Protein AF-0000000081332740 (afdb_homodimer)

Structure (mmCIF, N/CA/C/O backbone):
data_AF-0000000081332740-model_v1
#
loop_
_entity.id
_entity.type
_entity.pdbx_description
1 polymer 'SUMF1/EgtB/PvdO family nonheme iron enzyme'
#
loop_
_atom_site.group_PDB
_atom_site.id
_atom_site.type_symbol
_atom_site.label_atom_id
_atom_site.label_alt_id
_atom_site.label_comp_id
_atom_site.label_asym_id
_atom_site.label_entity_id
_atom_site.label_seq_id
_atom_site.pdbx_PDB_ins_code
_atom_site.Cartn_x
_atom_site.Cartn_y
_atom_site.Cartn_z
_atom_site.occupancy
_atom_site.B_iso_or_equiv
_atom_site.auth_seq_id
_atom_site.auth_comp_id
_atom_site.auth_asym_id
_atom_site.auth_atom_id
_atom_site.pdbx_PDB_model_num
ATOM 1 N N . MET A 1 1 ? -21.172 -62.188 37.875 1 27.2 1 MET A N 1
ATOM 2 C CA . MET A 1 1 ? -22.141 -61.719 36.906 1 27.2 1 MET A CA 1
ATOM 3 C C . MET A 1 1 ? -21.594 -60.5 36.156 1 27.2 1 MET A C 1
ATOM 5 O O . MET A 1 1 ? -21.422 -59.438 36.75 1 27.2 1 MET A O 1
ATOM 9 N N . TYR A 1 2 ? -20.688 -60.688 35.125 1 31.31 2 TYR A N 1
ATOM 10 C CA . TYR A 1 2 ? -19.734 -60.031 34.25 1 31.31 2 TYR A CA 1
ATOM 11 C C . TYR A 1 2 ? -20.453 -59.156 33.219 1 31.31 2 TYR A C 1
ATOM 13 O O . TYR A 1 2 ? -21.031 -59.688 32.281 1 31.31 2 TYR A O 1
ATOM 21 N N . LYS A 1 3 ? -21.266 -58.094 33.781 1 30.95 3 LYS A N 1
ATOM 22 C CA . LYS A 1 3 ? -22.078 -57.281 32.906 1 30.95 3 LYS A CA 1
ATOM 23 C C . LYS A 1 3 ? -21.219 -56.656 31.797 1 30.95 3 LYS A C 1
ATOM 25 O O . LYS A 1 3 ? -20.25 -55.938 32.094 1 30.95 3 LYS A O 1
ATOM 30 N N . LEU A 1 4 ? -21.234 -57.219 30.578 1 28.2 4 LEU A N 1
ATOM 31 C CA . LEU A 1 4 ? -20.719 -56.906 29.25 1 28.2 4 LEU A CA 1
ATOM 32 C C . LEU A 1 4 ? -21.25 -55.562 28.766 1 28.2 4 LEU A C 1
ATOM 34 O O . LEU A 1 4 ? -22.453 -55.406 28.562 1 28.2 4 LEU A O 1
ATOM 38 N N . LEU A 1 5 ? -20.859 -54.438 29.391 1 33.16 5 LEU A N 1
ATOM 39 C CA . LEU A 1 5 ? -21.312 -53.125 28.984 1 33.16 5 LEU A CA 1
ATOM 40 C C . LEU A 1 5 ? -21.062 -52.875 27.5 1 33.16 5 LEU A C 1
ATOM 42 O O . LEU A 1 5 ? -19.922 -53 27.047 1 33.16 5 LEU A O 1
ATOM 46 N N . GLY A 1 6 ? -22.062 -53.094 26.609 1 28.62 6 GLY A N 1
ATOM 47 C CA . GLY A 1 6 ? -22.141 -52.938 25.172 1 28.62 6 GLY A CA 1
ATOM 48 C C . GLY A 1 6 ? -21.828 -51.531 24.719 1 28.62 6 GLY A C 1
ATOM 49 O O . GLY A 1 6 ? -22.438 -50.562 25.172 1 28.62 6 GLY A O 1
ATOM 50 N N . ALA A 1 7 ? -20.562 -51.156 24.375 1 30.34 7 ALA A N 1
ATOM 51 C CA . ALA A 1 7 ? -20.016 -49.906 23.828 1 30.34 7 ALA A CA 1
ATOM 52 C C . ALA A 1 7 ? -20.703 -49.562 22.516 1 30.34 7 ALA A C 1
ATOM 54 O O . ALA A 1 7 ? -20.562 -50.25 21.516 1 30.34 7 ALA A O 1
ATOM 55 N N . CYS A 1 8 ? -21.906 -49.031 22.531 1 30.48 8 CYS A N 1
ATOM 56 C CA . CYS A 1 8 ? -22.516 -48.5 21.312 1 30.48 8 CYS A CA 1
ATOM 57 C C . CYS A 1 8 ? -21.625 -47.469 20.641 1 30.48 8 CYS A C 1
ATOM 59 O O . CYS A 1 8 ? -21.344 -46.438 21.219 1 30.48 8 CYS A O 1
ATOM 61 N N . VAL A 1 9 ? -20.703 -47.906 19.781 1 30.66 9 VAL A N 1
ATOM 62 C CA . VAL A 1 9 ? -19.906 -47.062 18.906 1 30.66 9 VAL A CA 1
ATOM 63 C C . VAL A 1 9 ? -20.828 -46.25 17.984 1 30.66 9 VAL A C 1
ATOM 65 O O . VAL A 1 9 ? -21.547 -46.844 17.156 1 30.66 9 VAL A O 1
ATOM 68 N N . ALA A 1 10 ? -21.438 -45.188 18.375 1 31.44 10 ALA A N 1
ATOM 69 C CA . ALA A 1 10 ? -22.125 -44.281 17.469 1 31.44 10 ALA A CA 1
ATOM 70 C C . ALA A 1 10 ? -21.188 -43.812 16.344 1 31.44 10 ALA A C 1
ATOM 72 O O . ALA A 1 10 ? -20.188 -43.156 16.594 1 31.44 10 ALA A O 1
ATOM 73 N N . LEU A 1 11 ? -21.188 -44.531 15.211 1 28.88 11 LEU A N 1
ATOM 74 C CA . LEU A 1 11 ? -20.609 -44.125 13.938 1 28.88 11 LEU A CA 1
ATOM 75 C C . LEU A 1 11 ? -21.141 -42.75 13.5 1 28.88 11 LEU A C 1
ATOM 77 O O . LEU A 1 11 ? -22.344 -42.625 13.266 1 28.88 11 LEU A O 1
ATOM 81 N N . SER A 1 12 ? -20.625 -41.719 14.055 1 31.84 12 SER A N 1
ATOM 82 C CA . SER A 1 12 ? -20.906 -40.406 13.469 1 31.84 12 SER A CA 1
ATOM 83 C C . SER A 1 12 ? -20.641 -40.406 11.961 1 31.84 12 SER A C 1
ATOM 85 O O . SER A 1 12 ? -19.516 -40.656 11.523 1 31.84 12 SER A O 1
ATOM 87 N N . LEU A 1 13 ? -21.656 -40.75 11.133 1 30.42 13 LEU A N 1
ATOM 88 C CA . LEU A 1 13 ? -21.688 -40.594 9.688 1 30.42 13 LEU A CA 1
ATOM 89 C C . LEU A 1 13 ? -21.328 -39.188 9.281 1 30.42 13 LEU A C 1
ATOM 91 O O . LEU A 1 13 ? -22.062 -38.25 9.602 1 30.42 13 LEU A O 1
ATOM 95 N N . ALA A 1 14 ? -20.109 -38.844 9.133 1 35.03 14 ALA A N 1
ATOM 96 C CA . ALA A 1 14 ? -19.641 -37.688 8.375 1 35.03 14 ALA A CA 1
ATOM 97 C C . ALA A 1 14 ? -20.312 -37.625 7.004 1 35.03 14 ALA A C 1
ATOM 99 O O . ALA A 1 14 ? -20.062 -38.469 6.137 1 35.03 14 ALA A O 1
ATOM 100 N N . SER A 1 15 ? -21.531 -37.188 6.914 1 32.78 15 SER A N 1
ATOM 101 C CA . SER A 1 15 ? -22.125 -36.875 5.625 1 32.78 15 SER A CA 1
ATOM 102 C C . SER A 1 15 ? -21.188 -36.031 4.777 1 32.78 15 SER A C 1
ATOM 104 O O . SER A 1 15 ? -20.969 -34.844 5.059 1 32.78 15 SER A O 1
ATOM 106 N N . LEU A 1 16 ? -20.234 -36.625 4.262 1 35.97 16 LEU A N 1
ATOM 107 C CA . LEU A 1 16 ? -19.641 -36.031 3.062 1 35.97 16 LEU A CA 1
ATOM 108 C C . LEU A 1 16 ? -20.734 -35.625 2.07 1 35.97 16 LEU A C 1
ATOM 110 O O . LEU A 1 16 ? -21.391 -36.469 1.489 1 35.97 16 LEU A O 1
ATOM 114 N N . ALA A 1 17 ? -21.453 -34.625 2.25 1 37.59 17 ALA A N 1
ATOM 115 C CA . ALA A 1 17 ? -22.391 -34.094 1.272 1 37.59 17 ALA A CA 1
ATOM 116 C C . ALA A 1 17 ? -21.797 -34.094 -0.132 1 37.59 17 ALA A C 1
ATOM 118 O O . ALA A 1 17 ? -20.859 -33.344 -0.426 1 37.59 17 ALA A O 1
ATOM 119 N N . TRP A 1 18 ? -21.812 -35.156 -0.808 1 34.25 18 TRP A N 1
ATOM 120 C CA . TRP A 1 18 ? -21.672 -35.219 -2.26 1 34.25 18 TRP A CA 1
ATOM 121 C C . TRP A 1 18 ? -22.516 -34.125 -2.932 1 34.25 18 TRP A C 1
ATOM 123 O O . TRP A 1 18 ? -23.734 -34.094 -2.771 1 34.25 18 TRP A O 1
ATOM 133 N N . ALA A 1 19 ? -21.984 -33 -3.209 1 48.38 19 ALA A N 1
ATOM 134 C CA . ALA A 1 19 ? -22.641 -32.094 -4.145 1 48.38 19 ALA A CA 1
ATOM 135 C C . ALA A 1 19 ? -23.281 -32.875 -5.301 1 48.38 19 ALA A C 1
ATOM 137 O O . ALA A 1 19 ? -22.625 -33.75 -5.898 1 48.38 19 ALA A O 1
ATOM 138 N N . ASP A 1 20 ? -24.531 -32.812 -5.5 1 50.47 20 ASP A N 1
ATOM 139 C CA . ASP A 1 20 ? -25.219 -33.344 -6.664 1 50.47 20 ASP A CA 1
ATOM 140 C C . ASP A 1 20 ? -24.438 -33.094 -7.945 1 50.47 20 ASP A C 1
ATOM 142 O O . ASP A 1 20 ? -23.859 -32 -8.109 1 50.47 20 ASP A O 1
ATOM 146 N N . GLU A 1 21 ? -23.984 -34.125 -8.75 1 52.56 21 GLU A N 1
ATOM 147 C CA . GLU A 1 21 ? -23.25 -34.094 -10.016 1 52.56 21 GLU A CA 1
ATOM 148 C C . GLU A 1 21 ? -23.672 -32.906 -10.867 1 52.56 21 GLU A C 1
ATOM 150 O O . GLU A 1 21 ? -22.828 -32.312 -11.562 1 52.56 21 GLU A O 1
ATOM 155 N N . ALA A 1 22 ? -24.953 -32.531 -10.812 1 48.59 22 ALA A N 1
ATOM 156 C CA . ALA A 1 22 ? -25.469 -31.453 -11.648 1 48.59 22 ALA A CA 1
ATOM 157 C C . ALA A 1 22 ? -24.984 -30.094 -11.148 1 48.59 22 ALA A C 1
ATOM 159 O O . ALA A 1 22 ? -24.609 -29.234 -11.945 1 48.59 22 ALA A O 1
ATOM 160 N N . SER A 1 23 ? -25.031 -29.844 -9.898 1 56.5 23 SER A N 1
ATOM 161 C CA . SER A 1 23 ? -24.609 -28.578 -9.297 1 56.5 23 SER A CA 1
ATOM 162 C C . SER A 1 23 ? -23.109 -28.359 -9.5 1 56.5 23 SER A C 1
ATOM 164 O O . SER A 1 23 ? -22.672 -27.234 -9.734 1 56.5 23 SER A O 1
ATOM 166 N N . ASP A 1 24 ? -22.469 -29.375 -9.578 1 71.06 24 ASP A N 1
ATOM 167 C CA . ASP A 1 24 ? -21.016 -29.281 -9.711 1 71.06 24 ASP A CA 1
ATOM 168 C C . ASP A 1 24 ? -20.625 -28.797 -11.102 1 71.06 24 ASP A C 1
ATOM 170 O O . ASP A 1 24 ? -19.703 -28 -11.25 1 71.06 24 ASP A O 1
ATOM 174 N N . LYS A 1 25 ? -21.531 -29.078 -12.055 1 82.19 25 LYS A N 1
ATOM 175 C CA . LYS A 1 25 ? -21.188 -28.656 -13.406 1 82.19 25 LYS A CA 1
ATOM 176 C C . LYS A 1 25 ? -21.422 -27.156 -13.586 1 82.19 25 LYS A C 1
ATOM 178 O O . LYS A 1 25 ? -20.766 -26.516 -14.406 1 82.19 25 LYS A O 1
ATOM 183 N N . LEU A 1 26 ? -22.312 -26.672 -12.727 1 89.69 26 LEU A N 1
ATOM 184 C CA . LEU A 1 26 ? -22.609 -25.25 -12.828 1 89.69 26 LEU A CA 1
ATOM 185 C C . LEU A 1 26 ? -21.547 -24.422 -12.102 1 89.69 26 LEU A C 1
ATOM 187 O O . LEU A 1 26 ? -21.156 -23.359 -12.578 1 89.69 26 LEU A O 1
ATOM 191 N N . ASP A 1 27 ? -21.062 -24.922 -11.016 1 94.25 27 ASP A N 1
ATOM 192 C CA . ASP A 1 27 ? -20.141 -24.156 -10.188 1 94.25 27 ASP A CA 1
ATOM 193 C C . ASP A 1 27 ? -18.688 -24.469 -10.531 1 94.25 27 ASP A C 1
ATOM 195 O O . ASP A 1 27 ? -17.781 -23.672 -10.258 1 94.25 27 ASP A O 1
ATOM 199 N N . ASN A 1 28 ? -18.406 -25.578 -11.109 1 95.94 28 ASN A N 1
ATOM 200 C CA . ASN A 1 28 ? -17.078 -26.016 -11.5 1 95.94 28 ASN A CA 1
ATOM 201 C C . ASN A 1 28 ? -17.094 -26.719 -12.852 1 95.94 28 ASN A C 1
ATOM 203 O O . ASN A 1 28 ? -16.797 -27.922 -12.93 1 95.94 28 ASN A O 1
ATOM 207 N N . PRO A 1 29 ? -17.234 -26.031 -13.906 1 95 29 PRO A N 1
ATOM 208 C CA . PRO A 1 29 ? -17.375 -26.625 -15.234 1 95 29 PRO A CA 1
ATOM 209 C C . PRO A 1 29 ? -16.109 -27.344 -15.695 1 95 29 PRO A C 1
ATOM 211 O O . PRO A 1 29 ? -16.156 -28.219 -16.562 1 95 29 PRO A O 1
ATOM 214 N N . LYS A 1 30 ? -14.969 -26.953 -15.18 1 96.06 30 LYS A N 1
ATOM 215 C CA . LYS A 1 30 ? -13.695 -27.578 -15.531 1 96.06 30 LYS A CA 1
ATOM 216 C C . LYS A 1 30 ? -12.953 -28.047 -14.281 1 96.06 30 LYS A C 1
ATOM 218 O O . LYS A 1 30 ? -11.93 -27.469 -13.906 1 96.06 30 LYS A O 1
ATOM 223 N N . PRO A 1 31 ? -13.383 -29.125 -13.742 1 96.25 31 PRO A N 1
ATOM 224 C CA . PRO A 1 31 ? -12.75 -29.594 -12.508 1 96.25 31 PRO A CA 1
ATOM 225 C C . PRO A 1 31 ? -11.289 -29.984 -12.711 1 96.25 31 PRO A C 1
ATOM 227 O O . PRO A 1 31 ? -10.938 -30.562 -13.742 1 96.25 31 PRO A O 1
ATOM 230 N N . LEU A 1 32 ? -10.438 -29.672 -11.789 1 94.81 32 LEU A N 1
ATOM 231 C CA . LEU A 1 32 ? -9.039 -30.078 -11.711 1 94.81 32 LEU A CA 1
ATOM 232 C C . LEU A 1 32 ? -8.781 -30.891 -10.453 1 94.81 32 LEU A C 1
ATOM 234 O O . LEU A 1 32 ? -9.461 -30.719 -9.438 1 94.81 32 LEU A O 1
ATOM 238 N N . PRO A 1 33 ? -7.777 -31.797 -10.492 1 92.88 33 PRO A N 1
ATOM 239 C CA . PRO A 1 33 ? -7.539 -32.688 -9.352 1 92.88 33 PRO A CA 1
ATOM 240 C C . PRO A 1 33 ? -7.113 -31.938 -8.094 1 92.88 33 PRO A C 1
ATOM 242 O O . PRO A 1 33 ? -7.324 -32.406 -6.977 1 92.88 33 PRO A O 1
ATOM 245 N N . ASP A 1 34 ? -6.508 -30.812 -8.234 1 94.5 34 ASP A N 1
ATOM 246 C CA . ASP A 1 34 ? -5.992 -30.094 -7.074 1 94.5 34 ASP A CA 1
ATOM 247 C C . ASP A 1 34 ? -6.898 -28.922 -6.715 1 94.5 34 ASP A C 1
ATOM 249 O O . ASP A 1 34 ? -6.461 -27.953 -6.074 1 94.5 34 ASP A O 1
ATOM 253 N N . ASP A 1 35 ? -8.172 -29 -7.137 1 96.81 35 ASP A N 1
ATOM 254 C CA . ASP A 1 35 ? -9.172 -28.016 -6.73 1 96.81 35 ASP A CA 1
ATOM 255 C C . ASP A 1 35 ? -9.492 -28.141 -5.242 1 96.81 35 ASP A C 1
ATOM 257 O O . ASP A 1 35 ? -9.539 -29.25 -4.703 1 96.81 35 ASP A O 1
ATOM 261 N N . VAL A 1 36 ? -9.664 -27.062 -4.582 1 97.75 36 VAL A N 1
ATOM 262 C CA . VAL A 1 36 ? -10.273 -27.031 -3.258 1 97.75 36 VAL A CA 1
ATOM 263 C C . VAL A 1 36 ? -11.523 -26.156 -3.279 1 97.75 36 VAL A C 1
ATOM 265 O O . VAL A 1 36 ? -11.656 -25.266 -4.129 1 97.75 36 VAL A O 1
ATOM 268 N N . SER A 1 37 ? -12.492 -26.453 -2.418 1 97.62 37 SER A N 1
ATOM 269 C CA . SER A 1 37 ? -13.742 -25.703 -2.518 1 97.62 37 SER A CA 1
ATOM 270 C C . SER A 1 37 ? -14.367 -25.484 -1.145 1 97.62 37 SER A C 1
ATOM 272 O O . SER A 1 37 ? -13.977 -26.141 -0.169 1 97.62 37 SER A O 1
ATOM 274 N N . LEU A 1 38 ? -15.156 -24.516 -0.999 1 98.25 38 LEU A N 1
ATOM 275 C CA . LEU A 1 38 ? -16.047 -24.25 0.122 1 98.25 38 LEU A CA 1
ATOM 276 C C . LEU A 1 38 ? -17.5 -24.344 -0.311 1 98.25 38 LEU A C 1
ATOM 278 O O . LEU A 1 38 ? -17.844 -23.984 -1.439 1 98.25 38 LEU A O 1
ATOM 282 N N . PRO A 1 39 ? -18.344 -24.812 0.537 1 97.69 39 PRO A N 1
ATOM 283 C CA . PRO A 1 39 ? -19.75 -24.969 0.167 1 97.69 39 PRO A CA 1
ATOM 284 C C . PRO A 1 39 ? -20.469 -23.625 0.01 1 97.69 39 PRO A C 1
ATOM 286 O O . PRO A 1 39 ? -20.031 -22.625 0.58 1 97.69 39 PRO A O 1
ATOM 289 N N . LEU A 1 40 ? -21.484 -23.609 -0.826 1 97.06 40 LEU A N 1
ATOM 290 C CA . LEU A 1 40 ? -22.469 -22.531 -0.945 1 97.06 40 LEU A CA 1
ATOM 291 C C . LEU A 1 40 ? -23.828 -23 -0.452 1 97.06 40 LEU A C 1
ATOM 293 O O . LEU A 1 40 ? -24.109 -24.188 -0.386 1 97.06 40 LEU A O 1
ATOM 297 N N . PRO A 1 41 ? -24.641 -22 -0.023 1 94.38 41 PRO A N 1
ATOM 298 C CA . PRO A 1 41 ? -26.031 -22.406 0.243 1 94.38 41 PRO A CA 1
ATOM 299 C C . PRO A 1 41 ? -26.641 -23.172 -0.924 1 94.38 41 PRO A C 1
ATOM 301 O O . PRO A 1 41 ? -26.25 -22.969 -2.076 1 94.38 41 PRO A O 1
ATOM 304 N N . CYS A 1 42 ? -27.609 -24.078 -0.641 1 92.06 42 CYS A N 1
ATOM 305 C CA . CYS A 1 42 ? -28.344 -24.828 -1.638 1 92.06 42 CYS A CA 1
ATOM 306 C C . CYS A 1 42 ? -27.422 -25.781 -2.395 1 92.06 42 CYS A C 1
ATOM 308 O O . CYS A 1 42 ? -27.516 -25.891 -3.619 1 92.06 42 CYS A O 1
ATOM 310 N N . ASP A 1 43 ? -26.453 -26.312 -1.81 1 90.19 43 ASP A N 1
ATOM 311 C CA . ASP A 1 43 ? -25.562 -27.375 -2.281 1 90.19 43 ASP A CA 1
ATOM 312 C C . ASP A 1 43 ? -24.656 -26.875 -3.406 1 90.19 43 ASP A C 1
ATOM 314 O O . ASP A 1 43 ? -24.344 -27.609 -4.336 1 90.19 43 ASP A O 1
ATOM 318 N N . GLY A 1 44 ? -24.375 -25.609 -3.369 1 93.56 44 GLY A N 1
ATOM 319 C CA . GLY A 1 44 ? -23.406 -25.078 -4.309 1 93.56 44 GLY A CA 1
ATOM 320 C C . GLY A 1 44 ? -21.984 -25.156 -3.809 1 93.56 44 GLY A C 1
ATOM 321 O O . GLY A 1 44 ? -21.734 -25.609 -2.688 1 93.56 44 GLY A O 1
ATOM 322 N N . ASN A 1 45 ? -21.078 -24.766 -4.758 1 96 45 ASN A N 1
ATOM 323 C CA . ASN A 1 45 ? -19.672 -24.781 -4.41 1 96 45 ASN A CA 1
ATOM 324 C C . ASN A 1 45 ? -18.938 -23.562 -4.953 1 96 45 ASN A C 1
ATOM 326 O O . ASN A 1 45 ? -19.219 -23.109 -6.062 1 96 45 ASN A O 1
ATOM 330 N N . MET A 1 46 ? -18.125 -23.062 -4.145 1 98.25 46 MET A N 1
ATOM 331 C CA . MET A 1 46 ? -17.141 -22.078 -4.57 1 98.25 46 MET A CA 1
ATOM 332 C C . MET A 1 46 ? -15.75 -22.703 -4.664 1 98.25 46 MET A C 1
ATOM 334 O O . MET A 1 46 ? -15.172 -23.078 -3.646 1 98.25 46 MET A O 1
ATOM 338 N N . VAL A 1 47 ? -15.203 -22.734 -5.844 1 98.5 47 VAL A N 1
ATOM 339 C CA . VAL A 1 47 ? -13.945 -23.453 -6.059 1 98.5 47 VAL A CA 1
ATOM 340 C C . VAL A 1 47 ? -12.781 -22.469 -6.012 1 98.5 47 VAL A C 1
ATOM 342 O O . VAL A 1 47 ? -12.859 -21.375 -6.574 1 98.5 47 VAL A O 1
ATOM 345 N N . PHE A 1 48 ? -11.703 -22.875 -5.359 1 98.62 48 PHE A N 1
ATOM 346 C CA . PHE A 1 48 ? -10.516 -22.047 -5.203 1 98.62 48 PHE A CA 1
ATOM 347 C C . PHE A 1 48 ? -9.289 -22.75 -5.781 1 98.62 48 PHE A C 1
ATOM 349 O O . PHE A 1 48 ? -9.234 -23.969 -5.824 1 98.62 48 PHE A O 1
ATOM 356 N N . ARG A 1 49 ? -8.383 -21.953 -6.27 1 98.38 49 ARG A N 1
ATOM 357 C CA . ARG A 1 49 ? -7.02 -22.375 -6.586 1 98.38 49 ARG A CA 1
ATOM 358 C C . ARG A 1 49 ? -6.023 -21.828 -5.57 1 98.38 49 ARG A C 1
ATOM 360 O O . ARG A 1 49 ? -6.242 -20.766 -4.988 1 98.38 49 ARG A O 1
ATOM 367 N N . TYR A 1 50 ? -4.953 -22.578 -5.352 1 97.81 50 TYR A N 1
ATOM 368 C CA . TYR A 1 50 ? -3.9 -22.094 -4.469 1 97.81 50 TYR A CA 1
ATOM 369 C C . TYR A 1 50 ? -2.799 -21.406 -5.266 1 97.81 50 TYR A C 1
ATOM 371 O O . TYR A 1 50 ? -2.525 -21.766 -6.41 1 97.81 50 TYR A O 1
ATOM 379 N N . ALA A 1 51 ? -2.215 -20.422 -4.707 1 97.44 51 ALA A N 1
ATOM 380 C CA . ALA A 1 51 ? -0.917 -19.844 -5.066 1 97.44 51 ALA A CA 1
ATOM 381 C C . ALA A 1 51 ? 0.017 -19.812 -3.861 1 97.44 51 ALA A C 1
ATOM 383 O O . ALA A 1 51 ? -0.438 -19.688 -2.721 1 97.44 51 ALA A O 1
ATOM 384 N N . TYR A 1 52 ? 1.306 -20 -4.082 1 94.75 52 TYR A N 1
ATOM 385 C CA . TYR A 1 52 ? 2.199 -19.906 -2.934 1 94.75 52 TYR A CA 1
ATOM 386 C C . TYR A 1 52 ? 3.434 -19.078 -3.273 1 94.75 52 TYR A C 1
ATOM 388 O O . TYR A 1 52 ? 3.775 -18.922 -4.449 1 94.75 52 TYR A O 1
ATOM 396 N N . VAL A 1 53 ? 3.988 -18.5 -2.32 1 90.94 53 VAL A N 1
ATOM 397 C CA . VAL A 1 53 ? 5.223 -17.719 -2.342 1 90.94 53 VAL A CA 1
ATOM 398 C C . VAL A 1 53 ? 6.25 -18.359 -1.405 1 90.94 53 VAL A C 1
ATOM 400 O O . VAL A 1 53 ? 5.93 -18.688 -0.262 1 90.94 53 VAL A O 1
ATOM 403 N N . LEU A 1 54 ? 7.438 -18.594 -1.924 1 84.75 54 LEU A N 1
ATOM 404 C CA . LEU A 1 54 ? 8.492 -19.109 -1.054 1 84.75 54 LEU A CA 1
ATOM 405 C C . LEU A 1 54 ? 9.07 -17.984 -0.186 1 84.75 54 LEU A C 1
ATOM 407 O O . LEU A 1 54 ? 9.633 -17.031 -0.704 1 84.75 54 LEU A O 1
ATOM 411 N N . ALA A 1 55 ? 8.836 -18.078 1.078 1 84.94 55 ALA A N 1
ATOM 412 C CA . ALA A 1 55 ? 9.281 -17.078 2.035 1 84.94 55 ALA A CA 1
ATOM 413 C C . ALA A 1 55 ? 9.797 -17.734 3.316 1 84.94 55 ALA A C 1
ATOM 415 O O . ALA A 1 55 ? 9.539 -18.906 3.568 1 84.94 55 ALA A O 1
ATOM 416 N N . GLN A 1 56 ? 10.594 -16.984 4.125 1 80.19 56 GLN A N 1
ATOM 417 C CA . GLN A 1 56 ? 11.141 -17.484 5.379 1 80.19 56 GLN A CA 1
ATOM 418 C C . GLN A 1 56 ? 10.031 -17.719 6.402 1 80.19 56 GLN A C 1
ATOM 420 O O . GLN A 1 56 ? 10.188 -18.547 7.312 1 80.19 56 GLN A O 1
ATOM 425 N N . GLY A 1 57 ? 8.992 -16.969 6.258 1 88.44 57 GLY A N 1
ATOM 426 C CA . GLY A 1 57 ? 7.859 -17.047 7.164 1 88.44 57 GLY A CA 1
ATOM 427 C C . GLY A 1 57 ? 6.801 -16 6.906 1 88.44 57 GLY A C 1
ATOM 428 O O . GLY A 1 57 ? 6.742 -15.43 5.812 1 88.44 57 GLY A O 1
ATOM 429 N N . THR A 1 58 ? 6.031 -15.805 7.949 1 91.44 58 THR A N 1
ATOM 430 C CA . THR A 1 58 ? 4.832 -14.992 7.777 1 91.44 58 THR A CA 1
ATOM 431 C C . THR A 1 58 ? 5.191 -13.516 7.629 1 91.44 58 THR A C 1
ATOM 433 O O . THR A 1 58 ? 4.465 -12.758 6.988 1 91.44 58 THR A O 1
ATOM 436 N N . LEU A 1 59 ? 6.273 -13.102 8.234 1 92.5 59 LEU A N 1
ATOM 437 C CA . LEU A 1 59 ? 6.652 -11.695 8.141 1 92.5 59 LEU A CA 1
ATOM 438 C C . LEU A 1 59 ? 7.391 -11.414 6.836 1 92.5 59 LEU A C 1
ATOM 440 O O . LEU A 1 59 ? 7.348 -10.297 6.32 1 92.5 59 LEU A O 1
ATOM 444 N N . ASP A 1 60 ? 8.078 -12.414 6.281 1 86.88 60 ASP A N 1
ATOM 445 C CA . ASP A 1 60 ? 8.828 -12.266 5.039 1 86.88 60 ASP A CA 1
ATOM 446 C C . ASP A 1 60 ? 7.891 -12.078 3.85 1 86.88 60 ASP A C 1
ATOM 448 O O . ASP A 1 60 ? 6.688 -12.312 3.959 1 86.88 60 ASP A O 1
ATOM 452 N N . ASP A 1 61 ? 8.391 -11.516 2.791 1 91.38 61 ASP A N 1
ATOM 453 C CA . ASP A 1 61 ? 7.633 -11.344 1.553 1 91.38 61 ASP A CA 1
ATOM 454 C C . ASP A 1 61 ? 8.562 -11.312 0.342 1 91.38 61 ASP A C 1
ATOM 456 O O . ASP A 1 61 ? 9.781 -11.406 0.488 1 91.38 61 ASP A O 1
ATOM 460 N N . ARG A 1 62 ? 7.934 -11.344 -0.762 1 82.19 62 ARG A N 1
ATOM 461 C CA . ARG A 1 62 ? 8.664 -11.312 -2.021 1 82.19 62 ARG A CA 1
ATOM 462 C C . ARG A 1 62 ? 8.289 -10.086 -2.846 1 82.19 62 ARG A C 1
ATOM 464 O O . ARG A 1 62 ? 7.113 -9.734 -2.945 1 82.19 62 ARG A O 1
ATOM 471 N N . GLU A 1 63 ? 9.305 -9.398 -3.334 1 81.06 63 GLU A N 1
ATOM 472 C CA . GLU A 1 63 ? 9.047 -8.297 -4.258 1 81.06 63 GLU A CA 1
ATOM 473 C C . GLU A 1 63 ? 8.734 -8.812 -5.656 1 81.06 63 GLU A C 1
ATOM 475 O O . GLU A 1 63 ? 9.438 -9.68 -6.18 1 81.06 63 GLU A O 1
ATOM 480 N N . ILE A 1 64 ? 7.703 -8.336 -6.258 1 83.25 64 ILE A N 1
ATOM 481 C CA . ILE A 1 64 ? 7.324 -8.781 -7.594 1 83.25 64 ILE A CA 1
ATOM 482 C C . ILE A 1 64 ? 7.004 -7.57 -8.469 1 83.25 64 ILE A C 1
ATOM 484 O O . ILE A 1 64 ? 6.773 -6.473 -7.961 1 83.25 64 ILE A O 1
ATOM 488 N N . SER A 1 65 ? 7.023 -7.793 -9.773 1 81.12 65 SER A N 1
ATOM 489 C CA . SER A 1 65 ? 6.695 -6.758 -10.75 1 81.12 65 SER A CA 1
ATOM 490 C C . SER A 1 65 ? 5.227 -6.836 -11.164 1 81.12 65 SER A C 1
ATOM 492 O O . SER A 1 65 ? 4.703 -7.926 -11.406 1 81.12 65 SER A O 1
ATOM 494 N N . LEU A 1 66 ? 4.562 -5.766 -11.18 1 91.38 66 LEU A N 1
ATOM 495 C CA . LEU A 1 66 ? 3.191 -5.652 -11.664 1 91.38 66 LEU A CA 1
ATOM 496 C C . LEU A 1 66 ? 3.109 -4.676 -12.836 1 91.38 66 LEU A C 1
ATOM 498 O O . LEU A 1 66 ? 4.047 -3.912 -13.078 1 91.38 66 LEU A O 1
ATOM 502 N N . GLY A 1 67 ? 1.995 -4.691 -13.492 1 91.5 67 GLY A N 1
ATOM 503 C CA . GLY A 1 67 ? 1.813 -3.811 -14.633 1 91.5 67 GLY A CA 1
ATOM 504 C C . GLY A 1 67 ? 2.609 -4.238 -15.852 1 91.5 67 GLY A C 1
ATOM 505 O O . GLY A 1 67 ? 2.785 -5.434 -16.094 1 91.5 67 GLY A O 1
ATOM 506 N N . TYR A 1 68 ? 2.947 -3.244 -16.672 1 85.31 68 TYR A N 1
ATOM 507 C CA . TYR A 1 68 ? 3.658 -3.523 -17.922 1 85.31 68 TYR A CA 1
ATOM 508 C C . TYR A 1 68 ? 4.496 -2.326 -18.344 1 85.31 68 TYR A C 1
ATOM 510 O O . TYR A 1 68 ? 4.051 -1.181 -18.25 1 85.31 68 TYR A O 1
ATOM 518 N N . PRO A 1 69 ? 5.773 -2.604 -18.703 1 80 69 PRO A N 1
ATOM 519 C CA . PRO A 1 69 ? 6.641 -1.527 -19.172 1 80 69 PRO A CA 1
ATOM 520 C C . PRO A 1 69 ? 6.371 -1.149 -20.625 1 80 69 PRO A C 1
ATOM 522 O O . PRO A 1 69 ? 7.086 -1.593 -21.531 1 80 69 PRO A O 1
ATOM 525 N N . PHE A 1 70 ? 5.504 -0.275 -20.875 1 81.56 70 PHE A N 1
ATOM 526 C CA . PHE A 1 70 ? 5.098 0.115 -22.219 1 81.56 70 PHE A CA 1
ATOM 527 C C . PHE A 1 70 ? 6.23 0.835 -22.938 1 81.56 70 PHE A C 1
ATOM 529 O O . PHE A 1 70 ? 6.934 1.65 -22.344 1 81.56 70 PHE A O 1
ATOM 536 N N . ALA A 1 71 ? 6.406 0.453 -24.156 1 71.75 71 ALA A N 1
ATOM 537 C CA . ALA A 1 71 ? 7.305 1.211 -25.031 1 71.75 71 ALA A CA 1
ATOM 538 C C . ALA A 1 71 ? 6.598 2.426 -25.625 1 71.75 71 ALA A C 1
ATOM 540 O O . ALA A 1 71 ? 5.371 2.443 -25.734 1 71.75 71 ALA A O 1
ATOM 541 N N . GLU A 1 72 ? 7.484 3.389 -26 1 77.38 72 GLU A N 1
ATOM 542 C CA . GLU A 1 72 ? 6.902 4.543 -26.672 1 77.38 72 GLU A CA 1
ATOM 543 C C . GLU A 1 72 ? 6.18 4.133 -27.953 1 77.38 72 GLU A C 1
ATOM 545 O O . GLU A 1 72 ? 6.691 3.316 -28.719 1 77.38 72 GLU A O 1
ATOM 550 N N . GLY A 1 73 ? 5.012 4.535 -28.172 1 76 73 GLY A N 1
ATOM 551 C CA . GLY A 1 73 ? 4.238 4.195 -29.344 1 76 73 GLY A CA 1
ATOM 552 C C . GLY A 1 73 ? 3.172 3.148 -29.094 1 76 73 GLY A C 1
ATOM 553 O O . GLY A 1 73 ? 2.229 3.008 -29.859 1 76 73 GLY A O 1
ATOM 554 N N . GLU A 1 74 ? 3.348 2.428 -28.062 1 80 74 GLU A N 1
ATOM 555 C CA . GLU A 1 74 ? 2.324 1.448 -27.719 1 80 74 GLU A CA 1
ATOM 556 C C . GLU A 1 74 ? 1.085 2.129 -27.141 1 80 74 GLU A C 1
ATOM 558 O O . GLU A 1 74 ? 1.184 3.195 -26.531 1 80 74 GLU A O 1
ATOM 563 N N . ALA A 1 75 ? -0.064 1.575 -27.359 1 77.25 75 ALA A N 1
ATOM 564 C CA . ALA A 1 75 ? -1.347 2.141 -26.953 1 77.25 75 ALA A CA 1
ATOM 565 C C . ALA A 1 75 ? -1.365 2.43 -25.453 1 77.25 75 ALA A C 1
ATOM 567 O O . ALA A 1 75 ? -1.932 3.434 -25.016 1 77.25 75 ALA A O 1
ATOM 568 N N . GLY A 1 76 ? -0.675 1.714 -24.656 1 85.56 76 GLY A N 1
ATOM 569 C CA . GLY A 1 76 ? -0.729 1.873 -23.203 1 85.56 76 GLY A CA 1
ATOM 570 C C . GLY A 1 76 ? 0.343 2.803 -22.672 1 85.56 76 GLY A C 1
ATOM 571 O O . GLY A 1 76 ? 0.34 3.143 -21.484 1 85.56 76 GLY A O 1
ATOM 572 N N . TYR A 1 77 ? 1.106 3.385 -23.531 1 84.75 77 TYR A N 1
ATOM 573 C CA . TYR A 1 77 ? 2.236 4.199 -23.094 1 84.75 77 TYR A CA 1
ATOM 574 C C . TYR A 1 77 ? 1.759 5.496 -22.453 1 84.75 77 TYR A C 1
ATOM 576 O O . TYR A 1 77 ? 2.279 5.914 -21.422 1 84.75 77 TYR A O 1
ATOM 584 N N . GLN A 1 78 ? 0.778 6.09 -22.984 1 89.5 78 GLN A N 1
ATOM 585 C CA . GLN A 1 78 ? 0.296 7.383 -22.5 1 89.5 78 GLN A CA 1
ATOM 586 C C . GLN A 1 78 ? -0.485 7.23 -21.203 1 89.5 78 GLN A C 1
ATOM 588 O O . GLN A 1 78 ? -0.871 8.227 -20.578 1 89.5 78 GLN A O 1
ATOM 593 N N . GLN A 1 79 ? -0.707 6.039 -20.781 1 90.56 79 GLN A N 1
ATOM 594 C CA . GLN A 1 79 ? -1.38 5.781 -19.5 1 90.56 79 GLN A CA 1
ATOM 595 C C . GLN A 1 79 ? -0.509 4.934 -18.578 1 90.56 79 GLN A C 1
ATOM 597 O O . GLN A 1 79 ? -1.024 4.152 -17.781 1 90.56 79 GLN A O 1
ATOM 602 N N . SER A 1 80 ? 0.739 5.086 -18.781 1 89.56 80 SER A N 1
ATOM 603 C CA . SER A 1 80 ? 1.695 4.309 -18 1 89.56 80 SER A CA 1
ATOM 604 C C . SER A 1 80 ? 1.597 4.648 -16.516 1 89.56 80 SER A C 1
ATOM 606 O O . SER A 1 80 ? 1.991 3.852 -15.656 1 89.56 80 SER A O 1
ATOM 608 N N . PHE A 1 81 ? 1.052 5.879 -16.172 1 93.44 81 PHE A N 1
ATOM 609 C CA . PHE A 1 81 ? 0.862 6.238 -14.773 1 93.44 81 PHE A CA 1
ATOM 610 C C . PHE A 1 81 ? -0.288 5.449 -14.164 1 93.44 81 PHE A C 1
ATOM 612 O O . PHE A 1 81 ? -0.463 5.441 -12.938 1 93.44 81 PHE A O 1
ATOM 619 N N . ILE A 1 82 ? -1.058 4.742 -14.922 1 95.81 82 ILE A N 1
ATOM 620 C CA . ILE A 1 82 ? -2.162 3.912 -14.453 1 95.81 82 ILE A CA 1
ATOM 621 C C . ILE A 1 82 ? -1.718 2.453 -14.391 1 95.81 82 ILE A C 1
ATOM 623 O O . ILE A 1 82 ? -1.73 1.84 -13.32 1 95.81 82 ILE A O 1
ATOM 627 N N . SER A 1 83 ? -1.258 1.894 -15.508 1 94.25 83 SER A N 1
ATOM 628 C CA . SER A 1 83 ? -1.006 0.461 -15.625 1 94.25 83 SER A CA 1
ATOM 629 C C . SER A 1 83 ? 0.469 0.178 -15.891 1 94.25 83 SER A C 1
ATOM 631 O O . SER A 1 83 ? 0.835 -0.941 -16.266 1 94.25 83 SER A O 1
ATOM 633 N N . GLY A 1 84 ? 1.32 1.1 -15.742 1 88.62 84 GLY A N 1
ATOM 634 C CA . GLY A 1 84 ? 2.738 0.919 -16.016 1 88.62 84 GLY A CA 1
ATOM 635 C C . GLY A 1 84 ? 3.428 0.014 -15.008 1 88.62 84 GLY A C 1
ATOM 636 O O . GLY A 1 84 ? 2.803 -0.448 -14.047 1 88.62 84 GLY A O 1
ATOM 637 N N . TYR A 1 85 ? 4.688 -0.201 -15.305 1 84.5 85 TYR A N 1
ATOM 638 C CA . TYR A 1 85 ? 5.531 -1.081 -14.5 1 84.5 85 TYR A CA 1
ATOM 639 C C . TYR A 1 85 ? 5.688 -0.542 -13.086 1 84.5 85 TYR A C 1
ATOM 641 O O . TYR A 1 85 ? 5.914 0.654 -12.891 1 84.5 85 TYR A O 1
ATOM 649 N N . ARG A 1 86 ? 5.535 -1.431 -12.102 1 87.69 86 ARG A N 1
ATOM 650 C CA . ARG A 1 86 ? 5.801 -1.083 -10.711 1 87.69 86 ARG A CA 1
ATOM 651 C C . ARG A 1 86 ? 6.168 -2.32 -9.898 1 87.69 86 ARG A C 1
ATOM 653 O O . ARG A 1 86 ? 5.836 -3.443 -10.281 1 87.69 86 ARG A O 1
ATOM 660 N N . ARG A 1 87 ? 6.84 -2.109 -8.82 1 82.19 87 ARG A N 1
ATOM 661 C CA . ARG A 1 87 ? 7.168 -3.186 -7.895 1 82.19 87 ARG A CA 1
ATOM 662 C C . ARG A 1 87 ? 6.238 -3.168 -6.684 1 82.19 87 ARG A C 1
ATOM 664 O O . ARG A 1 87 ? 5.816 -2.102 -6.234 1 82.19 87 ARG A O 1
ATOM 671 N N . ASP A 1 88 ? 5.938 -4.238 -6.207 1 91.19 88 ASP A N 1
ATOM 672 C CA . ASP A 1 88 ? 5.152 -4.434 -4.992 1 91.19 88 ASP A CA 1
ATOM 673 C C . ASP A 1 88 ? 5.57 -5.711 -4.27 1 91.19 88 ASP A C 1
ATOM 675 O O . ASP A 1 88 ? 6.527 -6.375 -4.672 1 91.19 88 ASP A O 1
ATOM 679 N N . PHE A 1 89 ? 4.91 -6.031 -3.158 1 89.62 89 PHE A N 1
ATOM 680 C CA . PHE A 1 89 ? 5.32 -7.152 -2.324 1 89.62 89 PHE A CA 1
ATOM 681 C C . PHE A 1 89 ? 4.156 -8.109 -2.094 1 89.62 89 PHE A C 1
ATOM 683 O O . PHE A 1 89 ? 3.006 -7.684 -1.985 1 89.62 89 PHE A O 1
ATOM 690 N N . ILE A 1 90 ? 4.5 -9.383 -2.018 1 95 90 ILE A N 1
ATOM 691 C CA . ILE A 1 90 ? 3.453 -10.383 -1.844 1 95 90 ILE A CA 1
ATOM 692 C C . ILE A 1 90 ? 3.949 -11.492 -0.916 1 95 90 ILE A C 1
ATOM 694 O O . ILE A 1 90 ? 5.141 -11.797 -0.893 1 95 90 ILE A O 1
ATOM 698 N N . ASN A 1 91 ? 3.082 -12.016 -0.155 1 95.44 91 ASN A N 1
ATOM 699 C CA . ASN A 1 91 ? 3.23 -13.266 0.593 1 95.44 91 ASN A CA 1
ATOM 700 C C . ASN A 1 91 ? 1.891 -13.961 0.788 1 95.44 91 ASN A C 1
ATOM 702 O O . ASN A 1 91 ? 0.836 -13.383 0.525 1 95.44 91 ASN A O 1
ATOM 706 N N . GLY A 1 92 ? 1.902 -15.297 1.053 1 96.25 92 GLY A N 1
ATOM 707 C CA . GLY A 1 92 ? 0.706 -16.016 1.466 1 96.25 92 GLY A CA 1
ATOM 708 C C . GLY A 1 92 ? 0.435 -15.914 2.955 1 96.25 92 GLY A C 1
ATOM 709 O O . GLY A 1 92 ? 1.355 -15.695 3.746 1 96.25 92 GLY A O 1
ATOM 710 N N . GLN A 1 93 ? -0.777 -16.125 3.316 1 94.81 93 GLN A N 1
ATOM 711 C CA . GLN A 1 93 ? -1.152 -15.977 4.719 1 94.81 93 GLN A CA 1
ATOM 712 C C . GLN A 1 93 ? -1.188 -17.328 5.434 1 94.81 93 GLN A C 1
ATOM 714 O O . GLN A 1 93 ? -1.25 -17.375 6.664 1 94.81 93 GLN A O 1
ATOM 719 N N . PHE A 1 94 ? -1.14 -18.406 4.652 1 97.38 94 PHE A N 1
ATOM 720 C CA . PHE A 1 94 ? -1.382 -19.719 5.238 1 97.38 94 PHE A CA 1
ATOM 721 C C . PHE A 1 94 ? -0.204 -20.656 4.984 1 97.38 94 PHE A C 1
ATOM 723 O O . PHE A 1 94 ? 0.379 -20.641 3.9 1 97.38 94 PHE A O 1
ATOM 730 N N . THR A 1 95 ? 0.132 -21.391 5.992 1 94.69 95 THR A N 1
ATOM 731 C CA . THR A 1 95 ? 1.001 -22.547 5.828 1 94.69 95 THR A CA 1
ATOM 732 C C . THR A 1 95 ? 0.178 -23.828 5.684 1 94.69 95 THR A C 1
ATOM 734 O O . THR A 1 95 ? -1.045 -23.812 5.84 1 94.69 95 THR A O 1
ATOM 737 N N . LEU A 1 96 ? 0.835 -24.922 5.379 1 94.62 96 LEU A N 1
ATOM 738 C CA . LEU A 1 96 ? 0.126 -26.188 5.262 1 94.62 96 LEU A CA 1
ATOM 739 C C . LEU A 1 96 ? -0.592 -26.531 6.562 1 94.62 96 LEU A C 1
ATOM 741 O O . LEU A 1 96 ? -1.699 -27.078 6.543 1 94.62 96 LEU A O 1
ATOM 745 N N . LYS A 1 97 ? 0.004 -26.156 7.73 1 93.5 97 LYS A N 1
ATOM 746 C CA . LYS A 1 97 ? -0.568 -26.453 9.039 1 93.5 97 LYS A CA 1
ATOM 747 C C . LYS A 1 97 ? -1.848 -25.656 9.273 1 93.5 97 LYS A C 1
ATOM 749 O O . LYS A 1 97 ? -2.668 -26.016 10.117 1 93.5 97 LYS A O 1
ATOM 754 N N . ASP A 1 98 ? -2.006 -24.594 8.539 1 96.81 98 ASP A N 1
ATOM 755 C CA . ASP A 1 98 ? -3.133 -23.688 8.727 1 96.81 98 ASP A CA 1
ATOM 756 C C . ASP A 1 98 ? -4.363 -24.188 7.973 1 96.81 98 ASP A C 1
ATOM 758 O O . ASP A 1 98 ? -5.465 -23.656 8.156 1 96.81 98 ASP A O 1
ATOM 762 N N . LEU A 1 99 ? -4.219 -25.188 7.109 1 97.25 99 LEU A N 1
ATOM 763 C CA . LEU A 1 99 ? -5.297 -25.625 6.227 1 97.25 99 LEU A CA 1
ATOM 764 C C . LEU A 1 99 ? -6.164 -26.688 6.91 1 97.25 99 LEU A C 1
ATOM 766 O O . LEU A 1 99 ? -5.668 -27.469 7.715 1 97.25 99 LEU A O 1
ATOM 770 N N . PRO A 1 100 ? -7.457 -26.672 6.586 1 96 100 PRO A N 1
ATOM 771 C CA . PRO A 1 100 ? -8.25 -27.812 7.023 1 96 100 PRO A CA 1
ATOM 772 C C . PRO A 1 100 ? -7.758 -29.141 6.438 1 96 100 PRO A C 1
ATOM 774 O O . PRO A 1 100 ? -7.102 -29.141 5.395 1 96 100 PRO A O 1
ATOM 777 N N . GLN A 1 101 ? -8.102 -30.172 7.047 1 94.56 101 GLN A N 1
ATOM 778 C CA . GLN A 1 101 ? -7.539 -31.484 6.723 1 94.56 101 GLN A CA 1
ATOM 779 C C . GLN A 1 101 ? -7.789 -31.844 5.262 1 94.56 101 GLN A C 1
ATOM 781 O O . GLN A 1 101 ? -6.879 -32.312 4.566 1 94.56 101 GLN A O 1
ATOM 786 N N . ASP A 1 102 ? -8.953 -31.625 4.754 1 95.69 102 ASP A N 1
ATOM 787 C CA . ASP A 1 102 ? -9.297 -32 3.387 1 95.69 102 ASP A CA 1
ATOM 788 C C . ASP A 1 102 ? -8.461 -31.234 2.375 1 95.69 102 ASP A C 1
ATOM 790 O O . ASP A 1 102 ? -8.062 -31.766 1.342 1 95.69 102 ASP A O 1
ATOM 794 N N . TRP A 1 103 ? -8.242 -29.938 2.627 1 97.62 103 TRP A N 1
ATOM 795 C CA . TRP A 1 103 ? -7.414 -29.125 1.735 1 97.62 103 TRP A CA 1
ATOM 796 C C . TRP A 1 103 ? -5.953 -29.562 1.819 1 97.62 103 TRP A C 1
ATOM 798 O O . TRP A 1 103 ? -5.262 -29.625 0.801 1 97.62 103 TRP A O 1
ATOM 808 N N . SER A 1 104 ? -5.508 -29.797 3.043 1 96.31 104 SER A N 1
ATOM 809 C CA . SER A 1 104 ? -4.121 -30.219 3.242 1 96.31 104 SER A CA 1
ATOM 810 C C . SER A 1 104 ? -3.809 -31.5 2.482 1 96.31 104 SER A C 1
ATOM 812 O O . SER A 1 104 ? -2.729 -31.641 1.901 1 96.31 104 SER A O 1
ATOM 814 N N . LYS A 1 105 ? -4.676 -32.406 2.451 1 96.12 105 LYS A N 1
ATOM 815 C CA . LYS A 1 105 ? -4.492 -33.688 1.758 1 96.12 105 LYS A CA 1
ATOM 816 C C . LYS A 1 105 ? -4.262 -33.469 0.265 1 96.12 105 LYS A C 1
ATOM 818 O O . LYS A 1 105 ? -3.479 -34.188 -0.358 1 96.12 105 LYS A O 1
ATOM 823 N N . VAL A 1 106 ? -4.91 -32.531 -0.257 1 96.25 106 VAL A N 1
ATOM 824 C CA . VAL A 1 106 ? -4.848 -32.25 -1.689 1 96.25 106 VAL A CA 1
ATOM 825 C C . VAL A 1 106 ? -3.604 -31.422 -2.006 1 96.25 106 VAL A C 1
ATOM 827 O O . VAL A 1 106 ? -2.916 -31.672 -2.998 1 96.25 106 VAL A O 1
ATOM 830 N N . ILE A 1 107 ? -3.287 -30.484 -1.169 1 96.88 107 ILE A N 1
ATOM 831 C CA . ILE A 1 107 ? -2.309 -29.453 -1.499 1 96.88 107 ILE A CA 1
ATOM 832 C C . ILE A 1 107 ? -0.916 -29.906 -1.064 1 96.88 107 ILE A C 1
ATOM 834 O O . ILE A 1 107 ? 0.074 -29.625 -1.746 1 96.88 107 ILE A O 1
ATOM 838 N N . ALA A 1 108 ? -0.739 -30.594 0.015 1 95 108 ALA A N 1
ATOM 839 C CA . ALA A 1 108 ? 0.539 -30.938 0.638 1 95 108 ALA A CA 1
ATOM 840 C C . ALA A 1 108 ? 1.45 -31.672 -0.341 1 95 108 ALA A C 1
ATOM 842 O O . ALA A 1 108 ? 2.631 -31.328 -0.469 1 95 108 ALA A O 1
ATOM 843 N N . PRO A 1 109 ? 0.912 -32.625 -1.106 1 93.88 109 PRO A N 1
ATOM 844 C CA . PRO A 1 109 ? 1.788 -33.375 -2.023 1 93.88 109 PRO A CA 1
ATOM 845 C C . PRO A 1 109 ? 2.312 -32.5 -3.162 1 93.88 109 PRO A C 1
ATOM 847 O O . PRO A 1 109 ? 3.254 -32.875 -3.859 1 93.88 109 PRO A O 1
ATOM 850 N N . LEU A 1 110 ? 1.685 -31.391 -3.367 1 90.88 110 LEU A N 1
ATOM 851 C CA . LEU A 1 110 ? 2.021 -30.531 -4.496 1 90.88 110 LEU A CA 1
ATOM 852 C C . LEU A 1 110 ? 3.053 -29.484 -4.094 1 90.88 110 LEU A C 1
ATOM 854 O O . LEU A 1 110 ? 3.525 -28.719 -4.934 1 90.88 110 LEU A O 1
ATOM 858 N N . MET A 1 111 ? 3.395 -29.422 -2.838 1 88 111 MET A N 1
ATOM 859 C CA . MET A 1 111 ? 4.328 -28.422 -2.324 1 88 111 MET A CA 1
ATOM 860 C C . MET A 1 111 ? 5.77 -28.859 -2.535 1 88 111 MET A C 1
ATOM 862 O O . MET A 1 111 ? 6.059 -30.062 -2.562 1 88 111 MET A O 1
ATOM 866 N N . PRO A 1 112 ? 6.652 -27.828 -2.795 1 78.06 112 PRO A N 1
ATOM 867 C CA . PRO A 1 112 ? 8.07 -28.188 -2.869 1 78.06 112 PRO A CA 1
ATOM 868 C C . PRO A 1 112 ? 8.57 -28.859 -1.593 1 78.06 112 PRO A C 1
ATOM 870 O O . PRO A 1 112 ? 8.117 -28.531 -0.495 1 78.06 112 PRO A O 1
ATOM 873 N N . LYS A 1 113 ? 9.438 -29.812 -1.809 1 72.38 113 LYS A N 1
ATOM 874 C CA . LYS A 1 113 ? 9.992 -30.531 -0.661 1 72.38 113 LYS A CA 1
ATOM 875 C C . LYS A 1 113 ? 10.938 -29.625 0.134 1 72.38 113 LYS A C 1
ATOM 877 O O . LYS A 1 113 ? 11.734 -28.891 -0.447 1 72.38 113 LYS A O 1
ATOM 882 N N . THR A 1 114 ? 10.539 -29.328 1.338 1 64.44 114 THR A N 1
ATOM 883 C CA . THR A 1 114 ? 11.375 -28.516 2.221 1 64.44 114 THR A CA 1
ATOM 884 C C . THR A 1 114 ? 12.383 -29.391 2.963 1 64.44 114 THR A C 1
ATOM 886 O O . THR A 1 114 ? 12.031 -30.469 3.469 1 64.44 114 THR A O 1
ATOM 889 N N . ASP A 1 115 ? 13.734 -29.312 2.643 1 60.16 115 ASP A N 1
ATOM 890 C CA . ASP A 1 115 ? 14.75 -30.031 3.422 1 60.16 115 ASP A CA 1
ATOM 891 C C . ASP A 1 115 ? 15.289 -29.156 4.551 1 60.16 115 ASP A C 1
ATOM 893 O O . ASP A 1 115 ? 14.93 -27.984 4.66 1 60.16 115 ASP A O 1
ATOM 897 N N . ALA A 1 116 ? 15.891 -29.812 5.621 1 57.31 116 ALA A N 1
ATOM 898 C CA . ALA A 1 116 ? 16.438 -29.125 6.785 1 57.31 116 ALA A CA 1
ATOM 899 C C . ALA A 1 116 ? 17.344 -27.969 6.367 1 57.31 116 ALA A C 1
ATOM 901 O O . ALA A 1 116 ? 17.469 -26.984 7.098 1 57.31 116 ALA A O 1
ATOM 902 N N . LYS A 1 117 ? 17.828 -28.016 5.191 1 57.69 117 LYS A N 1
ATOM 903 C CA . LYS A 1 117 ? 18.781 -27 4.766 1 57.69 117 LYS A CA 1
ATOM 904 C C . LYS A 1 117 ? 18.094 -25.891 3.975 1 57.69 117 LYS A C 1
ATOM 906 O O . LYS A 1 117 ? 18.688 -24.859 3.686 1 57.69 117 LYS A O 1
ATOM 911 N N . THR A 1 118 ? 16.734 -26.125 3.838 1 60.09 118 THR A N 1
ATOM 912 C CA . THR A 1 118 ? 16.047 -25.156 3.004 1 60.09 118 THR A CA 1
ATOM 913 C C . THR A 1 118 ? 15.32 -24.125 3.867 1 60.09 118 THR A C 1
ATOM 915 O O . THR A 1 118 ? 14.312 -24.438 4.512 1 60.09 118 THR A O 1
ATOM 918 N N . PRO A 1 119 ? 15.734 -22.891 3.795 1 68.12 119 PRO A N 1
ATOM 919 C CA . PRO A 1 119 ? 15.25 -21.875 4.738 1 68.12 119 PRO A CA 1
ATOM 920 C C . PRO A 1 119 ? 13.883 -21.312 4.348 1 68.12 119 PRO A C 1
ATOM 922 O O . PRO A 1 119 ? 13.188 -20.734 5.188 1 68.12 119 PRO A O 1
ATOM 925 N N . LEU A 1 120 ? 13.414 -21.656 3.059 1 78.81 120 LEU A N 1
ATOM 926 C CA . LEU A 1 120 ? 12.172 -21.016 2.643 1 78.81 120 LEU A CA 1
ATOM 927 C C . LEU A 1 120 ? 11.016 -22.016 2.645 1 78.81 120 LEU A C 1
ATOM 929 O O . LEU A 1 120 ? 11.203 -23.188 2.295 1 78.81 120 LEU A O 1
ATOM 933 N N . LYS A 1 121 ? 9.922 -21.625 3.041 1 85 121 LYS A N 1
ATOM 934 C CA . LYS A 1 121 ? 8.703 -22.438 3.029 1 85 121 LYS A CA 1
ATOM 935 C C . LYS A 1 121 ? 7.641 -21.828 2.121 1 85 121 LYS A C 1
ATOM 937 O O . LYS A 1 121 ? 7.586 -20.609 1.958 1 85 121 LYS A O 1
ATOM 942 N N . PRO A 1 122 ? 6.812 -22.734 1.568 1 90.62 122 PRO A N 1
ATOM 943 C CA . PRO A 1 122 ? 5.719 -22.188 0.761 1 90.62 122 PRO A CA 1
ATOM 944 C C . PRO A 1 122 ? 4.637 -21.516 1.606 1 90.62 122 PRO A C 1
ATOM 946 O O . PRO A 1 122 ? 4.07 -22.141 2.502 1 90.62 122 PRO A O 1
ATOM 949 N N . MET A 1 123 ? 4.441 -20.281 1.435 1 95.31 123 MET A N 1
ATOM 950 C CA . MET A 1 123 ? 3.336 -19.531 2.014 1 95.31 123 MET A CA 1
ATOM 951 C C . MET A 1 123 ? 2.174 -19.422 1.033 1 95.31 123 MET A C 1
ATOM 953 O O . MET A 1 123 ? 2.324 -18.875 -0.06 1 95.31 123 MET A O 1
ATOM 957 N N . LEU A 1 124 ? 0.966 -19.844 1.494 1 97.62 124 LEU A N 1
ATOM 958 C CA . LEU A 1 124 ? -0.136 -20.062 0.564 1 97.62 124 LEU A CA 1
ATOM 959 C C . LEU A 1 124 ? -1.178 -18.969 0.684 1 97.62 124 LEU A C 1
ATOM 961 O O . LEU A 1 124 ? -1.363 -18.391 1.763 1 97.62 124 LEU A O 1
ATOM 965 N N . TYR A 1 125 ? -1.854 -18.672 -0.373 1 98.12 125 TYR A N 1
ATOM 966 C CA . TYR A 1 125 ? -3.143 -17.984 -0.383 1 98.12 125 TYR A CA 1
ATOM 967 C C . TYR A 1 125 ? -4.082 -18.609 -1.41 1 98.12 125 TYR A C 1
ATOM 969 O O . TYR A 1 125 ? -3.65 -19.391 -2.264 1 98.12 125 TYR A O 1
ATOM 977 N N . PHE A 1 126 ? -5.332 -18.344 -1.284 1 98.75 126 PHE A N 1
ATOM 978 C CA . PHE A 1 126 ? -6.355 -19 -2.092 1 98.75 126 PHE A CA 1
ATOM 979 C C . PHE A 1 126 ? -7.219 -17.969 -2.811 1 98.75 126 PHE A C 1
ATOM 981 O O . PHE A 1 126 ? -7.613 -16.969 -2.219 1 98.75 126 PHE A O 1
ATOM 988 N N . ILE A 1 127 ? -7.469 -18.234 -4.047 1 98.75 127 ILE A N 1
ATOM 989 C CA . ILE A 1 127 ? -8.203 -17.297 -4.902 1 98.75 127 ILE A CA 1
ATOM 990 C C . ILE A 1 127 ? -9.227 -18.062 -5.734 1 98.75 127 ILE A C 1
ATOM 992 O O . ILE A 1 127 ? -8.984 -19.203 -6.141 1 98.75 127 ILE A O 1
ATOM 996 N N . GLY A 1 128 ? -10.375 -17.469 -6.008 1 98.88 128 GLY A N 1
ATOM 997 C CA . GLY A 1 128 ? -11.43 -18.109 -6.762 1 98.88 128 GLY A CA 1
ATOM 998 C C . GLY A 1 128 ? -10.992 -18.547 -8.148 1 98.88 128 GLY A C 1
ATOM 999 O O . GLY A 1 128 ? -10.375 -17.781 -8.883 1 98.88 128 GLY A O 1
ATOM 1000 N N . LYS A 1 129 ? -11.352 -19.734 -8.438 1 98.62 129 LYS A N 1
ATOM 1001 C CA . LYS A 1 129 ? -10.977 -20.328 -9.719 1 98.62 129 LYS A CA 1
ATOM 1002 C C . LYS A 1 129 ? -11.656 -19.594 -10.883 1 98.62 129 LYS A C 1
ATOM 1004 O O . LYS A 1 129 ? -11.062 -19.422 -11.945 1 98.62 129 LYS A O 1
ATOM 1009 N N . TYR A 1 130 ? -12.883 -19.188 -10.641 1 98.62 130 TYR A N 1
ATOM 1010 C CA . TYR A 1 130 ? -13.719 -18.516 -11.617 1 98.62 130 TYR A CA 1
ATOM 1011 C C . TYR A 1 130 ? -14.211 -17.172 -11.078 1 98.62 130 TYR A C 1
ATOM 1013 O O . TYR A 1 130 ? -14.102 -16.906 -9.875 1 98.62 130 TYR A O 1
ATOM 1021 N N . GLU A 1 131 ? -14.703 -16.328 -11.984 1 98.62 131 GLU A N 1
ATOM 1022 C CA . GLU A 1 131 ? -15.523 -15.195 -11.562 1 98.62 131 GLU A CA 1
ATOM 1023 C C . GLU A 1 131 ? -16.766 -15.672 -10.812 1 98.62 131 GLU A C 1
ATOM 1025 O O . GLU A 1 131 ? -17.359 -16.703 -11.156 1 98.62 131 GLU A O 1
ATOM 1030 N N . VAL A 1 132 ? -17.156 -14.938 -9.789 1 98.75 132 VAL A N 1
ATOM 1031 C CA . VAL A 1 132 ? -18.406 -15.266 -9.094 1 98.75 132 VAL A CA 1
ATOM 1032 C C . VAL A 1 132 ? -19.578 -15.188 -10.07 1 98.75 132 VAL A C 1
ATOM 1034 O O . VAL A 1 132 ? -19.734 -14.203 -10.789 1 98.75 132 VAL A O 1
ATOM 1037 N N . THR A 1 133 ? -20.391 -16.188 -10.109 1 98.12 133 THR A N 1
ATOM 1038 C CA . THR A 1 133 ? -21.484 -16.266 -11.07 1 98.12 133 THR A CA 1
ATOM 1039 C C . THR A 1 133 ? -22.75 -15.656 -10.5 1 98.12 133 THR A C 1
ATOM 1041 O O . THR A 1 133 ? -22.859 -15.438 -9.289 1 98.12 133 THR A O 1
ATOM 1044 N N . ALA A 1 134 ? -23.719 -15.461 -11.43 1 96.81 134 ALA A N 1
ATOM 1045 C CA . ALA A 1 134 ? -25.047 -14.984 -11.023 1 96.81 134 ALA A CA 1
ATOM 1046 C C . ALA A 1 134 ? -25.703 -15.969 -10.055 1 96.81 134 ALA A C 1
ATOM 1048 O O . ALA A 1 134 ? -26.344 -15.555 -9.086 1 96.81 134 ALA A O 1
ATOM 1049 N N . ARG A 1 135 ? -25.5 -17.219 -10.312 1 96.12 135 ARG A N 1
ATOM 1050 C CA . ARG A 1 135 ? -26.062 -18.281 -9.477 1 96.12 135 ARG A CA 1
ATOM 1051 C C . ARG A 1 135 ? -25.469 -18.219 -8.07 1 96.12 135 ARG A C 1
ATOM 1053 O O . ARG A 1 135 ? -26.219 -18.219 -7.082 1 96.12 135 ARG A O 1
ATOM 1060 N N . GLN A 1 136 ? -24.219 -18.203 -8.008 1 97.5 136 GLN A N 1
ATOM 1061 C CA . GLN A 1 136 ? -23.531 -18.188 -6.723 1 97.5 136 GLN A CA 1
ATOM 1062 C C . GLN A 1 136 ? -23.891 -16.938 -5.922 1 97.5 136 GLN A C 1
ATOM 1064 O O . GLN A 1 136 ? -24.109 -17.016 -4.711 1 97.5 136 GLN A O 1
ATOM 1069 N N . TYR A 1 137 ? -23.938 -15.805 -6.609 1 97.69 137 TYR A N 1
ATOM 1070 C CA . TYR A 1 137 ? -24.312 -14.539 -5.977 1 97.69 137 TYR A CA 1
ATOM 1071 C C . TYR A 1 137 ? -25.703 -14.617 -5.363 1 97.69 137 TYR A C 1
ATOM 1073 O O . TYR A 1 137 ? -25.891 -14.227 -4.211 1 97.69 137 TYR A O 1
ATOM 1081 N N . ALA A 1 138 ? -26.609 -15.156 -6.102 1 95.88 138 ALA A N 1
ATOM 1082 C CA . ALA A 1 138 ? -27.984 -15.258 -5.641 1 95.88 138 ALA A CA 1
ATOM 1083 C C . ALA A 1 138 ? -28.094 -16.172 -4.422 1 95.88 138 ALA A C 1
ATOM 1085 O O . ALA A 1 138 ? -28.797 -15.859 -3.465 1 95.88 138 ALA A O 1
ATOM 1086 N N . GLN A 1 139 ? -27.406 -17.297 -4.457 1 96 139 GLN A N 1
ATOM 1087 C CA . GLN A 1 139 ? -27.438 -18.266 -3.365 1 96 139 GLN A CA 1
ATOM 1088 C C . GLN A 1 139 ? -26.953 -17.641 -2.061 1 96 139 GLN A C 1
ATOM 1090 O O . GLN A 1 139 ? -27.578 -17.812 -1.012 1 96 139 GLN A O 1
ATOM 1095 N N . VAL A 1 140 ? -25.875 -16.859 -2.129 1 97.31 140 VAL A N 1
ATOM 1096 C CA . VAL A 1 140 ? -25.266 -16.281 -0.937 1 97.31 140 VAL A CA 1
ATOM 1097 C C . VAL A 1 140 ? -26.125 -15.125 -0.431 1 97.31 140 VAL A C 1
ATOM 1099 O O . VAL A 1 140 ? -26.453 -15.055 0.758 1 97.31 140 VAL A O 1
ATOM 1102 N N . MET A 1 141 ? -26.562 -14.25 -1.32 1 96.56 141 MET A N 1
ATOM 1103 C CA . MET A 1 141 ? -27.25 -13.031 -0.916 1 96.56 141 MET A CA 1
ATOM 1104 C C . MET A 1 141 ? -28.641 -13.352 -0.36 1 96.56 141 MET A C 1
ATOM 1106 O O . MET A 1 141 ? -29.172 -12.586 0.444 1 96.56 141 MET A O 1
ATOM 1110 N N . ALA A 1 142 ? -29.172 -14.508 -0.713 1 95.81 142 ALA A N 1
ATOM 1111 C CA . ALA A 1 142 ? -30.453 -14.945 -0.172 1 95.81 142 ALA A CA 1
ATOM 1112 C C . ALA A 1 142 ? -30.359 -15.188 1.331 1 95.81 142 ALA A C 1
ATOM 1114 O O . ALA A 1 142 ? -31.375 -15.164 2.033 1 95.81 142 ALA A O 1
ATOM 1115 N N . GLN A 1 143 ? -29.125 -15.375 1.826 1 94.94 143 GLN A N 1
ATOM 1116 C CA . GLN A 1 143 ? -28.922 -15.703 3.232 1 94.94 143 GLN A CA 1
ATOM 1117 C C . GLN A 1 143 ? -28.812 -14.445 4.086 1 94.94 143 GLN A C 1
ATOM 1119 O O . GLN A 1 143 ? -28.828 -14.516 5.316 1 94.94 143 GLN A O 1
ATOM 1124 N N . ALA A 1 144 ? -28.703 -13.266 3.506 1 93.75 144 ALA A N 1
ATOM 1125 C CA . ALA A 1 144 ? -28.344 -12.023 4.191 1 93.75 144 ALA A CA 1
ATOM 1126 C C . ALA A 1 144 ? -29.359 -11.695 5.289 1 93.75 144 ALA A C 1
ATOM 1128 O O . ALA A 1 144 ? -28.969 -11.398 6.422 1 93.75 144 ALA A O 1
ATOM 1129 N N . GLN A 1 145 ? -30.625 -11.781 4.984 1 91.25 145 GLN A N 1
ATOM 1130 C CA . GLN A 1 145 ? -31.656 -11.391 5.938 1 91.25 145 GLN A CA 1
ATOM 1131 C C . GLN A 1 145 ? -31.688 -12.336 7.137 1 91.25 145 GLN A C 1
ATOM 1133 O O . GLN A 1 145 ? -31.781 -11.883 8.281 1 91.25 145 GLN A O 1
ATOM 1138 N N . SER A 1 146 ? -31.641 -13.578 6.863 1 91.25 146 SER A N 1
ATOM 1139 C CA . SER A 1 146 ? -31.672 -14.562 7.938 1 91.25 146 SER A CA 1
ATOM 1140 C C . SER A 1 146 ? -30.469 -14.422 8.859 1 91.25 146 SER A C 1
ATOM 1142 O O . SER A 1 146 ? -30.578 -14.57 10.078 1 91.25 146 SER A O 1
ATOM 1144 N N . LEU A 1 147 ? -29.344 -14.172 8.336 1 89.5 147 LEU A N 1
ATOM 1145 C CA . LEU A 1 147 ? -28.125 -14.016 9.125 1 89.5 147 LEU A CA 1
ATOM 1146 C C . LEU A 1 147 ? -28.188 -12.758 9.992 1 89.5 147 LEU A C 1
ATOM 1148 O O . LEU A 1 147 ? -27.703 -12.758 11.117 1 89.5 147 LEU A O 1
ATOM 1152 N N . ALA A 1 148 ? -28.797 -11.711 9.5 1 85.44 148 ALA A N 1
ATOM 1153 C CA . ALA A 1 148 ? -28.875 -10.43 10.211 1 85.44 148 ALA A CA 1
ATOM 1154 C C . ALA A 1 148 ? -29.938 -10.477 11.312 1 85.44 148 ALA A C 1
ATOM 1156 O O . ALA A 1 148 ? -29.719 -9.945 12.398 1 85.44 148 ALA A O 1
ATOM 1157 N N . SER A 1 149 ? -31.109 -11.086 11.055 1 85.44 149 SER A N 1
ATOM 1158 C CA . SER A 1 149 ? -32.25 -11 11.961 1 85.44 149 SER A CA 1
ATOM 1159 C C . SER A 1 149 ? -32.375 -12.266 12.812 1 85.44 149 SER A C 1
ATOM 1161 O O . SER A 1 149 ? -33.094 -12.273 13.805 1 85.44 149 SER A O 1
ATOM 1163 N N . GLY A 1 150 ? -31.641 -13.258 12.422 1 85.06 150 GLY A N 1
ATOM 1164 C CA . GLY A 1 150 ? -31.781 -14.516 13.141 1 85.06 150 GLY A CA 1
ATOM 1165 C C . GLY A 1 150 ? -32.969 -15.336 12.703 1 85.06 150 GLY A C 1
ATOM 1166 O O . GLY A 1 150 ? -33.25 -16.406 13.258 1 85.06 150 GLY A O 1
ATOM 1167 N N . GLU A 1 151 ? -33.688 -14.922 11.68 1 88.31 151 GLU A N 1
ATOM 1168 C CA . GLU A 1 151 ? -34.812 -15.664 11.117 1 88.31 151 GLU A CA 1
ATOM 1169 C C . GLU A 1 151 ? -34.344 -16.922 10.391 1 88.31 151 GLU A C 1
ATOM 1171 O O . GLU A 1 151 ? -33.156 -17.047 10.078 1 88.31 151 GLU A O 1
ATOM 1176 N N . PRO A 1 152 ? -35.281 -17.844 10.195 1 88.19 152 PRO A N 1
ATOM 1177 C CA . PRO A 1 152 ? -34.875 -19.062 9.5 1 88.19 152 PRO A CA 1
ATOM 1178 C C . PRO A 1 152 ? -34.344 -18.781 8.094 1 88.19 152 PRO A C 1
ATOM 1180 O O . PRO A 1 152 ? -34.781 -17.828 7.438 1 88.19 152 PRO A O 1
ATOM 1183 N N . ALA A 1 153 ? -33.438 -19.625 7.691 1 87.12 153 ALA A N 1
ATOM 1184 C CA . ALA A 1 153 ? -32.844 -19.5 6.359 1 87.12 153 ALA A CA 1
ATOM 1185 C C . ALA A 1 153 ? -33.906 -19.641 5.277 1 87.12 153 ALA A C 1
ATOM 1187 O O . ALA A 1 153 ? -34.875 -20.391 5.438 1 87.12 153 ALA A O 1
ATOM 1188 N N . PRO A 1 154 ? -33.75 -18.906 4.199 1 87.44 154 PRO A N 1
ATOM 1189 C CA . PRO A 1 154 ? -34.75 -19.016 3.107 1 87.44 154 PRO A CA 1
ATOM 1190 C C . PRO A 1 154 ? -34.688 -20.375 2.41 1 87.44 154 PRO A C 1
ATOM 1192 O O . PRO A 1 154 ? -33.719 -21.094 2.527 1 87.44 154 PRO A O 1
ATOM 1195 N N . ALA A 1 155 ? -35.812 -20.578 1.714 1 86.5 155 ALA A N 1
ATOM 1196 C CA . ALA A 1 155 ? -35.844 -21.781 0.887 1 86.5 155 ALA A CA 1
ATOM 1197 C C . ALA A 1 155 ? -34.875 -21.688 -0.267 1 86.5 155 ALA A C 1
ATOM 1199 O O . ALA A 1 155 ? -34.625 -20.594 -0.796 1 86.5 155 ALA A O 1
ATOM 1200 N N . CYS A 1 156 ? -34.344 -22.766 -0.598 1 82.88 156 CYS A N 1
ATOM 1201 C CA . CYS A 1 156 ? -33.344 -22.812 -1.656 1 82.88 156 CYS A CA 1
ATOM 1202 C C . CYS A 1 156 ? -34 -22.578 -3.021 1 82.88 156 CYS A C 1
ATOM 1204 O O . CYS A 1 156 ? -34.781 -23.391 -3.484 1 82.88 156 CYS A O 1
ATOM 1206 N N . GLU A 1 157 ? -33.781 -21.406 -3.615 1 83.75 157 GLU A N 1
ATOM 1207 C CA . GLU A 1 157 ? -34.125 -21.078 -4.996 1 83.75 157 GLU A CA 1
ATOM 1208 C C . GLU A 1 157 ? -32.906 -20.578 -5.766 1 83.75 157 GLU A C 1
ATOM 1210 O O . GLU A 1 157 ? -32.562 -19.406 -5.699 1 83.75 157 GLU A O 1
ATOM 1215 N N . ALA A 1 158 ? -32.156 -21.531 -6.34 1 81.75 158 ALA A N 1
ATOM 1216 C CA . ALA A 1 158 ? -30.953 -21.156 -7.074 1 81.75 158 ALA A CA 1
ATOM 1217 C C . ALA A 1 158 ? -31.203 -21.156 -8.578 1 81.75 158 ALA A C 1
ATOM 1219 O O . ALA A 1 158 ? -31.781 -22.109 -9.117 1 81.75 158 ALA A O 1
ATOM 1220 N N . PRO A 1 159 ? -30.812 -19.984 -9.258 1 83.69 159 PRO A N 1
ATOM 1221 C CA . PRO A 1 159 ? -30.922 -19.984 -10.711 1 83.69 159 PRO A CA 1
ATOM 1222 C C . PRO A 1 159 ? -30.219 -21.172 -11.367 1 83.69 159 PRO A C 1
ATOM 1224 O O . PRO A 1 159 ? -29.188 -21.609 -10.875 1 83.69 159 PRO A O 1
ATOM 1227 N N . THR A 1 160 ? -30.859 -21.641 -12.406 1 83.62 160 THR A N 1
ATOM 1228 C CA . THR A 1 160 ? -30.281 -22.75 -13.156 1 83.62 160 THR A CA 1
ATOM 1229 C C . THR A 1 160 ? -30.125 -22.391 -14.633 1 83.62 160 THR A C 1
ATOM 1231 O O . THR A 1 160 ? -30.516 -21.297 -15.055 1 83.62 160 THR A O 1
ATOM 1234 N N . GLY A 1 161 ? -29.422 -23.172 -15.383 1 82.88 161 GLY A N 1
ATOM 1235 C CA . GLY A 1 161 ? -29.219 -22.938 -16.797 1 82.88 161 GLY A CA 1
ATOM 1236 C C . GLY A 1 161 ? -27.922 -22.203 -17.094 1 82.88 161 GLY A C 1
ATOM 1237 O O . GLY A 1 161 ? -27.156 -21.906 -16.188 1 82.88 161 GLY A O 1
ATOM 1238 N N . MET A 1 162 ? -27.734 -21.906 -18.344 1 82.88 162 MET A N 1
ATOM 1239 C CA . MET A 1 162 ? -26.484 -21.312 -18.812 1 82.88 162 MET A CA 1
ATOM 1240 C C . MET A 1 162 ? -26.359 -19.875 -18.312 1 82.88 162 MET A C 1
ATOM 1242 O O . MET A 1 162 ? -25.25 -19.422 -18.016 1 82.88 162 MET A O 1
ATOM 1246 N N . ALA A 1 163 ? -27.453 -19.281 -18.156 1 87.88 163 ALA A N 1
ATOM 1247 C CA . ALA A 1 163 ? -27.453 -17.906 -17.672 1 87.88 163 ALA A CA 1
ATOM 1248 C C . ALA A 1 163 ? -26.969 -17.828 -16.219 1 87.88 163 ALA A C 1
ATOM 1250 O O . ALA A 1 163 ? -26.406 -16.812 -15.805 1 87.88 163 ALA A O 1
ATOM 1251 N N . ALA A 1 164 ? -27.125 -18.938 -15.562 1 91.69 164 ALA A N 1
ATOM 1252 C CA . ALA A 1 164 ? -26.719 -19 -14.156 1 91.69 164 ALA A CA 1
ATOM 1253 C C . ALA A 1 164 ? -25.203 -19.062 -14.023 1 91.69 164 ALA A C 1
ATOM 1255 O O . ALA A 1 164 ? -24.656 -18.688 -12.992 1 91.69 164 ALA A O 1
ATOM 1256 N N . ARG A 1 165 ? -24.562 -19.438 -15.102 1 94.81 165 ARG A N 1
ATOM 1257 C CA . ARG A 1 165 ? -23.109 -19.609 -15.078 1 94.81 165 ARG A CA 1
ATOM 1258 C C . ARG A 1 165 ? -22.391 -18.328 -15.531 1 94.81 165 ARG A C 1
ATOM 1260 O O . ARG A 1 165 ? -21.172 -18.266 -15.516 1 94.81 165 ARG A O 1
ATOM 1267 N N . LEU A 1 166 ? -23.203 -17.344 -15.867 1 96.94 166 LEU A N 1
ATOM 1268 C CA . LEU A 1 166 ? -22.594 -16.078 -16.266 1 96.94 166 LEU A CA 1
ATOM 1269 C C . LEU A 1 166 ? -22.016 -15.359 -15.047 1 96.94 166 LEU A C 1
ATOM 1271 O O . LEU A 1 166 ? -22.594 -15.375 -13.969 1 96.94 166 LEU A O 1
ATOM 1275 N N . PRO A 1 167 ? -20.859 -14.758 -15.242 1 98.19 167 PRO A N 1
ATOM 1276 C CA . PRO A 1 167 ? -20.344 -13.922 -14.148 1 98.19 167 PRO A CA 1
ATOM 1277 C C . PRO A 1 167 ? -21.375 -12.891 -13.68 1 98.19 167 PRO A C 1
ATOM 1279 O O . PRO A 1 167 ? -22.109 -12.328 -14.492 1 98.19 167 PRO A O 1
ATOM 1282 N N . LYS A 1 168 ? -21.453 -12.719 -12.391 1 98.31 168 LYS A N 1
ATOM 1283 C CA . LYS A 1 168 ? -22.312 -11.656 -11.852 1 98.31 168 LYS A CA 1
ATOM 1284 C C . LYS A 1 168 ? -21.734 -10.281 -12.164 1 98.31 168 LYS A C 1
ATOM 1286 O O . LYS A 1 168 ? -20.641 -9.938 -11.711 1 98.31 168 LYS A O 1
ATOM 1291 N N . VAL A 1 169 ? -22.375 -9.492 -12.977 1 98 169 VAL A N 1
ATOM 1292 C CA . VAL A 1 169 ? -22.016 -8.117 -13.297 1 98 169 VAL A CA 1
ATOM 1293 C C . VAL A 1 169 ? -23.141 -7.176 -12.867 1 98 169 VAL A C 1
ATOM 1295 O O . VAL A 1 169 ? -24.016 -7.555 -12.078 1 98 169 VAL A O 1
ATOM 1298 N N . LYS A 1 170 ? -23.062 -5.879 -13.25 1 97 170 LYS A N 1
ATOM 1299 C CA . LYS A 1 170 ? -24.062 -4.883 -12.891 1 97 170 LYS A CA 1
ATOM 1300 C C . LYS A 1 170 ? -24.219 -4.781 -11.375 1 97 170 LYS A C 1
ATOM 1302 O O . LYS A 1 170 ? -25.328 -4.852 -10.852 1 97 170 LYS A O 1
ATOM 1307 N N . LEU A 1 171 ? -23.141 -4.73 -10.703 1 97.31 171 LEU A N 1
ATOM 1308 C CA . LEU A 1 171 ? -23.109 -4.535 -9.258 1 97.31 171 LEU A CA 1
ATOM 1309 C C . LEU A 1 171 ? -22.016 -3.551 -8.867 1 97.31 171 LEU A C 1
ATOM 1311 O O . LEU A 1 171 ? -21.031 -3.379 -9.594 1 97.31 171 LEU A O 1
ATOM 1315 N N . SER A 1 172 ? -22.203 -2.949 -7.711 1 97 172 SER A N 1
ATOM 1316 C CA . SER A 1 172 ? -21.25 -1.972 -7.207 1 97 172 SER A CA 1
ATOM 1317 C C . SER A 1 172 ? -20.141 -2.645 -6.395 1 97 172 SER A C 1
ATOM 1319 O O . SER A 1 172 ? -20.266 -3.82 -6.039 1 97 172 SER A O 1
ATOM 1321 N N . ARG A 1 173 ? -19.125 -1.896 -6.184 1 96.81 173 ARG A N 1
ATOM 1322 C CA . ARG A 1 173 ? -18.047 -2.354 -5.309 1 96.81 173 ARG A CA 1
ATOM 1323 C C . ARG A 1 173 ? -18.578 -2.703 -3.924 1 96.81 173 ARG A C 1
ATOM 1325 O O . ARG A 1 173 ? -18.109 -3.648 -3.291 1 96.81 173 ARG A O 1
ATOM 1332 N N . PHE A 1 174 ? -19.516 -1.942 -3.42 1 96.19 174 PHE A N 1
ATOM 1333 C CA . PHE A 1 174 ? -20.094 -2.174 -2.107 1 96.19 174 PHE A CA 1
ATOM 1334 C C . PHE A 1 174 ? -20.875 -3.486 -2.086 1 96.19 174 PHE A C 1
ATOM 1336 O O . PHE A 1 174 ? -20.844 -4.219 -1.096 1 96.19 174 PHE A O 1
ATOM 1343 N N . GLU A 1 175 ? -21.516 -3.768 -3.203 1 97 175 GLU A N 1
ATOM 1344 C CA . GLU A 1 175 ? -22.281 -5.012 -3.301 1 97 175 GLU A CA 1
ATOM 1345 C C . GLU A 1 175 ? -21.344 -6.223 -3.354 1 97 175 GLU A C 1
ATOM 1347 O O . GLU A 1 175 ? -21.656 -7.273 -2.787 1 97 175 GLU A O 1
ATOM 1352 N N . ALA A 1 176 ? -20.297 -6.098 -4.078 1 98.25 176 ALA A N 1
ATOM 1353 C CA . ALA A 1 176 ? -19.312 -7.176 -4.121 1 98.25 176 ALA A CA 1
ATOM 1354 C C . ALA A 1 176 ? -18.734 -7.449 -2.732 1 98.25 176 ALA A C 1
ATOM 1356 O O . ALA A 1 176 ? -18.578 -8.609 -2.334 1 98.25 176 ALA A O 1
ATOM 1357 N N . GLU A 1 177 ? -18.453 -6.418 -2.01 1 96.75 177 GLU A N 1
ATOM 1358 C CA . GLU A 1 177 ? -17.953 -6.559 -0.644 1 96.75 177 GLU A CA 1
ATOM 1359 C C . GLU A 1 177 ? -19.016 -7.184 0.264 1 96.75 177 GLU A C 1
ATOM 1361 O O . GLU A 1 177 ? -18.688 -8 1.129 1 96.75 177 GLU A O 1
ATOM 1366 N N . ARG A 1 178 ? -20.203 -6.75 0.098 1 96.69 178 ARG A N 1
ATOM 1367 C CA . ARG A 1 178 ? -21.281 -7.293 0.906 1 96.69 178 ARG A CA 1
ATOM 1368 C C . ARG A 1 178 ? -21.469 -8.789 0.652 1 96.69 178 ARG A C 1
ATOM 1370 O O . ARG A 1 178 ? -21.719 -9.555 1.583 1 96.69 178 ARG A O 1
ATOM 1377 N N . PHE A 1 179 ? -21.375 -9.188 -0.646 1 98 179 PHE A N 1
ATOM 1378 C CA . PHE A 1 179 ? -21.422 -10.609 -0.969 1 98 179 PHE A CA 1
ATOM 1379 C C . PHE A 1 179 ? -20.391 -11.383 -0.143 1 98 179 PHE A C 1
ATOM 1381 O O . PHE A 1 179 ? -20.719 -12.406 0.46 1 98 179 PHE A O 1
ATOM 1388 N N . SER A 1 180 ? -19.172 -10.891 -0.125 1 98 180 SER A N 1
ATOM 1389 C CA . SER A 1 180 ? -18.062 -11.555 0.577 1 98 180 SER A CA 1
ATOM 1390 C C . SER A 1 180 ? -18.328 -11.625 2.076 1 98 180 SER A C 1
ATOM 1392 O O . SER A 1 180 ? -18.047 -12.633 2.719 1 98 180 SER A O 1
ATOM 1394 N N . ALA A 1 181 ? -18.906 -10.57 2.627 1 96.94 181 ALA A N 1
ATOM 1395 C CA . ALA A 1 181 ? -19.219 -10.531 4.055 1 96.94 181 ALA A CA 1
ATOM 1396 C C . ALA A 1 181 ? -20.297 -11.539 4.406 1 96.94 181 ALA A C 1
ATOM 1398 O O . ALA A 1 181 ? -20.172 -12.281 5.387 1 96.94 181 ALA A O 1
ATOM 1399 N N . VAL A 1 182 ? -21.359 -11.594 3.592 1 97.12 182 VAL A N 1
ATOM 1400 C CA . VAL A 1 182 ? -22.469 -12.508 3.834 1 97.12 182 VAL A CA 1
ATOM 1401 C C . VAL A 1 182 ? -21.984 -13.953 3.713 1 97.12 182 VAL A C 1
ATOM 1403 O O . VAL A 1 182 ? -22.312 -14.797 4.543 1 97.12 182 VAL A O 1
ATOM 1406 N N . TYR A 1 183 ? -21.188 -14.203 2.684 1 98.06 183 TYR A N 1
ATOM 1407 C CA . TYR A 1 183 ? -20.656 -15.539 2.479 1 98.06 183 TYR A CA 1
ATOM 1408 C C . TYR A 1 183 ? -19.766 -15.953 3.646 1 98.06 183 TYR A C 1
ATOM 1410 O O . TYR A 1 183 ? -19.859 -17.094 4.129 1 98.06 183 TYR A O 1
ATOM 1418 N N . SER A 1 184 ? -18.938 -15.055 4.121 1 97.75 184 SER A N 1
ATOM 1419 C CA . SER A 1 184 ? -18.078 -15.32 5.27 1 97.75 184 SER A CA 1
ATOM 1420 C C . SER A 1 184 ? -18.906 -15.656 6.508 1 97.75 184 SER A C 1
ATOM 1422 O O . SER A 1 184 ? -18.625 -16.641 7.191 1 97.75 184 SER A O 1
ATOM 1424 N N . ALA A 1 185 ? -19.859 -14.805 6.766 1 96.12 185 ALA A N 1
ATOM 1425 C CA . ALA A 1 185 ? -20.719 -15.016 7.93 1 96.12 185 ALA A CA 1
ATOM 1426 C C . ALA A 1 185 ? -21.422 -16.375 7.859 1 96.12 185 ALA A C 1
ATOM 1428 O O . ALA A 1 185 ? -21.484 -17.094 8.859 1 96.12 185 ALA A O 1
ATOM 1429 N N . TRP A 1 186 ? -21.938 -16.703 6.691 1 96.38 186 TRP A N 1
ATOM 1430 C CA . TRP A 1 186 ? -22.625 -17.969 6.492 1 96.38 186 TRP A CA 1
ATOM 1431 C C . TRP A 1 186 ? -21.688 -19.141 6.734 1 96.38 186 TRP A C 1
ATOM 1433 O O . TRP A 1 186 ? -22.047 -20.109 7.41 1 96.38 186 TRP A O 1
ATOM 1443 N N . LEU A 1 187 ? -20.5 -19.094 6.16 1 97.31 187 LEU A N 1
ATOM 1444 C CA . LEU A 1 187 ? -19.5 -20.141 6.34 1 97.31 187 LEU A CA 1
ATOM 1445 C C . LEU A 1 187 ? -19.125 -20.297 7.812 1 97.31 187 LEU A C 1
ATOM 1447 O O . LEU A 1 187 ? -19.016 -21.406 8.32 1 97.31 187 LEU A O 1
ATOM 1451 N N . MET A 1 188 ? -18.922 -19.203 8.492 1 95.44 188 MET A N 1
ATOM 1452 C CA . MET A 1 188 ? -18.5 -19.234 9.891 1 95.44 188 MET A CA 1
ATOM 1453 C C . MET A 1 188 ? -19.625 -19.797 10.773 1 95.44 188 MET A C 1
ATOM 1455 O O . MET A 1 188 ? -19.359 -20.469 11.766 1 95.44 188 MET A O 1
ATOM 1459 N N . LYS A 1 189 ? -20.797 -19.516 10.43 1 93.12 189 LYS A N 1
ATOM 1460 C CA . LYS A 1 189 ? -21.938 -19.969 11.219 1 93.12 189 LYS A CA 1
ATOM 1461 C C . LYS A 1 189 ? -22.188 -21.469 11.008 1 93.12 189 LYS A C 1
ATOM 1463 O O . LYS A 1 189 ? -22.469 -22.188 11.961 1 93.12 189 LYS A O 1
ATOM 1468 N N . TYR A 1 190 ? -22.047 -21.969 9.734 1 93.38 190 TYR A N 1
ATOM 1469 C CA . TYR A 1 190 ? -22.547 -23.312 9.438 1 93.38 190 TYR A CA 1
ATOM 1470 C C . TYR A 1 190 ? -21.391 -24.25 9.102 1 93.38 190 TYR A C 1
ATOM 1472 O O . TYR A 1 190 ? -21.547 -25.469 9.148 1 93.38 190 TYR A O 1
ATOM 1480 N N . HIS A 1 191 ? -20.234 -23.688 8.672 1 95.75 191 HIS A N 1
ATOM 1481 C CA . HIS A 1 191 ? -19.141 -24.531 8.18 1 95.75 191 HIS A CA 1
ATOM 1482 C C . HIS A 1 191 ? -17.797 -24.016 8.641 1 95.75 191 HIS A C 1
ATOM 1484 O O . HIS A 1 191 ? -16.859 -23.922 7.844 1 95.75 191 HIS A O 1
ATOM 1490 N N . ARG A 1 192 ? -17.672 -23.625 9.859 1 93.88 192 ARG A N 1
ATOM 1491 C CA . ARG A 1 192 ? -16.484 -23 10.43 1 93.88 192 ARG A CA 1
ATOM 1492 C C . ARG A 1 192 ? -15.273 -23.906 10.281 1 93.88 192 ARG A C 1
ATOM 1494 O O . ARG A 1 192 ? -14.164 -23.438 10.031 1 93.88 192 ARG A O 1
ATOM 1501 N N . GLU A 1 193 ? -15.391 -25.172 10.375 1 93.44 193 GLU A N 1
ATOM 1502 C CA . GLU A 1 193 ? -14.312 -26.156 10.406 1 93.44 193 GLU A CA 1
ATOM 1503 C C . GLU A 1 193 ? -13.656 -26.297 9.031 1 93.44 193 GLU A C 1
ATOM 1505 O O . GLU A 1 193 ? -12.555 -26.828 8.922 1 93.44 193 GLU A O 1
ATOM 1510 N N . LEU A 1 194 ? -14.344 -25.766 7.992 1 96.62 194 LEU A N 1
ATOM 1511 C CA . LEU A 1 194 ? -13.836 -25.922 6.637 1 96.62 194 LEU A CA 1
ATOM 1512 C C . LEU A 1 194 ? -12.93 -24.75 6.262 1 96.62 194 LEU A C 1
ATOM 1514 O O . LEU A 1 194 ? -12.273 -24.781 5.219 1 96.62 194 LEU A O 1
ATOM 1518 N N . LEU A 1 195 ? -12.859 -23.734 7.117 1 96.56 195 LEU A N 1
ATOM 1519 C CA . LEU A 1 195 ? -12.078 -22.547 6.812 1 96.56 195 LEU A CA 1
ATOM 1520 C C . LEU A 1 195 ? -10.633 -22.719 7.289 1 96.56 195 LEU A C 1
ATOM 1522 O O . LEU A 1 195 ? -10.391 -23.281 8.352 1 96.56 195 LEU A O 1
ATOM 1526 N N . PRO A 1 196 ? -9.688 -22.219 6.477 1 97.06 196 PRO A N 1
ATOM 1527 C CA . PRO A 1 196 ? -8.32 -22.172 7.008 1 97.06 196 PRO A CA 1
ATOM 1528 C C . PRO A 1 196 ? -8.188 -21.219 8.195 1 97.06 196 PRO A C 1
ATOM 1530 O O . PRO A 1 196 ? -9 -20.312 8.367 1 97.06 196 PRO A O 1
ATOM 1533 N N . VAL A 1 197 ? -7.18 -21.516 9.047 1 96.12 197 VAL A N 1
ATOM 1534 C CA . VAL A 1 197 ? -6.926 -20.703 10.234 1 96.12 197 VAL A CA 1
ATOM 1535 C C . VAL A 1 197 ? -5.473 -20.25 10.25 1 96.12 197 VAL A C 1
ATOM 1537 O O . VAL A 1 197 ? -4.559 -21.047 10.445 1 96.12 197 VAL A O 1
ATOM 1540 N N . SER A 1 198 ? -5.266 -18.938 10.047 1 95.62 198 SER A N 1
ATOM 1541 C CA . SER A 1 198 ? -3.912 -18.391 10.094 1 95.62 198 SER A CA 1
ATOM 1542 C C . SER A 1 198 ? -3.316 -18.516 11.492 1 95.62 198 SER A C 1
ATOM 1544 O O . SER A 1 198 ? -3.887 -18.016 12.469 1 95.62 198 SER A O 1
ATOM 1546 N N . GLY A 1 199 ? -2.197 -19.109 11.609 1 94.69 199 GLY A N 1
ATOM 1547 C CA . GLY A 1 199 ? -1.578 -19.328 12.906 1 94.69 199 GLY A CA 1
ATOM 1548 C C . GLY A 1 199 ? -2.311 -20.359 13.758 1 94.69 199 GLY A C 1
ATOM 1549 O O . GLY A 1 199 ? -2.477 -20.172 14.961 1 94.69 199 GLY A O 1
ATOM 1550 N N . ARG A 1 200 ? -2.76 -21.328 13.141 1 91.88 200 ARG A N 1
ATOM 1551 C CA . ARG A 1 200 ? -3.469 -22.391 13.836 1 91.88 200 ARG A CA 1
ATOM 1552 C C . ARG A 1 200 ? -2.609 -23 14.945 1 91.88 200 ARG A C 1
ATOM 1554 O O . ARG A 1 200 ? -1.458 -23.359 14.711 1 91.88 200 ARG A O 1
ATOM 1561 N N . GLY A 1 201 ? -3.127 -22.859 16.125 1 84.25 201 GLY A N 1
ATOM 1562 C CA . GLY A 1 201 ? -2.438 -23.422 17.281 1 84.25 201 GLY A CA 1
ATOM 1563 C C . GLY A 1 201 ? -3.066 -24.703 17.781 1 84.25 201 GLY A C 1
ATOM 1564 O O . GLY A 1 201 ? -3.711 -25.422 17.016 1 84.25 201 GLY A O 1
ATOM 1565 N N . THR A 1 202 ? -2.688 -24.984 19.047 1 81.69 202 THR A N 1
ATOM 1566 C CA . THR A 1 202 ? -3.146 -26.234 19.641 1 81.69 202 THR A CA 1
ATOM 1567 C C . THR A 1 202 ? -4.59 -26.109 20.125 1 81.69 202 THR A C 1
ATOM 1569 O O . THR A 1 202 ? -5.34 -27.078 20.125 1 81.69 202 THR A O 1
ATOM 1572 N N . SER A 1 203 ? -4.914 -24.812 20.375 1 82.62 203 SER A N 1
ATOM 1573 C CA . SER A 1 203 ? -6.277 -24.578 20.828 1 82.62 203 SER A CA 1
ATOM 1574 C C . SER A 1 203 ? -7.172 -24.125 19.688 1 82.62 203 SER A C 1
ATOM 1576 O O . SER A 1 203 ? -6.699 -23.484 18.734 1 82.62 203 SER A O 1
ATOM 1578 N N . ALA A 1 204 ? -8.406 -24.562 19.781 1 76.5 204 ALA A N 1
ATOM 1579 C CA . ALA A 1 204 ? -9.375 -24.219 18.734 1 76.5 204 ALA A CA 1
ATOM 1580 C C . ALA A 1 204 ? -9.492 -22.719 18.562 1 76.5 204 ALA A C 1
ATOM 1582 O O . ALA A 1 204 ? -9.867 -22.234 17.5 1 76.5 204 ALA A O 1
ATOM 1583 N N . GLN A 1 205 ? -9.094 -22 19.578 1 79.44 205 GLN A N 1
ATOM 1584 C CA . GLN A 1 205 ? -9.266 -20.547 19.531 1 79.44 205 GLN A CA 1
ATOM 1585 C C . GLN A 1 205 ? -8 -19.844 19.047 1 79.44 205 GLN A C 1
ATOM 1587 O O . GLN A 1 205 ? -8.008 -18.641 18.828 1 79.44 205 GLN A O 1
ATOM 1592 N N . ASP A 1 206 ? -7.078 -20.688 18.797 1 88.31 206 ASP A N 1
ATOM 1593 C CA . ASP A 1 206 ? -5.809 -20.094 18.406 1 88.31 206 ASP A CA 1
ATOM 1594 C C . ASP A 1 206 ? -5.797 -19.75 16.922 1 88.31 206 ASP A C 1
ATOM 1596 O O . ASP A 1 206 ? -6.133 -20.594 16.078 1 88.31 206 ASP A O 1
ATOM 1600 N N . GLY A 1 207 ? -5.48 -18.562 16.672 1 92.31 207 GLY A N 1
ATOM 1601 C CA . GLY A 1 207 ? -5.289 -18.188 15.273 1 92.31 207 GLY A CA 1
ATOM 1602 C C . GLY A 1 207 ? -6.387 -17.281 14.742 1 92.31 207 GLY A C 1
ATOM 1603 O O . GLY A 1 207 ? -7.273 -16.875 15.5 1 92.31 207 GLY A O 1
ATOM 1604 N N . GLY A 1 208 ? -6.219 -16.891 13.5 1 93.94 208 GLY A N 1
ATOM 1605 C CA . GLY A 1 208 ? -7.199 -16.062 12.805 1 93.94 208 GLY A CA 1
ATOM 1606 C C . GLY A 1 208 ? -7.996 -16.844 11.773 1 93.94 208 GLY A C 1
ATOM 1607 O O . GLY A 1 208 ? -7.461 -17.234 10.734 1 93.94 208 GLY A O 1
ATOM 1608 N N . LEU A 1 209 ? -9.266 -17.016 12.062 1 95.06 209 LEU A N 1
ATOM 1609 C CA . LEU A 1 209 ? -10.148 -17.75 11.164 1 95.06 209 LEU A CA 1
ATOM 1610 C C . LEU A 1 209 ? -10.219 -17.078 9.797 1 95.06 209 LEU A C 1
ATOM 1612 O O . LEU A 1 209 ? -10.32 -15.844 9.711 1 95.06 209 LEU A O 1
ATOM 1616 N N . GLY A 1 210 ? -10.18 -17.969 8.773 1 96.38 210 GLY A N 1
ATOM 1617 C CA . GLY A 1 210 ? -10.258 -17.438 7.418 1 96.38 210 GLY A CA 1
ATOM 1618 C C . GLY A 1 210 ? -11.617 -16.844 7.09 1 96.38 210 GLY A C 1
ATOM 1619 O O . GLY A 1 210 ? -12.633 -17.281 7.633 1 96.38 210 GLY A O 1
ATOM 1620 N N . PHE A 1 211 ? -11.68 -15.867 6.199 1 97.06 211 PHE A N 1
ATOM 1621 C CA . PHE A 1 211 ? -12.906 -15.258 5.691 1 97.06 211 PHE A CA 1
ATOM 1622 C C . PHE A 1 211 ? -12.781 -14.961 4.199 1 97.06 211 PHE A C 1
ATOM 1624 O O . PHE A 1 211 ? -11.68 -14.93 3.658 1 97.06 211 PHE A O 1
ATOM 1631 N N . VAL A 1 212 ? -13.891 -14.781 3.57 1 98.06 212 VAL A N 1
ATOM 1632 C CA . VAL A 1 212 ? -13.938 -14.516 2.139 1 98.06 212 VAL A CA 1
ATOM 1633 C C . VAL A 1 212 ? -13.867 -13.008 1.895 1 98.06 212 VAL A C 1
ATOM 1635 O O . VAL A 1 212 ? -14.523 -12.227 2.596 1 98.06 212 VAL A O 1
ATOM 1638 N N . ARG A 1 213 ? -13.102 -12.547 0.967 1 97.56 213 ARG A N 1
ATOM 1639 C CA . ARG A 1 213 ? -12.953 -11.156 0.567 1 97.56 213 ARG A CA 1
ATOM 1640 C C . ARG A 1 213 ? -12.586 -11.039 -0.908 1 97.56 213 ARG A C 1
ATOM 1642 O O . ARG A 1 213 ? -12.367 -12.055 -1.577 1 97.56 213 ARG A O 1
ATOM 1649 N N . LEU A 1 214 ? -12.594 -9.867 -1.458 1 98.19 214 LEU A N 1
ATOM 1650 C CA . LEU A 1 214 ? -12 -9.648 -2.771 1 98.19 214 LEU A CA 1
ATOM 1651 C C . LEU A 1 214 ? -10.492 -9.836 -2.725 1 98.19 214 LEU A C 1
ATOM 1653 O O . LEU A 1 214 ? -9.859 -9.578 -1.699 1 98.19 214 LEU A O 1
ATOM 1657 N N . PRO A 1 215 ? -9.898 -10.305 -3.785 1 98.5 215 PRO A N 1
ATOM 1658 C CA . PRO A 1 215 ? -8.438 -10.359 -3.803 1 98.5 215 PRO A CA 1
ATOM 1659 C C . PRO A 1 215 ? -7.793 -8.977 -3.801 1 98.5 215 PRO A C 1
ATOM 1661 O O . PRO A 1 215 ? -8.352 -8.031 -4.355 1 98.5 215 PRO A O 1
ATOM 1664 N N . THR A 1 216 ? -6.668 -8.875 -3.178 1 97.81 216 THR A N 1
ATOM 1665 C CA . THR A 1 216 ? -5.879 -7.668 -3.389 1 97.81 216 THR A CA 1
ATOM 1666 C C . THR A 1 216 ? -5.383 -7.59 -4.828 1 97.81 216 THR A C 1
ATOM 1668 O O . THR A 1 216 ? -5.352 -8.602 -5.535 1 97.81 216 THR A O 1
ATOM 1671 N N . GLU A 1 217 ? -5.02 -6.418 -5.207 1 97.75 217 GLU A N 1
ATOM 1672 C CA . GLU A 1 217 ? -4.516 -6.258 -6.566 1 97.75 217 GLU A CA 1
ATOM 1673 C C . GLU A 1 217 ? -3.279 -7.121 -6.805 1 97.75 217 GLU A C 1
ATOM 1675 O O . GLU A 1 217 ? -3.129 -7.723 -7.871 1 97.75 217 GLU A O 1
ATOM 1680 N N . VAL A 1 218 ? -2.369 -7.199 -5.883 1 97.69 218 VAL A N 1
ATOM 1681 C CA . VAL A 1 218 ? -1.13 -7.961 -6.008 1 97.69 218 VAL A CA 1
ATOM 1682 C C . VAL A 1 218 ? -1.444 -9.453 -6.074 1 97.69 218 VAL A C 1
ATOM 1684 O O . VAL A 1 218 ? -0.907 -10.172 -6.918 1 97.69 218 VAL A O 1
ATOM 1687 N N . GLU A 1 219 ? -2.334 -9.93 -5.211 1 98.38 219 GLU A N 1
ATOM 1688 C CA . GLU A 1 219 ? -2.756 -11.328 -5.242 1 98.38 219 GLU A CA 1
ATOM 1689 C C . GLU A 1 219 ? -3.377 -11.688 -6.59 1 98.38 219 GLU A C 1
ATOM 1691 O O . GLU A 1 219 ? -3.078 -12.742 -7.156 1 98.38 219 GLU A O 1
ATOM 1696 N N . TRP A 1 220 ? -4.238 -10.836 -7.027 1 98.75 220 TRP A N 1
ATOM 1697 C CA . TRP A 1 220 ? -4.945 -11.078 -8.281 1 98.75 220 TRP A CA 1
ATOM 1698 C C . TRP A 1 220 ? -3.969 -11.172 -9.445 1 98.75 220 TRP A C 1
ATOM 1700 O O . TRP A 1 220 ? -4.004 -12.133 -10.219 1 98.75 220 TRP A O 1
ATOM 1710 N N . GLU A 1 221 ? -3.123 -10.227 -9.594 1 98.5 221 GLU A N 1
ATOM 1711 C CA . GLU A 1 221 ? -2.248 -10.172 -10.758 1 98.5 221 GLU A CA 1
ATOM 1712 C C . GLU A 1 221 ? -1.18 -11.258 -10.703 1 98.5 221 GLU A C 1
ATOM 1714 O O . GLU A 1 221 ? -0.823 -11.844 -11.734 1 98.5 221 GLU A O 1
ATOM 1719 N N . PHE A 1 222 ? -0.608 -11.508 -9.453 1 98.12 222 PHE A N 1
ATOM 1720 C CA . PHE A 1 222 ? 0.363 -12.586 -9.312 1 98.12 222 PHE A CA 1
ATOM 1721 C C . PHE A 1 222 ? -0.229 -13.914 -9.766 1 98.12 222 PHE A C 1
ATOM 1723 O O . PHE A 1 222 ? 0.397 -14.648 -10.531 1 98.12 222 PHE A O 1
ATOM 1730 N N . ALA A 1 223 ? -1.4 -14.156 -9.383 1 98.56 223 ALA A N 1
ATOM 1731 C CA . ALA A 1 223 ? -2.078 -15.391 -9.766 1 98.56 223 ALA A CA 1
ATOM 1732 C C . ALA A 1 223 ? -2.432 -15.383 -11.25 1 98.56 223 ALA A C 1
ATOM 1734 O O . ALA A 1 223 ? -2.273 -16.391 -11.945 1 98.56 223 ALA A O 1
ATOM 1735 N N . ALA A 1 224 ? -2.943 -14.273 -11.734 1 98.62 224 ALA A N 1
ATOM 1736 C CA . ALA A 1 224 ? -3.334 -14.148 -13.133 1 98.62 224 ALA A CA 1
ATOM 1737 C C . ALA A 1 224 ? -2.145 -14.398 -14.055 1 98.62 224 ALA A C 1
ATOM 1739 O O . ALA A 1 224 ? -2.305 -14.93 -15.156 1 98.62 224 ALA A O 1
ATOM 1740 N N . ARG A 1 225 ? -0.99 -14.055 -13.602 1 96.44 225 ARG A N 1
ATOM 1741 C CA . ARG A 1 225 ? 0.218 -14.203 -14.406 1 96.44 225 ARG A CA 1
ATOM 1742 C C . ARG A 1 225 ? 0.732 -15.633 -14.359 1 96.44 225 ARG A C 1
ATOM 1744 O O . ARG A 1 225 ? 1.617 -16 -15.133 1 96.44 225 ARG A O 1
ATOM 1751 N N . GLY A 1 226 ? 0.26 -16.438 -13.469 1 95 226 GLY A N 1
ATOM 1752 C CA . GLY A 1 226 ? 0.644 -17.828 -13.398 1 95 226 GLY A CA 1
ATOM 1753 C C . GLY A 1 226 ? 1.312 -18.203 -12.086 1 95 226 GLY A C 1
ATOM 1754 O O . GLY A 1 226 ? 1.599 -19.375 -11.836 1 95 226 GLY A O 1
ATOM 1755 N N . GLY A 1 227 ? 1.629 -17.125 -11.273 1 93.06 227 GLY A N 1
ATOM 1756 C CA . GLY A 1 227 ? 2.152 -17.328 -9.938 1 93.06 227 GLY A CA 1
ATOM 1757 C C . GLY A 1 227 ? 3.391 -18.203 -9.914 1 93.06 227 GLY A C 1
ATOM 1758 O O . GLY A 1 227 ? 4.348 -17.953 -10.648 1 93.06 227 GLY A O 1
ATOM 1759 N N . GLN A 1 228 ? 3.359 -19.234 -9.031 1 87.19 228 GLN A N 1
ATOM 1760 C CA . GLN A 1 228 ? 4.512 -20.109 -8.805 1 87.19 228 GLN A CA 1
ATOM 1761 C C . GLN A 1 228 ? 4.723 -21.062 -9.969 1 87.19 228 GLN A C 1
ATOM 1763 O O . GLN A 1 228 ? 5.766 -21.719 -10.062 1 87.19 228 GLN A O 1
ATOM 1768 N N . ALA A 1 229 ? 3.773 -21.125 -10.883 1 89 229 ALA A N 1
ATOM 1769 C CA . ALA A 1 229 ? 3.818 -22.141 -11.93 1 89 229 ALA A CA 1
ATOM 1770 C C . ALA A 1 229 ? 4.641 -21.672 -13.125 1 89 229 ALA A C 1
ATOM 1772 O O . ALA A 1 229 ? 4.863 -22.422 -14.078 1 89 229 ALA A O 1
ATOM 1773 N N . VAL A 1 230 ? 5.09 -20.453 -13.094 1 81.75 230 VAL A N 1
ATOM 1774 C CA . VAL A 1 230 ? 5.812 -19.938 -14.242 1 81.75 230 VAL A CA 1
ATOM 1775 C C . VAL A 1 230 ? 7.145 -19.344 -13.797 1 81.75 230 VAL A C 1
ATOM 1777 O O . VAL A 1 230 ? 7.34 -19.062 -12.609 1 81.75 230 VAL A O 1
ATOM 1780 N N . SER A 1 231 ? 8.055 -19.141 -14.75 1 72.12 231 SER A N 1
ATOM 1781 C CA . SER A 1 231 ? 9.352 -18.547 -14.461 1 72.12 231 SER A CA 1
ATOM 1782 C C . SER A 1 231 ? 9.227 -17.062 -14.109 1 72.12 231 SER A C 1
ATOM 1784 O O . SER A 1 231 ? 8.195 -16.453 -14.383 1 72.12 231 SER A O 1
ATOM 1786 N N . ARG A 1 232 ? 10.211 -16.562 -13.523 1 67.88 232 ARG A N 1
ATOM 1787 C CA . ARG A 1 232 ? 10.242 -15.141 -13.203 1 67.88 232 ARG A CA 1
ATOM 1788 C C . ARG A 1 232 ? 10.078 -14.297 -14.461 1 67.88 232 ARG A C 1
ATOM 1790 O O . ARG A 1 232 ? 9.398 -13.266 -14.438 1 67.88 232 ARG A O 1
ATOM 1797 N N . GLN A 1 233 ? 10.688 -14.734 -15.508 1 64.75 233 GLN A N 1
ATOM 1798 C CA . GLN A 1 233 ? 10.586 -14.023 -16.781 1 64.75 233 GLN A CA 1
ATOM 1799 C C . GLN A 1 233 ? 9.148 -14.039 -17.297 1 64.75 233 GLN A C 1
ATOM 1801 O O . GLN A 1 233 ? 8.648 -13.023 -17.797 1 64.75 233 GLN A O 1
ATOM 1806 N N . ASP A 1 234 ? 8.555 -15.188 -17.188 1 77.75 234 ASP A N 1
ATOM 1807 C CA . ASP A 1 234 ? 7.176 -15.32 -17.641 1 77.75 234 ASP A CA 1
ATOM 1808 C C . ASP A 1 234 ? 6.234 -14.469 -16.797 1 77.75 234 ASP A C 1
ATOM 1810 O O . ASP A 1 234 ? 5.223 -13.969 -17.281 1 77.75 234 ASP A O 1
ATOM 1814 N N . LEU A 1 235 ? 6.598 -14.281 -15.523 1 82.19 235 LEU A N 1
ATOM 1815 C CA . LEU A 1 235 ? 5.797 -13.453 -14.633 1 82.19 235 LEU A CA 1
ATOM 1816 C C . LEU A 1 235 ? 5.797 -12 -15.094 1 82.19 235 LEU A C 1
ATOM 1818 O O . LEU A 1 235 ? 4.855 -11.25 -14.812 1 82.19 235 LEU A O 1
ATOM 1822 N N . GLU A 1 236 ? 6.777 -11.641 -15.836 1 75.44 236 GLU A N 1
ATOM 1823 C CA . GLU A 1 236 ? 6.934 -10.242 -16.234 1 75.44 236 GLU A CA 1
ATOM 1824 C C . GLU A 1 236 ? 6.457 -10.023 -17.672 1 75.44 236 GLU A C 1
ATOM 1826 O O . GLU A 1 236 ? 6.539 -8.906 -18.188 1 75.44 236 GLU A O 1
ATOM 1831 N N . GLY A 1 237 ? 5.953 -11.062 -18.25 1 80.44 237 GLY A N 1
ATOM 1832 C CA . GLY A 1 237 ? 5.473 -10.961 -19.625 1 80.44 237 GLY A CA 1
ATOM 1833 C C . GLY A 1 237 ? 4.195 -10.156 -19.75 1 80.44 237 GLY A C 1
ATOM 1834 O O . GLY A 1 237 ? 3.504 -9.914 -18.766 1 80.44 237 GLY A O 1
ATOM 1835 N N . ARG A 1 238 ? 3.969 -9.711 -21.016 1 86 238 ARG A N 1
ATOM 1836 C CA . ARG A 1 238 ? 2.75 -8.953 -21.281 1 86 238 ARG A CA 1
ATOM 1837 C C . ARG A 1 238 ? 1.511 -9.773 -20.938 1 86 238 ARG A C 1
ATOM 1839 O O . ARG A 1 238 ? 0.556 -9.25 -20.359 1 86 238 ARG A O 1
ATOM 1846 N N . LEU A 1 239 ? 1.533 -11.047 -21.406 1 92.94 239 LEU A N 1
ATOM 1847 C CA . LEU A 1 239 ? 0.495 -12.031 -21.125 1 92.94 239 LEU A CA 1
ATOM 1848 C C . LEU A 1 239 ? 1.083 -13.25 -20.422 1 92.94 239 LEU A C 1
ATOM 1850 O O . LEU A 1 239 ? 2.275 -13.531 -20.562 1 92.94 239 LEU A O 1
ATOM 1854 N N . PHE A 1 240 ? 0.231 -13.922 -19.672 1 92.62 240 PHE A N 1
ATOM 1855 C CA . PHE A 1 240 ? 0.71 -15.172 -19.094 1 92.62 240 PHE A CA 1
ATOM 1856 C C . PHE A 1 240 ? 1 -16.188 -20.188 1 92.62 240 PHE A C 1
ATOM 1858 O O . PHE A 1 240 ? 0.45 -16.109 -21.297 1 92.62 240 PHE A O 1
ATOM 1865 N N . PRO A 1 241 ? 1.88 -17.172 -19.891 1 85.44 241 PRO A N 1
ATOM 1866 C CA . PRO A 1 241 ? 2.197 -18.188 -20.906 1 85.44 241 PRO A CA 1
ATOM 1867 C C . PRO A 1 241 ? 0.988 -19.031 -21.297 1 85.44 241 PRO A C 1
ATOM 1869 O O . PRO A 1 241 ? 0.216 -19.453 -20.422 1 85.44 241 PRO A O 1
ATOM 1872 N N . ARG A 1 242 ? 0.787 -19.219 -22.594 1 92.06 242 ARG A N 1
ATOM 1873 C CA . ARG A 1 242 ? -0.282 -20.031 -23.172 1 92.06 242 ARG A CA 1
ATOM 1874 C C . ARG A 1 242 ? 0.283 -21.234 -23.922 1 92.06 242 ARG A C 1
ATOM 1876 O O . ARG A 1 242 ? 0.127 -21.344 -25.125 1 92.06 242 ARG A O 1
ATOM 1883 N N . ARG A 1 243 ? 0.764 -22.141 -23.156 1 81.94 243 ARG A N 1
ATOM 1884 C CA . ARG A 1 243 ? 1.53 -23.25 -23.719 1 81.94 243 ARG A CA 1
ATOM 1885 C C . ARG A 1 243 ? 0.608 -24.281 -24.344 1 81.94 243 ARG A C 1
ATOM 1887 O O . ARG A 1 243 ? -0.432 -24.625 -23.766 1 81.94 243 ARG A O 1
ATOM 1894 N N . VAL A 1 244 ? 0.981 -24.625 -25.531 1 81.75 244 VAL A N 1
ATOM 1895 C CA . VAL A 1 244 ? 0.286 -25.672 -26.266 1 81.75 244 VAL A CA 1
ATOM 1896 C C . VAL A 1 244 ? 1.193 -26.891 -26.406 1 81.75 244 VAL A C 1
ATOM 1898 O O . VAL A 1 244 ? 2.387 -26.766 -26.688 1 81.75 244 VAL A O 1
ATOM 1901 N N . GLU A 1 245 ? 0.629 -28.031 -26.141 1 78.5 245 GLU A N 1
ATOM 1902 C CA . GLU A 1 245 ? 1.415 -29.25 -26.25 1 78.5 245 GLU A CA 1
ATOM 1903 C C . GLU A 1 245 ? 2.088 -29.359 -27.609 1 78.5 245 GLU A C 1
ATOM 1905 O O . GLU A 1 245 ? 1.438 -29.172 -28.641 1 78.5 245 GLU A O 1
ATOM 1910 N N . GLY A 1 246 ? 3.33 -29.641 -27.594 1 71.12 246 GLY A N 1
ATOM 1911 C CA . GLY A 1 246 ? 4.074 -29.891 -28.828 1 71.12 246 GLY A CA 1
ATOM 1912 C C . GLY A 1 246 ? 4.535 -28.609 -29.5 1 71.12 246 GLY A C 1
ATOM 1913 O O . GLY A 1 246 ? 5.113 -28.656 -30.594 1 71.12 246 GLY A O 1
ATOM 1914 N N . SER A 1 247 ? 4.074 -27.5 -28.953 1 70.56 247 SER A N 1
ATOM 1915 C CA . SER A 1 247 ? 4.453 -26.234 -29.594 1 70.56 247 SER A CA 1
ATOM 1916 C C . SER A 1 247 ? 5.352 -25.406 -28.672 1 70.56 247 SER A C 1
ATOM 1918 O O . SER A 1 247 ? 5.223 -25.469 -27.453 1 70.56 247 SER A O 1
ATOM 1920 N N . GLU A 1 248 ? 6.293 -24.812 -29.219 1 65.62 248 GLU A N 1
ATOM 1921 C CA . GLU A 1 248 ? 7.168 -23.906 -28.484 1 65.62 248 GLU A CA 1
ATOM 1922 C C . GLU A 1 248 ? 6.582 -22.5 -28.406 1 65.62 248 GLU A C 1
ATOM 1924 O O . GLU A 1 248 ? 7.047 -21.672 -27.641 1 65.62 248 GLU A O 1
ATOM 1929 N N . SER A 1 249 ? 5.551 -22.312 -29.156 1 74.94 249 SER A N 1
ATOM 1930 C CA . SER A 1 249 ? 4.926 -21 -29.203 1 74.94 249 SER A CA 1
ATOM 1931 C C . SER A 1 249 ? 3.633 -20.969 -28.406 1 74.94 249 SER A C 1
ATOM 1933 O O . SER A 1 249 ? 2.996 -22 -28.203 1 74.94 249 SER A O 1
ATOM 1935 N N . ASP A 1 250 ? 3.287 -19.797 -27.906 1 85.38 250 ASP A N 1
ATOM 1936 C CA . ASP A 1 250 ? 2.035 -19.609 -27.172 1 85.38 250 ASP A CA 1
ATOM 1937 C C . ASP A 1 250 ? 0.833 -19.766 -28.109 1 85.38 250 ASP A C 1
ATOM 1939 O O . ASP A 1 250 ? 0.881 -19.328 -29.266 1 85.38 250 ASP A O 1
ATOM 1943 N N . GLY A 1 251 ? -0.163 -20.344 -27.625 1 88.94 251 GLY A N 1
ATOM 1944 C CA . GLY A 1 251 ? -1.412 -20.422 -28.359 1 88.94 251 GLY A CA 1
ATOM 1945 C C . GLY A 1 251 ? -2.109 -19.094 -28.5 1 88.94 251 GLY A C 1
ATOM 1946 O O . GLY A 1 251 ? -1.75 -18.125 -27.828 1 88.94 251 GLY A O 1
ATOM 1947 N N . PRO A 1 252 ? -3.051 -19.031 -29.453 1 91.19 252 PRO A N 1
ATOM 1948 C CA . PRO A 1 252 ? -3.779 -17.766 -29.641 1 91.19 252 PRO A CA 1
ATOM 1949 C C . PRO A 1 252 ? -4.566 -17.359 -28.391 1 91.19 252 PRO A C 1
ATOM 1951 O O . PRO A 1 252 ? -5.133 -18.203 -27.703 1 91.19 252 PRO A O 1
ATOM 1954 N N . LEU A 1 253 ? -4.664 -16.094 -28.156 1 93.06 253 LEU A N 1
ATOM 1955 C CA . LEU A 1 253 ? -5.352 -15.57 -26.984 1 93.06 253 LEU A CA 1
ATOM 1956 C C . LEU A 1 253 ? -6.824 -15.969 -26.984 1 93.06 253 LEU A C 1
ATOM 1958 O O . LEU A 1 253 ? -7.422 -16.172 -25.938 1 93.06 253 LEU A O 1
ATOM 1962 N N . GLY A 1 254 ? -7.387 -16.094 -28.141 1 93.06 254 GLY A N 1
ATOM 1963 C CA . GLY A 1 254 ? -8.789 -16.438 -28.297 1 93.06 254 GLY A CA 1
ATOM 1964 C C . GLY A 1 254 ? -9.164 -17.75 -27.625 1 93.06 254 GLY A C 1
ATOM 1965 O O . GLY A 1 254 ? -10.336 -18 -27.328 1 93.06 254 GLY A O 1
ATOM 1966 N N . ASP A 1 255 ? -8.227 -18.656 -27.406 1 94.56 255 ASP A N 1
ATOM 1967 C CA . ASP A 1 255 ? -8.484 -19.922 -26.719 1 94.56 255 ASP A CA 1
ATOM 1968 C C . ASP A 1 255 ? -8.547 -19.719 -25.203 1 94.56 255 ASP A C 1
ATOM 1970 O O . ASP A 1 255 ? -9.031 -20.594 -24.469 1 94.56 255 ASP A O 1
ATOM 1974 N N . TYR A 1 256 ? -8.102 -18.578 -24.734 1 95.75 256 TYR A N 1
ATOM 1975 C CA . TYR A 1 256 ? -7.91 -18.391 -23.312 1 95.75 256 TYR A CA 1
ATOM 1976 C C . TYR A 1 256 ? -8.781 -17.25 -22.797 1 95.75 256 TYR A C 1
ATOM 1978 O O . TYR A 1 256 ? -8.961 -17.094 -21.578 1 95.75 256 TYR A O 1
ATOM 1986 N N . ALA A 1 257 ? -9.305 -16.422 -23.641 1 96 257 ALA A N 1
ATOM 1987 C CA . ALA A 1 257 ? -9.984 -15.211 -23.188 1 96 257 ALA A CA 1
ATOM 1988 C C . ALA A 1 257 ? -11.195 -14.898 -24.062 1 96 257 ALA A C 1
ATOM 1990 O O . ALA A 1 257 ? -11.188 -15.188 -25.266 1 96 257 ALA A O 1
ATOM 1991 N N . VAL A 1 258 ? -12.211 -14.367 -23.469 1 95 258 VAL A N 1
ATOM 1992 C CA . VAL A 1 258 ? -13.375 -13.836 -24.172 1 95 258 VAL A CA 1
ATOM 1993 C C . VAL A 1 258 ? -13.195 -12.336 -24.406 1 95 258 VAL A C 1
ATOM 1995 O O . VAL A 1 258 ? -13.125 -11.555 -23.453 1 95 258 VAL A O 1
ATOM 1998 N N . PHE A 1 259 ? -13.062 -11.898 -25.594 1 94 259 PHE A N 1
ATOM 1999 C CA . PHE A 1 259 ? -12.875 -10.5 -25.969 1 94 259 PHE A CA 1
ATOM 2000 C C . PHE A 1 259 ? -13.492 -10.219 -27.328 1 94 259 PHE A C 1
ATOM 2002 O O . PHE A 1 259 ? -14.078 -11.102 -27.938 1 94 259 PHE A O 1
ATOM 2009 N N . ASN A 1 260 ? -13.484 -8.945 -27.672 1 89.88 260 ASN A N 1
ATOM 2010 C CA . ASN A 1 260 ? -14.078 -8.547 -28.938 1 89.88 260 ASN A CA 1
ATOM 2011 C C . ASN A 1 260 ? -13.195 -8.938 -30.125 1 89.88 260 ASN A C 1
ATOM 2013 O O . ASN A 1 260 ? -12.117 -8.375 -30.312 1 89.88 260 ASN A O 1
ATOM 2017 N N . GLN A 1 261 ? -13.492 -9.977 -30.812 1 79.38 261 GLN A N 1
ATOM 2018 C CA . GLN A 1 261 ? -12.734 -10.453 -31.969 1 79.38 261 GLN A CA 1
ATOM 2019 C C . GLN A 1 261 ? -13.328 -9.93 -33.281 1 79.38 261 GLN A C 1
ATOM 2021 O O . GLN A 1 261 ? -14.547 -9.938 -33.438 1 79.38 261 GLN A O 1
ATOM 2026 N N . VAL A 1 262 ? -12.836 -8.742 -33.781 1 57.75 262 VAL A N 1
ATOM 2027 C CA . VAL A 1 262 ? -13.32 -8.219 -35.062 1 57.75 262 VAL A CA 1
ATOM 2028 C C . VAL A 1 262 ? -13.203 -9.297 -36.125 1 57.75 262 VAL A C 1
ATOM 2030 O O . VAL A 1 262 ? -13.359 -9.016 -37.312 1 57.75 262 VAL A O 1
ATOM 2033 N N . ALA A 1 263 ? -12.57 -10.375 -35.969 1 46.84 263 ALA A N 1
ATOM 2034 C CA . ALA A 1 263 ? -12.289 -11.062 -37.219 1 46.84 263 ALA A CA 1
ATOM 2035 C C . ALA A 1 263 ? -13.477 -10.961 -38.156 1 46.84 263 ALA A C 1
ATOM 2037 O O . ALA A 1 263 ? -13.352 -10.438 -39.281 1 46.84 263 ALA A O 1
ATOM 2038 N N . GLY A 1 264 ? -13.852 -12.227 -38.656 1 43.06 264 GLY A N 1
ATOM 2039 C CA . GLY A 1 264 ? -14.375 -12.68 -39.906 1 43.06 264 GLY A CA 1
ATOM 2040 C C . GLY A 1 264 ? -15.805 -12.227 -40.188 1 43.06 264 GLY A C 1
ATOM 2041 O O . GLY A 1 264 ? -16.531 -12.844 -40.969 1 43.06 264 GLY A O 1
ATOM 2042 N N . GLY A 1 265 ? -16.344 -11.195 -40.156 1 43.78 265 GLY A N 1
ATOM 2043 C CA . GLY A 1 265 ? -17.609 -10.781 -40.719 1 43.78 265 GLY A CA 1
ATOM 2044 C C . GLY A 1 265 ? -18.797 -11.164 -39.844 1 43.78 265 GLY A C 1
ATOM 2045 O O . GLY A 1 265 ? -19.953 -10.992 -40.25 1 43.78 265 GLY A O 1
ATOM 2046 N N . THR A 1 266 ? -18.609 -12.18 -38.969 1 45 266 THR A N 1
ATOM 2047 C CA . THR A 1 266 ? -19.922 -12.477 -38.406 1 45 266 THR A CA 1
ATOM 2048 C C . THR A 1 266 ? -20.328 -11.438 -37.375 1 45 266 THR A C 1
ATOM 2050 O O . THR A 1 266 ? -19.5 -10.969 -36.594 1 45 266 THR A O 1
ATOM 2053 N N . GLY A 1 267 ? -21 -10.398 -37.531 1 50.03 267 GLY A N 1
ATOM 2054 C CA . GLY A 1 267 ? -21.781 -9.336 -36.938 1 50.03 267 GLY A CA 1
ATOM 2055 C C . GLY A 1 267 ? -22.078 -9.57 -35.469 1 50.03 267 GLY A C 1
ATOM 2056 O O . GLY A 1 267 ? -22.906 -8.875 -34.875 1 50.03 267 GLY A O 1
ATOM 2057 N N . GLN A 1 268 ? -21.734 -10.703 -34.906 1 55.5 268 GLN A N 1
ATOM 2058 C CA . GLN A 1 268 ? -22.328 -10.828 -33.562 1 55.5 268 GLN A CA 1
ATOM 2059 C C . GLN A 1 268 ? -21.453 -10.133 -32.531 1 55.5 268 GLN A C 1
ATOM 2061 O O . GLN A 1 268 ? -20.25 -10.367 -32.469 1 55.5 268 GLN A O 1
ATOM 2066 N N . ALA A 1 269 ? -21.875 -9.07 -31.859 1 66.5 269 ALA A N 1
ATOM 2067 C CA . ALA A 1 269 ? -21.328 -8.258 -30.766 1 66.5 269 ALA A CA 1
ATOM 2068 C C . ALA A 1 269 ? -20.859 -9.141 -29.609 1 66.5 269 ALA A C 1
ATOM 2070 O O . ALA A 1 269 ? -21.516 -10.117 -29.266 1 66.5 269 ALA A O 1
ATOM 2071 N N . ALA A 1 270 ? -19.5 -9.086 -29.109 1 79.12 270 ALA A N 1
ATOM 2072 C CA . ALA A 1 270 ? -19 -9.812 -27.953 1 79.12 270 ALA A CA 1
ATOM 2073 C C . ALA A 1 270 ? -19.922 -9.656 -26.75 1 79.12 270 ALA A C 1
ATOM 2075 O O . ALA A 1 270 ? -20.516 -8.594 -26.562 1 79.12 270 ALA A O 1
ATOM 2076 N N . ARG A 1 271 ? -20.188 -10.75 -26.125 1 89.81 271 ARG A N 1
ATOM 2077 C CA . ARG A 1 271 ? -21.031 -10.766 -24.922 1 89.81 271 ARG A CA 1
ATOM 2078 C C . ARG A 1 271 ? -20.375 -11.555 -23.797 1 89.81 271 ARG A C 1
ATOM 2080 O O . ARG A 1 271 ? -19.375 -12.258 -24.031 1 89.81 271 ARG A O 1
ATOM 2087 N N . LEU A 1 272 ? -20.859 -11.359 -22.766 1 94.19 272 LEU A N 1
ATOM 2088 C CA . LEU A 1 272 ? -20.438 -12.133 -21.594 1 94.19 272 LEU A CA 1
ATOM 2089 C C . LEU A 1 272 ? -20.672 -13.625 -21.828 1 94.19 272 LEU A C 1
ATOM 2091 O O . LEU A 1 272 ? -21.703 -14.023 -22.359 1 94.19 272 LEU A O 1
ATOM 2095 N N . MET A 1 273 ? -19.672 -14.461 -21.516 1 95.56 273 MET A N 1
ATOM 2096 C CA . MET A 1 273 ? -19.766 -15.906 -21.672 1 95.56 273 MET A CA 1
ATOM 2097 C C . MET A 1 273 ? -19.766 -16.594 -20.312 1 95.56 273 MET A C 1
ATOM 2099 O O . MET A 1 273 ? -19.25 -16.047 -19.328 1 95.56 273 MET A O 1
ATOM 2103 N N . PRO A 1 274 ? -20.375 -17.781 -20.219 1 96.25 274 PRO A N 1
ATOM 2104 C CA . PRO A 1 274 ? -20.297 -18.547 -18.969 1 96.25 274 PRO A CA 1
ATOM 2105 C C . PRO A 1 274 ? -18.859 -18.844 -18.547 1 96.25 274 PRO A C 1
ATOM 2107 O O . PRO A 1 274 ? -17.969 -18.984 -19.391 1 96.25 274 PRO A O 1
ATOM 2110 N N . ILE A 1 275 ? -18.672 -18.938 -17.312 1 97.25 275 ILE A N 1
ATOM 2111 C CA . ILE A 1 275 ? -17.344 -19.172 -16.781 1 97.25 275 ILE A CA 1
ATOM 2112 C C . ILE A 1 275 ? -16.797 -20.484 -17.328 1 97.25 275 ILE A C 1
ATOM 2114 O O . ILE A 1 275 ? -17.547 -21.406 -17.609 1 97.25 275 ILE A O 1
ATOM 2118 N N . GLY A 1 276 ? -15.531 -20.594 -17.484 1 95.69 276 GLY A N 1
ATOM 2119 C CA . GLY A 1 276 ? -14.844 -21.828 -17.812 1 95.69 276 GLY A CA 1
ATOM 2120 C C . GLY A 1 276 ? -15 -22.234 -19.266 1 95.69 276 GLY A C 1
ATOM 2121 O O . GLY A 1 276 ? -14.758 -23.391 -19.609 1 95.69 276 GLY A O 1
ATOM 2122 N N . THR A 1 277 ? -15.445 -21.375 -20.078 1 94.94 277 THR A N 1
ATOM 2123 C CA . THR A 1 277 ? -15.609 -21.703 -21.5 1 94.94 277 THR A CA 1
ATOM 2124 C C . THR A 1 277 ? -14.266 -21.719 -22.203 1 94.94 277 THR A C 1
ATOM 2126 O O . THR A 1 277 ? -14.117 -22.359 -23.25 1 94.94 277 THR A O 1
ATOM 2129 N N . LYS A 1 278 ? -13.305 -21.016 -21.719 1 96 278 LYS A N 1
ATOM 2130 C CA . LYS A 1 278 ? -11.969 -20.938 -22.297 1 96 278 LYS A CA 1
ATOM 2131 C C . LYS A 1 278 ? -10.969 -21.75 -21.484 1 96 278 LYS A C 1
ATOM 2133 O O . LYS A 1 278 ? -11.352 -22.5 -20.594 1 96 278 LYS A O 1
ATOM 2138 N N . LEU A 1 279 ? -9.703 -21.719 -21.906 1 96.44 279 LEU A N 1
ATOM 2139 C CA . LEU A 1 279 ? -8.648 -22.469 -21.234 1 96.44 279 LEU A CA 1
ATOM 2140 C C . LEU A 1 279 ? -8.125 -21.703 -20.031 1 96.44 279 LEU A C 1
ATOM 2142 O O . LEU A 1 279 ? -8.242 -20.484 -19.953 1 96.44 279 LEU A O 1
ATOM 2146 N N . PRO A 1 280 ? -7.582 -22.406 -19.062 1 96.75 280 PRO A N 1
ATOM 2147 C CA . PRO A 1 280 ? -7.07 -21.766 -17.844 1 96.75 280 PRO A CA 1
ATOM 2148 C C . PRO A 1 280 ? -5.656 -21.219 -18.031 1 96.75 280 PRO A C 1
ATOM 2150 O O . PRO A 1 280 ? -4.953 -21.609 -18.969 1 96.75 280 PRO A O 1
ATOM 2153 N N . ASN A 1 281 ? -5.289 -20.281 -17.141 1 96.94 281 ASN A N 1
ATOM 2154 C CA . ASN A 1 281 ? -3.887 -19.891 -17.062 1 96.94 281 ASN A CA 1
ATOM 2155 C C . ASN A 1 281 ? -3.039 -20.969 -16.391 1 96.94 281 ASN A C 1
ATOM 2157 O O . ASN A 1 281 ? -3.555 -22.016 -16 1 96.94 281 ASN A O 1
ATOM 2161 N N . PRO A 1 282 ? -1.767 -20.781 -16.156 1 93.56 282 PRO A N 1
ATOM 2162 C CA . PRO A 1 282 ? -0.856 -21.859 -15.727 1 93.56 282 PRO A CA 1
ATOM 2163 C C . PRO A 1 282 ? -1.194 -22.406 -14.344 1 93.56 282 PRO A C 1
ATOM 2165 O O . PRO A 1 282 ? -0.84 -23.531 -14.023 1 93.56 282 PRO A O 1
ATOM 2168 N N . ILE A 1 283 ? -1.876 -21.625 -13.508 1 96.38 283 ILE A N 1
ATOM 2169 C CA . ILE A 1 283 ? -2.168 -22.156 -12.18 1 96.38 283 ILE A CA 1
ATOM 2170 C C . ILE A 1 283 ? -3.633 -22.578 -12.102 1 96.38 283 ILE A C 1
ATOM 2172 O O . ILE A 1 283 ? -4.168 -22.797 -11.008 1 96.38 283 ILE A O 1
ATOM 2176 N N . GLY A 1 284 ? -4.312 -22.531 -13.234 1 97.62 284 GLY A N 1
ATOM 2177 C CA . GLY A 1 284 ? -5.645 -23.125 -13.305 1 97.62 284 GLY A CA 1
ATOM 2178 C C . GLY A 1 284 ? -6.754 -22.109 -13.102 1 97.62 284 GLY A C 1
ATOM 2179 O O . GLY A 1 284 ? -7.895 -22.484 -12.812 1 97.62 284 GLY A O 1
ATOM 2180 N N . LEU A 1 285 ? -6.488 -20.859 -13.172 1 98.44 285 LEU A N 1
ATOM 2181 C CA . LEU A 1 285 ? -7.531 -19.828 -13.117 1 98.44 285 LEU A CA 1
ATOM 2182 C C . LEU A 1 285 ? -8.164 -19.641 -14.492 1 98.44 285 LEU A C 1
ATOM 2184 O O . LEU A 1 285 ? -7.473 -19.672 -15.516 1 98.44 285 LEU A O 1
ATOM 2188 N N . PHE A 1 286 ? -9.406 -19.422 -14.453 1 98.31 286 PHE A N 1
ATOM 2189 C CA . PHE A 1 286 ? -10.141 -19.172 -15.695 1 98.31 286 PHE A CA 1
ATOM 2190 C C . PHE A 1 286 ? -10.602 -17.719 -15.773 1 98.31 286 PHE A C 1
ATOM 2192 O O . PHE A 1 286 ? -10.82 -17.078 -14.742 1 98.31 286 PHE A O 1
ATOM 2199 N N . ASP A 1 287 ? -10.648 -17.203 -16.969 1 98.06 287 ASP A N 1
ATOM 2200 C CA . ASP A 1 287 ? -11.281 -15.93 -17.281 1 98.06 287 ASP A CA 1
ATOM 2201 C C . ASP A 1 287 ? -10.578 -14.781 -16.547 1 98.06 287 ASP A C 1
ATOM 2203 O O . ASP A 1 287 ? -11.234 -13.867 -16.047 1 98.06 287 ASP A O 1
ATOM 2207 N N . VAL A 1 288 ? -9.234 -14.852 -16.438 1 98.12 288 VAL A N 1
ATOM 2208 C CA . VAL A 1 288 ? -8.5 -13.773 -15.781 1 98.12 288 VAL A CA 1
ATOM 2209 C C . VAL A 1 288 ? -8.195 -12.672 -16.797 1 98.12 288 VAL A C 1
ATOM 2211 O O . VAL A 1 288 ? -7.836 -11.555 -16.406 1 98.12 288 VAL A O 1
ATOM 2214 N N . ILE A 1 289 ? -8.297 -12.961 -18.062 1 97.31 289 ILE A N 1
ATOM 2215 C CA . ILE A 1 289 ? -8.25 -11.969 -19.141 1 97.31 289 ILE A CA 1
ATOM 2216 C C . ILE A 1 289 ? -9.57 -11.984 -19.906 1 97.31 289 ILE A C 1
ATOM 2218 O O . ILE A 1 289 ? -10.047 -13.047 -20.312 1 97.31 289 ILE A O 1
ATOM 2222 N N . GLY A 1 290 ? -10.164 -10.812 -20.031 1 97 290 GLY A N 1
ATOM 2223 C CA . GLY A 1 290 ? -11.414 -10.711 -20.766 1 97 290 GLY A CA 1
ATOM 2224 C C . GLY A 1 290 ? -12.609 -11.188 -19.953 1 97 290 GLY A C 1
ATOM 2225 O O . GLY A 1 290 ? -12.602 -11.125 -18.734 1 97 290 GLY A O 1
ATOM 22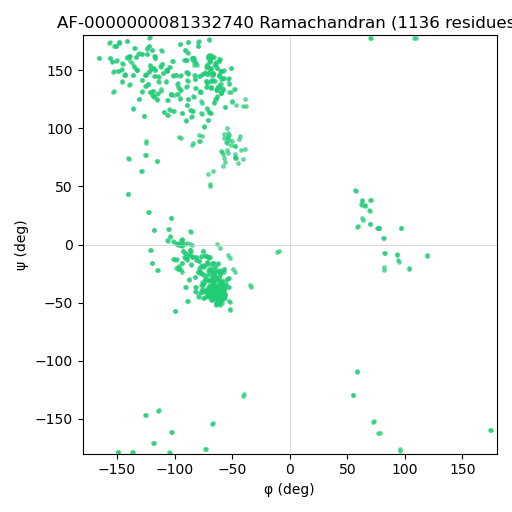26 N N . ASN A 1 291 ? -13.766 -11.492 -20.656 1 97.38 291 ASN A N 1
ATOM 2227 C CA . ASN A 1 291 ? -15.055 -11.836 -20.062 1 97.38 291 ASN A CA 1
ATOM 2228 C C . ASN A 1 291 ? -15.562 -10.727 -19.141 1 97.38 291 ASN A C 1
ATOM 2230 O O . ASN A 1 291 ? -15.898 -9.633 -19.609 1 97.38 291 ASN A O 1
ATOM 2234 N N . ALA A 1 292 ? -15.578 -10.906 -17.859 1 98.5 292 ALA A N 1
ATOM 2235 C CA . ALA A 1 292 ? -15.875 -9.781 -16.969 1 98.5 292 ALA A CA 1
ATOM 2236 C C . ALA A 1 292 ? -14.602 -9.25 -16.328 1 98.5 292 ALA A C 1
ATOM 2238 O O . ALA A 1 292 ? -13.781 -10.023 -15.82 1 98.5 292 ALA A O 1
ATOM 2239 N N . ALA A 1 293 ? -14.461 -7.949 -16.438 1 98.5 293 ALA A N 1
ATOM 2240 C CA . ALA A 1 293 ? -13.406 -7.344 -15.617 1 98.5 293 ALA A CA 1
ATOM 2241 C C . ALA A 1 293 ? -13.68 -7.562 -14.133 1 98.5 293 ALA A C 1
ATOM 2243 O O . ALA A 1 293 ? -14.82 -7.793 -13.727 1 98.5 293 ALA A O 1
ATOM 2244 N N . GLU A 1 294 ? -12.633 -7.477 -13.359 1 98.75 294 GLU A N 1
ATOM 2245 C CA . GLU A 1 294 ? -12.812 -7.902 -11.977 1 98.75 294 GLU A CA 1
ATOM 2246 C C . GLU A 1 294 ? -12.32 -6.832 -11.008 1 98.75 294 GLU A C 1
ATOM 2248 O O . GLU A 1 294 ? -11.18 -6.379 -11.102 1 98.75 294 GLU A O 1
ATOM 2253 N N . MET A 1 295 ? -13.172 -6.543 -10.016 1 98.38 295 MET A N 1
ATOM 2254 C CA . MET A 1 295 ? -12.82 -5.613 -8.945 1 98.38 295 MET A CA 1
ATOM 2255 C C . MET A 1 295 ? -11.875 -6.266 -7.945 1 98.38 295 MET A C 1
ATOM 2257 O O . MET A 1 295 ? -11.977 -7.465 -7.676 1 98.38 295 MET A O 1
ATOM 2261 N N . VAL A 1 296 ? -11 -5.453 -7.391 1 98 296 VAL A N 1
ATOM 2262 C CA . VAL A 1 296 ? -10.102 -5.945 -6.352 1 98 296 VAL A CA 1
ATOM 2263 C C . VAL A 1 296 ? -10.289 -5.125 -5.074 1 98 296 VAL A C 1
ATOM 2265 O O . VAL A 1 296 ? -11.062 -4.16 -5.059 1 98 296 VAL A O 1
ATOM 2268 N N . GLN A 1 297 ? -9.641 -5.426 -4.062 1 95.44 297 GLN A N 1
ATOM 2269 C CA . GLN A 1 297 ? -9.922 -4.996 -2.695 1 95.44 297 GLN A CA 1
ATOM 2270 C C . GLN A 1 297 ? -9.492 -3.545 -2.479 1 95.44 297 GLN A C 1
ATOM 2272 O O . GLN A 1 297 ? -10.195 -2.779 -1.813 1 95.44 297 GLN A O 1
ATOM 2277 N N . GLU A 1 298 ? -8.414 -3.111 -3.012 1 91.69 298 GLU A N 1
ATOM 2278 C CA . GLU A 1 298 ? -7.82 -1.833 -2.631 1 91.69 298 GLU A CA 1
ATOM 2279 C C . GLU A 1 298 ? -8.367 -0.694 -3.486 1 91.69 298 GLU A C 1
ATOM 2281 O O . GLU A 1 298 ? -8.867 -0.924 -4.59 1 91.69 298 GLU A O 1
ATOM 2286 N N . SER A 1 299 ? -8.211 0.458 -2.91 1 95.62 299 SER A N 1
ATOM 2287 C CA . SER A 1 299 ? -8.445 1.659 -3.705 1 95.62 299 SER A CA 1
ATOM 2288 C C . SER A 1 299 ? -7.332 1.875 -4.723 1 95.62 299 SER A C 1
ATOM 2290 O O . SER A 1 299 ? -6.195 1.455 -4.504 1 95.62 299 SER A O 1
ATOM 2292 N N . PHE A 1 300 ? -7.707 2.555 -5.77 1 97.38 300 PHE A N 1
ATOM 2293 C CA . PHE A 1 300 ? -6.781 2.826 -6.863 1 97.38 300 PHE A CA 1
ATOM 2294 C C . PHE A 1 300 ? -5.688 3.789 -6.418 1 97.38 300 PHE A C 1
ATOM 2296 O O . PHE A 1 300 ? -5.965 4.797 -5.766 1 97.38 300 PHE A O 1
ATOM 2303 N N . GLN A 1 301 ? -4.441 3.516 -6.746 1 97.25 301 GLN A N 1
ATOM 2304 C CA . GLN A 1 301 ? -3.287 4.398 -6.613 1 97.25 301 GLN A CA 1
ATOM 2305 C C . GLN A 1 301 ? -2.514 4.496 -7.922 1 97.25 301 GLN A C 1
ATOM 2307 O O . GLN A 1 301 ? -2.328 3.496 -8.617 1 97.25 301 GLN A O 1
ATOM 2312 N N . LEU A 1 302 ? -2.018 5.617 -8.273 1 96.88 302 LEU A N 1
ATOM 2313 C CA . LEU A 1 302 ? -1.231 5.836 -9.484 1 96.88 302 LEU A CA 1
ATOM 2314 C C . LEU A 1 302 ? 0.125 5.145 -9.383 1 96.88 302 LEU A C 1
ATOM 2316 O O . LEU A 1 302 ? 0.565 4.789 -8.289 1 96.88 302 LEU A O 1
ATOM 2320 N N . VAL A 1 303 ? 0.707 4.926 -10.539 1 92.81 303 VAL A N 1
ATOM 2321 C CA . VAL A 1 303 ? 2.086 4.449 -10.602 1 92.81 303 VAL A CA 1
ATOM 2322 C C . VAL A 1 303 ? 3.041 5.637 -10.625 1 92.81 303 VAL A C 1
ATOM 2324 O O . VAL A 1 303 ? 2.959 6.488 -11.516 1 92.81 303 VAL A O 1
ATOM 2327 N N . HIS A 1 304 ? 3.887 5.711 -9.656 1 90.19 304 HIS A N 1
ATOM 2328 C CA . HIS A 1 304 ? 4.852 6.797 -9.516 1 90.19 304 HIS A CA 1
ATOM 2329 C C . HIS A 1 304 ? 6.23 6.27 -9.141 1 90.19 304 HIS A C 1
ATOM 2331 O O . HIS A 1 304 ? 6.383 5.59 -8.125 1 90.19 304 HIS A O 1
ATOM 2337 N N . ALA A 1 305 ? 7.234 6.477 -10.055 1 77.94 305 ALA A N 1
ATOM 2338 C CA . ALA A 1 305 ? 8.625 6.113 -9.773 1 77.94 305 ALA A CA 1
ATOM 2339 C C . ALA A 1 305 ? 8.766 4.609 -9.555 1 77.94 305 ALA A C 1
ATOM 2341 O O . ALA A 1 305 ? 9.492 4.172 -8.664 1 77.94 305 ALA A O 1
ATOM 2342 N N . GLY A 1 306 ? 7.973 3.838 -10.273 1 79.88 306 GLY A N 1
ATOM 2343 C CA . GLY A 1 306 ? 8.07 2.391 -10.203 1 79.88 306 GLY A CA 1
ATOM 2344 C C . GLY A 1 306 ? 7.418 1.808 -8.961 1 79.88 306 GLY A C 1
ATOM 2345 O O . GLY A 1 306 ? 7.73 0.687 -8.555 1 79.88 306 GLY A O 1
ATOM 2346 N N . ARG A 1 307 ? 6.629 2.525 -8.25 1 86.62 307 ARG A N 1
ATOM 2347 C CA . ARG A 1 307 ? 5.895 2.113 -7.059 1 86.62 307 ARG A CA 1
ATOM 2348 C C . ARG A 1 307 ? 4.504 2.734 -7.027 1 86.62 307 ARG A C 1
ATOM 2350 O O . ARG A 1 307 ? 4.16 3.545 -7.891 1 86.62 307 ARG A O 1
ATOM 2357 N N . ARG A 1 308 ? 3.691 2.381 -6.078 1 92.94 308 ARG A N 1
ATOM 2358 C CA . ARG A 1 308 ? 2.385 2.998 -5.875 1 92.94 308 ARG A CA 1
ATOM 2359 C C . ARG A 1 308 ? 2.525 4.414 -5.328 1 92.94 308 ARG A C 1
ATOM 2361 O O . ARG A 1 308 ? 3.355 4.668 -4.453 1 92.94 308 ARG A O 1
ATOM 2368 N N . GLN A 1 309 ? 1.724 5.238 -5.836 1 92.12 309 GLN A N 1
ATOM 2369 C CA . GLN A 1 309 ? 1.715 6.637 -5.418 1 92.12 309 GLN A CA 1
ATOM 2370 C C . GLN A 1 309 ? 0.962 6.809 -4.102 1 92.12 309 GLN A C 1
ATOM 2372 O O . GLN A 1 309 ? 0.259 5.898 -3.658 1 92.12 309 GLN A O 1
ATOM 2377 N N . GLY A 1 310 ? 1.021 7.98 -3.506 1 92.69 310 GLY A N 1
ATOM 2378 C CA . GLY A 1 310 ? 0.592 8.188 -2.133 1 92.69 310 GLY A CA 1
ATOM 2379 C C . GLY A 1 310 ? -0.854 8.641 -2.021 1 92.69 310 GLY A C 1
ATOM 2380 O O . GLY A 1 310 ? -1.361 8.844 -0.917 1 92.69 310 GLY A O 1
ATOM 2381 N N . THR A 1 311 ? -1.567 8.789 -3.098 1 93.5 311 THR A N 1
ATOM 2382 C CA . THR A 1 311 ? -2.979 9.156 -3.039 1 93.5 311 THR A CA 1
ATOM 2383 C C . THR A 1 311 ? -3.859 7.961 -3.391 1 93.5 311 THR A C 1
ATOM 2385 O O . THR A 1 311 ? -3.451 7.086 -4.16 1 93.5 311 THR A O 1
ATOM 2388 N N . TYR A 1 312 ? -5.062 7.969 -2.775 1 93.38 312 TYR A N 1
ATOM 2389 C CA . TYR A 1 312 ? -6.008 6.879 -2.977 1 93.38 312 TYR A CA 1
ATOM 2390 C C . TYR A 1 312 ? -7.258 7.367 -3.703 1 93.38 312 TYR A C 1
ATOM 2392 O O . TYR A 1 312 ? -7.836 8.391 -3.334 1 93.38 312 TYR A O 1
ATOM 2400 N N . GLY A 1 313 ? -7.688 6.688 -4.758 1 95.81 313 GLY A N 1
ATOM 2401 C CA . GLY A 1 313 ? -8.805 7.098 -5.59 1 95.81 313 GLY A CA 1
ATOM 2402 C C . GLY A 1 313 ? -9.984 6.145 -5.516 1 95.81 313 GLY A C 1
ATOM 2403 O O . GLY A 1 313 ? -10.383 5.727 -4.426 1 95.81 313 GLY A O 1
ATOM 2404 N N . GLY A 1 314 ? -10.648 5.945 -6.648 1 96.19 314 GLY A N 1
ATOM 2405 C CA . GLY A 1 314 ? -11.758 5.008 -6.73 1 96.19 314 GLY A CA 1
ATOM 2406 C C . GLY A 1 314 ? -11.336 3.562 -6.555 1 96.19 314 GLY A C 1
ATOM 2407 O O . GLY A 1 314 ? -10.422 3.27 -5.773 1 96.19 314 GLY A O 1
ATOM 2408 N N . PHE A 1 315 ? -12.102 2.691 -7.105 1 96.81 315 PHE A N 1
ATOM 2409 C CA . PHE A 1 315 ? -11.719 1.29 -6.969 1 96.81 315 PHE A CA 1
ATOM 2410 C C . PHE A 1 315 ? -11.07 0.777 -8.242 1 96.81 315 PHE A C 1
ATOM 2412 O O . PHE A 1 315 ? -11.234 1.367 -9.312 1 96.81 315 PHE A O 1
ATOM 2419 N N . VAL A 1 316 ? -10.289 -0.291 -8.133 1 97.88 316 VAL A N 1
ATOM 2420 C CA . VAL A 1 316 ? -9.477 -0.851 -9.211 1 97.88 316 VAL A CA 1
ATOM 2421 C C . VAL A 1 316 ? -10.234 -2.002 -9.875 1 97.88 316 VAL A C 1
ATOM 2423 O O . VAL A 1 316 ? -10.828 -2.836 -9.188 1 97.88 316 VAL A O 1
ATOM 2426 N N . VAL A 1 317 ? -10.227 -2.012 -11.164 1 98.31 317 VAL A N 1
ATOM 2427 C CA . VAL A 1 317 ? -10.758 -3.115 -11.953 1 98.31 317 VAL A CA 1
ATOM 2428 C C . VAL A 1 317 ? -9.656 -3.689 -12.852 1 98.31 317 VAL A C 1
ATOM 2430 O O . VAL A 1 317 ? -8.953 -2.943 -13.531 1 98.31 317 VAL A O 1
ATOM 2433 N N . LYS A 1 318 ? -9.523 -5.035 -12.82 1 98.31 318 LYS A N 1
ATOM 2434 C CA . LYS A 1 318 ? -8.438 -5.727 -13.516 1 98.31 318 LYS A CA 1
ATOM 2435 C C . LYS A 1 318 ? -8.977 -6.645 -14.609 1 98.31 318 LYS A C 1
ATOM 2437 O O . LYS A 1 318 ? -10.156 -7.004 -14.594 1 98.31 318 LYS A O 1
ATOM 2442 N N . GLY A 1 319 ? -8.078 -7.027 -15.609 1 97.69 319 GLY A N 1
ATOM 2443 C CA . GLY A 1 319 ? -8.289 -8.156 -16.5 1 97.69 319 GLY A CA 1
ATOM 2444 C C . GLY A 1 319 ? -8.938 -7.77 -17.812 1 97.69 319 GLY A C 1
ATOM 2445 O O . GLY A 1 319 ? -8.961 -8.562 -18.766 1 97.69 319 GLY A O 1
ATOM 2446 N N . GLY A 1 320 ? -9.492 -6.555 -17.922 1 96.88 320 GLY A N 1
ATOM 2447 C CA . GLY A 1 320 ? -10.266 -6.211 -19.094 1 96.88 320 GLY A CA 1
ATOM 2448 C C . GLY A 1 320 ? -11.586 -6.945 -19.188 1 96.88 320 GLY A C 1
ATOM 2449 O O . GLY A 1 320 ? -11.922 -7.742 -18.297 1 96.88 320 GLY A O 1
ATOM 2450 N N . ASN A 1 321 ? -12.352 -6.648 -20.188 1 97.31 321 ASN A N 1
ATOM 2451 C CA . ASN A 1 321 ? -13.664 -7.273 -20.344 1 97.31 321 ASN A CA 1
ATOM 2452 C C . ASN A 1 321 ? -13.922 -7.695 -21.781 1 97.31 321 ASN A C 1
ATOM 2454 O O . ASN A 1 321 ? -13.062 -7.523 -22.656 1 97.31 321 ASN A O 1
ATOM 2458 N N . TYR A 1 322 ? -15.078 -8.242 -22.078 1 96 322 TYR A N 1
ATOM 2459 C CA . TYR A 1 322 ? -15.406 -8.875 -23.344 1 96 322 TYR A CA 1
ATOM 2460 C C . TYR A 1 322 ? -15.516 -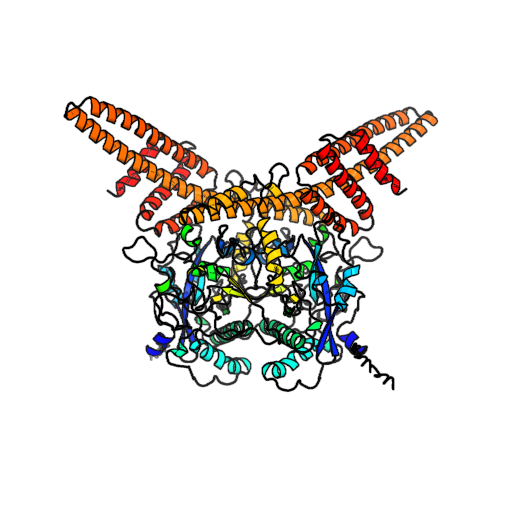7.844 -24.453 1 96 322 TYR A C 1
ATOM 2462 O O . TYR A 1 322 ? -15.523 -8.195 -25.641 1 96 322 TYR A O 1
ATOM 2470 N N . LEU A 1 323 ? -15.531 -6.59 -24.141 1 94.75 323 LEU A N 1
ATOM 2471 C CA . LEU A 1 323 ? -15.656 -5.543 -25.141 1 94.75 323 LEU A CA 1
ATOM 2472 C C . LEU A 1 323 ? -14.289 -5.109 -25.656 1 94.75 323 LEU A C 1
ATOM 2474 O O . LEU A 1 323 ? -14.188 -4.402 -26.656 1 94.75 323 LEU A O 1
ATOM 2478 N N . GLU A 1 324 ? -13.273 -5.535 -24.969 1 93.38 324 GLU A N 1
ATOM 2479 C CA . GLU A 1 324 ? -11.922 -5.105 -25.312 1 93.38 324 GLU A CA 1
ATOM 2480 C C . GLU A 1 324 ? -11.453 -5.77 -26.609 1 93.38 324 GLU A C 1
ATOM 2482 O O . GLU A 1 324 ? -11.867 -6.883 -26.922 1 93.38 324 GLU A O 1
ATOM 2487 N N . GLY A 1 325 ? -10.555 -5.059 -27.281 1 90.88 325 GLY A N 1
ATOM 2488 C CA . GLY A 1 325 ? -9.875 -5.672 -28.422 1 90.88 325 GLY A CA 1
ATOM 2489 C C . GLY A 1 325 ? -8.664 -6.488 -28 1 90.88 325 GLY A C 1
ATOM 2490 O O . GLY A 1 325 ? -8.086 -6.266 -26.938 1 90.88 325 GLY A O 1
ATOM 2491 N N . GLU A 1 326 ? -8.242 -7.375 -28.875 1 90.44 326 GLU A N 1
ATOM 2492 C CA . GLU A 1 326 ? -7.137 -8.281 -28.578 1 90.44 326 GLU A CA 1
ATOM 2493 C C . GLU A 1 326 ? -5.863 -7.508 -28.25 1 90.44 326 GLU A C 1
ATOM 2495 O O . GLU A 1 326 ? -5.145 -7.867 -27.312 1 90.44 326 GLU A O 1
ATOM 2500 N N . GLY A 1 327 ? -5.598 -6.453 -28.984 1 87.31 327 GLY A N 1
ATOM 2501 C CA . GLY A 1 327 ? -4.363 -5.703 -28.828 1 87.31 327 GLY A CA 1
ATOM 2502 C C . GLY A 1 327 ? -4.305 -4.898 -27.547 1 87.31 327 GLY A C 1
ATOM 2503 O O . GLY A 1 327 ? -3.225 -4.52 -27.094 1 87.31 327 GLY A O 1
ATOM 2504 N N . THR A 1 328 ? -5.441 -4.688 -26.906 1 90.62 328 THR A N 1
ATOM 2505 C CA . THR A 1 328 ? -5.484 -3.854 -25.719 1 90.62 328 THR A CA 1
ATOM 2506 C C . THR A 1 328 ? -5.344 -4.707 -24.453 1 90.62 328 THR A C 1
ATOM 2508 O O . THR A 1 328 ? -5.016 -4.195 -23.375 1 90.62 328 THR A O 1
ATOM 2511 N N . LEU A 1 329 ? -5.531 -5.945 -24.625 1 94 329 LEU A N 1
ATOM 2512 C CA . LEU A 1 329 ? -5.555 -6.832 -23.469 1 94 329 LEU A CA 1
ATOM 2513 C C . LEU A 1 329 ? -4.141 -7.203 -23.031 1 94 329 LEU A C 1
ATOM 2515 O O . LEU A 1 329 ? -3.281 -7.477 -23.875 1 94 329 LEU A O 1
ATOM 2519 N N . PHE A 1 330 ? -3.867 -7.152 -21.797 1 93.44 330 PHE A N 1
ATOM 2520 C CA . PHE A 1 330 ? -2.656 -7.68 -21.188 1 93.44 330 PHE A CA 1
ATOM 2521 C C . PHE A 1 330 ? -2.891 -7.984 -19.703 1 93.44 330 PHE A C 1
ATOM 2523 O O . PHE A 1 330 ? -3.844 -7.48 -19.109 1 93.44 330 PHE A O 1
ATOM 2530 N N . THR A 1 331 ? -2.104 -8.773 -19.094 1 95.19 331 THR A N 1
ATOM 2531 C CA . THR A 1 331 ? -2.373 -9.328 -17.766 1 95.19 331 THR A CA 1
ATOM 2532 C C . THR A 1 331 ? -2.361 -8.227 -16.703 1 95.19 331 THR A C 1
ATOM 2534 O O . THR A 1 331 ? -3.107 -8.297 -15.727 1 95.19 331 THR A O 1
ATOM 2537 N N . GLY A 1 332 ? -1.527 -7.227 -16.875 1 95.69 332 GLY A N 1
ATOM 2538 C CA . GLY A 1 332 ? -1.39 -6.152 -15.898 1 95.69 332 GLY A CA 1
ATOM 2539 C C . GLY A 1 332 ? -2.395 -5.035 -16.094 1 95.69 332 GLY A C 1
ATOM 2540 O O . GLY A 1 332 ? -2.287 -3.979 -15.469 1 95.69 332 GLY A O 1
ATOM 2541 N N . MET A 1 333 ? -3.371 -5.219 -16.922 1 95.81 333 MET A N 1
ATOM 2542 C CA . MET A 1 333 ? -4.34 -4.172 -17.234 1 95.81 333 MET A CA 1
ATOM 2543 C C . MET A 1 333 ? -5.137 -3.777 -15.992 1 95.81 333 MET A C 1
ATOM 2545 O O . MET A 1 333 ? -5.602 -4.641 -15.25 1 95.81 333 MET A O 1
ATOM 2549 N N . ARG A 1 334 ? -5.277 -2.5 -15.734 1 96 334 ARG A N 1
ATOM 2550 C CA . ARG A 1 334 ? -6.117 -1.998 -14.648 1 96 334 ARG A CA 1
ATOM 2551 C C . ARG A 1 334 ? -6.766 -0.672 -15.031 1 96 334 ARG A C 1
ATOM 2553 O O . ARG A 1 334 ? -6.25 0.056 -15.883 1 96 334 ARG A O 1
ATOM 2560 N N . ARG A 1 335 ? -7.871 -0.44 -14.5 1 96.25 335 ARG A N 1
ATOM 2561 C CA . ARG A 1 335 ? -8.617 0.802 -14.648 1 96.25 335 ARG A CA 1
ATOM 2562 C C . ARG A 1 335 ? -9.117 1.301 -13.297 1 96.25 335 ARG A C 1
ATOM 2564 O O . ARG A 1 335 ? -9.312 0.51 -12.367 1 96.25 335 ARG A O 1
ATOM 2571 N N . GLU A 1 336 ? -9.25 2.609 -13.211 1 97.12 336 GLU A N 1
ATOM 2572 C CA . GLU A 1 336 ? -9.891 3.227 -12.055 1 97.12 336 GLU A CA 1
ATOM 2573 C C . GLU A 1 336 ? -11.359 3.547 -12.344 1 97.12 336 GLU A C 1
ATOM 2575 O O . GLU A 1 336 ? -11.672 4.16 -13.367 1 97.12 336 GLU A O 1
ATOM 2580 N N . TYR A 1 337 ? -12.195 3.137 -11.477 1 96.31 337 TYR A N 1
ATOM 2581 C CA . TYR A 1 337 ? -13.602 3.508 -11.57 1 96.31 337 TYR A CA 1
ATOM 2582 C C . TYR A 1 337 ? -14.031 4.32 -10.352 1 96.31 337 TYR A C 1
ATOM 2584 O O . TYR A 1 337 ? -13.531 4.105 -9.242 1 96.31 337 TYR A O 1
ATOM 2592 N N . PRO A 1 338 ? -14.922 5.266 -10.602 1 94.44 338 PRO A N 1
ATOM 2593 C CA . PRO A 1 338 ? -15.508 5.949 -9.453 1 94.44 338 PRO A CA 1
ATOM 2594 C C . PRO A 1 338 ? -16.438 5.051 -8.648 1 94.44 338 PRO A C 1
ATOM 2596 O O . PRO A 1 338 ? -17.031 4.113 -9.195 1 94.44 338 PRO A O 1
ATOM 2599 N N . LEU A 1 339 ? -16.625 5.395 -7.391 1 95.81 339 LEU A N 1
ATOM 2600 C CA . LEU A 1 339 ? -17.531 4.625 -6.535 1 95.81 339 LEU A CA 1
ATOM 2601 C C . LEU A 1 339 ? -18.984 4.969 -6.832 1 95.81 339 LEU A C 1
ATOM 2603 O O . LEU A 1 339 ? -19.875 4.148 -6.609 1 95.81 339 LEU A O 1
ATOM 2607 N N . PHE A 1 340 ? -19.172 6.172 -7.363 1 94.56 340 PHE A N 1
ATOM 2608 C CA . PHE A 1 340 ? -20.531 6.664 -7.574 1 94.56 340 PHE A CA 1
ATOM 2609 C C . PHE A 1 340 ? -20.688 7.25 -8.977 1 94.56 340 PHE A C 1
ATOM 2611 O O . PHE A 1 340 ? -19.734 7.789 -9.531 1 94.56 340 PHE A O 1
ATOM 2618 N N . ALA A 1 341 ? -21.875 7.156 -9.484 1 90.06 341 ALA A N 1
ATOM 2619 C CA . ALA A 1 341 ? -22.25 7.879 -10.695 1 90.06 341 ALA A CA 1
ATOM 2620 C C . ALA A 1 341 ? -22.578 9.336 -10.391 1 90.06 341 ALA A C 1
ATOM 2622 O O . ALA A 1 341 ? -22.578 9.75 -9.227 1 90.06 341 ALA A O 1
ATOM 2623 N N . ALA A 1 342 ? -22.812 10.062 -11.414 1 81.94 342 ALA A N 1
ATOM 2624 C CA . ALA A 1 342 ? -23.047 11.5 -11.289 1 81.94 342 ALA A CA 1
ATOM 2625 C C . ALA A 1 342 ? -24.281 11.789 -10.445 1 81.94 342 ALA A C 1
ATOM 2627 O O . ALA A 1 342 ? -24.344 12.805 -9.75 1 81.94 342 ALA A O 1
ATOM 2628 N N . ASP A 1 343 ? -25.203 10.859 -10.453 1 81.94 343 ASP A N 1
ATOM 2629 C CA . ASP A 1 343 ? -26.469 11.094 -9.75 1 81.94 343 ASP A CA 1
ATOM 2630 C C . ASP A 1 343 ? -26.406 10.539 -8.32 1 81.94 343 ASP A C 1
ATOM 2632 O O . ASP A 1 343 ? -27.422 10.492 -7.629 1 81.94 343 ASP A O 1
ATOM 2636 N N . GLY A 1 344 ? -25.266 10.055 -7.961 1 87.31 344 GLY A N 1
ATOM 2637 C CA . GLY A 1 344 ? -25.062 9.594 -6.594 1 87.31 344 GLY A CA 1
ATOM 2638 C C . GLY A 1 344 ? -25.328 8.109 -6.426 1 87.31 344 GLY A C 1
ATOM 2639 O O . GLY A 1 344 ? -25.047 7.543 -5.367 1 87.31 344 GLY A O 1
ATOM 2640 N N . THR A 1 345 ? -25.859 7.527 -7.457 1 91.25 345 THR A N 1
ATOM 2641 C CA . THR A 1 345 ? -26.031 6.082 -7.375 1 91.25 345 THR A CA 1
ATOM 2642 C C . THR A 1 345 ? -24.688 5.363 -7.406 1 91.25 345 THR A C 1
ATOM 2644 O O . THR A 1 345 ? -23.719 5.871 -7.969 1 91.25 345 THR A O 1
ATOM 2647 N N . GLU A 1 346 ? -24.641 4.234 -6.727 1 94.06 346 GLU A N 1
ATOM 2648 C CA . GLU A 1 346 ? -23.406 3.461 -6.727 1 94.06 346 GLU A CA 1
ATOM 2649 C C . GLU A 1 346 ? -23.047 2.977 -8.125 1 94.06 346 GLU A C 1
ATOM 2651 O O . GLU A 1 346 ? -23.922 2.52 -8.867 1 94.06 346 GLU A O 1
ATOM 2656 N N . GLN A 1 347 ? -21.812 3.127 -8.477 1 94.88 347 GLN A N 1
ATOM 2657 C CA . GLN A 1 347 ? -21.328 2.797 -9.812 1 94.88 347 GLN A CA 1
ATOM 2658 C C . GLN A 1 347 ? -21.484 1.305 -10.102 1 94.88 347 GLN A C 1
ATOM 2660 O O . GLN A 1 347 ? -21.125 0.469 -9.266 1 94.88 347 GLN A O 1
ATOM 2665 N N . SER A 1 348 ? -22.109 0.958 -11.203 1 95.56 348 SER A N 1
ATOM 2666 C CA . SER A 1 348 ? -22.219 -0.407 -11.711 1 95.56 348 SER A CA 1
ATOM 2667 C C . SER A 1 348 ? -22.281 -0.429 -13.234 1 95.56 348 SER A C 1
ATOM 2669 O O . SER A 1 348 ? -22.672 0.56 -13.859 1 95.56 348 SER A O 1
ATOM 2671 N N . ASN A 1 349 ? -21.797 -1.447 -13.844 1 95.5 349 ASN A N 1
ATOM 2672 C CA . ASN A 1 349 ? -21.844 -1.579 -15.297 1 95.5 349 ASN A CA 1
ATOM 2673 C C . ASN A 1 349 ? -21.953 -3.039 -15.727 1 95.5 349 ASN A C 1
ATOM 2675 O O . ASN A 1 349 ? -21.906 -3.941 -14.891 1 95.5 349 ASN A O 1
ATOM 2679 N N . GLU A 1 350 ? -22.125 -3.295 -16.984 1 96.62 350 GLU A N 1
ATOM 2680 C CA . GLU A 1 350 ? -22.422 -4.621 -17.516 1 96.62 350 GLU A CA 1
ATOM 2681 C C . GLU A 1 350 ? -21.156 -5.43 -17.75 1 96.62 350 GLU A C 1
ATOM 2683 O O . GLU A 1 350 ? -21.219 -6.613 -18.078 1 96.62 350 GLU A O 1
ATOM 2688 N N . THR A 1 351 ? -20 -4.891 -17.484 1 97.5 351 THR A N 1
ATOM 2689 C CA . THR A 1 351 ? -18.766 -5.547 -17.906 1 97.5 351 THR A CA 1
ATOM 2690 C C . THR A 1 351 ? -17.875 -5.871 -16.719 1 97.5 351 THR A C 1
ATOM 2692 O O . THR A 1 351 ? -16.797 -6.434 -16.875 1 97.5 351 THR A O 1
ATOM 2695 N N . THR A 1 352 ? -18.297 -5.426 -15.508 1 98.25 352 THR A N 1
ATOM 2696 C CA . THR A 1 352 ? -17.438 -5.57 -14.352 1 98.25 352 THR A CA 1
ATOM 2697 C C . THR A 1 352 ? -18.047 -6.516 -13.32 1 98.25 352 THR A C 1
ATOM 2699 O O . THR A 1 352 ? -19.203 -6.344 -12.93 1 98.25 352 THR A O 1
ATOM 2702 N N . GLY A 1 353 ? -17.328 -7.52 -12.953 1 98.75 353 GLY A N 1
ATOM 2703 C CA . GLY A 1 353 ? -17.641 -8.461 -11.891 1 98.75 353 GLY A CA 1
ATOM 2704 C C . GLY A 1 353 ? -16.531 -8.578 -10.859 1 98.75 353 GLY A C 1
ATOM 2705 O O . GLY A 1 353 ? -15.922 -7.582 -10.477 1 98.75 353 GLY A O 1
ATOM 2706 N N . PHE A 1 354 ? -16.406 -9.844 -10.305 1 98.75 354 PHE A N 1
ATOM 2707 C CA . PHE A 1 354 ? -15.367 -10.047 -9.289 1 98.75 354 PHE A CA 1
ATOM 2708 C C . PHE A 1 354 ? -15.141 -11.531 -9.047 1 98.75 354 PHE A C 1
ATOM 2710 O O . PHE A 1 354 ? -15.906 -12.375 -9.523 1 98.75 354 PHE A O 1
ATOM 2717 N N . ARG A 1 355 ? -14.102 -11.852 -8.531 1 98.81 355 ARG A N 1
ATOM 2718 C CA . ARG A 1 355 ? -13.844 -13.148 -7.914 1 98.81 355 ARG A CA 1
ATOM 2719 C C . ARG A 1 355 ? -13.43 -12.984 -6.453 1 98.81 355 ARG A C 1
ATOM 2721 O O . ARG A 1 355 ? -13.219 -11.859 -5.984 1 98.81 355 ARG A O 1
ATOM 2728 N N . VAL A 1 356 ? -13.336 -14.078 -5.711 1 98.75 356 VAL A N 1
ATOM 2729 C CA . VAL A 1 356 ? -13.109 -13.93 -4.277 1 98.75 356 VAL A CA 1
ATOM 2730 C C . VAL A 1 356 ? -11.773 -14.562 -3.898 1 98.75 356 VAL A C 1
ATOM 2732 O O . VAL A 1 356 ? -11.188 -15.312 -4.688 1 98.75 356 VAL A O 1
ATOM 2735 N N . ALA A 1 357 ? -11.273 -14.219 -2.783 1 98.62 357 ALA A N 1
ATOM 2736 C CA . ALA A 1 357 ? -10.094 -14.797 -2.141 1 98.62 357 ALA A CA 1
ATOM 2737 C C . ALA A 1 357 ? -10.352 -15.055 -0.656 1 98.62 357 ALA A C 1
ATOM 2739 O O . ALA A 1 357 ? -11.375 -14.633 -0.116 1 98.62 357 ALA A O 1
ATOM 2740 N N . ILE A 1 358 ? -9.445 -15.758 -0.078 1 98.31 358 ILE A N 1
ATOM 2741 C CA . ILE A 1 358 ? -9.562 -16.031 1.351 1 98.31 358 ILE A CA 1
ATOM 2742 C C . ILE A 1 358 ? -8.547 -15.188 2.117 1 98.31 358 ILE A C 1
ATOM 2744 O O . ILE A 1 358 ? -7.359 -15.172 1.779 1 98.31 358 ILE A O 1
ATOM 2748 N N . GLY A 1 359 ? -9.078 -14.43 3.061 1 96 359 GLY A N 1
ATOM 2749 C CA . GLY A 1 359 ? -8.234 -13.648 3.951 1 96 359 GLY A CA 1
ATOM 2750 C C . GLY A 1 359 ? -8.258 -14.148 5.383 1 96 359 GLY A C 1
ATOM 2751 O O . GLY A 1 359 ? -9.07 -15.008 5.734 1 96 359 GLY A O 1
ATOM 2752 N N . ALA A 1 360 ? -7.379 -13.695 6.176 1 96.19 360 ALA A N 1
ATOM 2753 C CA . ALA A 1 360 ? -7.305 -13.945 7.613 1 96.19 360 ALA A CA 1
ATOM 2754 C C . ALA A 1 360 ? -6.52 -12.844 8.32 1 96.19 360 ALA A C 1
ATOM 2756 O O . ALA A 1 360 ? -5.957 -11.961 7.672 1 96.19 360 ALA A O 1
ATOM 2757 N N . LEU A 1 361 ? -6.535 -12.953 9.625 1 94.94 361 LEU A N 1
ATOM 2758 C CA . LEU A 1 361 ? -5.688 -12.039 10.383 1 94.94 361 LEU A CA 1
ATOM 2759 C C . LEU A 1 361 ? -4.219 -12.234 10.031 1 94.94 361 LEU A C 1
ATOM 2761 O O . LEU A 1 361 ? -3.754 -13.367 9.891 1 94.94 361 LEU A O 1
ATOM 2765 N N . SER A 1 362 ? -3.562 -11.141 9.859 1 94.31 362 SER A N 1
ATOM 2766 C CA . SER A 1 362 ? -2.131 -11.203 9.578 1 94.31 362 SER A CA 1
ATOM 2767 C C . SER A 1 362 ? -1.329 -11.508 10.836 1 94.31 362 SER A C 1
ATOM 2769 O O . SER A 1 362 ? -0.307 -12.188 10.781 1 94.31 362 SER A O 1
ATOM 2771 N N . ALA A 1 363 ? -1.819 -10.977 11.977 1 93.44 363 ALA A N 1
ATOM 2772 C CA . ALA A 1 363 ? -1.074 -11.125 13.219 1 93.44 363 ALA A CA 1
ATOM 2773 C C . ALA A 1 363 ? -1.966 -11.68 14.328 1 93.44 363 ALA A C 1
ATOM 2775 O O . ALA A 1 363 ? -2.139 -11.039 15.367 1 93.44 363 ALA A O 1
ATOM 2776 N N . PRO A 1 364 ? -2.412 -12.859 14.102 1 93.06 364 PRO A N 1
ATOM 2777 C CA . PRO A 1 364 ? -3.059 -13.469 15.266 1 93.06 364 PRO A CA 1
ATOM 2778 C C . PRO A 1 364 ? -2.096 -13.68 16.438 1 93.06 364 PRO A C 1
ATOM 2780 O O . PRO A 1 364 ? -0.892 -13.852 16.219 1 93.06 364 PRO A O 1
ATOM 2783 N N . ARG A 1 365 ? -2.594 -13.664 17.609 1 90.94 365 ARG A N 1
ATOM 2784 C CA . ARG A 1 365 ? -1.754 -13.734 18.812 1 90.94 365 ARG A CA 1
ATOM 2785 C C . ARG A 1 365 ? -0.852 -14.961 18.766 1 90.94 365 ARG A C 1
ATOM 2787 O O . ARG A 1 365 ? 0.281 -14.922 19.25 1 90.94 365 ARG A O 1
ATOM 2794 N N . SER A 1 366 ? -1.32 -16 18.219 1 92.31 366 SER A N 1
ATOM 2795 C CA . SER A 1 366 ? -0.566 -17.25 18.141 1 92.31 366 SER A CA 1
ATOM 2796 C C . SER A 1 366 ? 0.713 -17.078 17.328 1 92.31 366 SER A C 1
ATOM 2798 O O . SER A 1 366 ? 1.618 -17.922 17.406 1 92.31 366 SER A O 1
ATOM 2800 N N . ARG A 1 367 ? 0.853 -16.031 16.547 1 92.5 367 ARG A N 1
ATOM 2801 C CA . ARG A 1 367 ? 2.02 -15.852 15.695 1 92.5 367 ARG A CA 1
ATOM 2802 C C . ARG A 1 367 ? 2.945 -14.773 16.25 1 92.5 367 ARG A C 1
ATOM 2804 O O . ARG A 1 367 ? 3.988 -14.477 15.672 1 92.5 367 ARG A O 1
ATOM 2811 N N . TYR A 1 368 ? 2.654 -14.219 17.391 1 92.31 368 TYR A N 1
ATOM 2812 C CA . TYR A 1 368 ? 3.393 -13.062 17.891 1 92.31 368 TYR A CA 1
ATOM 2813 C C . TYR A 1 368 ? 4.859 -13.406 18.109 1 92.31 368 TYR A C 1
ATOM 2815 O O . TYR A 1 368 ? 5.75 -12.641 17.734 1 92.31 368 TYR A O 1
ATOM 2823 N N . LYS A 1 369 ? 5.082 -14.555 18.719 1 91.31 369 LYS A N 1
ATOM 2824 C CA . LYS A 1 369 ? 6.461 -14.945 19 1 91.31 369 LYS A CA 1
ATOM 2825 C C . LYS A 1 369 ? 7.262 -15.102 17.703 1 91.31 369 LYS A C 1
ATOM 2827 O O . LYS A 1 369 ? 8.391 -14.625 17.609 1 91.31 369 LYS A O 1
ATOM 2832 N N . GLU A 1 370 ? 6.695 -15.766 16.75 1 90.5 370 GLU A N 1
ATOM 2833 C CA . GLU A 1 370 ? 7.348 -15.969 15.461 1 90.5 370 GLU A CA 1
ATOM 2834 C C . GLU A 1 370 ? 7.586 -14.641 14.75 1 90.5 370 GLU A C 1
ATOM 2836 O O . GLU A 1 370 ? 8.672 -14.398 14.219 1 90.5 370 GLU A O 1
ATOM 2841 N N . LEU A 1 371 ? 6.629 -13.859 14.727 1 93.06 371 LEU A N 1
ATOM 2842 C CA . LEU A 1 371 ? 6.707 -12.562 14.055 1 93.06 371 LEU A CA 1
ATOM 2843 C C . LEU A 1 371 ? 7.781 -11.688 14.688 1 93.06 371 LEU A C 1
ATOM 2845 O O . LEU A 1 371 ? 8.57 -11.055 13.984 1 93.06 371 LEU A O 1
ATOM 2849 N N . PHE A 1 372 ? 7.801 -11.672 16 1 93.06 372 PHE A N 1
ATOM 2850 C CA . PHE A 1 372 ? 8.789 -10.852 16.688 1 93.06 372 PHE A CA 1
ATOM 2851 C C . PHE A 1 372 ? 10.203 -11.375 16.438 1 93.06 372 PHE A C 1
ATOM 2853 O O . PHE A 1 372 ? 11.125 -10.594 16.219 1 93.06 372 PHE A O 1
ATOM 2860 N N . ALA A 1 373 ? 10.359 -12.656 16.453 1 90.56 373 ALA A N 1
ATOM 2861 C CA . ALA A 1 373 ? 11.664 -13.258 16.172 1 90.56 373 ALA A CA 1
ATOM 2862 C C . ALA A 1 373 ? 12.148 -12.883 14.773 1 90.56 373 ALA A C 1
ATOM 2864 O O . ALA A 1 373 ? 13.328 -12.57 14.586 1 90.56 373 ALA A O 1
ATOM 2865 N N . GLN A 1 374 ? 11.305 -12.938 13.836 1 88.62 374 GLN A N 1
ATOM 2866 C CA . GLN A 1 374 ? 11.656 -12.57 12.469 1 88.62 374 GLN A CA 1
ATOM 2867 C C . GLN A 1 374 ? 12 -11.086 12.375 1 88.62 374 GLN A C 1
ATOM 2869 O O . GLN A 1 374 ? 12.961 -10.703 11.703 1 88.62 374 GLN A O 1
ATOM 2874 N N . TRP A 1 375 ? 11.195 -10.273 13.008 1 88.19 375 TRP A N 1
ATOM 2875 C CA . TRP A 1 375 ? 11.398 -8.836 12.977 1 88.19 375 TRP A CA 1
ATOM 2876 C C . TRP A 1 375 ? 12.75 -8.461 13.586 1 88.19 375 TRP A C 1
ATOM 2878 O O . TRP A 1 375 ? 13.453 -7.59 13.062 1 88.19 375 TRP A O 1
ATOM 2888 N N . GLN A 1 376 ? 13.094 -9.094 14.672 1 83.44 376 GLN A N 1
ATOM 2889 C CA . GLN A 1 376 ? 14.344 -8.805 15.367 1 83.44 376 GLN A CA 1
ATOM 2890 C C . GLN A 1 376 ? 15.547 -9.07 14.461 1 83.44 376 GLN A C 1
ATOM 2892 O O . GLN A 1 376 ? 16.594 -8.438 14.602 1 83.44 376 GLN A O 1
ATOM 2897 N N . LYS A 1 377 ? 15.328 -9.953 13.516 1 79 377 LYS A N 1
ATOM 2898 C CA . LYS A 1 377 ? 16.438 -10.344 12.633 1 79 377 LYS A CA 1
ATOM 2899 C C . LYS A 1 377 ? 16.562 -9.375 11.461 1 79 377 LYS A C 1
ATOM 2901 O O . LYS A 1 377 ? 17.547 -9.414 10.727 1 79 377 LYS A O 1
ATOM 2906 N N . GLU A 1 378 ? 15.664 -8.5 11.375 1 79.56 378 GLU A N 1
ATOM 2907 C CA . GLU A 1 378 ? 15.664 -7.586 10.234 1 79.56 378 GLU A CA 1
ATOM 2908 C C . GLU A 1 378 ? 16.703 -6.48 10.414 1 79.56 378 GLU A C 1
ATOM 2910 O O . GLU A 1 378 ? 16.891 -5.965 11.516 1 79.56 378 GLU A O 1
ATOM 2915 N N . GLY A 1 379 ? 17.281 -6.102 9.336 1 66.25 379 GLY A N 1
ATOM 2916 C CA . GLY A 1 379 ? 18.141 -4.934 9.289 1 66.25 379 GLY A CA 1
ATOM 2917 C C . GLY A 1 379 ? 19.453 -5.129 10.023 1 66.25 379 GLY A C 1
ATOM 2918 O O . GLY A 1 379 ? 20.078 -4.156 10.445 1 66.25 379 GLY A O 1
ATOM 2919 N N . ARG A 1 380 ? 19.797 -6.328 10.273 1 70 380 ARG A N 1
ATOM 2920 C CA . ARG A 1 380 ? 21.078 -6.609 10.922 1 70 380 ARG A CA 1
ATOM 2921 C C . ARG A 1 380 ? 22.188 -6.762 9.891 1 70 380 ARG A C 1
ATOM 2923 O O . ARG A 1 380 ? 22.062 -7.52 8.93 1 70 380 ARG A O 1
ATOM 2930 N N . LEU A 1 381 ? 23.172 -6.027 10.047 1 56.75 381 LEU A N 1
ATOM 2931 C CA . LEU A 1 381 ? 24.297 -6.051 9.117 1 56.75 381 LEU A CA 1
ATOM 2932 C C . LEU A 1 381 ? 24.922 -7.438 9.07 1 56.75 381 LEU A C 1
ATOM 2934 O O . LEU A 1 381 ? 25.422 -7.859 8.023 1 56.75 381 LEU A O 1
ATOM 2938 N N . ALA A 1 382 ? 24.891 -8.133 10.141 1 62.47 382 ALA A N 1
ATOM 2939 C CA . ALA A 1 382 ? 25.453 -9.477 10.211 1 62.47 382 ALA A CA 1
ATOM 2940 C C . ALA A 1 382 ? 24.766 -10.414 9.227 1 62.47 382 ALA A C 1
ATOM 2942 O O . ALA A 1 382 ? 25.312 -11.445 8.844 1 62.47 382 ALA A O 1
ATOM 2943 N N . SER A 1 383 ? 23.562 -10.031 8.859 1 67 383 SER A N 1
ATOM 2944 C CA . SER A 1 383 ? 22.828 -10.844 7.898 1 67 383 SER A CA 1
ATOM 2945 C C . SER A 1 383 ? 23.344 -10.633 6.48 1 67 383 SER A C 1
ATOM 2947 O O . SER A 1 383 ? 23.078 -11.438 5.59 1 67 383 SER A O 1
ATOM 2949 N N . LEU A 1 384 ? 24.047 -9.539 6.297 1 58.19 384 LEU A N 1
ATOM 2950 C CA . LEU A 1 384 ? 24.516 -9.18 4.957 1 58.19 384 LEU A CA 1
ATOM 2951 C C . LEU A 1 384 ? 25.859 -9.82 4.664 1 58.19 384 LEU A C 1
ATOM 2953 O O . LEU A 1 384 ? 26.234 -10 3.5 1 58.19 384 LEU A O 1
ATOM 2957 N N . THR A 1 385 ? 26.656 -10 5.801 1 54.97 385 THR A N 1
ATOM 2958 C CA . THR A 1 385 ? 28.016 -10.484 5.621 1 54.97 385 THR A CA 1
ATOM 2959 C C . THR A 1 385 ? 28.422 -11.383 6.781 1 54.97 385 THR A C 1
ATOM 2961 O O . THR A 1 385 ? 28 -11.172 7.918 1 54.97 385 THR A O 1
ATOM 2964 N N . ASP A 1 386 ? 29.094 -12.383 6.418 1 60.09 386 ASP A N 1
ATOM 2965 C CA . ASP A 1 386 ? 29.641 -13.266 7.445 1 60.09 386 ASP A CA 1
ATOM 2966 C C . ASP A 1 386 ? 30.766 -12.594 8.219 1 60.09 386 ASP A C 1
ATOM 2968 O O . ASP A 1 386 ? 31.219 -13.109 9.242 1 60.09 386 ASP A O 1
ATOM 2972 N N . ALA A 1 387 ? 31.234 -11.508 7.773 1 53.16 387 ALA A N 1
ATOM 2973 C CA . ALA A 1 387 ? 32.344 -10.805 8.398 1 53.16 387 ALA A CA 1
ATOM 2974 C C . ALA A 1 387 ? 31.906 -10.094 9.672 1 53.16 387 ALA A C 1
ATOM 2976 O O . ALA A 1 387 ? 32.75 -9.688 10.484 1 53.16 387 ALA A O 1
ATOM 2977 N N . ILE A 1 388 ? 30.688 -9.898 9.828 1 54.72 388 ILE A N 1
ATOM 2978 C CA . ILE A 1 388 ? 30.156 -9.234 11.008 1 54.72 388 ILE A CA 1
ATOM 2979 C C . ILE A 1 388 ? 29.422 -10.242 11.883 1 54.72 388 ILE A C 1
ATOM 2981 O O . ILE A 1 388 ? 28.453 -10.859 11.438 1 54.72 388 ILE A O 1
ATOM 2985 N N . ASP A 1 389 ? 29.984 -10.469 13.055 1 64.75 389 ASP A N 1
ATOM 2986 C CA . ASP A 1 389 ? 29.312 -11.328 14.023 1 64.75 389 ASP A CA 1
ATOM 2987 C C . ASP A 1 389 ? 28.094 -10.648 14.609 1 64.75 389 ASP A C 1
ATOM 2989 O O . ASP A 1 389 ? 28.062 -9.422 14.766 1 64.75 389 ASP A O 1
ATOM 2993 N N . ASP A 1 390 ? 27.156 -11.43 14.883 1 67.88 390 ASP A N 1
ATOM 2994 C CA . ASP A 1 390 ? 25.891 -10.922 15.43 1 67.88 390 ASP A CA 1
ATOM 2995 C C . ASP A 1 390 ? 26.141 -10.062 16.672 1 67.88 390 ASP A C 1
ATOM 2997 O O . ASP A 1 390 ? 25.5 -9.023 16.859 1 67.88 390 ASP A O 1
ATOM 3001 N N . ALA A 1 391 ? 27.141 -10.523 17.438 1 68.5 391 ALA A N 1
ATOM 3002 C CA . ALA A 1 391 ? 27.406 -9.82 18.688 1 68.5 391 ALA A CA 1
ATOM 3003 C C . ALA A 1 391 ? 28.016 -8.445 18.438 1 68.5 391 ALA A C 1
ATOM 3005 O O . ALA A 1 391 ? 27.891 -7.535 19.25 1 68.5 391 ALA A O 1
ATOM 3006 N N . GLN A 1 392 ? 28.625 -8.336 17.234 1 61.97 392 GLN A N 1
ATOM 3007 C CA . GLN A 1 392 ? 29.312 -7.086 16.906 1 61.97 392 GLN A CA 1
ATOM 3008 C C . GLN A 1 392 ? 28.516 -6.266 15.906 1 61.97 392 GLN A C 1
ATOM 3010 O O . GLN A 1 392 ? 29.031 -5.309 15.328 1 61.97 392 GLN A O 1
ATOM 3015 N N . ASP A 1 393 ? 27.281 -6.688 15.758 1 69.38 393 ASP A N 1
ATOM 3016 C CA . ASP A 1 393 ? 26.453 -5.965 14.797 1 69.38 393 ASP A CA 1
ATOM 3017 C C . ASP A 1 393 ? 26.203 -4.531 15.266 1 69.38 393 ASP A C 1
ATOM 3019 O O . ASP A 1 393 ? 25.672 -4.309 16.359 1 69.38 393 ASP A O 1
ATOM 3023 N N . PRO A 1 394 ? 26.562 -3.617 14.492 1 59.56 394 PRO A N 1
ATOM 3024 C CA . PRO A 1 394 ? 26.438 -2.217 14.898 1 59.56 394 PRO A CA 1
ATOM 3025 C C . PRO A 1 394 ? 24.984 -1.837 15.234 1 59.56 394 PRO A C 1
ATOM 3027 O O . PRO A 1 394 ? 24.75 -1.028 16.141 1 59.56 394 PRO A O 1
ATOM 3030 N N . THR A 1 395 ? 24.047 -2.316 14.5 1 72.69 395 THR A N 1
ATOM 3031 C CA . THR A 1 395 ? 22.672 -1.974 14.789 1 72.69 395 THR A CA 1
ATOM 3032 C C . THR A 1 395 ? 22.234 -2.555 16.125 1 72.69 395 THR A C 1
ATOM 3034 O O . THR A 1 395 ? 21.422 -1.955 16.844 1 72.69 395 THR A O 1
ATOM 3037 N N . LYS A 1 396 ? 22.812 -3.656 16.453 1 73.56 396 LYS A N 1
ATOM 3038 C CA . LYS A 1 396 ? 22.531 -4.227 17.766 1 73.56 396 LYS A CA 1
ATOM 3039 C C . LYS A 1 396 ? 23.188 -3.412 18.875 1 73.56 396 LYS A C 1
ATOM 3041 O O . LYS A 1 396 ? 22.594 -3.195 19.938 1 73.56 396 LYS A O 1
ATOM 3046 N N . ARG A 1 397 ? 24.359 -3.076 18.625 1 64.19 397 ARG A N 1
ATOM 3047 C CA . ARG A 1 397 ? 25.047 -2.221 19.594 1 64.19 397 ARG A CA 1
ATOM 3048 C C . ARG A 1 397 ? 24.297 -0.915 19.797 1 64.19 397 ARG A C 1
ATOM 3050 O O . ARG A 1 397 ? 24.141 -0.45 20.938 1 64.19 397 ARG A O 1
ATOM 3057 N N . LEU A 1 398 ? 23.812 -0.373 18.75 1 71.25 398 LEU A N 1
ATOM 3058 C CA . LEU A 1 398 ? 23.031 0.854 18.859 1 71.25 398 LEU A CA 1
ATOM 3059 C C . LEU A 1 398 ? 21.75 0.614 19.625 1 71.25 398 LEU A C 1
ATOM 3061 O O . LEU A 1 398 ? 21.312 1.466 20.406 1 71.25 398 LEU A O 1
ATOM 3065 N N . ASP A 1 399 ? 21.141 -0.501 19.422 1 75.44 399 ASP A N 1
ATOM 3066 C CA . ASP A 1 399 ? 19.953 -0.843 20.203 1 75.44 399 ASP A CA 1
ATOM 3067 C C . ASP A 1 399 ? 20.25 -0.799 21.703 1 75.44 399 ASP A C 1
ATOM 3069 O O . ASP A 1 399 ? 19.453 -0.27 22.484 1 75.44 399 ASP A O 1
ATOM 3073 N N . SER A 1 400 ? 21.406 -1.337 22.031 1 72.75 400 SER A N 1
ATOM 3074 C CA . SER A 1 400 ? 21.797 -1.375 23.438 1 72.75 400 SER A CA 1
ATOM 3075 C C . SER A 1 400 ? 22.047 0.029 23.984 1 72.75 400 SER A C 1
ATOM 3077 O O . SER A 1 400 ? 21.672 0.342 25.109 1 72.75 400 SER A O 1
ATOM 3079 N N . ILE A 1 401 ? 22.641 0.813 23.219 1 65.19 401 ILE A N 1
ATOM 3080 C CA . ILE A 1 401 ? 22.906 2.191 23.609 1 65.19 401 ILE A CA 1
ATOM 3081 C C . ILE A 1 401 ? 21.594 2.949 23.781 1 65.19 401 ILE A C 1
ATOM 3083 O O . ILE A 1 401 ? 21.438 3.693 24.75 1 65.19 401 ILE A O 1
ATOM 3087 N N . ILE A 1 402 ? 20.719 2.799 22.844 1 75.44 402 ILE A N 1
ATOM 3088 C CA . ILE A 1 402 ? 19.406 3.451 22.891 1 75.44 402 ILE A CA 1
ATOM 3089 C C . ILE A 1 402 ? 18.656 3.01 24.141 1 75.44 402 ILE A C 1
ATOM 3091 O O . ILE A 1 402 ? 18.125 3.842 24.875 1 75.44 402 ILE A O 1
ATOM 3095 N N . ALA A 1 403 ? 18.734 1.753 24.438 1 76.38 403 ALA A N 1
ATOM 3096 C CA . ALA A 1 403 ? 18.031 1.206 25.609 1 76.38 403 ALA A CA 1
ATOM 3097 C C . ALA A 1 403 ? 18.625 1.746 26.906 1 76.38 403 ALA A C 1
ATOM 3099 O O . ALA A 1 403 ? 17.906 1.931 27.891 1 76.38 403 ALA A O 1
ATOM 3100 N N . ALA A 1 404 ? 19.859 2.049 26.859 1 70.31 404 ALA A N 1
ATOM 3101 C CA . ALA A 1 404 ? 20.578 2.49 28.047 1 70.31 404 ALA A CA 1
ATOM 3102 C C . ALA A 1 404 ? 20.5 4.008 28.203 1 70.31 404 ALA A C 1
ATOM 3104 O O . ALA A 1 404 ? 20.844 4.551 29.266 1 70.31 404 ALA A O 1
ATOM 3105 N N . SER A 1 405 ? 20.031 4.602 27.156 1 68 405 SER A N 1
ATOM 3106 C CA . SER A 1 405 ? 19.969 6.059 27.188 1 68 405 SER A CA 1
ATOM 3107 C C . SER A 1 405 ? 18.859 6.543 28.125 1 68 405 SER A C 1
ATOM 3109 O O . SER A 1 405 ? 17.75 6.012 28.109 1 68 405 SER A O 1
ATOM 3111 N N . VAL A 1 406 ? 19.156 7.535 28.938 1 74.06 406 VAL A N 1
ATOM 3112 C CA . VAL A 1 406 ? 18.219 8.031 29.938 1 74.06 406 VAL A CA 1
ATOM 3113 C C . VAL A 1 406 ? 17.469 9.25 29.391 1 74.06 406 VAL A C 1
ATOM 3115 O O . VAL A 1 406 ? 16.375 9.562 29.844 1 74.06 406 VAL A O 1
ATOM 3118 N N . ASP A 1 407 ? 18.031 9.898 28.359 1 67.12 407 ASP A N 1
ATOM 3119 C CA . ASP A 1 407 ? 17.406 11.062 27.75 1 67.12 407 ASP A CA 1
ATOM 3120 C C . ASP A 1 407 ? 16.406 10.641 26.672 1 67.12 407 ASP A C 1
ATOM 3122 O O . ASP A 1 407 ? 16.781 10.109 25.625 1 67.12 407 ASP A O 1
ATOM 3126 N N . PRO A 1 408 ? 15.133 10.938 26.906 1 74.38 408 PRO A N 1
ATOM 3127 C CA . PRO A 1 408 ? 14.102 10.492 25.969 1 74.38 408 PRO A CA 1
ATOM 3128 C C . PRO A 1 408 ? 14.273 11.102 24.578 1 74.38 408 PRO A C 1
ATOM 3130 O O . PRO A 1 408 ? 13.969 10.453 23.578 1 74.38 408 PRO A O 1
ATOM 3133 N N . LYS A 1 409 ? 14.703 12.273 24.547 1 68.56 409 LYS A N 1
ATOM 3134 C CA . LYS A 1 409 ? 14.906 12.898 23.25 1 68.56 409 LYS A CA 1
ATOM 3135 C C . LYS A 1 409 ? 16.031 12.219 22.484 1 68.56 409 LYS A C 1
ATOM 3137 O O . LYS A 1 409 ? 15.891 11.93 21.281 1 68.56 409 LYS A O 1
ATOM 3142 N N . LEU A 1 410 ? 17.125 12.016 23.219 1 66.69 410 LEU A N 1
ATOM 3143 C CA . LEU A 1 410 ? 18.25 11.32 22.609 1 66.69 410 LEU A CA 1
ATOM 3144 C C . LEU A 1 410 ? 17.859 9.898 22.203 1 66.69 410 LEU A C 1
ATOM 3146 O O . LEU A 1 410 ? 18.234 9.43 21.141 1 66.69 410 LEU A O 1
ATOM 3150 N N . GLN A 1 411 ? 17.062 9.289 23.031 1 72.75 411 GLN A N 1
ATOM 3151 C CA . GLN A 1 411 ? 16.578 7.945 22.75 1 72.75 411 GLN A CA 1
ATOM 3152 C C . GLN A 1 411 ? 15.75 7.918 21.469 1 72.75 411 GLN A C 1
ATOM 3154 O O . GLN A 1 411 ? 15.938 7.051 20.609 1 72.75 411 GLN A O 1
ATOM 3159 N N . ALA A 1 412 ? 14.93 8.867 21.359 1 72.88 412 ALA A N 1
ATOM 3160 C CA . ALA A 1 412 ? 14.055 8.93 20.188 1 72.88 412 ALA A CA 1
ATOM 3161 C C . ALA A 1 412 ? 14.852 9.211 18.922 1 72.88 412 ALA A C 1
ATOM 3163 O O . ALA A 1 412 ? 14.617 8.578 17.891 1 72.88 412 ALA A O 1
ATOM 3164 N N . GLU A 1 413 ? 15.805 10.086 19.016 1 65.62 413 GLU A N 1
ATOM 3165 C CA . GLU A 1 413 ? 16.625 10.438 17.844 1 65.62 413 GLU A CA 1
ATOM 3166 C C . GLU A 1 413 ? 17.484 9.258 17.422 1 65.62 413 GLU A C 1
ATOM 3168 O O . GLU A 1 413 ? 17.562 8.945 16.234 1 65.62 413 GLU A O 1
ATOM 3173 N N . LEU A 1 414 ? 18.078 8.641 18.422 1 65.81 414 LEU A N 1
ATOM 3174 C CA . LEU A 1 414 ? 18.906 7.473 18.109 1 65.81 414 LEU A CA 1
ATOM 3175 C C . LEU A 1 414 ? 18.047 6.324 17.578 1 65.81 414 LEU A C 1
ATOM 3177 O O . LEU A 1 414 ? 18.484 5.574 16.703 1 65.81 414 LEU A O 1
ATOM 3181 N N . GLY A 1 415 ? 16.859 6.203 18.172 1 71.94 415 GLY A N 1
ATOM 3182 C CA . GLY A 1 415 ? 15.93 5.199 17.672 1 71.94 415 GLY A CA 1
ATOM 3183 C C . GLY A 1 415 ? 15.578 5.395 16.203 1 71.94 415 GLY A C 1
ATOM 3184 O O . GLY A 1 415 ? 15.586 4.438 15.43 1 71.94 415 GLY A O 1
ATOM 3185 N N . LEU A 1 416 ? 15.383 6.57 15.836 1 70 416 LEU A N 1
ATOM 3186 C CA . LEU A 1 416 ? 15.07 6.887 14.445 1 70 416 LEU A CA 1
ATOM 3187 C C . LEU A 1 416 ? 16.25 6.578 13.539 1 70 416 LEU A C 1
ATOM 3189 O O . LEU A 1 416 ? 16.094 5.992 12.461 1 70 416 LEU A O 1
ATOM 3193 N N . VAL A 1 417 ? 17.375 6.965 13.984 1 58.75 417 VAL A N 1
ATOM 3194 C CA . VAL A 1 417 ? 18.594 6.715 13.211 1 58.75 417 VAL A CA 1
ATOM 3195 C C . VAL A 1 417 ? 18.781 5.211 13.023 1 58.75 417 VAL A C 1
ATOM 3197 O O . VAL A 1 417 ? 19.094 4.75 11.914 1 58.75 417 VAL A O 1
ATOM 3200 N N . ASN A 1 418 ? 18.594 4.547 14.078 1 68.69 418 ASN A N 1
ATOM 3201 C CA . ASN A 1 418 ? 18.797 3.104 14 1 68.69 418 ASN A CA 1
ATOM 3202 C C . ASN A 1 418 ? 17.781 2.451 13.07 1 68.69 418 ASN A C 1
ATOM 3204 O O . ASN A 1 418 ? 18.125 1.551 12.297 1 68.69 418 ASN A O 1
ATOM 3208 N N . GLU A 1 419 ? 16.547 2.877 13.117 1 71.06 419 GLU A N 1
ATOM 3209 C CA . GLU A 1 419 ? 15.531 2.307 12.242 1 71.06 419 GLU A CA 1
ATOM 3210 C C . GLU A 1 419 ? 15.82 2.623 10.773 1 71.06 419 GLU A C 1
ATOM 3212 O O . GLU A 1 419 ? 15.586 1.79 9.898 1 71.06 419 GLU A O 1
ATOM 3217 N N . GLU A 1 420 ? 16.328 3.764 10.57 1 59.78 420 GLU A N 1
ATOM 3218 C CA . GLU A 1 420 ? 16.719 4.105 9.203 1 59.78 420 GLU A CA 1
ATOM 3219 C C . GLU A 1 420 ? 17.891 3.25 8.727 1 59.78 420 GLU A C 1
ATOM 3221 O O . GLU A 1 420 ? 17.922 2.811 7.578 1 59.78 420 GLU A O 1
ATOM 3226 N N . LEU A 1 421 ? 18.797 3.074 9.648 1 58.69 421 LEU A N 1
ATOM 3227 C CA . LEU A 1 421 ? 19.906 2.197 9.328 1 58.69 421 LEU A CA 1
ATOM 3228 C C . LEU A 1 421 ? 19.422 0.786 9.016 1 58.69 421 LEU A C 1
ATOM 3230 O O . LEU A 1 421 ? 19.828 0.197 8.008 1 58.69 421 LEU A O 1
ATOM 3234 N N . LYS A 1 422 ? 18.578 0.283 9.836 1 69.06 422 LYS A N 1
ATOM 3235 C CA . LYS A 1 422 ? 18.031 -1.054 9.625 1 69.06 422 LYS A CA 1
ATOM 3236 C C . LYS A 1 422 ? 17.266 -1.136 8.305 1 69.06 422 LYS A C 1
ATOM 3238 O O . LYS A 1 422 ? 17.344 -2.139 7.594 1 69.06 422 LYS A O 1
ATOM 3243 N N . ARG A 1 423 ? 16.578 -0.145 8.016 1 70.38 423 ARG A N 1
ATOM 3244 C CA . ARG A 1 423 ? 15.867 -0.099 6.75 1 70.38 423 ARG A CA 1
ATOM 3245 C C . ARG A 1 423 ? 16.828 -0.141 5.57 1 70.38 423 ARG A C 1
ATOM 3247 O O . ARG A 1 423 ? 16.609 -0.871 4.602 1 70.38 423 ARG A O 1
ATOM 3254 N N . ASN A 1 424 ? 17.828 0.638 5.66 1 55.38 424 ASN A N 1
ATOM 3255 C CA . ASN A 1 424 ? 18.844 0.658 4.602 1 55.38 424 ASN A CA 1
ATOM 3256 C C . ASN A 1 424 ? 19.516 -0.699 4.449 1 55.38 424 ASN A C 1
ATOM 3258 O O . ASN A 1 424 ? 19.75 -1.161 3.33 1 55.38 424 ASN A O 1
ATOM 3262 N N . VAL A 1 425 ? 19.859 -1.266 5.559 1 57.16 425 VAL A N 1
ATOM 3263 C CA . VAL A 1 425 ? 20.438 -2.602 5.547 1 57.16 425 VAL A CA 1
ATOM 3264 C C . VAL A 1 425 ? 19.484 -3.58 4.871 1 57.16 425 VAL A C 1
ATOM 3266 O O . VAL A 1 425 ? 19.906 -4.418 4.066 1 57.16 425 VAL A O 1
ATOM 3269 N N . SER A 1 426 ? 18.25 -3.453 5.176 1 68.44 426 SER A N 1
ATOM 3270 C CA . SER A 1 426 ? 17.25 -4.332 4.57 1 68.44 426 SER A CA 1
ATOM 3271 C C . SER A 1 426 ? 17.156 -4.117 3.062 1 68.44 426 SER A C 1
ATOM 3273 O O . SER A 1 426 ? 16.984 -5.07 2.303 1 68.44 426 SER A O 1
ATOM 3275 N N . LEU A 1 427 ? 17.234 -2.881 2.66 1 60.75 427 LEU A N 1
ATOM 3276 C CA . LEU A 1 427 ? 17.219 -2.578 1.233 1 60.75 427 LEU A CA 1
ATOM 3277 C C . LEU A 1 427 ? 18.438 -3.184 0.542 1 60.75 427 LEU A C 1
ATOM 3279 O O . LEU A 1 427 ? 18.328 -3.773 -0.533 1 60.75 427 LEU A O 1
ATOM 3283 N N . ILE A 1 428 ? 19.547 -3.043 1.213 1 56.16 428 ILE A N 1
ATOM 3284 C CA . ILE A 1 428 ? 20.781 -3.625 0.681 1 56.16 428 ILE A CA 1
ATOM 3285 C C . ILE A 1 428 ? 20.641 -5.145 0.63 1 56.16 428 ILE A C 1
ATOM 3287 O O . ILE A 1 428 ? 21.047 -5.777 -0.347 1 56.16 428 ILE A O 1
ATOM 3291 N N . ALA A 1 429 ? 20.094 -5.68 1.674 1 65.62 429 ALA A N 1
ATOM 3292 C CA . ALA A 1 429 ? 19.891 -7.125 1.726 1 65.62 429 ALA A CA 1
ATOM 3293 C C . ALA A 1 429 ? 19.031 -7.598 0.554 1 65.62 429 ALA A C 1
ATOM 3295 O O . ALA A 1 429 ? 19.328 -8.617 -0.069 1 65.62 429 ALA A O 1
ATOM 3296 N N . GLN A 1 430 ? 18.078 -6.875 0.286 1 66.44 430 GLN A N 1
ATOM 3297 C CA . GLN A 1 430 ? 17.203 -7.215 -0.833 1 66.44 430 GLN A CA 1
ATOM 3298 C C . GLN A 1 430 ? 17.953 -7.164 -2.156 1 66.44 430 GLN A C 1
ATOM 3300 O O . GLN A 1 430 ? 17.812 -8.055 -2.994 1 66.44 430 GLN A O 1
ATOM 3305 N N . GLN A 1 431 ? 18.719 -6.125 -2.328 1 56.28 431 GLN A N 1
ATOM 3306 C CA . GLN A 1 431 ? 19.531 -5.996 -3.531 1 56.28 431 GLN A CA 1
ATOM 3307 C C . GLN A 1 431 ? 20.547 -7.129 -3.633 1 56.28 431 GLN A C 1
ATOM 3309 O O . GLN A 1 431 ? 20.766 -7.676 -4.715 1 56.28 431 GLN A O 1
ATOM 3314 N N . ARG A 1 432 ? 21.062 -7.438 -2.574 1 59.56 432 ARG A N 1
ATOM 3315 C CA . ARG A 1 432 ? 22.047 -8.508 -2.531 1 59.56 432 ARG A CA 1
ATOM 3316 C C . ARG A 1 432 ? 21.406 -9.859 -2.832 1 59.56 432 ARG A C 1
ATOM 3318 O O . ARG A 1 432 ? 22.016 -10.703 -3.506 1 59.56 432 ARG A O 1
ATOM 3325 N N . GLU A 1 433 ? 20.25 -10.055 -2.297 1 69.94 433 GLU A N 1
ATOM 3326 C CA . GLU A 1 433 ? 19.516 -11.289 -2.592 1 69.94 433 GLU A CA 1
ATOM 3327 C C . GLU A 1 433 ? 19.25 -11.422 -4.086 1 69.94 433 GLU A C 1
ATOM 3329 O O . GLU A 1 433 ? 19.453 -12.492 -4.668 1 69.94 433 GLU A O 1
ATOM 3334 N N . GLU A 1 434 ? 18.875 -10.375 -4.637 1 63.56 434 GLU A N 1
ATOM 3335 C CA . GLU A 1 434 ? 18.625 -10.398 -6.078 1 63.56 434 GLU A CA 1
ATOM 3336 C C . GLU A 1 434 ? 19.922 -10.672 -6.852 1 63.56 434 GLU A C 1
ATOM 3338 O O . GLU A 1 434 ? 19.922 -11.469 -7.797 1 63.56 434 GLU A O 1
ATOM 3343 N N . ALA A 1 435 ? 20.922 -9.977 -6.375 1 60.56 435 ALA A N 1
ATOM 3344 C CA . ALA A 1 435 ? 22.219 -10.172 -7.023 1 60.56 435 ALA A CA 1
ATOM 3345 C C . ALA A 1 435 ? 22.703 -11.609 -6.867 1 60.56 435 ALA A C 1
ATOM 3347 O O . ALA A 1 435 ? 23.234 -12.195 -7.809 1 60.56 435 ALA A O 1
ATOM 3348 N N . ALA A 1 436 ? 22.5 -12.156 -5.746 1 74.12 436 ALA A N 1
ATOM 3349 C CA . ALA A 1 436 ? 22.906 -13.539 -5.5 1 74.12 436 ALA A CA 1
ATOM 3350 C C . ALA A 1 436 ? 22.125 -14.5 -6.391 1 74.12 436 ALA A C 1
ATOM 3352 O O . ALA A 1 436 ? 22.703 -15.453 -6.938 1 74.12 436 ALA A O 1
ATOM 3353 N N . GLY A 1 437 ? 20.844 -14.258 -6.461 1 73.69 437 GLY A N 1
ATOM 3354 C CA . GLY A 1 437 ? 20.047 -15.086 -7.352 1 73.69 437 GLY A CA 1
ATOM 3355 C C . GLY A 1 437 ? 20.516 -15.023 -8.797 1 73.69 437 GLY A C 1
ATOM 3356 O O . GLY A 1 437 ? 20.641 -16.062 -9.453 1 73.69 437 GLY A O 1
ATOM 3357 N N . ASN A 1 438 ? 20.812 -13.852 -9.203 1 66.31 438 ASN A N 1
ATOM 3358 C CA . ASN A 1 438 ? 21.328 -13.664 -10.562 1 66.31 438 ASN A CA 1
ATOM 3359 C C . ASN A 1 438 ? 22.672 -14.344 -10.75 1 66.31 438 ASN A C 1
ATOM 3361 O O . ASN A 1 438 ? 22.938 -14.914 -11.812 1 66.31 438 ASN A O 1
ATOM 3365 N N . LEU A 1 439 ? 23.453 -14.18 -9.75 1 70.38 439 LEU A N 1
ATOM 3366 C CA . LEU A 1 439 ? 24.75 -14.82 -9.797 1 70.38 439 LEU A CA 1
ATOM 3367 C C . LEU A 1 439 ? 24.625 -16.328 -9.961 1 70.38 439 LEU A C 1
ATOM 3369 O O . LEU A 1 439 ? 25.312 -16.938 -10.781 1 70.38 439 LEU A O 1
ATOM 3373 N N . ILE A 1 440 ? 23.734 -16.938 -9.273 1 79.69 440 ILE A N 1
ATOM 3374 C CA . ILE A 1 440 ? 23.547 -18.391 -9.328 1 79.69 440 ILE A CA 1
ATOM 3375 C C . ILE A 1 440 ? 23.047 -18.797 -10.719 1 79.69 440 ILE A C 1
ATOM 3377 O O . ILE A 1 440 ? 23.562 -19.734 -11.312 1 79.69 440 ILE A O 1
ATOM 3381 N N . GLN A 1 441 ? 22.141 -18.078 -11.211 1 73.94 441 GLN A N 1
ATOM 3382 C CA . GLN A 1 441 ? 21.625 -18.375 -12.539 1 73.94 441 GLN A CA 1
ATOM 3383 C C . GLN A 1 441 ? 22.703 -18.203 -13.602 1 73.94 441 GLN A C 1
ATOM 3385 O O . GLN A 1 441 ? 22.844 -19.047 -14.492 1 73.94 441 GLN A O 1
ATOM 3390 N N . SER A 1 442 ? 23.406 -17.062 -13.469 1 70.12 442 SER A N 1
ATOM 3391 C CA . SER A 1 442 ? 24.484 -16.797 -14.414 1 70.12 442 SER A CA 1
ATOM 3392 C C . SER A 1 442 ? 25.562 -17.875 -14.352 1 70.12 442 SER A C 1
ATOM 3394 O O . SER A 1 442 ? 26.047 -18.328 -15.391 1 70.12 442 SER A O 1
ATOM 3396 N N . ALA A 1 443 ? 25.875 -18.234 -13.203 1 77.38 443 ALA A N 1
ATOM 3397 C CA . ALA A 1 443 ? 26.906 -19.234 -13.039 1 77.38 443 ALA A CA 1
ATOM 3398 C C . ALA A 1 443 ? 26.469 -20.578 -13.602 1 77.38 443 ALA A C 1
ATOM 3400 O O . ALA A 1 443 ? 27.281 -21.328 -14.164 1 77.38 443 ALA A O 1
ATOM 3401 N N . ALA A 1 444 ? 25.25 -20.922 -13.453 1 80 444 ALA A N 1
ATOM 3402 C CA . ALA A 1 444 ? 24.719 -22.156 -14.031 1 80 444 ALA A CA 1
ATOM 3403 C C . ALA A 1 444 ? 24.812 -22.125 -15.555 1 80 444 ALA A C 1
ATOM 3405 O O . ALA A 1 444 ? 25.156 -23.125 -16.172 1 80 444 ALA A O 1
ATOM 3406 N N . LEU A 1 445 ? 24.578 -21 -16.062 1 71.75 445 LEU A N 1
ATOM 3407 C CA . LEU A 1 445 ? 24.656 -20.844 -17.516 1 71.75 445 LEU A CA 1
ATOM 3408 C C . LEU A 1 445 ? 26.109 -20.922 -17.984 1 71.75 445 LEU A C 1
ATOM 3410 O O . LEU A 1 445 ? 26.391 -21.5 -19.031 1 71.75 445 LEU A O 1
ATOM 3414 N N . VAL A 1 446 ? 26.969 -20.312 -17.234 1 72.12 446 VAL A N 1
ATOM 3415 C CA . VAL A 1 446 ? 28.391 -20.391 -17.547 1 72.12 446 VAL A CA 1
ATOM 3416 C C . VAL A 1 446 ? 28.859 -21.844 -17.5 1 72.12 446 VAL A C 1
ATOM 3418 O O . VAL A 1 446 ? 29.594 -22.312 -18.375 1 72.12 446 VAL A O 1
ATOM 3421 N N . ALA A 1 447 ? 28.391 -22.562 -16.531 1 80.19 447 ALA A N 1
ATOM 3422 C CA . ALA A 1 447 ? 28.719 -23.984 -16.422 1 80.19 447 ALA A CA 1
ATOM 3423 C C . ALA A 1 447 ? 28.219 -24.766 -17.641 1 80.19 447 ALA A C 1
ATOM 3425 O O . ALA A 1 447 ? 28.906 -25.656 -18.125 1 80.19 447 ALA A O 1
ATOM 3426 N N . GLU A 1 448 ? 27.078 -24.422 -18.078 1 77.06 448 GLU A N 1
ATOM 3427 C CA . GLU A 1 448 ? 26.531 -25.047 -19.281 1 77.06 448 GLU A CA 1
ATOM 3428 C C . GLU A 1 448 ? 27.391 -24.719 -20.5 1 77.06 448 GLU A C 1
ATOM 3430 O O . GLU A 1 448 ? 27.625 -25.578 -21.344 1 77.06 448 GLU A O 1
ATOM 3435 N N . THR A 1 449 ? 27.75 -23.516 -20.547 1 72.44 449 THR A N 1
ATOM 3436 C CA . THR A 1 449 ? 28.609 -23.062 -21.656 1 72.44 449 THR A CA 1
ATOM 3437 C C . THR A 1 449 ? 29.922 -23.828 -21.641 1 72.44 449 THR A C 1
ATOM 3439 O O . THR A 1 449 ? 30.438 -24.203 -22.703 1 72.44 449 THR A O 1
ATOM 3442 N N . ILE A 1 450 ? 30.453 -24 -20.5 1 75.81 450 ILE A N 1
ATOM 3443 C CA . ILE A 1 450 ? 31.703 -24.75 -20.359 1 75.81 450 ILE A CA 1
ATOM 3444 C C . ILE A 1 450 ? 31.531 -26.172 -20.906 1 75.81 450 ILE A C 1
ATOM 3446 O O . ILE A 1 450 ? 32.375 -26.656 -21.641 1 75.81 450 ILE A O 1
ATOM 3450 N N . SER A 1 451 ? 30.422 -26.797 -20.625 1 78.56 451 SER A N 1
ATOM 3451 C CA . SER A 1 451 ? 30.141 -28.125 -21.125 1 78.56 451 SER A CA 1
ATOM 3452 C C . SER A 1 451 ? 30.031 -28.141 -22.641 1 78.56 451 SER A C 1
ATOM 3454 O O . SER A 1 451 ? 30.531 -29.031 -23.312 1 78.56 451 SER A O 1
ATOM 3456 N N . ASN A 1 452 ? 29.438 -27.141 -23.125 1 73.38 452 ASN A N 1
ATOM 3457 C CA . ASN A 1 452 ? 29.281 -27.031 -24.578 1 73.38 452 ASN A CA 1
ATOM 3458 C C . ASN A 1 452 ? 30.625 -26.812 -25.266 1 73.38 452 ASN A C 1
ATOM 3460 O O . ASN A 1 452 ? 30.891 -27.375 -26.328 1 73.38 452 ASN A O 1
ATOM 3464 N N . TYR A 1 453 ? 31.406 -25.938 -24.672 1 70.81 453 TYR A N 1
ATOM 3465 C CA . TYR A 1 453 ? 32.75 -25.703 -25.203 1 70.81 453 TYR A CA 1
ATOM 3466 C C . TYR A 1 453 ? 33.562 -27 -25.234 1 70.81 453 TYR A C 1
ATOM 3468 O O . TYR A 1 453 ? 34.281 -27.281 -26.188 1 70.81 453 TYR A O 1
ATOM 3476 N N . ASN A 1 454 ? 33.438 -27.781 -24.234 1 80.38 454 ASN A N 1
ATOM 3477 C CA . ASN A 1 454 ? 34.156 -29.047 -24.156 1 80.38 454 ASN A CA 1
ATOM 3478 C C . ASN A 1 454 ? 33.688 -30.031 -25.234 1 80.38 454 ASN A C 1
ATOM 3480 O O . ASN A 1 454 ? 34.5 -30.75 -25.812 1 80.38 454 ASN A O 1
ATOM 3484 N N . ILE A 1 455 ? 32.406 -30.078 -25.438 1 74.19 455 ILE A N 1
ATOM 3485 C CA . ILE A 1 455 ? 31.859 -30.938 -26.484 1 74.19 455 ILE A CA 1
ATOM 3486 C C . ILE A 1 455 ? 32.406 -30.5 -27.844 1 74.19 455 ILE A C 1
ATOM 3488 O O . ILE A 1 455 ? 32.812 -31.344 -28.656 1 74.19 455 ILE A O 1
ATOM 3492 N N . ARG A 1 456 ? 32.406 -29.25 -28.047 1 72.38 456 ARG A N 1
ATOM 3493 C CA . ARG A 1 456 ? 32.938 -28.719 -29.297 1 72.38 456 ARG A CA 1
ATOM 3494 C C . ARG A 1 456 ? 34.406 -29.047 -29.469 1 72.38 456 ARG A C 1
ATOM 3496 O O . ARG A 1 456 ? 34.844 -29.406 -30.562 1 72.38 456 ARG A O 1
ATOM 3503 N N . LEU A 1 457 ? 35.156 -28.891 -28.438 1 76.5 457 LEU A N 1
ATOM 3504 C CA . LEU A 1 457 ? 36.594 -29.172 -28.469 1 76.5 457 LEU A CA 1
ATOM 3505 C C . LEU A 1 457 ? 36.844 -30.656 -28.75 1 76.5 457 LEU A C 1
ATOM 3507 O O . LEU A 1 457 ? 37.75 -31 -29.5 1 76.5 457 LEU A O 1
ATOM 3511 N N . ALA A 1 458 ? 36 -31.5 -28.203 1 81.88 458 ALA A N 1
ATOM 3512 C CA . ALA A 1 458 ? 36.125 -32.938 -28.438 1 81.88 458 ALA A CA 1
ATOM 3513 C C . ALA A 1 458 ? 35.812 -33.281 -29.906 1 81.88 458 ALA A C 1
ATOM 3515 O O . ALA A 1 458 ? 36.5 -34.125 -30.5 1 81.88 458 ALA A O 1
ATOM 3516 N N . ASN A 1 459 ? 34.906 -32.594 -30.438 1 75.38 459 ASN A N 1
ATOM 3517 C CA . ASN A 1 459 ? 34.562 -32.812 -31.844 1 75.38 459 ASN A CA 1
ATOM 3518 C C . ASN A 1 459 ? 35.688 -32.312 -32.781 1 75.38 459 ASN A C 1
ATOM 3520 O O . ASN A 1 459 ? 36 -32.938 -33.781 1 75.38 459 ASN A O 1
ATOM 3524 N N . LEU A 1 460 ? 36.25 -31.219 -32.375 1 75.62 460 LEU A N 1
ATOM 3525 C CA . LEU A 1 460 ? 37.344 -30.672 -33.188 1 75.62 460 LEU A CA 1
ATOM 3526 C C . LEU A 1 460 ? 38.562 -31.594 -33.125 1 75.62 460 LEU A C 1
ATOM 3528 O O . LEU A 1 460 ? 39.25 -31.766 -34.125 1 75.62 460 LEU A O 1
ATOM 3532 N N . GLN A 1 461 ? 38.781 -32.156 -32 1 84.81 461 GLN A N 1
ATOM 3533 C CA . GLN A 1 461 ? 39.906 -33.094 -31.859 1 84.81 461 GLN A CA 1
ATOM 3534 C C . GLN A 1 461 ? 39.688 -34.344 -32.688 1 84.81 461 GLN A C 1
ATOM 3536 O O . GLN A 1 461 ? 40.625 -34.875 -33.312 1 84.81 461 GLN A O 1
ATOM 3541 N N . LYS A 1 462 ? 38.438 -34.781 -32.75 1 83.12 462 LYS A N 1
ATOM 3542 C CA . LYS A 1 462 ? 38.125 -35.906 -33.594 1 83.12 462 LYS A CA 1
ATOM 3543 C C . LYS A 1 462 ? 38.312 -35.562 -35.062 1 83.12 462 LYS A C 1
ATOM 3545 O O . LYS A 1 462 ? 38.844 -36.375 -35.812 1 83.12 462 LYS A O 1
ATOM 3550 N N . SER A 1 463 ? 37.938 -34.469 -35.375 1 76.56 463 SER A N 1
ATOM 3551 C CA . SER A 1 463 ? 38.094 -34.031 -36.75 1 76.56 463 SER A CA 1
ATOM 3552 C C . SER A 1 463 ? 39.562 -33.844 -37.125 1 76.56 463 SER A C 1
ATOM 3554 O O . SER A 1 463 ? 39.938 -34.188 -38.25 1 76.56 463 SER A O 1
ATOM 3556 N N . ARG A 1 464 ? 40.281 -33.312 -36.25 1 84.44 464 ARG A N 1
ATOM 3557 C CA . ARG A 1 464 ? 41.719 -33.156 -36.5 1 84.44 464 ARG A CA 1
ATOM 3558 C C . ARG A 1 464 ? 42.375 -34.5 -36.656 1 84.44 464 ARG A C 1
ATOM 3560 O O . ARG A 1 464 ? 43.219 -34.688 -37.562 1 84.44 464 ARG A O 1
ATOM 3567 N N . GLN A 1 465 ? 42 -35.469 -35.844 1 86.44 465 GLN A N 1
ATOM 3568 C CA . GLN A 1 465 ? 42.562 -36.812 -35.938 1 86.44 465 GLN A CA 1
ATOM 3569 C C . GLN A 1 465 ? 42.188 -37.469 -37.281 1 86.44 465 GLN A C 1
ATOM 3571 O O . GLN A 1 465 ? 43.031 -38.125 -37.875 1 86.44 465 GLN A O 1
ATOM 3576 N N . GLN A 1 466 ? 40.969 -37.188 -37.656 1 82.88 466 GLN A N 1
ATOM 3577 C CA . GLN A 1 466 ? 40.531 -37.719 -38.969 1 82.88 466 GLN A CA 1
ATOM 3578 C C . GLN A 1 466 ? 41.344 -37.094 -40.094 1 82.88 466 GLN A C 1
ATOM 3580 O O . GLN A 1 466 ? 41.719 -37.781 -41.062 1 82.88 466 GLN A O 1
ATOM 3585 N N . ALA A 1 467 ? 41.625 -35.875 -39.938 1 83.38 467 ALA A N 1
ATOM 3586 C CA . ALA A 1 467 ? 42.406 -35.188 -40.938 1 83.38 467 ALA A CA 1
ATOM 3587 C C . ALA A 1 467 ? 43.844 -35.688 -40.969 1 83.38 467 ALA A C 1
ATOM 3589 O O . ALA A 1 467 ? 44.438 -35.875 -42.031 1 83.38 467 ALA A O 1
ATOM 3590 N N . VAL A 1 468 ? 44.375 -35.969 -39.875 1 87.75 468 VAL A N 1
ATOM 3591 C CA . VAL A 1 468 ? 45.719 -36.5 -39.75 1 87.75 468 VAL A CA 1
ATOM 3592 C C . VAL A 1 468 ? 45.781 -37.906 -40.344 1 87.75 468 VAL A C 1
ATOM 3594 O O . VAL A 1 468 ? 46.719 -38.25 -41.062 1 87.75 468 VAL A O 1
ATOM 3597 N N . ASP A 1 469 ? 44.688 -38.656 -40.062 1 88.88 469 ASP A N 1
ATOM 3598 C CA . ASP A 1 469 ? 44.594 -40.031 -40.562 1 88.88 469 ASP A CA 1
ATOM 3599 C C . ASP A 1 469 ? 44.5 -40.031 -42.094 1 88.88 469 ASP A C 1
ATOM 3601 O O . ASP A 1 469 ? 45 -40.938 -42.75 1 88.88 469 ASP A O 1
ATOM 3605 N N . ASN A 1 470 ? 43.906 -39 -42.562 1 86.94 470 ASN A N 1
ATOM 3606 C CA . ASN A 1 470 ? 43.688 -38.906 -44 1 86.94 470 ASN A CA 1
ATOM 3607 C C . ASN A 1 470 ? 44.875 -38.188 -44.656 1 86.94 470 ASN A C 1
ATOM 3609 O O . ASN A 1 470 ? 44.812 -37.875 -45.844 1 86.94 470 ASN A O 1
ATOM 3613 N N . LYS A 1 471 ? 45.906 -37.781 -43.844 1 89.19 471 LYS A N 1
ATOM 3614 C CA . LYS A 1 471 ? 47.125 -37.125 -44.312 1 89.19 471 LYS A CA 1
ATOM 3615 C C . LYS A 1 471 ? 46.812 -35.781 -44.969 1 89.19 471 LYS A C 1
ATOM 3617 O O . LYS A 1 471 ? 47.406 -35.406 -45.969 1 89.19 471 LYS A O 1
ATOM 3622 N N . ASP A 1 472 ? 45.719 -35.312 -44.594 1 85.88 472 ASP A N 1
ATOM 3623 C CA . ASP A 1 472 ? 45.344 -33.969 -45 1 85.88 472 ASP A CA 1
ATOM 3624 C C . ASP A 1 472 ? 45.938 -32.906 -44.062 1 85.88 472 ASP A C 1
ATOM 3626 O O . ASP A 1 472 ? 45.281 -32.469 -43.094 1 85.88 472 ASP A O 1
ATOM 3630 N N . GLU A 1 473 ? 47.125 -32.469 -44.281 1 83.06 473 GLU A N 1
ATOM 3631 C CA . GLU A 1 473 ? 47.906 -31.609 -43.375 1 83.06 473 GLU A CA 1
ATOM 3632 C C . GLU A 1 473 ? 47.281 -30.219 -43.25 1 83.06 473 GLU A C 1
ATOM 3634 O O . GLU A 1 473 ? 47.344 -29.609 -42.188 1 83.06 473 GLU A O 1
ATOM 3639 N N . ALA A 1 474 ? 46.656 -29.797 -44.312 1 75.12 474 ALA A N 1
ATOM 3640 C CA . ALA A 1 474 ? 46.062 -28.469 -44.312 1 75.12 474 ALA A CA 1
ATOM 3641 C C . ALA A 1 474 ? 44.875 -28.406 -43.344 1 75.12 474 ALA A C 1
ATOM 3643 O O . ALA A 1 474 ? 44.781 -27.484 -42.531 1 75.12 474 ALA A O 1
ATOM 3644 N N . SER A 1 475 ? 44.031 -29.406 -43.469 1 76.19 475 SER A N 1
ATOM 3645 C CA . SER A 1 475 ? 42.875 -29.453 -42.594 1 76.19 475 SER A CA 1
ATOM 3646 C C . SER A 1 475 ? 43.281 -29.688 -41.125 1 76.19 475 SER A C 1
ATOM 3648 O O . SER A 1 475 ? 42.688 -29.109 -40.219 1 76.19 475 SER A O 1
ATOM 3650 N N . ALA A 1 476 ? 44.25 -30.484 -40.906 1 84.44 476 ALA A N 1
ATOM 3651 C CA . ALA A 1 476 ? 44.719 -30.781 -39.562 1 84.44 476 ALA A CA 1
ATOM 3652 C C . ALA A 1 476 ? 45.25 -29.516 -38.875 1 84.44 476 ALA A C 1
ATOM 3654 O O . ALA A 1 476 ? 45.031 -29.297 -37.688 1 84.44 476 ALA A O 1
ATOM 3655 N N . ALA A 1 477 ? 45.875 -28.703 -39.688 1 79.62 477 ALA A N 1
ATOM 3656 C CA . ALA A 1 477 ? 46.406 -27.453 -39.156 1 79.62 477 ALA A CA 1
ATOM 3657 C C . ALA A 1 477 ? 45.281 -26.484 -38.812 1 79.62 477 ALA A C 1
ATOM 3659 O O . ALA A 1 477 ? 45.375 -25.766 -37.812 1 79.62 477 ALA A O 1
ATOM 3660 N N . LEU A 1 478 ? 44.312 -26.5 -39.656 1 74.44 478 LEU A N 1
ATOM 3661 C CA . LEU A 1 478 ? 43.156 -25.641 -39.406 1 74.44 478 LEU A CA 1
ATOM 3662 C C . LEU A 1 478 ? 42.438 -26.062 -38.125 1 74.44 478 LEU A C 1
ATOM 3664 O O . LEU A 1 478 ? 42.031 -25.203 -37.344 1 74.44 478 LEU A O 1
ATOM 3668 N N . PHE A 1 479 ? 42.312 -27.344 -38 1 79.94 479 PHE A N 1
ATOM 3669 C CA . PHE A 1 479 ? 41.656 -27.859 -36.812 1 79.94 479 PHE A CA 1
ATOM 3670 C C . PHE A 1 479 ? 42.5 -27.609 -35.562 1 79.94 479 PHE A C 1
ATOM 3672 O O . PHE A 1 479 ? 41.969 -27.359 -34.469 1 79.94 479 PHE A O 1
ATOM 3679 N N . ALA A 1 480 ? 43.781 -27.688 -35.688 1 79.81 480 ALA A N 1
ATOM 3680 C CA . ALA A 1 480 ? 44.656 -27.422 -34.562 1 79.81 480 ALA A CA 1
ATOM 3681 C C . ALA A 1 480 ? 44.5 -25.984 -34.062 1 79.81 480 ALA A C 1
ATOM 3683 O O . ALA A 1 480 ? 44.5 -25.734 -32.844 1 79.81 480 ALA A O 1
ATOM 3684 N N . THR A 1 481 ? 44.375 -25.109 -34.969 1 74.75 481 THR A N 1
ATOM 3685 C CA . THR A 1 481 ? 44.188 -23.703 -34.625 1 74.75 481 THR A CA 1
ATOM 3686 C C . THR A 1 481 ? 42.812 -23.516 -33.938 1 74.75 481 THR A C 1
ATOM 3688 O O . THR A 1 481 ? 42.719 -22.766 -32.969 1 74.75 481 THR A O 1
ATOM 3691 N N . ALA A 1 482 ? 41.844 -24.156 -34.5 1 75.12 482 ALA A N 1
ATOM 3692 C CA . ALA A 1 482 ? 40.5 -24.094 -33.906 1 75.12 482 ALA A CA 1
ATOM 3693 C C . ALA A 1 482 ? 40.469 -24.672 -32.5 1 75.12 482 ALA A C 1
ATOM 3695 O O . ALA A 1 482 ? 39.781 -24.141 -31.625 1 75.12 482 ALA A O 1
ATOM 3696 N N . ILE A 1 483 ? 41.219 -25.719 -32.312 1 78.94 483 ILE A N 1
ATOM 3697 C CA . ILE A 1 483 ? 41.312 -26.359 -31 1 78.94 483 ILE A CA 1
ATOM 3698 C C . ILE A 1 483 ? 41.969 -25.422 -30 1 78.94 483 ILE A C 1
ATOM 3700 O O . ILE A 1 483 ? 41.531 -25.281 -28.859 1 78.94 483 ILE A O 1
ATOM 3704 N N . ASP A 1 484 ? 43.031 -24.75 -30.438 1 73.75 484 ASP A N 1
ATOM 3705 C CA . ASP A 1 484 ? 43.719 -23.812 -29.562 1 73.75 484 ASP A CA 1
ATOM 3706 C C . ASP A 1 484 ? 42.781 -22.656 -29.156 1 73.75 484 ASP A C 1
ATOM 3708 O O . ASP A 1 484 ? 42.781 -22.25 -28 1 73.75 484 ASP A O 1
ATOM 3712 N N . ASN A 1 485 ? 42.062 -22.219 -30.125 1 70.88 485 ASN A N 1
ATOM 3713 C CA . ASN A 1 485 ? 41.094 -21.172 -29.828 1 70.88 485 ASN A CA 1
ATOM 3714 C C . ASN A 1 485 ? 40 -21.656 -28.891 1 70.88 485 ASN A C 1
ATOM 3716 O O . ASN A 1 485 ? 39.594 -20.938 -27.984 1 70.88 485 ASN A O 1
ATOM 3720 N N . GLY A 1 486 ? 39.531 -22.812 -29.172 1 71.56 486 GLY A N 1
ATOM 3721 C CA . GLY A 1 486 ? 38.5 -23.406 -28.312 1 71.56 486 GLY A CA 1
ATOM 3722 C C . GLY A 1 486 ? 39 -23.641 -26.891 1 71.56 486 GLY A C 1
ATOM 3723 O O . GLY A 1 486 ? 38.219 -23.422 -25.938 1 71.56 486 GLY A O 1
ATOM 3724 N N . ARG A 1 487 ? 40.188 -24.062 -26.797 1 76 487 ARG A N 1
ATOM 3725 C CA . ARG A 1 487 ? 40.75 -24.281 -25.469 1 76 487 ARG A CA 1
ATOM 3726 C C . ARG A 1 487 ? 40.875 -22.969 -24.703 1 76 487 ARG A C 1
ATOM 3728 O O . ARG A 1 487 ? 40.625 -22.922 -23.5 1 76 487 ARG A O 1
ATOM 3735 N N . SER A 1 488 ? 41.281 -21.984 -25.406 1 73.19 488 SER A N 1
ATOM 3736 C CA . SER A 1 488 ? 41.375 -20.656 -24.781 1 73.19 488 SER A CA 1
ATOM 3737 C C . SER A 1 488 ? 40 -20.188 -24.312 1 73.19 488 SER A C 1
ATOM 3739 O O . SER A 1 488 ? 39.875 -19.594 -23.234 1 73.19 488 SER A O 1
ATOM 3741 N N . ALA A 1 489 ? 39 -20.391 -25.125 1 69.25 489 ALA A N 1
ATOM 3742 C CA . ALA A 1 489 ? 37.625 -20.016 -24.75 1 69.25 489 ALA A CA 1
ATOM 3743 C C . ALA A 1 489 ? 37.156 -20.812 -23.547 1 69.25 489 ALA A C 1
ATOM 3745 O O . ALA A 1 489 ? 36.5 -20.25 -22.641 1 69.25 489 ALA A O 1
ATOM 3746 N N . LEU A 1 490 ? 37.438 -22.031 -23.547 1 75.62 490 LEU A N 1
ATOM 3747 C CA . LEU A 1 490 ? 37.062 -22.891 -22.422 1 75.62 490 LEU A CA 1
ATOM 3748 C C . LEU A 1 490 ? 37.75 -22.438 -21.141 1 75.62 490 LEU A C 1
ATOM 3750 O O . LEU A 1 490 ? 37.125 -22.344 -20.094 1 75.62 490 LEU A O 1
ATOM 3754 N N . ASP A 1 491 ? 39.031 -22.203 -21.25 1 72.75 491 ASP A N 1
ATOM 3755 C CA . ASP A 1 491 ? 39.781 -21.734 -20.078 1 72.75 491 ASP A CA 1
ATOM 3756 C C . ASP A 1 491 ? 39.219 -20.406 -19.578 1 72.75 491 ASP A C 1
ATOM 3758 O O . ASP A 1 491 ? 39.156 -20.172 -18.359 1 72.75 491 ASP A O 1
ATOM 3762 N N . GLY A 1 492 ? 38.875 -19.562 -20.5 1 70.12 492 GLY A N 1
ATOM 3763 C CA . GLY A 1 492 ? 38.25 -18.312 -20.125 1 70.12 492 GLY A CA 1
ATOM 3764 C C . GLY A 1 492 ? 36.938 -18.5 -19.391 1 70.12 492 GLY A C 1
ATOM 3765 O O . GLY A 1 492 ? 36.688 -17.812 -18.391 1 70.12 492 GLY A O 1
ATOM 3766 N N . ALA A 1 493 ? 36.125 -19.344 -19.844 1 70.88 493 ALA A N 1
ATOM 3767 C CA . ALA A 1 493 ? 34.844 -19.625 -19.203 1 70.88 493 ALA A CA 1
ATOM 3768 C C . ALA A 1 493 ? 35.031 -20.203 -17.812 1 70.88 493 ALA A C 1
ATOM 3770 O O . ALA A 1 493 ? 34.281 -19.859 -16.875 1 70.88 493 ALA A O 1
ATOM 3771 N N . VAL A 1 494 ? 35.969 -21.047 -17.688 1 78.12 494 VAL A N 1
ATOM 3772 C CA . VAL A 1 494 ? 36.281 -21.625 -16.391 1 78.12 494 VAL A CA 1
ATOM 3773 C C . VAL A 1 494 ? 36.75 -20.531 -15.43 1 78.12 494 VAL A C 1
ATOM 3775 O O . VAL A 1 494 ? 36.375 -20.516 -14.25 1 78.12 494 VAL A O 1
ATOM 3778 N N . ALA A 1 495 ? 37.5 -19.656 -15.969 1 70.75 495 ALA A N 1
ATOM 3779 C CA . ALA A 1 495 ? 37.969 -18.531 -15.148 1 70.75 495 ALA A CA 1
ATOM 3780 C C . ALA A 1 495 ? 36.812 -17.688 -14.672 1 70.75 495 ALA A C 1
ATOM 3782 O O . ALA A 1 495 ? 36.781 -17.234 -13.523 1 70.75 495 ALA A O 1
ATOM 3783 N N . ILE A 1 496 ? 35.938 -17.422 -15.562 1 68.19 496 ILE A N 1
ATOM 3784 C CA . ILE A 1 496 ? 34.719 -16.656 -15.211 1 68.19 496 ILE A CA 1
ATOM 3785 C C . ILE A 1 496 ? 33.938 -17.406 -14.133 1 68.19 496 ILE A C 1
ATOM 3787 O O . ILE A 1 496 ? 33.469 -16.781 -13.172 1 68.19 496 ILE A O 1
ATOM 3791 N N . TYR A 1 497 ? 33.781 -18.641 -14.266 1 80.25 497 TYR A N 1
ATOM 3792 C CA . TYR A 1 497 ? 33.062 -19.469 -13.289 1 80.25 497 TYR A CA 1
ATOM 3793 C C . TYR A 1 497 ? 33.75 -19.359 -11.922 1 80.25 497 TYR A C 1
ATOM 3795 O O . TYR A 1 497 ? 33.062 -19.219 -10.898 1 80.25 497 TYR A O 1
ATOM 3803 N N . ILE A 1 498 ? 35.062 -19.422 -11.891 1 75.75 498 ILE A N 1
ATOM 3804 C CA . ILE A 1 498 ? 35.812 -19.359 -10.641 1 75.75 498 ILE A CA 1
ATOM 3805 C C . ILE A 1 498 ? 35.688 -17.969 -10.031 1 75.75 498 ILE A C 1
ATOM 3807 O O . ILE A 1 498 ? 35.531 -17.828 -8.812 1 75.75 498 ILE A O 1
ATOM 3811 N N . ASP A 1 499 ? 35.688 -17 -10.891 1 70.5 499 ASP A N 1
ATOM 3812 C CA . ASP A 1 499 ? 35.406 -15.641 -10.398 1 70.5 499 ASP A CA 1
ATOM 3813 C C . ASP A 1 499 ? 34.031 -15.547 -9.773 1 70.5 499 ASP A C 1
ATOM 3815 O O . ASP A 1 499 ? 33.844 -14.852 -8.766 1 70.5 499 ASP A O 1
ATOM 3819 N N . ASN A 1 500 ? 33.062 -16.172 -10.422 1 75.06 500 ASN A N 1
ATOM 3820 C CA . ASN A 1 500 ? 31.719 -16.203 -9.867 1 75.06 500 ASN A CA 1
ATOM 3821 C C . ASN A 1 500 ? 31.688 -16.891 -8.508 1 75.06 500 ASN A C 1
ATOM 3823 O O . ASN A 1 500 ? 30.906 -16.516 -7.633 1 75.06 500 ASN A O 1
ATOM 3827 N N . LEU A 1 501 ? 32.562 -17.906 -8.328 1 79.12 501 LEU A N 1
ATOM 3828 C CA . LEU A 1 501 ? 32.656 -18.562 -7.031 1 79.12 501 LEU A CA 1
ATOM 3829 C C . LEU A 1 501 ? 33.125 -17.578 -5.965 1 79.12 501 LEU A C 1
ATOM 3831 O O . LEU A 1 501 ? 32.562 -17.516 -4.875 1 79.12 501 LEU A O 1
ATOM 3835 N N . ALA A 1 502 ? 34.156 -16.844 -6.324 1 72.38 502 ALA A N 1
ATOM 3836 C CA . ALA A 1 502 ? 34.688 -15.844 -5.395 1 72.38 502 ALA A CA 1
ATOM 3837 C C . ALA A 1 502 ? 33.594 -14.82 -5.031 1 72.38 502 ALA A C 1
ATOM 3839 O O . ALA A 1 502 ? 33.438 -14.461 -3.863 1 72.38 502 ALA A O 1
ATOM 3840 N N . THR A 1 503 ? 32.938 -14.445 -6.066 1 69.31 503 THR A N 1
ATOM 3841 C CA . THR A 1 503 ? 31.859 -13.5 -5.848 1 69.31 503 THR A CA 1
ATOM 3842 C C . THR A 1 503 ? 30.781 -14.117 -4.945 1 69.31 503 THR A C 1
ATOM 3844 O O . THR A 1 503 ? 30.203 -13.422 -4.105 1 69.31 503 THR A O 1
ATOM 3847 N N . GLY A 1 504 ? 30.406 -15.336 -5.219 1 75.88 504 GLY A N 1
ATOM 3848 C CA . GLY A 1 504 ? 29.406 -16.031 -4.418 1 75.88 504 GLY A CA 1
ATOM 3849 C C . GLY A 1 504 ? 29.734 -16.047 -2.938 1 75.88 504 GLY A C 1
ATOM 3850 O O . GLY A 1 504 ? 28.844 -16.016 -2.094 1 75.88 504 GLY A O 1
ATOM 3851 N N . THR A 1 505 ? 31.047 -16.016 -2.549 1 74.56 505 THR A N 1
ATOM 3852 C CA . THR A 1 505 ? 31.469 -16.094 -1.153 1 74.56 505 THR A CA 1
ATOM 3853 C C . THR A 1 505 ? 31.25 -14.75 -0.458 1 74.56 505 THR A C 1
ATOM 3855 O O . THR A 1 505 ? 31.359 -14.656 0.767 1 74.56 505 THR A O 1
ATOM 3858 N N . ARG A 1 506 ? 30.969 -13.82 -1.255 1 65.69 506 ARG A N 1
ATOM 3859 C CA . ARG A 1 506 ? 30.703 -12.5 -0.687 1 65.69 506 ARG A CA 1
ATOM 3860 C C . ARG A 1 506 ? 29.297 -12.438 -0.106 1 65.69 506 ARG A C 1
ATOM 3862 O O . ARG A 1 506 ? 28.969 -11.516 0.644 1 65.69 506 ARG A O 1
ATOM 3869 N N . TYR A 1 507 ? 28.5 -13.305 -0.562 1 70.81 507 TYR A N 1
ATOM 3870 C CA . TYR A 1 507 ? 27.172 -13.453 0.026 1 70.81 507 TYR A CA 1
ATOM 3871 C C . TYR A 1 507 ? 27.188 -14.453 1.173 1 70.81 507 TYR A C 1
ATOM 3873 O O . TYR A 1 507 ? 28 -15.383 1.183 1 70.81 507 TYR A O 1
ATOM 3881 N N . THR A 1 508 ? 26.297 -14.18 2.156 1 75.38 508 THR A N 1
ATOM 3882 C CA . THR A 1 508 ? 26.203 -15.156 3.238 1 75.38 508 THR A CA 1
ATOM 3883 C C . THR A 1 508 ? 25.672 -16.484 2.721 1 75.38 508 THR A C 1
ATOM 3885 O O . THR A 1 508 ? 25.016 -16.531 1.674 1 75.38 508 THR A O 1
ATOM 3888 N N . ASP A 1 509 ? 26.031 -17.531 3.438 1 77.62 509 ASP A N 1
ATOM 3889 C CA . ASP A 1 509 ? 25.531 -18.859 3.055 1 77.62 509 ASP A CA 1
ATOM 3890 C C . ASP A 1 509 ? 24 -18.891 3.049 1 77.62 509 ASP A C 1
ATOM 3892 O O . ASP A 1 509 ? 23.391 -19.516 2.18 1 77.62 509 ASP A O 1
ATOM 3896 N N . ALA A 1 510 ? 23.469 -18.203 3.959 1 74.81 510 ALA A N 1
ATOM 3897 C CA . ALA A 1 510 ? 22.016 -18.188 4.055 1 74.81 510 ALA A CA 1
ATOM 3898 C C . ALA A 1 510 ? 21.391 -17.578 2.807 1 74.81 510 ALA A C 1
ATOM 3900 O O . ALA A 1 510 ? 20.406 -18.094 2.283 1 74.81 510 ALA A O 1
ATOM 3901 N N . VAL A 1 511 ? 21.984 -16.531 2.348 1 76.12 511 VAL A N 1
ATOM 3902 C CA . VAL A 1 511 ? 21.484 -15.859 1.159 1 76.12 511 VAL A CA 1
ATOM 3903 C C . VAL A 1 511 ? 21.641 -16.766 -0.061 1 76.12 511 VAL A C 1
ATOM 3905 O O . VAL A 1 511 ? 20.734 -16.891 -0.878 1 76.12 511 VAL A O 1
ATOM 3908 N N . ILE A 1 512 ? 22.844 -17.375 -0.184 1 79.12 512 ILE A N 1
ATOM 3909 C CA . ILE A 1 512 ? 23.109 -18.25 -1.32 1 79.12 512 ILE A CA 1
ATOM 3910 C C . ILE A 1 512 ? 22.125 -19.422 -1.312 1 79.12 512 ILE A C 1
ATOM 3912 O O . ILE A 1 512 ? 21.547 -19.766 -2.342 1 79.12 512 ILE A O 1
ATOM 3916 N N . GLN A 1 513 ? 21.875 -20 -0.143 1 79.88 513 GLN A N 1
ATOM 3917 C CA . GLN A 1 513 ? 20.984 -21.156 -0.049 1 79.88 513 GLN A CA 1
ATOM 3918 C C . GLN A 1 513 ? 19.531 -20.75 -0.34 1 79.88 513 GLN A C 1
ATOM 3920 O O . GLN A 1 513 ? 18.812 -21.484 -1.018 1 79.88 513 GLN A O 1
ATOM 3925 N N . ALA A 1 514 ? 19.125 -19.703 0.169 1 77.69 514 ALA A N 1
ATOM 3926 C CA . ALA A 1 514 ? 17.766 -19.234 -0.075 1 77.69 514 ALA A CA 1
ATOM 3927 C C . ALA A 1 514 ? 17.531 -18.969 -1.561 1 77.69 514 ALA A C 1
ATOM 3929 O O . ALA A 1 514 ? 16.516 -19.391 -2.117 1 77.69 514 ALA A O 1
ATOM 3930 N N . GLN A 1 515 ? 18.438 -18.266 -2.139 1 78.62 515 GLN A N 1
ATOM 3931 C CA . GLN A 1 515 ? 18.297 -17.938 -3.557 1 78.62 515 GLN A CA 1
ATOM 3932 C C . GLN A 1 515 ? 18.422 -19.188 -4.418 1 78.62 515 GLN A C 1
ATOM 3934 O O . GLN A 1 515 ? 17.75 -19.312 -5.445 1 78.62 515 GLN A O 1
ATOM 3939 N N . PHE A 1 516 ? 19.312 -20.156 -4.004 1 83.81 516 PHE A N 1
ATOM 3940 C CA . PHE A 1 516 ? 19.406 -21.422 -4.707 1 83.81 516 PHE A CA 1
ATOM 3941 C C . PHE A 1 516 ? 18.078 -22.156 -4.703 1 83.81 516 PHE A C 1
ATOM 3943 O O . PHE A 1 516 ? 17.656 -22.703 -5.73 1 83.81 516 PHE A O 1
ATOM 3950 N N . GLN A 1 517 ? 17.438 -22.125 -3.6 1 78.19 517 GLN A N 1
ATOM 3951 C CA . GLN A 1 517 ? 16.141 -22.766 -3.492 1 78.19 517 GLN A CA 1
ATOM 3952 C C . GLN A 1 517 ? 15.133 -22.156 -4.461 1 78.19 517 GLN A C 1
ATOM 3954 O O . GLN A 1 517 ? 14.398 -22.875 -5.141 1 78.19 517 GLN A O 1
ATOM 3959 N N . ARG A 1 518 ? 15.047 -20.922 -4.504 1 76.12 518 ARG A N 1
ATOM 3960 C CA . ARG A 1 518 ? 14.125 -20.234 -5.395 1 76.12 518 ARG A CA 1
ATOM 3961 C C . ARG A 1 518 ? 14.422 -20.547 -6.855 1 76.12 518 ARG A C 1
ATOM 3963 O O . ARG A 1 518 ? 13.508 -20.828 -7.633 1 76.12 518 ARG A O 1
ATOM 3970 N N . ILE A 1 519 ? 15.727 -20.516 -7.188 1 74.44 519 ILE A N 1
ATOM 3971 C CA . ILE A 1 519 ? 16.156 -20.75 -8.562 1 74.44 519 ILE A CA 1
ATOM 3972 C C . ILE A 1 519 ? 15.875 -22.203 -8.945 1 74.44 519 ILE A C 1
ATOM 3974 O O . ILE A 1 519 ? 15.453 -22.484 -10.07 1 74.44 519 ILE A O 1
ATOM 3978 N N . LYS A 1 520 ? 16.125 -23.047 -8.031 1 78.75 520 LYS A N 1
ATOM 3979 C CA . LYS A 1 520 ? 15.852 -24.469 -8.281 1 78.75 520 LYS A CA 1
ATOM 3980 C C . LYS A 1 520 ? 14.375 -24.688 -8.609 1 78.75 520 LYS A C 1
ATOM 3982 O O . LYS A 1 520 ? 14.055 -25.406 -9.562 1 78.75 520 LYS A O 1
ATOM 3987 N N . GLU A 1 521 ? 13.617 -24.078 -7.887 1 74.44 521 GLU A N 1
ATOM 3988 C CA . GLU A 1 521 ? 12.188 -24.219 -8.125 1 74.44 521 GLU A CA 1
ATOM 3989 C C . GLU A 1 521 ? 11.789 -23.625 -9.469 1 74.44 521 GLU A C 1
ATOM 3991 O O . GLU A 1 521 ? 10.93 -24.172 -10.164 1 74.44 521 GLU A O 1
ATOM 3996 N N . GLU A 1 522 ? 12.398 -22.578 -9.75 1 68.25 522 GLU A N 1
ATOM 3997 C CA . GLU A 1 522 ? 12.133 -21.922 -11.023 1 68.25 522 GLU A CA 1
ATOM 3998 C C . GLU A 1 522 ? 12.609 -22.781 -12.195 1 68.25 522 GLU A C 1
ATOM 4000 O O . GLU A 1 522 ? 11.922 -22.891 -13.211 1 68.25 522 GLU A O 1
ATOM 4005 N N . LEU A 1 523 ? 13.844 -23.375 -12.062 1 66.88 523 LEU A N 1
ATOM 4006 C CA . LEU A 1 523 ? 14.469 -24.141 -13.133 1 66.88 523 LEU A CA 1
ATOM 4007 C C . LEU A 1 523 ? 13.773 -25.5 -13.289 1 66.88 523 LEU A C 1
ATOM 4009 O O . LEU A 1 523 ? 13.703 -26.031 -14.398 1 66.88 523 LEU A O 1
ATOM 4013 N N . ASP A 1 524 ? 13.273 -25.984 -12.25 1 65.56 524 ASP A N 1
ATOM 4014 C CA . ASP A 1 524 ? 12.617 -27.281 -12.289 1 65.56 524 ASP A CA 1
ATOM 4015 C C . ASP A 1 524 ? 11.344 -27.234 -13.141 1 65.56 524 ASP A C 1
ATOM 4017 O O . ASP A 1 524 ? 10.891 -28.266 -13.641 1 65.56 524 ASP A O 1
ATOM 4021 N N . ARG A 1 525 ? 10.969 -26.141 -13.359 1 58.03 525 ARG A N 1
ATOM 4022 C CA . ARG A 1 525 ? 9.734 -25.984 -14.125 1 58.03 525 ARG A CA 1
ATOM 4023 C C . ARG A 1 525 ? 10.023 -25.859 -15.617 1 58.03 525 ARG A C 1
ATOM 4025 O O . ARG A 1 525 ? 9.109 -25.922 -16.438 1 58.03 525 ARG A O 1
ATOM 4032 N N . LYS A 1 526 ? 11.344 -25.688 -15.867 1 54.44 526 LYS A N 1
ATOM 4033 C CA . LYS A 1 526 ? 11.734 -25.609 -17.266 1 54.44 526 LYS A CA 1
ATOM 4034 C C . LYS A 1 526 ? 12.062 -27 -17.828 1 54.44 526 LYS A C 1
ATOM 4036 O O . LYS A 1 526 ? 12.93 -27.688 -17.297 1 54.44 526 LYS A O 1
ATOM 4041 N N . PRO A 1 527 ? 11.211 -27.578 -18.672 1 56.69 527 PRO A N 1
ATOM 4042 C CA . PRO A 1 527 ? 11.32 -28.984 -19.109 1 56.69 527 PRO A CA 1
ATOM 4043 C C . PRO A 1 527 ? 12.703 -29.328 -19.656 1 56.69 527 PRO A C 1
ATOM 4045 O O . PRO A 1 527 ? 13.227 -30.406 -19.359 1 56.69 527 PRO A O 1
ATOM 4048 N N . VAL A 1 528 ? 13.273 -28.703 -20.609 1 52.28 528 VAL A N 1
ATOM 4049 C CA . VAL A 1 528 ? 14.445 -29.188 -21.328 1 52.28 528 VAL A CA 1
ATOM 4050 C C . VAL A 1 528 ? 15.719 -28.719 -20.641 1 52.28 528 VAL A C 1
ATOM 4052 O O . VAL A 1 528 ? 16.562 -29.531 -20.25 1 52.28 528 VAL A O 1
ATOM 4055 N N . LEU A 1 529 ? 15.766 -27.531 -20.359 1 56.56 529 LEU A N 1
ATOM 4056 C CA . LEU A 1 529 ? 17.031 -26.953 -19.875 1 56.56 529 LEU A CA 1
ATOM 4057 C C . LEU A 1 529 ? 17.031 -26.875 -18.359 1 56.56 529 LEU A C 1
ATOM 4059 O O . LEU A 1 529 ? 18.109 -26.75 -17.75 1 56.56 529 LEU A O 1
ATOM 4063 N N . GLY A 1 530 ? 15.93 -27.344 -17.812 1 65.5 530 GLY A N 1
ATOM 4064 C CA . GLY A 1 530 ? 15.781 -27.094 -16.391 1 65.5 530 GLY A CA 1
ATOM 4065 C C . GLY A 1 530 ? 16.594 -28.062 -15.539 1 65.5 530 GLY A C 1
ATOM 4066 O O . GLY A 1 530 ? 17.344 -27.625 -14.648 1 65.5 530 GLY A O 1
ATOM 4067 N N . LYS A 1 531 ? 16.531 -29.281 -15.906 1 73.56 531 LYS A N 1
ATOM 4068 C CA . LYS A 1 531 ? 17.203 -30.281 -15.078 1 73.56 531 LYS A CA 1
ATOM 4069 C C . LYS A 1 531 ? 18.719 -30.094 -15.133 1 73.56 531 LYS A C 1
ATOM 4071 O O . LYS A 1 531 ? 19.406 -30.188 -14.109 1 73.56 531 LYS A O 1
ATOM 4076 N N . SER A 1 532 ? 19.203 -29.797 -16.359 1 75.44 532 SER A N 1
ATOM 4077 C CA . SER A 1 532 ? 20.641 -29.578 -16.516 1 75.44 532 SER A CA 1
ATOM 4078 C C . SER A 1 532 ? 21.094 -28.344 -15.742 1 75.44 532 SER A C 1
ATOM 4080 O O . SER A 1 532 ? 22.109 -28.391 -15.031 1 75.44 532 SER A O 1
ATOM 4082 N N . LEU A 1 533 ? 20.297 -27.406 -15.789 1 79.38 533 LEU A N 1
ATOM 4083 C CA . LEU A 1 533 ? 20.672 -26.172 -15.133 1 79.38 533 LEU A CA 1
ATOM 4084 C C . LEU A 1 533 ? 20.562 -26.297 -13.617 1 79.38 533 LEU A C 1
ATOM 4086 O O . LEU A 1 533 ? 21.359 -25.703 -12.883 1 79.38 533 LEU A O 1
ATOM 4090 N N . VAL A 1 534 ? 19.641 -27.062 -13.211 1 83.19 534 VAL A N 1
ATOM 4091 C CA . VAL A 1 534 ? 19.531 -27.297 -11.773 1 83.19 534 VAL A CA 1
ATOM 4092 C C . VAL A 1 534 ? 20.781 -28.016 -11.273 1 83.19 534 VAL A C 1
ATOM 4094 O O . VAL A 1 534 ? 21.312 -27.688 -10.203 1 83.19 534 VAL A O 1
ATOM 4097 N N . THR A 1 535 ? 21.172 -29.016 -12.031 1 85.12 535 THR A N 1
ATOM 4098 C CA . THR A 1 535 ? 22.375 -29.75 -11.656 1 85.12 535 THR A CA 1
ATOM 4099 C C . THR A 1 535 ? 23.578 -28.828 -11.602 1 85.12 535 THR A C 1
ATOM 4101 O O . THR A 1 535 ? 24.391 -28.906 -10.672 1 85.12 535 THR A O 1
ATOM 4104 N N . ARG A 1 536 ? 23.656 -27.938 -12.539 1 84.38 536 ARG A N 1
ATOM 4105 C CA . ARG A 1 536 ? 24.781 -27 -12.594 1 84.38 536 ARG A CA 1
ATOM 4106 C C . ARG A 1 536 ? 24.703 -25.984 -11.469 1 84.38 536 ARG A C 1
ATOM 4108 O O . ARG A 1 536 ? 25.719 -25.625 -10.867 1 84.38 536 ARG A O 1
ATOM 4115 N N . ALA A 1 537 ? 23.531 -25.547 -11.266 1 86.25 537 ALA A N 1
ATOM 4116 C CA . ALA A 1 537 ? 23.344 -24.609 -10.156 1 86.25 537 ALA A CA 1
ATOM 4117 C C . ALA A 1 537 ? 23.703 -25.25 -8.828 1 86.25 537 ALA A C 1
ATOM 4119 O O . ALA A 1 537 ? 24.312 -24.625 -7.961 1 86.25 537 ALA A O 1
ATOM 4120 N N . THR A 1 538 ? 23.328 -26.469 -8.656 1 89.38 538 THR A N 1
ATOM 4121 C CA . THR A 1 538 ? 23.656 -27.219 -7.445 1 89.38 538 THR A CA 1
ATOM 4122 C C . THR A 1 538 ? 25.172 -27.344 -7.277 1 89.38 538 THR A C 1
ATOM 4124 O O . THR A 1 538 ? 25.703 -27.156 -6.176 1 89.38 538 THR A O 1
ATOM 4127 N N . LEU A 1 539 ? 25.812 -27.641 -8.344 1 88.94 539 LEU A N 1
ATOM 4128 C CA . LEU A 1 539 ? 27.266 -27.766 -8.32 1 88.94 539 LEU A CA 1
ATOM 4129 C C . LEU A 1 539 ? 27.922 -26.422 -7.969 1 88.94 539 LEU A C 1
ATOM 4131 O O . LEU A 1 539 ? 28.875 -26.375 -7.203 1 88.94 539 LEU A O 1
ATOM 4135 N N . PHE A 1 540 ? 27.391 -25.406 -8.539 1 90.44 540 PHE A N 1
ATOM 4136 C CA . PHE A 1 540 ? 27.922 -24.078 -8.258 1 90.44 540 PHE A CA 1
ATOM 4137 C C . PHE A 1 540 ? 27.828 -23.766 -6.77 1 90.44 540 PHE A C 1
ATOM 4139 O O . PHE A 1 540 ? 28.797 -23.281 -6.168 1 90.44 540 PHE A O 1
ATOM 4146 N N . VAL A 1 541 ? 26.688 -23.969 -6.23 1 89.56 541 VAL A N 1
ATOM 4147 C CA . VAL A 1 541 ? 26.469 -23.656 -4.82 1 89.56 541 VAL A CA 1
ATOM 4148 C C . VAL A 1 541 ? 27.406 -24.484 -3.953 1 89.56 541 VAL A C 1
ATOM 4150 O O . VAL A 1 541 ? 27.953 -24 -2.963 1 89.56 541 VAL A O 1
ATOM 4153 N N . ARG A 1 542 ? 27.578 -25.703 -4.32 1 89.56 542 ARG A N 1
ATOM 4154 C CA . ARG A 1 542 ? 28.531 -26.562 -3.619 1 89.56 542 ARG A CA 1
ATOM 4155 C C . ARG A 1 542 ? 29.953 -26 -3.748 1 89.56 542 ARG A C 1
ATOM 4157 O O . ARG A 1 542 ? 30.703 -25.969 -2.771 1 89.56 542 ARG A O 1
ATOM 4164 N N . HIS A 1 543 ? 30.25 -25.578 -4.922 1 89.06 543 HIS A N 1
ATOM 4165 C CA . HIS A 1 543 ? 31.578 -25.016 -5.164 1 89.06 543 HIS A CA 1
ATOM 4166 C C . HIS A 1 543 ? 31.812 -23.75 -4.359 1 89.06 543 HIS A C 1
ATOM 4168 O O . HIS A 1 543 ? 32.906 -23.484 -3.893 1 89.06 543 HIS A O 1
ATOM 4174 N N . VAL A 1 544 ? 30.781 -22.984 -4.293 1 87 544 VAL A N 1
ATOM 4175 C CA . VAL A 1 544 ? 30.891 -21.766 -3.49 1 87 544 VAL A CA 1
ATOM 4176 C C . VAL A 1 544 ? 31.219 -22.141 -2.043 1 87 544 VAL A C 1
ATOM 4178 O O . VAL A 1 544 ? 32.062 -21.5 -1.412 1 87 544 VAL A O 1
ATOM 4181 N N . GLY A 1 545 ? 30.547 -23.062 -1.533 1 85.31 545 GLY A N 1
ATOM 4182 C CA . GLY A 1 545 ? 30.844 -23.531 -0.192 1 85.31 545 GLY A CA 1
ATOM 4183 C C . GLY A 1 545 ? 32.281 -23.984 -0.024 1 85.31 545 GLY A C 1
ATOM 4184 O O . GLY A 1 545 ? 32.938 -23.672 0.975 1 85.31 545 GLY A O 1
ATOM 4185 N N . ASN A 1 546 ? 32.719 -24.734 -0.938 1 85.25 546 ASN A N 1
ATOM 4186 C CA . ASN A 1 546 ? 34.094 -25.219 -0.906 1 85.25 546 ASN A CA 1
ATOM 4187 C C . ASN A 1 546 ? 35.094 -24.047 -1.004 1 85.25 546 ASN A C 1
ATOM 4189 O O . ASN A 1 546 ? 36.094 -24.047 -0.307 1 85.25 546 ASN A O 1
ATOM 4193 N N . TYR A 1 547 ? 34.781 -23.188 -1.914 1 82.44 547 TYR A N 1
ATOM 4194 C CA . TYR A 1 547 ? 35.625 -22.031 -2.098 1 82.44 547 TYR A CA 1
ATOM 4195 C C . TYR A 1 547 ? 35.719 -21.188 -0.823 1 82.44 547 TYR A C 1
ATOM 4197 O O . TYR A 1 547 ? 36.75 -20.625 -0.504 1 82.44 547 TYR A O 1
ATOM 4205 N N . ARG A 1 548 ? 34.594 -21.109 -0.191 1 79.62 548 ARG A N 1
ATOM 4206 C CA . ARG A 1 548 ? 34.562 -20.391 1.077 1 79.62 548 ARG A CA 1
ATOM 4207 C C . ARG A 1 548 ? 35.531 -20.984 2.092 1 79.62 548 ARG A C 1
ATOM 4209 O O . ARG A 1 548 ? 36.188 -20.266 2.84 1 79.62 548 ARG A O 1
ATOM 4216 N N . LYS A 1 549 ? 35.594 -22.203 2.129 1 75 549 LYS A N 1
ATOM 4217 C CA . LYS A 1 549 ? 36.469 -22.922 3.068 1 75 549 LYS A CA 1
ATOM 4218 C C . LYS A 1 549 ? 37.938 -22.859 2.637 1 75 549 LYS A C 1
ATOM 4220 O O . LYS A 1 549 ? 38.812 -22.609 3.461 1 75 549 LYS A O 1
ATOM 4225 N N . GLN A 1 550 ? 38.156 -23 1.388 1 72.19 550 GLN A N 1
ATOM 4226 C CA . GLN A 1 550 ? 39.5 -23.172 0.889 1 72.19 550 GLN A CA 1
ATOM 4227 C C . GLN A 1 550 ? 40.094 -21.859 0.388 1 72.19 550 GLN A C 1
ATOM 4229 O O . GLN A 1 550 ? 41.281 -21.719 0.233 1 72.19 550 GLN A O 1
ATOM 4234 N N . GLN A 1 551 ? 39.25 -20.891 0.074 1 67.56 551 GLN A N 1
ATOM 4235 C CA . GLN A 1 551 ? 39.562 -19.547 -0.431 1 67.56 551 GLN A CA 1
ATOM 4236 C C . GLN A 1 551 ? 40.344 -19.625 -1.748 1 67.56 551 GLN A C 1
ATOM 4238 O O . GLN A 1 551 ? 41.094 -18.719 -2.082 1 67.56 551 GLN A O 1
ATOM 4243 N N . ARG A 1 552 ? 40.312 -20.828 -2.369 1 72 552 ARG A N 1
ATOM 4244 C CA . ARG A 1 552 ? 40.938 -21.031 -3.682 1 72 552 ARG A CA 1
ATOM 4245 C C . ARG A 1 552 ? 40.25 -22.156 -4.438 1 72 552 ARG A C 1
ATOM 4247 O O . ARG A 1 552 ? 39.562 -23 -3.836 1 72 552 ARG A O 1
ATOM 4254 N N . ALA A 1 553 ? 40.219 -22.062 -5.766 1 78.31 553 ALA A N 1
ATOM 4255 C CA . ALA A 1 553 ? 39.688 -23.125 -6.617 1 78.31 553 ALA A CA 1
ATOM 4256 C C . ALA A 1 553 ? 40.656 -23.453 -7.754 1 78.31 553 ALA A C 1
ATOM 4258 O O . ALA A 1 553 ? 41.188 -22.547 -8.414 1 78.31 553 ALA A O 1
ATOM 4259 N N . ASP A 1 554 ? 41 -24.734 -7.816 1 80.31 554 ASP A N 1
ATOM 4260 C CA . ASP A 1 554 ? 41.812 -25.203 -8.922 1 80.31 554 ASP A CA 1
ATOM 4261 C C . ASP A 1 554 ? 41 -25.344 -10.203 1 80.31 554 ASP A C 1
ATOM 4263 O O . ASP A 1 554 ? 40.031 -26.109 -10.25 1 80.31 554 ASP A O 1
ATOM 4267 N N . PRO A 1 555 ? 41.406 -24.656 -11.211 1 82.38 555 PRO A N 1
ATOM 4268 C CA . PRO A 1 555 ? 40.625 -24.672 -12.445 1 82.38 555 PRO A CA 1
ATOM 4269 C C . PRO A 1 555 ? 40.438 -26.062 -13.016 1 82.38 555 PRO A C 1
ATOM 4271 O O . PRO A 1 555 ? 39.375 -26.406 -13.516 1 82.38 555 PRO A O 1
ATOM 4274 N N . ALA A 1 556 ? 41.438 -26.828 -12.93 1 84.56 556 ALA A N 1
ATOM 4275 C CA . ALA A 1 556 ? 41.375 -28.172 -13.484 1 84.56 556 ALA A CA 1
ATOM 4276 C C . ALA A 1 556 ? 40.375 -29.031 -12.711 1 84.56 556 ALA A C 1
ATOM 4278 O O . ALA A 1 556 ? 39.625 -29.797 -13.305 1 84.56 556 ALA A O 1
ATOM 4279 N N . THR A 1 557 ? 40.406 -28.906 -11.445 1 86.44 557 THR A N 1
ATOM 4280 C CA . THR A 1 557 ? 39.469 -29.656 -10.602 1 86.44 557 THR A CA 1
ATOM 4281 C C . THR A 1 557 ? 38.031 -29.203 -10.852 1 86.44 557 THR A C 1
ATOM 4283 O O . THR A 1 557 ? 37.125 -30.031 -10.953 1 86.44 557 THR A O 1
ATOM 4286 N N . ILE A 1 558 ? 37.844 -27.969 -10.984 1 88.12 558 ILE A N 1
ATOM 4287 C CA . ILE A 1 558 ? 36.531 -27.391 -11.227 1 88.12 558 ILE A CA 1
ATOM 4288 C C . ILE A 1 558 ? 35.969 -27.875 -12.57 1 88.12 558 ILE A C 1
ATOM 4290 O O . ILE A 1 558 ? 34.844 -28.297 -12.672 1 88.12 558 ILE A O 1
ATOM 4294 N N . LEU A 1 559 ? 36.844 -27.734 -13.586 1 86.06 559 LEU A N 1
ATOM 4295 C CA . LEU A 1 559 ? 36.438 -28.172 -14.922 1 86.06 559 LEU A CA 1
ATOM 4296 C C . LEU A 1 559 ? 36.062 -29.641 -14.906 1 86.06 559 LEU A C 1
ATOM 4298 O O . LEU A 1 559 ? 35.031 -30.016 -15.5 1 86.06 559 LEU A O 1
ATOM 4302 N N . LYS A 1 560 ? 36.812 -30.438 -14.273 1 88.5 560 LYS A N 1
ATOM 4303 C CA . LYS A 1 560 ? 36.5 -31.875 -14.188 1 88.5 560 LYS A CA 1
ATOM 4304 C C . LYS A 1 560 ? 35.156 -32.125 -13.547 1 88.5 560 LYS A C 1
ATOM 4306 O O . LYS A 1 560 ? 34.375 -32.938 -14.023 1 88.5 560 LYS A O 1
ATOM 4311 N N . GLU A 1 561 ? 34.906 -31.438 -12.539 1 90.12 561 GLU A N 1
ATOM 4312 C CA . GLU A 1 561 ? 33.656 -31.625 -11.82 1 90.12 561 GLU A CA 1
ATOM 4313 C C . GLU A 1 561 ? 32.469 -31.109 -12.641 1 90.12 561 GLU A C 1
ATOM 4315 O O . GLU A 1 561 ? 31.391 -31.703 -12.625 1 90.12 561 GLU A O 1
ATOM 4320 N N . LEU A 1 562 ? 32.688 -30.078 -13.344 1 88.19 562 LEU A N 1
ATOM 4321 C CA . LEU A 1 562 ? 31.625 -29.516 -14.18 1 88.19 562 LEU A CA 1
ATOM 4322 C C . LEU A 1 562 ? 31.281 -30.453 -15.32 1 88.19 562 LEU A C 1
ATOM 4324 O O . LEU A 1 562 ? 30.109 -30.594 -15.688 1 88.19 562 LEU A O 1
ATOM 4328 N N . LEU A 1 563 ? 32.312 -31.078 -15.898 1 85.81 563 LEU A N 1
ATOM 4329 C CA . LEU A 1 563 ? 32.125 -31.984 -17.031 1 85.81 563 LEU A CA 1
ATOM 4330 C C . LEU A 1 563 ? 31.547 -33.312 -16.547 1 85.81 563 LEU A C 1
ATOM 4332 O O . LEU A 1 563 ? 30.828 -34 -17.281 1 85.81 563 LEU A O 1
ATOM 4336 N N . ALA A 1 564 ? 31.969 -33.688 -15.367 1 81.25 564 ALA A N 1
ATOM 4337 C CA . ALA A 1 564 ? 31.438 -34.906 -14.797 1 81.25 564 ALA A CA 1
ATOM 4338 C C . ALA A 1 564 ? 29.938 -34.812 -14.539 1 81.25 564 ALA A C 1
ATOM 4340 O O . ALA A 1 564 ? 29.203 -35.781 -14.633 1 81.25 564 ALA A O 1
ATOM 4341 N N . ALA A 1 565 ? 29.578 -33.656 -14.133 1 70.5 565 ALA A N 1
ATOM 4342 C CA . ALA A 1 565 ? 28.156 -33.406 -13.859 1 70.5 565 ALA A CA 1
ATOM 4343 C C . ALA A 1 565 ? 27.328 -33.469 -15.133 1 70.5 565 ALA A C 1
ATOM 4345 O O . ALA A 1 565 ? 26.141 -33.781 -15.094 1 70.5 565 ALA A O 1
ATOM 4346 N N . SER A 1 566 ? 27.922 -33.094 -16.219 1 60.38 566 SER A N 1
ATOM 4347 C CA . SER A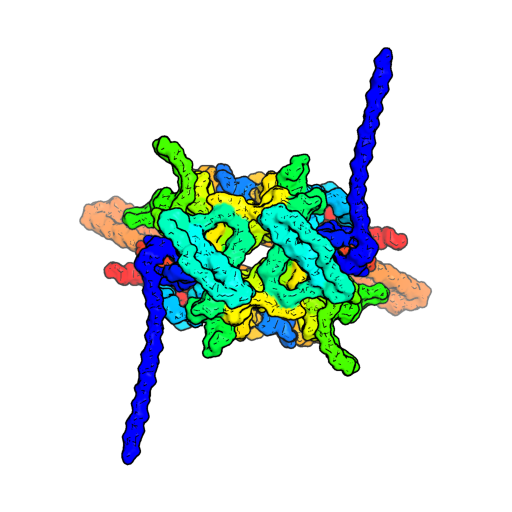 1 566 ? 27.25 -33.156 -17.5 1 60.38 566 SER A CA 1
ATOM 4348 C C . SER A 1 566 ? 27.125 -34.625 -17.969 1 60.38 566 SER A C 1
ATOM 4350 O O . SER A 1 566 ? 26.172 -34.969 -18.672 1 60.38 566 SER A O 1
ATOM 4352 N N . GLY A 1 567 ? 28.156 -35.5 -17.734 1 51.38 567 GLY A N 1
ATOM 4353 C CA . GLY A 1 567 ? 28.219 -36.875 -18.156 1 51.38 567 GLY A CA 1
ATOM 4354 C C . GLY A 1 567 ? 27.25 -37.781 -17.422 1 51.38 567 GLY A C 1
ATOM 4355 O O . GLY A 1 567 ? 27.047 -38.938 -17.781 1 51.38 567 GLY A O 1
ATOM 4356 N N . GLN A 1 568 ? 26.984 -37.469 -16.266 1 41.75 568 GLN A N 1
ATOM 4357 C CA . GLN A 1 568 ? 26.094 -38.438 -15.602 1 41.75 568 GLN A CA 1
ATOM 4358 C C . GLN A 1 568 ? 24.75 -38.5 -16.312 1 41.75 568 GLN A C 1
ATOM 4360 O O . GLN A 1 568 ? 23.906 -39.344 -15.977 1 41.75 568 GLN A O 1
ATOM 4365 N N . ARG A 1 569 ? 24.453 -37.812 -17.328 1 44.28 569 ARG A N 1
ATOM 4366 C CA . ARG A 1 569 ? 23.25 -38.031 -18.125 1 44.28 569 ARG A CA 1
ATOM 4367 C C . ARG A 1 569 ? 23.562 -38.906 -19.344 1 44.28 569 ARG A C 1
ATOM 4369 O O . ARG A 1 569 ? 22.672 -39.188 -20.156 1 44.28 569 ARG A O 1
ATOM 4376 N N . SER A 1 570 ? 24.906 -39 -19.797 1 31.44 570 SER A N 1
ATOM 4377 C CA . SER A 1 570 ? 24.859 -39.906 -20.953 1 31.44 570 SER A CA 1
ATOM 4378 C C . SER A 1 570 ? 24.562 -41.344 -20.516 1 31.44 570 SER A C 1
ATOM 4380 O O . SER A 1 570 ? 25.062 -41.812 -19.5 1 31.44 570 SER A O 1
ATOM 4382 N N . MET B 1 1 ? -43.594 53.938 -29.875 1 27.36 1 MET B N 1
ATOM 4383 C CA . MET B 1 1 ? -44.094 53.312 -28.656 1 27.36 1 MET B CA 1
ATOM 4384 C C . MET B 1 1 ? -43.125 52.219 -28.172 1 27.36 1 MET B C 1
ATOM 4386 O O . MET B 1 1 ? -42.875 51.25 -28.859 1 27.36 1 MET B O 1
ATOM 4390 N N . TYR B 1 2 ? -42 52.625 -27.422 1 31.11 2 TYR B N 1
ATOM 4391 C CA . TYR B 1 2 ? -40.719 52.219 -26.828 1 31.11 2 TYR B CA 1
ATOM 4392 C C . TYR B 1 2 ? -40.938 51.219 -25.703 1 31.11 2 TYR B C 1
ATOM 4394 O O . TYR B 1 2 ? -41.438 51.594 -24.625 1 31.11 2 TYR B O 1
ATOM 4402 N N . LYS B 1 3 ? -41.531 49.969 -26.109 1 31.25 3 LYS B N 1
ATOM 4403 C CA . LYS B 1 3 ? -41.875 48.938 -25.125 1 31.25 3 LYS B CA 1
ATOM 4404 C C . LYS B 1 3 ? -40.688 48.594 -24.25 1 31.25 3 LYS B C 1
ATOM 4406 O O . LYS B 1 3 ? -39.656 48.125 -24.75 1 31.25 3 LYS B O 1
ATOM 4411 N N . LEU B 1 4 ? -40.562 49.281 -23.094 1 28.58 4 LEU B N 1
ATOM 4412 C CA . LEU B 1 4 ? -39.656 49.125 -21.953 1 28.58 4 LEU B CA 1
ATOM 4413 C C . LEU B 1 4 ? -39.75 47.719 -21.359 1 28.58 4 LEU B C 1
ATOM 4415 O O . LEU B 1 4 ? -40.812 47.344 -20.828 1 28.58 4 LEU B O 1
ATOM 4419 N N . LEU B 1 5 ? -39.25 46.688 -22.047 1 33.22 5 LEU B N 1
ATOM 4420 C CA . LEU B 1 5 ? -39.25 45.281 -21.594 1 33.22 5 LEU B CA 1
ATOM 4421 C C . LEU B 1 5 ? -38.625 45.188 -20.203 1 33.22 5 LEU B C 1
ATOM 4423 O O . LEU B 1 5 ? -37.469 45.594 -20.031 1 33.22 5 LEU B O 1
ATOM 4427 N N . GLY B 1 6 ? -39.375 45.219 -19.094 1 28.28 6 GLY B N 1
ATOM 4428 C CA . GLY B 1 6 ? -39.062 45.125 -17.688 1 28.28 6 GLY B CA 1
ATOM 4429 C C . GLY B 1 6 ? -38.312 43.844 -17.344 1 28.28 6 GLY B C 1
ATOM 4430 O O . GLY B 1 6 ? -38.781 42.75 -17.656 1 28.28 6 GLY B O 1
ATOM 4431 N N . ALA B 1 7 ? -36.938 43.812 -17.266 1 30.42 7 ALA B N 1
ATOM 4432 C CA . ALA B 1 7 ? -35.969 42.781 -16.859 1 30.42 7 ALA B CA 1
ATOM 4433 C C . ALA B 1 7 ? -36.25 42.312 -15.43 1 30.42 7 ALA B C 1
ATOM 4435 O O . ALA B 1 7 ? -36.062 43.062 -14.469 1 30.42 7 ALA B O 1
ATOM 4436 N N . CYS B 1 8 ? -37.25 41.531 -15.18 1 30.58 8 CYS B N 1
ATOM 4437 C CA . CYS B 1 8 ? -37.438 40.938 -13.859 1 30.58 8 CYS B CA 1
ATOM 4438 C C . CYS B 1 8 ? -36.188 40.156 -13.438 1 30.58 8 CYS B C 1
ATOM 4440 O O . CYS B 1 8 ? -35.812 39.188 -14.078 1 30.58 8 CYS B O 1
ATOM 4442 N N . VAL B 1 9 ? -35.219 40.812 -12.797 1 30.67 9 VAL B N 1
ATOM 4443 C CA . VAL B 1 9 ? -34.062 40.219 -12.148 1 30.67 9 VAL B CA 1
ATOM 4444 C C . VAL B 1 9 ? -34.531 39.25 -11.055 1 30.67 9 VAL B C 1
ATOM 4446 O O . VAL B 1 9 ? -35.156 39.656 -10.078 1 30.67 9 VAL B O 1
ATOM 4449 N N . ALA B 1 10 ? -34.938 38.031 -11.32 1 31.73 10 ALA B N 1
ATOM 4450 C CA . ALA B 1 10 ? -35.125 37 -10.297 1 31.73 10 ALA B CA 1
ATOM 4451 C C . ALA B 1 10 ? -33.875 36.844 -9.438 1 31.73 10 ALA B C 1
ATOM 4453 O O . ALA B 1 10 ? -32.844 36.438 -9.93 1 31.73 10 ALA B O 1
ATOM 4454 N N . LEU B 1 11 ? -33.781 37.594 -8.344 1 29.16 11 LEU B N 1
ATOM 4455 C CA . LEU B 1 11 ? -32.812 37.375 -7.258 1 29.16 11 LEU B CA 1
ATOM 4456 C C . LEU B 1 11 ? -32.906 35.969 -6.723 1 29.16 11 LEU B C 1
ATOM 4458 O O . LEU B 1 11 ? -33.938 35.562 -6.191 1 29.16 11 LEU B O 1
ATOM 4462 N N . SER B 1 12 ? -32.312 35.031 -7.359 1 31.72 12 SER B N 1
ATOM 4463 C CA . SER B 1 12 ? -32.094 33.719 -6.758 1 31.72 12 SER B CA 1
ATOM 4464 C C . SER B 1 12 ? -31.516 33.844 -5.355 1 31.72 12 SER B C 1
ATOM 4466 O O . SER B 1 12 ? -30.406 34.344 -5.188 1 31.72 12 SER B O 1
ATOM 4468 N N . LEU B 1 13 ? -32.344 34.031 -4.305 1 29.78 13 LEU B N 1
ATOM 4469 C CA . LEU B 1 13 ? -32 33.906 -2.895 1 29.78 13 LEU B CA 1
ATOM 4470 C C . LEU B 1 13 ? -31.234 32.625 -2.633 1 29.78 13 LEU B C 1
ATOM 4472 O O . LEU B 1 13 ? -31.797 31.531 -2.783 1 29.78 13 LEU B O 1
ATOM 4476 N N . ALA B 1 14 ? -29.953 32.594 -2.809 1 33.72 14 ALA B N 1
ATOM 4477 C CA . ALA B 1 14 ? -29.062 31.594 -2.23 1 33.72 14 ALA B CA 1
ATOM 4478 C C . ALA B 1 14 ? -29.344 31.406 -0.744 1 33.72 14 ALA B C 1
ATOM 4480 O O . ALA B 1 14 ? -29.094 32.312 0.065 1 33.72 14 ALA B O 1
ATOM 4481 N N . SER B 1 15 ? -30.406 30.75 -0.367 1 32.84 15 SER B N 1
ATOM 4482 C CA . SER B 1 15 ? -30.562 30.312 1.016 1 32.84 15 SER B CA 1
ATOM 4483 C C . SER B 1 15 ? -29.25 29.781 1.588 1 32.84 15 SER B C 1
ATOM 4485 O O . SER B 1 15 ? -28.812 28.672 1.229 1 32.84 15 SER B O 1
ATOM 4487 N N . LEU B 1 16 ? -28.344 30.578 1.886 1 34.59 16 LEU B N 1
ATOM 4488 C CA . LEU B 1 16 ? -27.359 30.188 2.879 1 34.59 16 LEU B CA 1
ATOM 4489 C C . LEU B 1 16 ? -28.016 29.547 4.09 1 34.59 16 LEU B C 1
ATOM 4491 O O . LEU B 1 16 ? -28.703 30.219 4.863 1 34.59 16 LEU B O 1
ATOM 4495 N N . ALA B 1 17 ? -28.531 28.438 4.02 1 38.44 17 ALA B N 1
ATOM 4496 C CA . ALA B 1 17 ? -29.062 27.719 5.18 1 38.44 17 ALA B CA 1
ATOM 4497 C C . ALA B 1 17 ? -28.172 27.922 6.398 1 38.44 17 ALA B C 1
ATOM 4499 O O . ALA B 1 17 ? -27.047 27.391 6.449 1 38.44 17 ALA B O 1
ATOM 4500 N N . TRP B 1 18 ? -28.266 28.969 7.145 1 38.06 18 TRP B N 1
ATOM 4501 C CA . TRP B 1 18 ? -27.812 29.141 8.523 1 38.06 18 TRP B CA 1
ATOM 4502 C C . TRP B 1 18 ? -28.172 27.938 9.375 1 38.06 18 TRP B C 1
ATOM 4504 O O . TRP B 1 18 ? -29.359 27.609 9.523 1 38.06 18 TRP B O 1
ATOM 4514 N N . ALA B 1 19 ? -27.359 26.953 9.492 1 45.47 19 ALA B N 1
ATOM 4515 C CA . ALA B 1 19 ? -27.562 25.953 10.539 1 45.47 19 ALA B CA 1
ATOM 4516 C C . ALA B 1 19 ? -28.031 26.609 11.836 1 45.47 19 ALA B C 1
ATOM 4518 O O . ALA B 1 19 ? -27.516 27.656 12.234 1 45.47 19 ALA B O 1
ATOM 4519 N N . ASP B 1 20 ? -29.078 26.234 12.383 1 49.41 20 ASP B N 1
ATOM 4520 C CA . ASP B 1 20 ? -29.547 26.641 13.711 1 49.41 20 ASP B CA 1
ATOM 4521 C C . ASP B 1 20 ? -28.406 26.547 14.734 1 49.41 20 ASP B C 1
ATOM 4523 O O . ASP B 1 20 ? -27.594 25.625 14.688 1 49.41 20 ASP B O 1
ATOM 4527 N N . GLU B 1 21 ? -28.016 27.688 15.414 1 52.66 21 GLU B N 1
ATOM 4528 C CA . GLU B 1 21 ? -27 27.859 16.453 1 52.66 21 GLU B CA 1
ATOM 4529 C C . GLU B 1 21 ? -26.906 26.625 17.344 1 52.66 21 GLU B C 1
ATOM 4531 O O . GLU B 1 21 ? -25.812 26.25 17.781 1 52.66 21 GLU B O 1
ATOM 4536 N N . ALA B 1 22 ? -28.094 26.016 17.594 1 49.91 22 ALA B N 1
ATOM 4537 C CA . ALA B 1 22 ? -28.125 24.875 18.484 1 49.91 22 ALA B CA 1
ATOM 4538 C C . ALA B 1 22 ? -27.484 23.641 17.844 1 49.91 22 ALA B C 1
ATOM 4540 O O . ALA B 1 22 ? -26.734 22.922 18.484 1 49.91 22 ALA B O 1
ATOM 4541 N N . SER B 1 23 ? -27.781 23.359 16.625 1 56.78 23 SER B N 1
ATOM 4542 C CA . SER B 1 23 ? -27.25 22.219 15.898 1 56.78 23 SER B CA 1
ATOM 4543 C C . SER B 1 23 ? -25.734 22.344 15.711 1 56.78 23 SER B C 1
ATOM 4545 O O . SER B 1 23 ? -25.016 21.344 15.789 1 56.78 23 SER B O 1
ATOM 4547 N N . ASP B 1 24 ? -25.375 23.484 15.633 1 71.12 24 ASP B N 1
ATOM 4548 C CA . ASP B 1 24 ? -23.953 23.734 15.398 1 71.12 24 ASP B CA 1
ATOM 4549 C C . ASP B 1 24 ? -23.125 23.391 16.625 1 71.12 24 ASP B C 1
ATOM 4551 O O . ASP B 1 24 ? -22.031 22.828 16.516 1 71.12 24 ASP B O 1
ATOM 4555 N N . LYS B 1 25 ? -23.812 23.484 17.781 1 82.19 25 LYS B N 1
ATOM 4556 C CA . LYS B 1 25 ? -23.062 23.188 19 1 82.19 25 LYS B CA 1
ATOM 4557 C C . LYS B 1 25 ? -22.875 21.688 19.188 1 82.19 25 LYS B C 1
ATOM 4559 O O . LYS B 1 25 ? -21.906 21.25 19.797 1 82.19 25 LYS B O 1
ATOM 4564 N N . LEU B 1 26 ? -23.812 20.984 18.562 1 89.75 26 LEU B N 1
ATOM 4565 C CA . LEU B 1 26 ? -23.719 19.531 18.688 1 89.75 26 LEU B CA 1
ATOM 4566 C C . LEU B 1 26 ? -22.719 18.969 17.688 1 89.75 26 LEU B C 1
ATOM 4568 O O . LEU B 1 26 ? -21.984 18.031 18.016 1 89.75 26 LEU B O 1
ATOM 4572 N N . ASP B 1 27 ? -22.672 19.531 16.531 1 94.31 27 ASP B N 1
ATOM 4573 C CA . ASP B 1 27 ? -21.844 18.969 15.461 1 94.31 27 ASP B CA 1
ATOM 4574 C C . ASP B 1 27 ? -20.469 19.609 15.438 1 94.31 27 ASP B C 1
ATOM 4576 O O . ASP B 1 27 ? -19.5 19.031 14.922 1 94.31 27 ASP B O 1
ATOM 4580 N N . ASN B 1 28 ? -20.312 20.781 15.953 1 95.88 28 ASN B N 1
ATOM 4581 C CA . ASN B 1 28 ? -19.062 21.516 16 1 95.88 28 ASN B CA 1
ATOM 4582 C C . ASN B 1 28 ? -18.891 22.234 17.328 1 95.88 28 ASN B C 1
ATOM 4584 O O . ASN B 1 28 ? -18.875 23.469 17.375 1 95.88 28 ASN B O 1
ATOM 4588 N N . PRO B 1 29 ? -18.609 21.562 18.375 1 95 29 PRO B N 1
ATOM 4589 C CA . PRO B 1 29 ? -18.531 22.156 19.703 1 95 29 PRO B CA 1
ATOM 4590 C C . PRO B 1 29 ? -17.391 23.156 19.844 1 95 29 PRO B C 1
ATOM 4592 O O . PRO B 1 29 ? -17.422 24.016 20.734 1 95 29 PRO B O 1
ATOM 4595 N N . LYS B 1 30 ? -16.359 23.016 19.047 1 96 30 LYS B N 1
ATOM 4596 C CA . LYS B 1 30 ? -15.227 23.922 19.078 1 96 30 LYS B CA 1
ATOM 4597 C C . LYS B 1 30 ? -14.953 24.516 17.703 1 96 30 LYS B C 1
ATOM 4599 O O . LYS B 1 30 ? -13.945 24.188 17.062 1 96 30 LYS B O 1
ATOM 4604 N N . PRO B 1 31 ? -15.742 25.469 17.328 1 96.19 31 PRO B N 1
ATOM 4605 C CA . PRO B 1 31 ? -15.555 26.016 15.984 1 96.19 31 PRO B CA 1
ATOM 4606 C C . PRO B 1 31 ? -14.219 26.75 15.82 1 96.19 31 PRO B C 1
ATOM 4608 O O . PRO B 1 31 ? -13.758 27.406 16.75 1 96.19 31 PRO B O 1
ATOM 4611 N N . LEU B 1 32 ? -13.586 26.594 14.711 1 94.75 32 LEU B N 1
ATOM 4612 C CA . LEU B 1 32 ? -12.383 27.312 14.289 1 94.75 32 LEU B CA 1
ATOM 4613 C C . LEU B 1 32 ? -12.648 28.125 13.031 1 94.75 32 LEU B C 1
ATOM 4615 O O . LEU B 1 32 ? -13.5 27.766 12.219 1 94.75 32 LEU B O 1
ATOM 4619 N N . PRO B 1 33 ? -11.906 29.25 12.836 1 92.69 33 PRO B N 1
ATOM 4620 C CA . PRO B 1 33 ? -12.172 30.125 11.703 1 92.69 33 PRO B CA 1
ATOM 4621 C C . PRO B 1 33 ? -11.922 29.453 10.352 1 92.69 33 PRO B C 1
ATOM 4623 O O . PRO B 1 33 ? -12.523 29.844 9.344 1 92.69 33 PRO B O 1
ATOM 4626 N N . ASP B 1 34 ? -11.062 28.516 10.289 1 94.38 34 ASP B N 1
ATOM 4627 C CA . ASP B 1 34 ? -10.711 27.891 9.016 1 94.38 34 ASP B CA 1
ATOM 4628 C C . ASP B 1 34 ? -11.383 26.531 8.867 1 94.38 34 ASP B C 1
ATOM 4630 O O . ASP B 1 34 ? -10.914 25.688 8.109 1 94.38 34 ASP B O 1
ATOM 4634 N N . ASP B 1 35 ? -12.5 26.328 9.602 1 96.75 35 ASP B N 1
ATOM 4635 C CA . ASP B 1 35 ? -13.312 25.125 9.438 1 96.75 35 ASP B CA 1
ATOM 4636 C C . ASP B 1 35 ? -14.016 25.125 8.086 1 96.75 35 ASP B C 1
ATOM 4638 O O . ASP B 1 35 ? -14.445 26.188 7.602 1 96.75 35 ASP B O 1
ATOM 4642 N N . VAL B 1 36 ? -14.102 24.031 7.461 1 97.75 36 VAL B N 1
ATOM 4643 C CA . VAL B 1 36 ? -15.008 23.828 6.336 1 97.75 36 VAL B CA 1
ATOM 4644 C C . VAL B 1 36 ? -15.977 22.688 6.652 1 97.75 36 VAL B C 1
ATOM 4646 O O . VAL B 1 36 ? -15.68 21.828 7.477 1 97.75 36 VAL B O 1
ATOM 4649 N N . SER B 1 37 ? -17.172 22.734 6.078 1 97.62 37 SER B N 1
ATOM 4650 C CA . SER B 1 37 ? -18.156 21.734 6.473 1 97.62 37 SER B CA 1
ATOM 4651 C C . SER B 1 37 ? -19.031 21.328 5.297 1 97.62 37 SER B C 1
ATOM 4653 O O . SER B 1 37 ? -19.062 22.016 4.273 1 97.62 37 SER B O 1
ATOM 4655 N N . LEU B 1 38 ? -19.594 20.188 5.324 1 98.25 38 LEU B N 1
ATOM 4656 C CA . LEU B 1 38 ? -20.656 19.688 4.461 1 98.25 38 LEU B CA 1
ATOM 4657 C C . LEU B 1 38 ? -21.938 19.469 5.254 1 98.25 38 LEU B C 1
ATOM 4659 O O . LEU B 1 38 ? -21.891 19.078 6.422 1 98.25 38 LEU B O 1
ATOM 4663 N N . PRO B 1 39 ? -23.047 19.719 4.66 1 97.75 39 PRO B N 1
ATOM 4664 C CA . PRO B 1 39 ? -24.312 19.547 5.379 1 97.75 39 PRO B CA 1
ATOM 4665 C C . PRO B 1 39 ? -24.641 18.078 5.672 1 97.75 39 PRO B C 1
ATOM 4667 O O . PRO B 1 39 ? -24.141 17.188 4.98 1 97.75 39 PRO B O 1
ATOM 4670 N N . LEU B 1 40 ? -25.375 17.859 6.742 1 97.06 40 LEU B N 1
ATOM 4671 C CA . LEU B 1 40 ? -26.031 16.594 7.078 1 97.06 40 LEU B CA 1
ATOM 4672 C C . LEU B 1 40 ? -27.547 16.719 6.969 1 97.06 40 LEU B C 1
ATOM 4674 O O . LEU B 1 40 ? -28.078 17.812 7.012 1 97.06 40 LEU B O 1
ATOM 4678 N N . PRO B 1 41 ? -28.172 15.547 6.734 1 94.38 41 PRO B N 1
ATOM 4679 C CA . PRO B 1 41 ? -29.641 15.625 6.844 1 94.38 41 PRO B CA 1
ATOM 4680 C C . PRO B 1 41 ? -30.094 16.266 8.156 1 94.38 41 PRO B C 1
ATOM 4682 O O . PRO B 1 41 ? -29.375 16.203 9.156 1 94.38 41 PRO B O 1
ATOM 4685 N N . CYS B 1 42 ? -31.266 16.906 8.164 1 92.19 42 CYS B N 1
ATOM 4686 C CA . CYS B 1 42 ? -31.891 17.516 9.344 1 92.19 42 CYS B CA 1
ATOM 4687 C C . CYS B 1 42 ? -31.047 18.672 9.859 1 92.19 42 CYS B C 1
ATOM 4689 O O . CYS B 1 42 ? -30.828 18.797 11.07 1 92.19 42 CYS B O 1
ATOM 4691 N N . ASP B 1 43 ? -30.406 19.391 9.055 1 90.25 43 ASP B N 1
ATOM 4692 C CA . ASP B 1 43 ? -29.688 20.625 9.312 1 90.25 43 ASP B CA 1
ATOM 4693 C C . ASP B 1 43 ? -28.438 20.375 10.156 1 90.25 43 ASP B C 1
ATOM 4695 O O . ASP B 1 43 ? -28.062 21.203 10.992 1 90.25 43 ASP B O 1
ATOM 4699 N N . GLY B 1 44 ? -27.891 19.234 10.008 1 93.69 44 GLY B N 1
ATOM 4700 C CA . GLY B 1 44 ? -26.625 18.953 10.656 1 93.69 44 GLY B CA 1
ATOM 4701 C C . GLY B 1 44 ? -25.422 19.344 9.812 1 93.69 44 GLY B C 1
ATOM 4702 O O . GLY B 1 44 ? -25.578 19.812 8.68 1 93.69 44 GLY B O 1
ATOM 4703 N N . ASN B 1 45 ? -24.25 19.188 10.484 1 96.06 45 ASN B N 1
ATOM 4704 C CA . ASN B 1 45 ? -23.016 19.531 9.789 1 96.06 45 ASN B CA 1
ATOM 4705 C C . ASN B 1 45 ? -21.906 18.516 10.086 1 96.06 45 ASN B C 1
ATOM 4707 O O . ASN B 1 45 ? -21.781 18.047 11.219 1 96.06 45 ASN B O 1
ATOM 4711 N N . MET B 1 46 ? -21.25 18.188 9.078 1 98.25 46 MET B N 1
ATOM 4712 C CA . MET B 1 46 ? -19.984 17.469 9.203 1 98.25 46 MET B CA 1
ATOM 4713 C C . MET B 1 46 ? -18.797 18.391 8.961 1 98.25 46 MET B C 1
ATOM 4715 O O . MET B 1 46 ? -18.609 18.875 7.844 1 98.25 46 MET B O 1
ATOM 4719 N N . VAL B 1 47 ? -18 18.594 9.961 1 98.5 47 VAL B N 1
ATOM 4720 C CA . VAL B 1 47 ? -16.922 19.578 9.867 1 98.5 47 VAL B CA 1
ATOM 4721 C C . VAL B 1 47 ? -15.609 18.875 9.5 1 98.5 47 VAL B C 1
ATOM 4723 O O . VAL B 1 47 ? -15.297 17.812 10.031 1 98.5 47 VAL B O 1
ATOM 4726 N N . PHE B 1 48 ? -14.859 19.516 8.609 1 98.62 48 PHE B N 1
ATOM 4727 C CA . PHE B 1 48 ? -13.594 18.969 8.125 1 98.62 48 PHE B CA 1
ATOM 4728 C C . PHE B 1 48 ? -12.453 19.953 8.398 1 98.62 48 PHE B C 1
ATOM 4730 O O . PHE B 1 48 ? -12.672 21.156 8.461 1 98.62 48 PHE B O 1
ATOM 4737 N N . ARG B 1 49 ? -11.297 19.406 8.617 1 98.38 49 ARG B N 1
ATOM 4738 C CA . ARG B 1 49 ? -10.031 20.141 8.586 1 98.38 49 ARG B CA 1
ATOM 4739 C C . ARG B 1 49 ? -9.234 19.812 7.336 1 98.38 49 ARG B C 1
ATOM 4741 O O . ARG B 1 49 ? -9.336 18.703 6.805 1 98.38 49 ARG B O 1
ATOM 4748 N N . TYR B 1 50 ? -8.453 20.766 6.879 1 97.81 50 TYR B N 1
ATOM 4749 C CA . TYR B 1 50 ? -7.582 20.516 5.742 1 97.81 50 TYR B CA 1
ATOM 4750 C C . TYR B 1 50 ? -6.184 20.125 6.203 1 97.81 50 TYR B C 1
ATOM 4752 O O . TYR B 1 50 ? -5.723 20.562 7.254 1 97.81 50 TYR B O 1
ATOM 4760 N N . ALA B 1 51 ? -5.555 19.266 5.48 1 97.38 51 ALA B N 1
ATOM 4761 C CA . ALA B 1 51 ? -4.117 19.031 5.48 1 97.38 51 ALA B CA 1
ATOM 4762 C C . ALA B 1 51 ? -3.539 19.172 4.074 1 97.38 51 ALA B C 1
ATOM 4764 O O . ALA B 1 51 ? -4.23 18.906 3.086 1 97.38 51 ALA B O 1
ATOM 4765 N N . TYR B 1 52 ? -2.305 19.656 3.965 1 94.56 52 TYR B N 1
ATOM 4766 C CA . TYR B 1 52 ? -1.736 19.734 2.625 1 94.56 52 TYR B CA 1
ATOM 4767 C C . TYR B 1 52 ? -0.301 19.219 2.615 1 94.56 52 TYR B C 1
ATOM 4769 O O . TYR B 1 52 ? 0.357 19.172 3.656 1 94.56 52 TYR B O 1
ATOM 4777 N N . VAL B 1 53 ? 0.112 18.734 1.533 1 90.88 53 VAL B N 1
ATOM 4778 C CA . VAL B 1 53 ? 1.457 18.266 1.213 1 90.88 53 VAL B CA 1
ATOM 4779 C C . VAL B 1 53 ? 2.033 19.094 0.066 1 90.88 53 VAL B C 1
ATOM 4781 O O . VAL B 1 53 ? 1.364 19.312 -0.947 1 90.88 53 VAL B O 1
ATOM 4784 N N . LEU B 1 54 ? 3.225 19.625 0.267 1 84.69 54 LEU B N 1
ATOM 4785 C CA . LEU B 1 54 ? 3.871 20.328 -0.828 1 84.69 54 LEU B CA 1
ATOM 4786 C C . LEU B 1 54 ? 4.449 19.359 -1.847 1 84.69 54 LEU B C 1
ATOM 4788 O O . LEU B 1 54 ? 5.336 18.562 -1.521 1 84.69 54 LEU B O 1
ATOM 4792 N N . ALA B 1 55 ? 3.881 19.359 -3.012 1 84.94 55 ALA B N 1
ATOM 4793 C CA . ALA B 1 55 ? 4.289 18.453 -4.082 1 84.94 55 ALA B CA 1
ATOM 4794 C C . ALA B 1 55 ? 4.297 19.156 -5.43 1 84.94 55 ALA B C 1
ATOM 4796 O O . ALA B 1 55 ? 3.715 20.234 -5.574 1 84.94 55 ALA B O 1
ATOM 4797 N N . GLN B 1 56 ? 5.004 18.594 -6.438 1 80.12 56 GLN B N 1
ATOM 4798 C CA . GLN B 1 56 ? 5.082 19.172 -7.773 1 80.12 56 GLN B CA 1
ATOM 4799 C C . GLN B 1 56 ? 3.727 19.109 -8.477 1 80.12 56 GLN B C 1
ATOM 4801 O O . GLN B 1 56 ? 3.453 19.906 -9.375 1 80.12 56 GLN B O 1
ATOM 4806 N N . GLY B 1 57 ? 2.957 18.156 -8.086 1 88.44 57 GLY B N 1
ATOM 4807 C CA . GLY B 1 57 ? 1.642 17.953 -8.672 1 88.44 57 GLY B CA 1
ATOM 4808 C C . GLY B 1 57 ? 0.958 16.688 -8.18 1 88.44 57 GLY B C 1
ATOM 4809 O O . GLY B 1 57 ? 1.307 16.156 -7.125 1 88.44 57 GLY B O 1
ATOM 4810 N N . THR B 1 58 ? 0.009 16.281 -8.992 1 91.44 58 THR B N 1
ATOM 4811 C CA . THR B 1 58 ? -0.886 15.227 -8.539 1 91.44 58 THR B CA 1
ATOM 4812 C C . THR B 1 58 ? -0.169 13.875 -8.539 1 91.44 58 THR B C 1
ATOM 4814 O O . THR B 1 58 ? -0.511 12.992 -7.75 1 91.44 58 THR B O 1
ATOM 4817 N N . LEU B 1 59 ? 0.782 13.703 -9.414 1 92.56 59 LEU B N 1
ATOM 4818 C CA . LEU B 1 59 ? 1.482 12.43 -9.461 1 92.56 59 LEU B CA 1
ATOM 4819 C C . LEU B 1 59 ? 2.576 12.367 -8.398 1 92.56 59 LEU B C 1
ATOM 4821 O O . LEU B 1 59 ? 2.926 11.281 -7.926 1 92.56 59 LEU B O 1
ATOM 4825 N N . ASP B 1 60 ? 3.133 13.516 -8.008 1 87 60 ASP B N 1
ATOM 4826 C CA . ASP B 1 60 ? 4.191 13.586 -7.008 1 87 60 ASP B CA 1
ATOM 4827 C C . ASP B 1 60 ? 3.658 13.219 -5.621 1 87 60 ASP B C 1
ATOM 4829 O O . ASP B 1 60 ? 2.443 13.164 -5.414 1 87 60 ASP B O 1
ATOM 4833 N N . ASP B 1 61 ? 4.527 12.805 -4.738 1 91.31 61 ASP B N 1
ATOM 4834 C CA . ASP B 1 61 ? 4.176 12.5 -3.355 1 91.31 61 ASP B CA 1
ATOM 4835 C C . ASP B 1 61 ? 5.367 12.719 -2.426 1 91.31 61 ASP B C 1
ATOM 4837 O O . ASP B 1 61 ? 6.453 13.086 -2.875 1 91.31 61 ASP B O 1
ATOM 4841 N N . ARG B 1 62 ? 5.051 12.641 -1.192 1 82.06 62 ARG B N 1
ATOM 4842 C CA . ARG B 1 62 ? 6.07 12.812 -0.164 1 82.06 62 ARG B CA 1
ATOM 4843 C C . ARG B 1 62 ? 6.203 11.562 0.689 1 82.06 62 ARG B C 1
ATOM 4845 O O . ARG B 1 62 ? 5.203 10.953 1.078 1 82.06 62 ARG B O 1
ATOM 4852 N N . GLU B 1 63 ? 7.438 11.133 0.88 1 80.94 63 GLU B N 1
ATOM 4853 C CA . GLU B 1 63 ? 7.688 10.031 1.804 1 80.94 63 GLU B CA 1
ATOM 4854 C C . GLU B 1 63 ? 7.629 10.5 3.254 1 80.94 63 GLU B C 1
ATOM 4856 O O . GLU B 1 63 ? 8.234 11.523 3.605 1 80.94 63 GLU B O 1
ATOM 4861 N N . ILE B 1 64 ? 6.926 9.828 4.082 1 83.38 64 ILE B N 1
ATOM 4862 C CA . ILE B 1 64 ? 6.809 10.211 5.484 1 83.38 64 ILE B CA 1
ATOM 4863 C C . ILE B 1 64 ? 7.012 8.992 6.375 1 83.38 64 ILE B C 1
ATOM 4865 O O . ILE B 1 64 ? 6.914 7.852 5.91 1 83.38 64 ILE B O 1
ATOM 4869 N N . SER B 1 65 ? 7.312 9.25 7.641 1 81.06 65 SER B N 1
ATOM 4870 C CA . SER B 1 65 ? 7.488 8.203 8.641 1 81.06 65 SER B CA 1
ATOM 4871 C C . SER B 1 65 ? 6.199 7.957 9.414 1 81.06 65 SER B C 1
ATOM 4873 O O . SER B 1 65 ? 5.52 8.906 9.812 1 81.06 65 SER B O 1
ATOM 4875 N N . LEU B 1 66 ? 5.824 6.758 9.57 1 91.38 66 LEU B N 1
ATOM 4876 C CA . LEU B 1 66 ? 4.688 6.352 10.383 1 91.38 66 LEU B CA 1
ATOM 4877 C C . LEU B 1 66 ? 5.129 5.418 11.508 1 91.38 66 LEU B C 1
ATOM 4879 O O . LEU B 1 66 ? 6.246 4.891 11.477 1 91.38 66 LEU B O 1
ATOM 4883 N N . GLY B 1 67 ? 4.246 5.199 12.43 1 91.56 67 GLY B N 1
ATOM 4884 C CA . GLY B 1 67 ? 4.566 4.332 13.555 1 91.56 67 GLY B CA 1
ATOM 4885 C C . GLY B 1 67 ? 5.523 4.965 14.547 1 91.56 67 GLY B C 1
ATOM 4886 O O . GLY B 1 67 ? 5.473 6.176 14.773 1 91.56 67 GLY B O 1
ATOM 4887 N N . TYR B 1 68 ? 6.285 4.102 15.219 1 85.19 68 TYR B N 1
ATOM 4888 C CA . TYR B 1 68 ? 7.203 4.57 16.25 1 85.19 68 TYR B CA 1
ATOM 4889 C C . TYR B 1 68 ? 8.375 3.611 16.422 1 85.19 68 TYR B C 1
ATOM 4891 O O . TYR B 1 68 ? 8.195 2.393 16.406 1 85.19 68 TYR B O 1
ATOM 4899 N N . PRO B 1 69 ? 9.602 4.188 16.438 1 79.94 69 PRO B N 1
ATOM 4900 C CA . PRO B 1 69 ? 10.789 3.355 16.641 1 79.94 69 PRO B CA 1
ATOM 4901 C C . PRO B 1 69 ? 10.992 2.971 18.109 1 79.94 69 PRO B C 1
ATOM 4903 O O . PRO B 1 69 ? 11.797 3.594 18.812 1 79.94 69 PRO B O 1
ATOM 4906 N N . PHE B 1 70 ? 10.438 1.921 18.531 1 81.62 70 PHE B N 1
ATOM 4907 C CA . PHE B 1 70 ? 10.492 1.488 19.922 1 81.62 70 PHE B CA 1
ATOM 4908 C C . PHE B 1 70 ? 11.906 1.07 20.312 1 81.62 70 PHE B C 1
ATOM 4910 O O . PHE B 1 70 ? 12.602 0.417 19.531 1 81.62 70 PHE B O 1
ATOM 4917 N N . ALA B 1 71 ? 12.281 1.528 21.453 1 71.44 71 ALA B N 1
ATOM 4918 C CA . ALA B 1 71 ? 13.516 1.022 22.047 1 71.44 71 ALA B CA 1
ATOM 4919 C C . ALA B 1 71 ? 13.289 -0.305 22.75 1 71.44 71 ALA B C 1
ATOM 4921 O O . ALA B 1 71 ? 12.164 -0.6 23.188 1 71.44 71 ALA B O 1
ATOM 4922 N N . GLU B 1 72 ? 14.43 -1.04 22.859 1 77.44 72 GLU B N 1
ATOM 4923 C CA . GLU B 1 72 ? 14.32 -2.279 23.625 1 77.44 72 GLU B CA 1
ATOM 4924 C C . GLU B 1 72 ? 13.883 -2.004 25.062 1 77.44 72 GLU B C 1
ATOM 4926 O O . GLU B 1 72 ? 14.367 -1.07 25.688 1 77.44 72 GLU B O 1
ATOM 4931 N N . GLY B 1 73 ? 12.93 -2.658 25.562 1 76.12 73 GLY B N 1
ATOM 4932 C CA . GLY B 1 73 ? 12.43 -2.473 26.906 1 76.12 73 GLY B CA 1
ATOM 4933 C C . GLY B 1 73 ? 11.125 -1.705 26.969 1 76.12 73 GLY B C 1
ATOM 4934 O O . GLY B 1 73 ? 10.398 -1.761 27.969 1 76.12 73 GLY B O 1
ATOM 4935 N N . GLU B 1 74 ? 10.867 -0.991 25.953 1 80 74 GLU B N 1
ATOM 4936 C CA . GLU B 1 74 ? 9.594 -0.282 25.906 1 80 74 GLU B CA 1
ATOM 4937 C C . GLU B 1 74 ? 8.438 -1.243 25.641 1 80 74 GLU B C 1
ATOM 4939 O O . GLU B 1 74 ? 8.617 -2.273 24.984 1 80 74 GLU B O 1
ATOM 4944 N N . ALA B 1 75 ? 7.281 -0.966 26.172 1 76.88 75 ALA B N 1
ATOM 4945 C CA . ALA B 1 75 ? 6.098 -1.82 26.094 1 76.88 75 ALA B CA 1
ATOM 4946 C C . ALA B 1 75 ? 5.762 -2.15 24.641 1 76.88 75 ALA B C 1
ATOM 4948 O O . ALA B 1 75 ? 5.344 -3.27 24.344 1 76.88 75 ALA B O 1
ATOM 4949 N N . GLY B 1 76 ? 6.059 -1.326 23.703 1 85.38 76 GLY B N 1
ATOM 4950 C CA . GLY B 1 76 ? 5.676 -1.533 22.312 1 85.38 76 GLY B CA 1
ATOM 4951 C C . GLY B 1 76 ? 6.758 -2.205 21.5 1 85.38 76 GLY B C 1
ATOM 4952 O O . GLY B 1 76 ? 6.527 -2.57 20.344 1 85.38 76 GLY B O 1
ATOM 4953 N N . TYR B 1 77 ? 7.824 -2.572 22.109 1 84.5 77 TYR B N 1
ATOM 4954 C CA . TYR B 1 77 ? 8.961 -3.113 21.375 1 84.5 77 TYR B CA 1
ATOM 4955 C C . TYR B 1 77 ? 8.648 -4.504 20.828 1 84.5 77 TYR B C 1
ATOM 4957 O O . TYR B 1 77 ? 8.961 -4.816 19.688 1 84.5 77 TYR B O 1
ATOM 4965 N N . GLN B 1 78 ? 7.992 -5.281 21.578 1 89.31 78 GLN B N 1
ATOM 4966 C CA . GLN B 1 78 ? 7.719 -6.664 21.203 1 89.31 78 GLN B CA 1
ATOM 4967 C C . GLN B 1 78 ? 6.617 -6.742 20.141 1 89.31 78 GLN B C 1
ATOM 4969 O O . GLN B 1 78 ? 6.332 -7.82 19.625 1 89.31 78 GLN B O 1
ATOM 4974 N N . GLN B 1 79 ? 6.023 -5.648 19.812 1 90.56 79 GLN B N 1
ATOM 4975 C CA . GLN B 1 79 ? 5.008 -5.594 18.766 1 90.56 79 GLN B CA 1
ATOM 4976 C C . GLN B 1 79 ? 5.391 -4.598 17.688 1 90.56 79 GLN B C 1
ATOM 4978 O O . GLN B 1 79 ? 4.523 -3.982 17.062 1 90.56 79 GLN B O 1
ATOM 4983 N N . SER B 1 80 ? 6.648 -4.449 17.562 1 89.56 80 SER B N 1
ATOM 4984 C CA . SER B 1 80 ? 7.164 -3.498 16.578 1 89.56 80 SER B CA 1
ATOM 4985 C C . SER B 1 80 ? 6.773 -3.898 15.156 1 89.56 80 SER B C 1
ATOM 4987 O O . SER B 1 80 ? 6.738 -3.059 14.258 1 89.56 80 SER B O 1
ATOM 4989 N N . PHE B 1 81 ? 6.465 -5.234 14.93 1 93.44 81 PHE B N 1
ATOM 4990 C CA . PHE B 1 81 ? 6.012 -5.672 13.609 1 93.44 81 PHE B CA 1
ATOM 4991 C C . PHE B 1 81 ? 4.594 -5.184 13.336 1 93.44 81 PHE B C 1
ATOM 4993 O O . PHE B 1 81 ? 4.117 -5.25 12.203 1 93.44 81 PHE B O 1
ATOM 5000 N N . ILE B 1 82 ? 3.893 -4.652 14.289 1 95.88 82 ILE B N 1
ATOM 5001 C CA . ILE B 1 82 ? 2.547 -4.109 14.148 1 95.88 82 ILE B CA 1
ATOM 5002 C C . ILE B 1 82 ? 2.613 -2.59 14.016 1 95.88 82 ILE B C 1
ATOM 5004 O O . ILE B 1 82 ? 2.182 -2.027 13.008 1 95.88 82 ILE B O 1
ATOM 5008 N N . SER B 1 83 ? 3.211 -1.908 14.992 1 94.25 83 SER B N 1
ATOM 5009 C CA . SER B 1 83 ? 3.146 -0.453 15.086 1 94.25 83 SER B CA 1
ATOM 5010 C C . SER B 1 83 ? 4.535 0.169 14.977 1 94.25 83 SER B C 1
ATOM 5012 O O . SER B 1 83 ? 4.715 1.353 15.273 1 94.25 83 SER B O 1
ATOM 5014 N N . GLY B 1 84 ? 5.512 -0.534 14.586 1 88.62 84 GLY B N 1
ATOM 5015 C CA . GLY B 1 84 ? 6.871 -0.024 14.492 1 88.62 84 GLY B CA 1
ATOM 5016 C C . GLY B 1 84 ? 7.055 0.985 13.375 1 88.62 84 GLY B C 1
ATOM 5017 O O . GLY B 1 84 ? 6.121 1.265 12.625 1 88.62 84 GLY B O 1
ATOM 5018 N N . TYR B 1 85 ? 8.266 1.498 13.352 1 84.5 85 TYR B N 1
ATOM 5019 C CA . TYR B 1 85 ? 8.656 2.525 12.391 1 84.5 85 TYR B CA 1
ATOM 5020 C C . TYR B 1 85 ? 8.57 1.998 10.969 1 84.5 85 TYR B C 1
ATOM 5022 O O . TYR B 1 85 ? 9.016 0.884 10.68 1 84.5 85 TYR B O 1
ATOM 5030 N N . ARG B 1 86 ? 7.969 2.793 10.078 1 87.75 86 ARG B N 1
ATOM 5031 C CA . ARG B 1 86 ? 7.941 2.473 8.656 1 87.75 86 ARG B CA 1
ATOM 5032 C C . ARG B 1 86 ? 7.789 3.734 7.812 1 87.75 86 ARG B C 1
ATOM 5034 O O . ARG B 1 86 ? 7.32 4.762 8.305 1 87.75 86 ARG B O 1
ATOM 5041 N N . ARG B 1 87 ? 8.195 3.654 6.598 1 82.25 87 ARG B N 1
ATOM 5042 C CA . ARG B 1 87 ? 8.023 4.75 5.648 1 82.25 87 ARG B CA 1
ATOM 5043 C C . ARG B 1 87 ? 6.844 4.48 4.715 1 82.25 87 ARG B C 1
ATOM 5045 O O . ARG B 1 87 ? 6.582 3.334 4.352 1 82.25 87 ARG B O 1
ATOM 5052 N N . ASP B 1 88 ? 6.191 5.43 4.359 1 91.25 88 ASP B N 1
ATOM 5053 C CA . ASP B 1 88 ? 5.098 5.402 3.393 1 91.25 88 ASP B CA 1
ATOM 5054 C C . ASP B 1 88 ? 5.012 6.719 2.625 1 91.25 88 ASP B C 1
ATOM 5056 O O . ASP B 1 88 ? 5.855 7.602 2.799 1 91.25 88 ASP B O 1
ATOM 5060 N N . PHE B 1 89 ? 4.039 6.855 1.728 1 89.62 89 PHE B N 1
ATOM 5061 C CA . PHE B 1 89 ? 3.955 8.016 0.851 1 89.62 89 PHE B CA 1
ATOM 5062 C C . PHE B 1 89 ? 2.584 8.68 0.956 1 89.62 89 PHE B C 1
ATOM 5064 O O . PHE B 1 89 ? 1.573 7.992 1.132 1 89.62 89 PHE B O 1
ATOM 5071 N N . ILE B 1 90 ? 2.59 9.984 0.835 1 94.94 90 ILE B N 1
ATOM 5072 C CA . ILE B 1 90 ? 1.335 10.711 0.964 1 94.94 90 ILE B CA 1
ATOM 5073 C C . ILE B 1 90 ? 1.312 11.875 -0.026 1 94.94 90 ILE B C 1
ATOM 5075 O O . ILE B 1 90 ? 2.355 12.453 -0.343 1 94.94 90 ILE B O 1
ATOM 5079 N N . ASN B 1 91 ? 0.18 12.18 -0.522 1 95.38 91 ASN B N 1
ATOM 5080 C CA . ASN B 1 91 ? -0.152 13.398 -1.246 1 95.38 91 ASN B CA 1
ATOM 5081 C C . ASN B 1 91 ? -1.622 13.773 -1.073 1 95.38 91 ASN B C 1
ATOM 5083 O O . ASN B 1 91 ? -2.414 12.977 -0.566 1 95.38 91 ASN B O 1
ATOM 5087 N N . GLY B 1 92 ? -1.984 15.062 -1.279 1 96.25 92 GLY B N 1
ATOM 5088 C CA . GLY B 1 92 ? -3.377 15.477 -1.352 1 96.25 92 GLY B CA 1
ATOM 5089 C C . GLY B 1 92 ? -3.99 15.273 -2.725 1 96.25 92 GLY B C 1
ATOM 5090 O O . GLY B 1 92 ? -3.277 15.242 -3.73 1 96.25 92 GLY B O 1
ATOM 5091 N N . GLN B 1 93 ? -5.27 15.203 -2.758 1 94.81 93 GLN B N 1
ATOM 5092 C CA . GLN B 1 93 ? -5.949 14.922 -4.02 1 94.81 93 GLN B CA 1
ATOM 5093 C C . GLN B 1 93 ? -6.465 16.203 -4.664 1 94.81 93 GLN B C 1
ATOM 5095 O O . GLN B 1 93 ? -6.844 16.203 -5.84 1 94.81 93 GLN B O 1
ATOM 5100 N N . PHE B 1 94 ? -6.473 17.297 -3.885 1 97.44 94 PHE B N 1
ATOM 5101 C CA . PHE B 1 94 ? -7.148 18.5 -4.355 1 97.44 94 PHE B CA 1
ATOM 5102 C C . PHE B 1 94 ? -6.191 19.688 -4.383 1 97.44 94 PHE B C 1
ATOM 5104 O O . PHE B 1 94 ? -5.367 19.844 -3.482 1 97.44 94 PHE B O 1
ATOM 5111 N N . THR B 1 95 ? -6.297 20.438 -5.426 1 94.75 95 THR B N 1
ATOM 5112 C CA . THR B 1 95 ? -5.703 21.766 -5.453 1 94.75 95 THR B CA 1
ATOM 5113 C C . THR B 1 95 ? -6.734 22.828 -5.062 1 94.75 95 THR B C 1
ATOM 5115 O O . THR B 1 95 ? -7.918 22.516 -4.902 1 94.75 95 THR B O 1
ATOM 5118 N N . LEU B 1 96 ? -6.289 24.047 -4.902 1 94.62 96 LEU B N 1
ATOM 5119 C CA . LEU B 1 96 ? -7.215 25.125 -4.57 1 94.62 96 LEU B CA 1
ATOM 5120 C C . LEU B 1 96 ? -8.297 25.266 -5.637 1 94.62 96 LEU B C 1
ATOM 5122 O O . LEU B 1 96 ? -9.461 25.531 -5.32 1 94.62 96 LEU B O 1
ATOM 5126 N N . LYS B 1 97 ? -7.949 25 -6.922 1 93.56 97 LYS B N 1
ATOM 5127 C CA . LYS B 1 97 ? -8.883 25.109 -8.039 1 93.56 97 LYS B CA 1
ATOM 5128 C C . LYS B 1 97 ? -9.969 24.047 -7.953 1 93.56 97 LYS B C 1
ATOM 5130 O O . LYS B 1 97 ? -11.031 24.188 -8.555 1 93.56 97 LYS B O 1
ATOM 5135 N N . ASP B 1 98 ? -9.695 23 -7.242 1 96.81 98 ASP B N 1
ATOM 5136 C CA . ASP B 1 98 ? -10.594 21.844 -7.164 1 96.81 98 ASP B CA 1
ATOM 5137 C C . ASP B 1 98 ? -11.672 22.062 -6.102 1 96.81 98 ASP B C 1
ATOM 5139 O O . ASP B 1 98 ? -12.625 21.297 -6.012 1 96.81 98 ASP B O 1
ATOM 5143 N N . LEU B 1 99 ? -11.539 23.109 -5.273 1 97.31 99 LEU B N 1
ATOM 5144 C CA . LEU B 1 99 ? -12.422 23.312 -4.133 1 97.31 99 LEU B CA 1
ATOM 5145 C C . LEU B 1 99 ? -13.656 24.109 -4.539 1 97.31 99 LEU B C 1
ATOM 5147 O O . LEU B 1 99 ? -13.578 24.984 -5.414 1 97.31 99 LEU B O 1
ATOM 5151 N N . PRO B 1 100 ? -14.789 23.828 -3.904 1 96.06 100 PRO B N 1
ATOM 5152 C CA . PRO B 1 100 ? -15.906 24.75 -4.09 1 96.06 100 PRO B CA 1
ATOM 5153 C C . PRO B 1 100 ? -15.594 26.156 -3.605 1 96.06 100 PRO B C 1
ATOM 5155 O O . PRO B 1 100 ? -14.711 26.344 -2.764 1 96.06 100 PRO B O 1
ATOM 5158 N N . GLN B 1 101 ? -16.312 27.078 -4.07 1 94.56 101 GLN B N 1
ATOM 5159 C CA . GLN B 1 101 ? -16 28.484 -3.857 1 94.56 101 GLN B CA 1
ATOM 5160 C C . GLN B 1 101 ? -15.945 28.812 -2.369 1 94.56 101 GLN B C 1
ATOM 5162 O O . GLN B 1 101 ? -15.023 29.5 -1.915 1 94.56 101 GLN B O 1
ATOM 5167 N N . ASP B 1 102 ? -16.859 28.359 -1.595 1 95.62 102 ASP B N 1
ATOM 5168 C CA . ASP B 1 102 ? -16.922 28.688 -0.173 1 95.62 102 ASP B CA 1
ATOM 5169 C C . ASP B 1 102 ? -15.695 28.141 0.568 1 95.62 102 ASP B C 1
ATOM 5171 O O . ASP B 1 102 ? -15.188 28.797 1.485 1 95.62 102 ASP B O 1
ATOM 5175 N N . TRP B 1 103 ? -15.258 26.922 0.225 1 97.62 103 TRP B N 1
ATOM 5176 C CA . TRP B 1 103 ? -14.07 26.359 0.851 1 97.62 103 TRP B CA 1
ATOM 5177 C C . TRP B 1 103 ? -12.82 27.109 0.41 1 97.62 103 TRP B C 1
ATOM 5179 O O . TRP B 1 103 ? -11.922 27.359 1.22 1 97.62 103 TRP B O 1
ATOM 5189 N N . SER B 1 104 ? -12.766 27.406 -0.883 1 96.31 104 SER B N 1
ATOM 5190 C CA . SER B 1 104 ? -11.609 28.125 -1.417 1 96.31 104 SER B CA 1
ATOM 5191 C C . SER B 1 104 ? -11.414 29.469 -0.722 1 96.31 104 SER B C 1
ATOM 5193 O O . SER B 1 104 ? -10.289 29.859 -0.431 1 96.31 104 SER B O 1
ATOM 5195 N N . LYS B 1 105 ? -12.43 30.172 -0.443 1 96.12 105 LYS B N 1
ATOM 5196 C CA . LYS B 1 105 ? -12.375 31.469 0.219 1 96.12 105 LYS B CA 1
ATOM 5197 C C . LYS B 1 105 ? -11.727 31.344 1.597 1 96.12 105 LYS B C 1
ATOM 5199 O O . LYS B 1 105 ? -11 32.25 2.021 1 96.12 105 LYS B O 1
ATOM 5204 N N . VAL B 1 106 ? -11.992 30.297 2.244 1 96.25 106 VAL B N 1
ATOM 5205 C CA . VAL B 1 106 ? -11.5 30.078 3.604 1 96.25 106 VAL B CA 1
ATOM 5206 C C . VAL B 1 106 ? -10.062 29.578 3.566 1 96.25 106 VAL B C 1
ATOM 5208 O O . VAL B 1 106 ? -9.227 30.016 4.355 1 96.25 106 VAL B O 1
ATOM 5211 N N . ILE B 1 107 ? -9.766 28.703 2.648 1 96.88 107 ILE B N 1
ATOM 5212 C CA . ILE B 1 107 ? -8.523 27.922 2.684 1 96.88 107 ILE B CA 1
ATOM 5213 C C . ILE B 1 107 ? -7.43 28.672 1.923 1 96.88 107 ILE B C 1
ATOM 5215 O O . ILE B 1 107 ? -6.262 28.656 2.32 1 96.88 107 ILE B O 1
ATOM 5219 N N . ALA B 1 108 ? -7.699 29.359 0.849 1 95 108 ALA B N 1
ATOM 5220 C CA . ALA B 1 108 ? -6.734 29.953 -0.07 1 95 108 ALA B CA 1
ATOM 5221 C C . ALA B 1 108 ? -5.797 30.906 0.665 1 95 108 ALA B C 1
ATOM 5223 O O . ALA B 1 108 ? -4.578 30.859 0.475 1 95 108 ALA B O 1
ATOM 5224 N N . PRO B 1 109 ? -6.336 31.75 1.572 1 93.81 109 PRO B N 1
ATOM 5225 C CA . PRO B 1 109 ? -5.445 32.688 2.256 1 93.81 109 PRO B CA 1
ATOM 5226 C C . PRO B 1 109 ? -4.461 32 3.195 1 93.81 109 PRO B C 1
ATOM 5228 O O . PRO B 1 109 ? -3.486 32.625 3.639 1 93.81 109 PRO B O 1
ATOM 5231 N N . LEU B 1 110 ? -4.734 30.781 3.518 1 90.75 110 LEU B N 1
ATOM 5232 C CA . LEU B 1 110 ? -3.932 30.062 4.496 1 90.75 110 LEU B CA 1
ATOM 5233 C C . LEU B 1 110 ? -2.826 29.266 3.812 1 90.75 110 LEU B C 1
ATOM 5235 O O . LEU B 1 110 ? -1.991 28.656 4.48 1 90.75 110 LEU B O 1
ATOM 5239 N N . MET B 1 111 ? -2.82 29.234 2.512 1 87.88 111 MET B N 1
ATOM 5240 C CA . MET B 1 111 ? -1.844 28.469 1.746 1 87.88 111 MET B CA 1
ATOM 5241 C C . MET B 1 111 ? -0.537 29.234 1.598 1 87.88 111 MET B C 1
ATOM 5243 O O . MET B 1 111 ? -0.538 30.469 1.589 1 87.88 111 MET B O 1
ATOM 5247 N N . PRO B 1 112 ? 0.594 28.438 1.59 1 78.06 112 PRO B N 1
ATOM 5248 C CA . PRO B 1 112 ? 1.855 29.141 1.312 1 78.06 112 PRO B CA 1
ATOM 5249 C C . PRO B 1 112 ? 1.847 29.859 -0.028 1 78.06 112 PRO B C 1
ATOM 5251 O O . PRO B 1 112 ? 1.226 29.391 -0.986 1 78.06 112 PRO B O 1
ATOM 5254 N N . LYS B 1 113 ? 2.49 31 -0.012 1 72.56 113 LYS B N 1
ATOM 5255 C CA . LYS B 1 113 ? 2.559 31.781 -1.242 1 72.56 113 LYS B CA 1
ATOM 5256 C C . LYS B 1 113 ? 3.457 31.109 -2.275 1 72.56 113 LYS B C 1
ATOM 5258 O O . LYS B 1 113 ? 4.523 30.594 -1.936 1 72.56 113 LYS B O 1
ATOM 5263 N N . THR B 1 114 ? 2.85 30.688 -3.359 1 64.5 114 THR B N 1
ATOM 5264 C CA . THR B 1 114 ? 3.604 30.078 -4.449 1 64.5 114 THR B CA 1
ATOM 5265 C C . THR B 1 114 ? 4.168 31.141 -5.383 1 64.5 114 THR B C 1
ATOM 5267 O O . THR B 1 114 ? 3.475 32.094 -5.727 1 64.5 114 THR B O 1
ATOM 5270 N N . ASP B 1 115 ? 5.539 31.375 -5.434 1 59.53 115 ASP B N 1
ATOM 5271 C CA . ASP B 1 115 ? 6.129 32.281 -6.414 1 59.53 115 ASP B CA 1
ATOM 5272 C C . ASP B 1 115 ? 6.543 31.516 -7.676 1 59.53 115 ASP B C 1
ATOM 5274 O O . ASP B 1 115 ? 6.449 30.297 -7.734 1 59.53 115 ASP B O 1
ATOM 5278 N N . ALA B 1 116 ? 6.684 32.281 -8.836 1 57.03 116 ALA B N 1
ATOM 5279 C CA . ALA B 1 116 ? 7.059 31.719 -10.125 1 57.03 116 ALA B CA 1
ATOM 5280 C C . ALA B 1 116 ? 8.258 30.781 -9.992 1 57.03 116 ALA B C 1
ATOM 5282 O O . ALA B 1 116 ? 8.414 29.844 -10.766 1 57.03 116 ALA B O 1
ATOM 5283 N N . LYS B 1 117 ? 9.008 30.969 -8.984 1 57.34 117 LYS B N 1
ATOM 5284 C CA . LYS B 1 117 ? 10.234 30.188 -8.852 1 57.34 117 LYS B CA 1
ATOM 5285 C C . LYS B 1 117 ? 10.039 28.984 -7.941 1 57.34 117 LYS B C 1
ATOM 5287 O O . LYS B 1 117 ? 10.914 28.125 -7.832 1 57.34 117 LYS B O 1
ATOM 5292 N N . THR B 1 118 ? 8.734 28.891 -7.473 1 60.22 118 THR B N 1
ATOM 5293 C CA . THR B 1 118 ? 8.523 27.812 -6.512 1 60.22 118 THR B CA 1
ATOM 5294 C C . THR B 1 118 ? 7.863 26.609 -7.184 1 60.22 118 THR B C 1
ATOM 5296 O O . THR B 1 118 ? 6.684 26.672 -7.535 1 60.22 118 THR B O 1
ATOM 5299 N N . PRO B 1 119 ? 8.555 25.516 -7.25 1 67.62 119 PRO B N 1
ATOM 5300 C CA . PRO B 1 119 ? 8.094 24.391 -8.062 1 67.62 119 PRO B CA 1
ATOM 5301 C C . PRO B 1 119 ? 7.043 23.547 -7.352 1 67.62 119 PRO B C 1
ATOM 5303 O O . PRO B 1 119 ? 6.301 22.797 -7.996 1 67.62 119 PRO B O 1
ATOM 5306 N N . LEU B 1 120 ? 6.855 23.812 -5.973 1 78.69 120 LEU B N 1
ATOM 5307 C CA . LEU B 1 120 ? 5.945 22.922 -5.27 1 78.69 120 LEU B CA 1
ATOM 5308 C C . LEU B 1 120 ? 4.633 23.625 -4.941 1 78.69 120 LEU B C 1
ATOM 5310 O O . LEU B 1 120 ? 4.629 24.812 -4.609 1 78.69 120 LEU B O 1
ATOM 5314 N N . LYS B 1 121 ? 3.582 22.984 -5.062 1 84.88 121 LYS B N 1
ATOM 5315 C CA . LYS B 1 121 ? 2.258 23.5 -4.719 1 84.88 121 LYS B CA 1
ATOM 5316 C C . LYS B 1 121 ? 1.631 22.688 -3.59 1 84.88 121 LYS B C 1
ATOM 5318 O O . LYS B 1 121 ? 1.897 21.5 -3.453 1 84.88 121 LYS B O 1
ATOM 5323 N N . PRO B 1 122 ? 0.797 23.391 -2.82 1 90.62 122 PRO B N 1
ATOM 5324 C CA . PRO B 1 122 ? 0.095 22.641 -1.777 1 90.62 122 PRO B CA 1
ATOM 5325 C C . PRO B 1 122 ? -0.983 21.719 -2.338 1 90.62 122 PRO B C 1
ATOM 5327 O O . PRO B 1 122 ? -1.889 22.172 -3.041 1 90.62 122 PRO B O 1
ATOM 5330 N N . MET B 1 123 ? -0.837 20.484 -2.16 1 95.25 123 MET B N 1
ATOM 5331 C CA . MET B 1 123 ? -1.852 19.484 -2.461 1 95.25 123 MET B CA 1
ATOM 5332 C C . MET B 1 123 ? -2.668 19.141 -1.219 1 95.25 123 MET B C 1
ATOM 5334 O O . MET B 1 123 ? -2.121 18.672 -0.219 1 95.25 123 MET B O 1
ATOM 5338 N N . LEU B 1 124 ? -4.016 19.266 -1.338 1 97.56 124 LEU B N 1
ATOM 5339 C CA . LEU B 1 124 ? -4.863 19.266 -0.152 1 97.56 124 LEU B CA 1
ATOM 5340 C C . LEU B 1 124 ? -5.621 17.938 -0.035 1 97.56 124 LEU B C 1
ATOM 5342 O O . LEU B 1 124 ? -5.934 17.312 -1.046 1 97.56 124 LEU B O 1
ATOM 5346 N N . TYR B 1 125 ? -5.922 17.531 1.15 1 98.12 125 TYR B N 1
ATOM 5347 C CA . TYR B 1 125 ? -6.973 16.562 1.467 1 98.12 125 TYR B CA 1
ATOM 5348 C C . TYR B 1 125 ? -7.734 16.984 2.719 1 98.12 125 TYR B C 1
ATOM 5350 O O . TYR B 1 125 ? -7.293 17.875 3.457 1 98.12 125 TYR B O 1
ATOM 5358 N N . PHE B 1 126 ? -8.875 16.438 2.912 1 98.75 126 PHE B N 1
ATOM 5359 C CA . PHE B 1 126 ? -9.781 16.875 3.973 1 98.75 126 PHE B CA 1
ATOM 5360 C C . PHE B 1 126 ? -10.172 15.688 4.855 1 98.75 126 PHE B C 1
ATOM 5362 O O . PHE B 1 126 ? -10.461 14.602 4.355 1 98.75 126 PHE B O 1
ATOM 5369 N N . ILE B 1 127 ? -10.156 15.922 6.117 1 98.75 127 ILE B N 1
ATOM 5370 C CA . ILE B 1 127 ? -10.414 14.883 7.102 1 98.75 127 ILE B CA 1
ATOM 5371 C C . ILE B 1 127 ? -11.344 15.414 8.188 1 98.75 127 ILE B C 1
ATOM 5373 O O . ILE B 1 127 ? -11.273 16.594 8.555 1 98.75 127 ILE B O 1
ATOM 5377 N N . GLY B 1 128 ? -12.203 14.578 8.727 1 98.88 128 GLY B N 1
ATOM 5378 C CA . GLY B 1 128 ? -13.156 14.984 9.742 1 98.88 128 GLY B CA 1
ATOM 5379 C C . GLY B 1 128 ? -12.492 15.555 10.984 1 98.88 128 GLY B C 1
ATOM 5380 O O . GLY B 1 128 ? -11.555 14.961 11.516 1 98.88 128 GLY B O 1
ATOM 5381 N N . LYS B 1 129 ? -13.039 16.625 11.398 1 98.62 129 LYS B N 1
ATOM 5382 C CA . LYS B 1 129 ? -12.484 17.328 12.555 1 98.62 129 LYS B CA 1
ATOM 5383 C C . LYS B 1 129 ? -12.664 16.5 13.828 1 98.62 129 LYS B C 1
ATOM 5385 O O . LYS B 1 129 ? -11.797 16.5 14.703 1 98.62 129 LYS B O 1
ATOM 5390 N N . TYR B 1 130 ? -13.781 15.828 13.891 1 98.62 130 TYR B N 1
ATOM 5391 C CA . TYR B 1 130 ? -14.156 15 15.031 1 98.62 130 TYR B CA 1
ATOM 5392 C C . TYR B 1 130 ? -14.453 13.57 14.594 1 98.62 130 TYR B C 1
ATOM 5394 O O . TYR B 1 130 ? -14.602 13.297 13.406 1 98.62 130 TYR B O 1
ATOM 5402 N N . GLU B 1 131 ? -14.484 12.656 15.578 1 98.62 131 GLU B N 1
ATOM 5403 C CA . GLU B 1 131 ? -15.109 11.352 15.352 1 98.62 131 GLU B CA 1
ATOM 5404 C C . GLU B 1 131 ? -16.578 11.508 14.953 1 98.62 131 GLU B C 1
ATOM 5406 O O . GLU B 1 131 ? -17.266 12.383 15.469 1 98.62 131 GLU B O 1
ATOM 5411 N N . VAL B 1 132 ? -17.047 10.672 14.039 1 98.81 132 VAL B N 1
ATOM 5412 C CA . VAL B 1 132 ? -18.453 10.688 13.695 1 98.81 132 VAL B CA 1
ATOM 5413 C C . VAL B 1 132 ? -19.297 10.375 14.938 1 98.81 132 VAL B C 1
ATOM 5415 O O . VAL B 1 132 ? -19.031 9.398 15.641 1 98.81 132 VAL B O 1
ATOM 5418 N N . THR B 1 133 ? -20.281 11.164 15.211 1 98.12 133 THR B N 1
ATOM 5419 C CA . THR B 1 133 ? -21.078 11.023 16.422 1 98.12 133 THR B CA 1
ATOM 5420 C C . THR B 1 133 ? -22.281 10.117 16.172 1 98.12 133 THR B C 1
ATOM 5422 O O . THR B 1 133 ? -22.625 9.844 15.023 1 98.12 133 THR B O 1
ATOM 5425 N N . ALA B 1 134 ? -22.906 9.727 17.312 1 96.81 134 ALA B N 1
ATOM 5426 C CA . ALA B 1 134 ? -24.141 8.953 17.234 1 96.81 134 ALA B CA 1
ATOM 5427 C C . ALA B 1 134 ? -25.234 9.727 16.5 1 96.81 134 ALA B C 1
ATOM 5429 O O . ALA B 1 134 ? -25.984 9.156 15.719 1 96.81 134 ALA B O 1
ATOM 5430 N N . ARG B 1 135 ? -25.266 11.008 16.75 1 96.19 135 ARG B N 1
ATOM 5431 C CA . ARG B 1 135 ? -26.25 11.883 16.109 1 96.19 135 ARG B CA 1
ATOM 5432 C C . ARG B 1 135 ? -26.047 11.93 14.602 1 96.19 135 ARG B C 1
ATOM 5434 O O . ARG B 1 135 ? -26.984 11.727 13.836 1 96.19 135 ARG B O 1
ATOM 5441 N N . GLN B 1 136 ? -24.875 12.188 14.219 1 97.5 136 GLN B N 1
ATOM 5442 C CA . GLN B 1 136 ? -24.547 12.281 12.797 1 97.5 136 GLN B CA 1
ATOM 5443 C C . GLN B 1 136 ? -24.812 10.961 12.078 1 97.5 136 GLN B C 1
ATOM 5445 O O . GLN B 1 136 ? -25.328 10.945 10.961 1 97.5 136 GLN B O 1
ATOM 5450 N N . TYR B 1 137 ? -24.422 9.875 12.727 1 97.69 137 TYR B N 1
ATOM 5451 C CA . TYR B 1 137 ? -24.641 8.539 12.164 1 97.69 137 TYR B CA 1
ATOM 5452 C C . TYR B 1 137 ? -26.109 8.289 11.93 1 97.69 137 TYR B C 1
ATOM 5454 O O . TYR B 1 137 ? -26.516 7.82 10.859 1 97.69 137 TYR B O 1
ATOM 5462 N N . ALA B 1 138 ? -26.906 8.617 12.898 1 95.94 138 ALA B N 1
ATOM 5463 C CA . ALA B 1 138 ? -28.344 8.391 12.812 1 95.94 138 ALA B CA 1
ATOM 5464 C C . ALA B 1 138 ? -28.953 9.219 11.688 1 95.94 138 ALA B C 1
ATOM 5466 O O . ALA B 1 138 ? -29.797 8.727 10.938 1 95.94 138 ALA B O 1
ATOM 5467 N N . GLN B 1 139 ? -28.562 10.469 11.578 1 96.06 139 GLN B N 1
ATOM 5468 C CA . GLN B 1 139 ? -29.078 11.375 10.555 1 96.06 139 GLN B CA 1
ATOM 5469 C C . GLN B 1 139 ? -28.828 10.828 9.156 1 96.06 139 GLN B C 1
ATOM 5471 O O . GLN B 1 139 ? -29.719 10.836 8.305 1 96.06 139 GLN B O 1
ATOM 5476 N N . VAL B 1 140 ? -27.625 10.328 8.922 1 97.38 140 VAL B N 1
ATOM 5477 C CA . VAL B 1 140 ? -27.219 9.859 7.602 1 97.38 140 VAL B CA 1
ATOM 5478 C C . VAL B 1 140 ? -27.891 8.523 7.297 1 97.38 140 VAL B C 1
ATOM 5480 O O . VAL B 1 140 ? -28.484 8.352 6.227 1 97.38 140 VAL B O 1
ATOM 5483 N N . MET B 1 141 ? -27.875 7.605 8.234 1 96.56 141 MET B N 1
ATOM 5484 C CA . MET B 1 141 ? -28.344 6.25 7.988 1 96.56 141 MET B CA 1
ATOM 5485 C C . MET B 1 141 ? -29.859 6.23 7.809 1 96.56 141 MET B C 1
ATOM 5487 O O . MET B 1 141 ? -30.406 5.344 7.148 1 96.56 141 MET B O 1
ATOM 5491 N N . ALA B 1 142 ? -30.547 7.246 8.328 1 95.88 142 ALA B N 1
ATOM 5492 C CA . ALA B 1 142 ? -31.984 7.363 8.148 1 95.88 142 ALA B CA 1
ATOM 5493 C C . ALA B 1 142 ? -32.344 7.578 6.676 1 95.88 142 ALA B C 1
ATOM 5495 O O . ALA B 1 142 ? -33.469 7.301 6.254 1 95.88 142 ALA B O 1
ATOM 5496 N N . GLN B 1 143 ? -31.344 8.031 5.883 1 95 143 GLN B N 1
ATOM 5497 C CA . GLN B 1 143 ? -31.594 8.359 4.48 1 95 143 GLN B CA 1
ATOM 5498 C C . GLN B 1 143 ? -31.406 7.133 3.59 1 95 143 GLN B C 1
ATOM 5500 O O . GLN B 1 143 ? -31.766 7.164 2.408 1 95 143 GLN B O 1
ATOM 5505 N N . ALA B 1 144 ? -30.906 6.016 4.094 1 93.81 144 ALA B N 1
ATOM 5506 C CA . ALA B 1 144 ? -30.453 4.871 3.301 1 93.81 144 ALA B CA 1
ATOM 5507 C C . ALA B 1 144 ? -31.609 4.285 2.484 1 93.81 144 ALA B C 1
ATOM 5509 O O . ALA B 1 144 ? -31.469 4.055 1.282 1 93.81 144 ALA B O 1
ATOM 5510 N N . GLN B 1 145 ? -32.75 4.098 3.105 1 91.31 145 GLN B N 1
ATOM 5511 C CA . GLN B 1 145 ? -33.875 3.453 2.439 1 91.31 145 GLN B CA 1
ATOM 5512 C C . GLN B 1 145 ? -34.406 4.328 1.314 1 91.31 145 GLN B C 1
ATOM 5514 O O . GLN B 1 145 ? -34.688 3.84 0.215 1 91.31 145 GLN B O 1
ATOM 5519 N N . SER B 1 146 ? -34.594 5.555 1.603 1 91.25 146 SER B N 1
ATOM 5520 C CA . SER B 1 146 ? -35.094 6.48 0.604 1 91.25 146 SER B CA 1
ATOM 5521 C C . SER B 1 146 ? -34.188 6.586 -0.598 1 91.25 146 SER B C 1
ATOM 5523 O O . SER B 1 146 ? -34.625 6.668 -1.739 1 91.25 146 SER B O 1
ATOM 5525 N N . LEU B 1 147 ? -32.938 6.605 -0.39 1 89.44 147 LEU B N 1
ATOM 5526 C CA . LEU B 1 147 ? -31.953 6.707 -1.466 1 89.44 147 LEU B CA 1
ATOM 5527 C C . LEU B 1 147 ? -31.953 5.445 -2.322 1 89.44 147 LEU B C 1
ATOM 5529 O O . LEU B 1 147 ? -31.766 5.516 -3.539 1 89.44 147 LEU B O 1
ATOM 5533 N N . ALA B 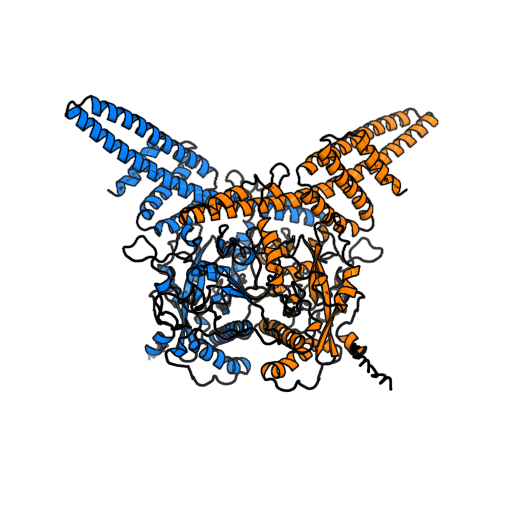1 148 ? -32.156 4.301 -1.717 1 85.38 148 ALA B N 1
ATOM 5534 C CA . ALA B 1 148 ? -32.125 3.02 -2.418 1 85.38 148 ALA B CA 1
ATOM 5535 C C . ALA B 1 148 ? -33.406 2.783 -3.209 1 85.38 148 ALA B C 1
ATOM 5537 O O . ALA B 1 148 ? -33.344 2.281 -4.336 1 85.38 148 ALA B O 1
ATOM 5538 N N . SER B 1 149 ? -34.562 3.115 -2.656 1 85.44 149 SER B N 1
ATOM 5539 C CA . SER B 1 149 ? -35.844 2.74 -3.236 1 85.44 149 SER B CA 1
ATOM 5540 C C . SER B 1 149 ? -36.5 3.906 -3.992 1 85.44 149 SER B C 1
ATOM 5542 O O . SER B 1 149 ? -37.438 3.717 -4.77 1 85.44 149 SER B O 1
ATOM 5544 N N . GLY B 1 150 ? -35.938 5.059 -3.766 1 84.94 150 GLY B N 1
ATOM 5545 C CA . GLY B 1 150 ? -36.531 6.227 -4.395 1 84.94 150 GLY B CA 1
ATOM 5546 C C . GLY B 1 150 ? -37.719 6.762 -3.637 1 84.94 150 GLY B C 1
ATOM 5547 O O . GLY B 1 150 ? -38.375 7.723 -4.074 1 84.94 150 GLY B O 1
ATOM 5548 N N . GLU B 1 151 ? -38.031 6.23 -2.475 1 88.44 151 GLU B N 1
ATOM 5549 C CA . GLU B 1 151 ? -39.125 6.715 -1.622 1 88.44 151 GLU B CA 1
ATOM 5550 C C . GLU B 1 151 ? -38.781 8.07 -1.008 1 88.44 151 GLU B C 1
ATOM 5552 O O . GLU B 1 151 ? -37.625 8.477 -1.003 1 88.44 151 GLU B O 1
ATOM 5557 N N . PRO B 1 152 ? -39.844 8.734 -0.562 1 88.31 152 PRO B N 1
ATOM 5558 C CA . PRO B 1 152 ? -39.562 10.039 0.048 1 88.31 152 PRO B CA 1
ATOM 5559 C C . PRO B 1 152 ? -38.625 9.945 1.256 1 88.31 152 PRO B C 1
ATOM 5561 O O . PRO B 1 152 ? -38.656 8.938 1.977 1 88.31 152 PRO B O 1
ATOM 5564 N N . ALA B 1 153 ? -37.875 10.977 1.441 1 87.25 153 ALA B N 1
ATOM 5565 C CA . ALA B 1 153 ? -36.969 11.039 2.576 1 87.25 153 ALA B CA 1
ATOM 5566 C C . ALA B 1 153 ? -37.719 10.953 3.898 1 87.25 153 ALA B C 1
ATOM 5568 O O . ALA B 1 153 ? -38.844 11.453 4.012 1 87.25 153 ALA B O 1
ATOM 5569 N N . PRO B 1 154 ? -37.125 10.32 4.879 1 87.5 154 PRO B N 1
ATOM 5570 C CA . PRO B 1 154 ? -37.781 10.234 6.188 1 87.5 154 PRO B CA 1
ATOM 5571 C C . PRO B 1 154 ? -37.875 11.586 6.887 1 87.5 154 PRO B C 1
ATOM 5573 O O . PRO B 1 154 ? -37.156 12.523 6.539 1 87.5 154 PRO B O 1
ATOM 5576 N N . ALA B 1 155 ? -38.812 11.547 7.859 1 86.69 155 ALA B N 1
ATOM 5577 C CA . ALA B 1 155 ? -38.906 12.742 8.703 1 86.69 155 ALA B CA 1
ATOM 5578 C C . ALA B 1 155 ? -37.656 12.914 9.555 1 86.69 155 ALA B C 1
ATOM 5580 O O . ALA B 1 155 ? -37.031 11.93 9.984 1 86.69 155 ALA B O 1
ATOM 5581 N N . CYS B 1 156 ? -37.312 14.086 9.766 1 83 156 CYS B N 1
ATOM 5582 C CA . CYS B 1 156 ? -36.125 14.398 10.531 1 83 156 CYS B CA 1
ATOM 5583 C C . CYS B 1 156 ? -36.312 14.07 12.008 1 83 156 CYS B C 1
ATOM 5585 O O . CYS B 1 156 ? -37.125 14.688 12.688 1 83 156 CYS B O 1
ATOM 5587 N N . GLU B 1 157 ? -35.688 13.008 12.5 1 83.88 157 GLU B N 1
ATOM 5588 C CA . GLU B 1 157 ? -35.594 12.656 13.906 1 83.88 157 GLU B CA 1
ATOM 5589 C C . GLU B 1 157 ? -34.125 12.477 14.32 1 83.88 157 GLU B C 1
ATOM 5591 O O . GLU B 1 157 ? -33.531 11.414 14.117 1 83.88 157 GLU B O 1
ATOM 5596 N N . ALA B 1 158 ? -33.531 13.578 14.734 1 81.88 158 ALA B N 1
ATOM 5597 C CA . ALA B 1 158 ? -32.125 13.516 15.117 1 81.88 158 ALA B CA 1
ATOM 5598 C C . ALA B 1 158 ? -31.953 13.508 16.641 1 81.88 158 ALA B C 1
ATOM 5600 O O . ALA B 1 158 ? -32.562 14.312 17.344 1 81.88 158 ALA B O 1
ATOM 5601 N N . PRO B 1 159 ? -31.141 12.477 17.141 1 83.94 159 PRO B N 1
ATOM 5602 C CA . PRO B 1 159 ? -30.875 12.484 18.594 1 83.94 159 PRO B CA 1
ATOM 5603 C C . PRO B 1 159 ? -30.312 13.812 19.078 1 83.94 159 PRO B C 1
ATOM 5605 O O . PRO B 1 159 ? -29.562 14.477 18.359 1 83.94 159 PRO B O 1
ATOM 5608 N N . THR B 1 160 ? -30.781 14.148 20.266 1 83.81 160 THR B N 1
ATOM 5609 C CA . THR B 1 160 ? -30.281 15.383 20.875 1 83.81 160 THR B CA 1
ATOM 5610 C C . THR B 1 160 ? -29.688 15.102 22.25 1 83.81 160 THR B C 1
ATOM 5612 O O . THR B 1 160 ? -29.703 13.961 22.719 1 83.81 160 THR B O 1
ATOM 5615 N N . GLY B 1 161 ? -29.016 16.047 22.828 1 82.69 161 GLY B N 1
ATOM 5616 C CA . GLY B 1 161 ? -28.406 15.883 24.141 1 82.69 161 GLY B CA 1
ATOM 5617 C C . GLY B 1 161 ? -26.953 15.492 24.078 1 82.69 161 GLY B C 1
ATOM 5618 O O . GLY B 1 161 ? -26.375 15.359 23 1 82.69 161 GLY B O 1
ATOM 5619 N N . MET B 1 162 ? -26.375 15.289 25.234 1 82.81 162 MET B N 1
ATOM 5620 C CA . MET B 1 162 ? -24.953 15 25.359 1 82.81 162 MET B CA 1
ATOM 5621 C C . MET B 1 162 ? -24.625 13.617 24.781 1 82.81 162 MET B C 1
ATOM 5623 O O . MET B 1 162 ? -23.562 13.422 24.203 1 82.81 162 MET B O 1
ATOM 5627 N N . ALA B 1 163 ? -25.562 12.773 24.891 1 87.81 163 ALA B N 1
ATOM 5628 C CA . ALA B 1 163 ? -25.375 11.422 24.375 1 87.81 163 ALA B CA 1
ATOM 5629 C C . ALA B 1 163 ? -25.266 11.422 22.859 1 87.81 163 ALA B C 1
ATOM 5631 O O . ALA B 1 163 ? -24.609 10.562 22.281 1 87.81 163 ALA B O 1
ATOM 5632 N N . ALA B 1 164 ? -25.844 12.453 22.281 1 91.62 164 ALA B N 1
ATOM 5633 C CA . ALA B 1 164 ? -25.844 12.562 20.828 1 91.62 164 ALA B CA 1
ATOM 5634 C C . ALA B 1 164 ? -24.469 12.969 20.312 1 91.62 164 ALA B C 1
ATOM 5636 O O . ALA B 1 164 ? -24.125 12.695 19.156 1 91.62 164 ALA B O 1
ATOM 5637 N N . ARG B 1 165 ? -23.656 13.508 21.203 1 94.75 165 ARG B N 1
ATOM 5638 C CA . ARG B 1 165 ? -22.344 14.008 20.812 1 94.75 165 ARG B CA 1
ATOM 5639 C C . ARG B 1 165 ? -21.266 12.945 21.031 1 94.75 165 ARG B C 1
ATOM 5641 O O . ARG B 1 165 ? -20.109 13.164 20.703 1 94.75 165 ARG B O 1
ATOM 5648 N N . LEU B 1 166 ? -21.719 11.812 21.531 1 96.94 166 LEU B N 1
ATOM 5649 C CA . LEU B 1 166 ? -20.75 10.734 21.719 1 96.94 166 LEU B CA 1
ATOM 5650 C C . LEU B 1 166 ? -20.344 10.133 20.375 1 96.94 166 LEU B C 1
ATOM 5652 O O . LEU B 1 166 ? -21.172 9.984 19.484 1 96.94 166 LEU B O 1
ATOM 5656 N N . PRO B 1 167 ? -19.078 9.82 20.25 1 98.19 167 PRO B N 1
ATOM 5657 C CA . PRO B 1 167 ? -18.688 9.086 19.031 1 98.19 167 PRO B CA 1
ATOM 5658 C C . PRO B 1 167 ? -19.531 7.836 18.812 1 98.19 167 PRO B C 1
ATOM 5660 O O . PRO B 1 167 ? -19.891 7.145 19.766 1 98.19 167 PRO B O 1
ATOM 5663 N N . LYS B 1 168 ? -19.906 7.613 17.594 1 98.31 168 LYS B N 1
ATOM 5664 C CA . LYS B 1 168 ? -20.594 6.375 17.25 1 98.31 168 LYS B CA 1
ATOM 5665 C C . LYS B 1 168 ? -19.656 5.176 17.359 1 98.31 168 LYS B C 1
ATOM 5667 O O . LYS B 1 168 ? -18.672 5.082 16.625 1 98.31 168 LYS B O 1
ATOM 5672 N N . VAL B 1 169 ? -19.891 4.285 18.297 1 98 169 VAL B N 1
ATOM 5673 C CA . VAL B 1 169 ? -19.156 3.041 18.469 1 98 169 VAL B CA 1
ATOM 5674 C C . VAL B 1 169 ? -20.094 1.853 18.312 1 98 169 VAL B C 1
ATOM 5676 O O . VAL B 1 169 ? -21.203 1.998 17.781 1 98 169 VAL B O 1
ATOM 5679 N N . LYS B 1 170 ? -19.641 0.624 18.625 1 97.06 170 LYS B N 1
ATOM 5680 C CA . LYS B 1 170 ? -20.438 -0.588 18.5 1 97.06 170 LYS B CA 1
ATOM 5681 C C . LYS B 1 170 ? -20.953 -0.769 17.078 1 97.06 170 LYS B C 1
ATOM 5683 O O . LYS B 1 170 ? -22.141 -0.974 16.859 1 97.06 170 LYS B O 1
ATOM 5688 N N . LEU B 1 171 ? -20.078 -0.596 16.141 1 97.38 171 LEU B N 1
ATOM 5689 C CA . LEU B 1 171 ? -20.391 -0.828 14.734 1 97.38 171 LEU B CA 1
ATOM 5690 C C . LEU B 1 171 ? -19.219 -1.542 14.047 1 97.38 171 LEU B C 1
ATOM 5692 O O . LEU B 1 171 ? -18.078 -1.459 14.492 1 97.38 171 LEU B O 1
ATOM 5696 N N . SER B 1 172 ? -19.562 -2.195 12.953 1 97 172 SER B N 1
ATOM 5697 C CA . SER B 1 172 ? -18.562 -2.941 12.195 1 97 172 SER B CA 1
ATOM 5698 C C . SER B 1 172 ? -17.891 -2.059 11.141 1 97 172 SER B C 1
ATOM 5700 O O . SER B 1 172 ? -18.359 -0.953 10.867 1 97 172 SER B O 1
ATOM 5702 N N . ARG B 1 173 ? -16.812 -2.564 10.656 1 96.81 173 ARG B N 1
ATOM 5703 C CA . ARG B 1 173 ? -16.141 -1.901 9.555 1 96.81 173 ARG B CA 1
ATOM 5704 C C . ARG B 1 173 ? -17.062 -1.726 8.359 1 96.81 173 ARG B C 1
ATOM 5706 O O . ARG B 1 173 ? -17 -0.716 7.656 1 96.81 173 ARG B O 1
ATOM 5713 N N . PHE B 1 174 ? -17.906 -2.689 8.086 1 96.25 174 PHE B N 1
ATOM 5714 C CA . PHE B 1 174 ? -18.844 -2.639 6.977 1 96.25 174 PHE B CA 1
ATOM 5715 C C . PHE B 1 174 ? -19.875 -1.543 7.195 1 96.25 174 PHE B C 1
ATOM 5717 O O . PHE B 1 174 ? -20.266 -0.849 6.25 1 96.25 174 PHE B O 1
ATOM 5724 N N . GLU B 1 175 ? -20.266 -1.385 8.445 1 97.06 175 GLU B N 1
ATOM 5725 C CA . GLU B 1 175 ? -21.234 -0.346 8.773 1 97.06 175 GLU B CA 1
ATOM 5726 C C . GLU B 1 175 ? -20.625 1.046 8.625 1 97.06 175 GLU B C 1
ATOM 5728 O O . GLU B 1 175 ? -21.297 1.98 8.195 1 97.06 175 GLU B O 1
ATOM 5733 N N . ALA B 1 176 ? -19.422 1.191 9.055 1 98.31 176 ALA B N 1
ATOM 5734 C CA . ALA B 1 176 ? -18.734 2.469 8.875 1 98.31 176 ALA B CA 1
ATOM 5735 C C . ALA B 1 176 ? -18.609 2.824 7.395 1 98.31 176 ALA B C 1
ATOM 5737 O O . ALA B 1 176 ? -18.828 3.973 7.008 1 98.31 176 ALA B O 1
ATOM 5738 N N . GLU B 1 177 ? -18.281 1.86 6.59 1 96.75 177 GLU B N 1
ATOM 5739 C CA . GLU B 1 177 ? -18.203 2.068 5.148 1 96.75 177 GLU B CA 1
ATOM 5740 C C . GLU B 1 177 ? -19.562 2.408 4.559 1 96.75 177 GLU B C 1
ATOM 5742 O O . GLU B 1 177 ? -19.672 3.254 3.666 1 96.75 177 GLU B O 1
ATOM 5747 N N . ARG B 1 178 ? -20.547 1.721 5.012 1 96.69 178 ARG B N 1
ATOM 5748 C CA . ARG B 1 178 ? -21.906 1.976 4.523 1 96.69 178 ARG B CA 1
ATOM 5749 C C . ARG B 1 178 ? -22.344 3.396 4.859 1 96.69 178 ARG B C 1
ATOM 5751 O O . ARG B 1 178 ? -23 4.055 4.047 1 96.69 178 ARG B O 1
ATOM 5758 N N . PHE B 1 179 ? -22.031 3.844 6.102 1 98.06 179 PHE B N 1
ATOM 5759 C CA . PHE B 1 179 ? -22.312 5.227 6.469 1 98.06 179 PHE B CA 1
ATOM 5760 C C . PHE B 1 179 ? -21.734 6.188 5.438 1 98.06 179 PHE B C 1
ATOM 5762 O O . PHE B 1 179 ? -22.422 7.094 4.969 1 98.06 179 PHE B O 1
ATOM 5769 N N . SER B 1 180 ? -20.469 5.996 5.094 1 98 180 SER B N 1
ATOM 5770 C CA . SER B 1 180 ? -19.766 6.871 4.156 1 98 180 SER B CA 1
ATOM 5771 C C . SER B 1 180 ? -20.422 6.836 2.777 1 98 180 SER B C 1
ATOM 5773 O O . SER B 1 180 ? -20.547 7.867 2.115 1 98 180 SER B O 1
ATOM 5775 N N . ALA B 1 181 ? -20.844 5.668 2.35 1 96.94 181 ALA B N 1
ATOM 5776 C CA . ALA B 1 181 ? -21.5 5.516 1.05 1 96.94 181 ALA B CA 1
ATOM 5777 C C . ALA B 1 181 ? -22.844 6.234 1.02 1 96.94 181 ALA B C 1
ATOM 5779 O O . ALA B 1 181 ? -23.156 6.949 0.062 1 96.94 181 ALA B O 1
ATOM 5780 N N . VAL B 1 182 ? -23.625 6.066 2.078 1 97.12 182 VAL B N 1
ATOM 5781 C CA . VAL B 1 182 ? -24.953 6.695 2.158 1 97.12 182 VAL B CA 1
ATOM 5782 C C . VAL B 1 182 ? -24.797 8.211 2.197 1 97.12 182 VAL B C 1
ATOM 5784 O O . VAL B 1 182 ? -25.516 8.938 1.509 1 97.12 182 VAL B O 1
ATOM 5787 N N . TYR B 1 183 ? -23.844 8.68 2.992 1 98.06 183 TYR B N 1
ATOM 5788 C CA . TYR B 1 183 ? -23.594 10.109 3.094 1 98.06 183 TYR B CA 1
ATOM 5789 C C . TYR B 1 183 ? -23.156 10.688 1.75 1 98.06 183 TYR B C 1
ATOM 5791 O O . TYR B 1 183 ? -23.625 11.75 1.342 1 98.06 183 TYR B O 1
ATOM 5799 N N . SER B 1 184 ? -22.297 9.969 1.06 1 97.75 184 SER B N 1
ATOM 5800 C CA . SER B 1 184 ? -21.844 10.391 -0.264 1 97.75 184 SER B CA 1
ATOM 5801 C C . SER B 1 184 ? -23.016 10.492 -1.239 1 97.75 184 SER B C 1
ATOM 5803 O O . SER B 1 184 ? -23.156 11.5 -1.94 1 97.75 184 SER B O 1
ATOM 5805 N N . ALA B 1 185 ? -23.781 9.438 -1.272 1 96.12 185 ALA B N 1
ATOM 5806 C CA . ALA B 1 185 ? -24.938 9.414 -2.17 1 96.12 185 ALA B CA 1
ATOM 5807 C C . ALA B 1 185 ? -25.891 10.578 -1.882 1 96.12 185 ALA B C 1
ATOM 5809 O O . ALA B 1 185 ? -26.375 11.234 -2.805 1 96.12 185 ALA B O 1
ATOM 5810 N N . TRP B 1 186 ? -26.141 10.812 -0.613 1 96.38 186 TRP B N 1
ATOM 5811 C CA . TRP B 1 186 ? -27.031 11.898 -0.205 1 96.38 186 TRP B CA 1
ATOM 5812 C C . TRP B 1 186 ? -26.469 13.25 -0.643 1 96.38 186 TRP B C 1
ATOM 5814 O O . TRP B 1 186 ? -27.203 14.086 -1.176 1 96.38 186 TRP B O 1
ATOM 5824 N N . LEU B 1 187 ? -25.203 13.484 -0.399 1 97.31 187 LEU B N 1
ATOM 5825 C CA . LEU B 1 187 ? -24.562 14.734 -0.796 1 97.31 187 LEU B CA 1
ATOM 5826 C C . LEU B 1 187 ? -24.609 14.922 -2.309 1 97.31 187 LEU B C 1
ATOM 5828 O O . LEU B 1 187 ? -24.891 16.016 -2.795 1 97.31 187 LEU B O 1
ATOM 5832 N N . MET B 1 188 ? -24.344 13.883 -3.041 1 95.44 188 MET B N 1
ATOM 5833 C CA . MET B 1 188 ? -24.312 13.969 -4.5 1 95.44 188 MET B CA 1
ATOM 5834 C C . MET B 1 188 ? -25.719 14.227 -5.047 1 95.44 188 MET B C 1
ATOM 5836 O O . MET B 1 188 ? -25.875 14.922 -6.055 1 95.44 188 MET B O 1
ATOM 5840 N N . LYS B 1 189 ? -26.672 13.695 -4.43 1 93.12 189 LYS B N 1
ATOM 5841 C CA . LYS B 1 189 ? -28.062 13.859 -4.879 1 93.12 189 LYS B CA 1
ATOM 5842 C C . LYS B 1 189 ? -28.578 15.266 -4.57 1 93.12 189 LYS B C 1
ATOM 5844 O O . LYS B 1 189 ? -29.234 15.883 -5.402 1 93.12 189 LYS B O 1
ATOM 5849 N N . TYR B 1 190 ? -28.219 15.828 -3.365 1 93.44 190 TYR B N 1
ATOM 5850 C CA . TYR B 1 190 ? -28.922 17.031 -2.908 1 93.44 190 TYR B CA 1
ATOM 5851 C C . TYR B 1 190 ? -27.969 18.219 -2.842 1 93.44 190 TYR B C 1
ATOM 5853 O O . TYR B 1 190 ? -28.406 19.375 -2.812 1 93.44 190 TYR B O 1
ATOM 5861 N N . HIS B 1 191 ? -26.641 17.953 -2.736 1 95.75 191 HIS B N 1
ATOM 5862 C CA . HIS B 1 191 ? -25.688 19.031 -2.516 1 95.75 191 HIS B CA 1
ATOM 5863 C C . HIS B 1 191 ? -24.406 18.812 -3.318 1 95.75 191 HIS B C 1
ATOM 5865 O O . HIS B 1 191 ? -23.297 18.969 -2.789 1 95.75 191 HIS B O 1
ATOM 5871 N N . ARG B 1 192 ? -24.531 18.422 -4.551 1 93.81 192 ARG B N 1
ATOM 5872 C CA . ARG B 1 192 ? -23.406 18.078 -5.422 1 93.81 192 ARG B CA 1
ATOM 5873 C C . ARG B 1 192 ? -22.438 19.234 -5.562 1 93.81 192 ARG B C 1
ATOM 5875 O O . ARG B 1 192 ? -21.219 19.031 -5.613 1 93.81 192 ARG B O 1
ATOM 5882 N N . GLU B 1 193 ? -22.859 20.438 -5.586 1 93.44 193 GLU B N 1
ATOM 5883 C CA . GLU B 1 193 ? -22.078 21.641 -5.859 1 93.44 193 GLU B CA 1
ATOM 5884 C C . GLU B 1 193 ? -21.141 21.969 -4.699 1 93.44 193 GLU B C 1
ATOM 5886 O O . GLU B 1 193 ? -20.203 22.75 -4.855 1 93.44 193 GLU B O 1
ATOM 5891 N N . LEU B 1 194 ? -21.406 21.328 -3.527 1 96.62 194 LEU B N 1
ATOM 5892 C CA . LEU B 1 194 ? -20.625 21.641 -2.342 1 96.62 194 LEU B CA 1
ATOM 5893 C C . LEU B 1 194 ? -19.406 20.719 -2.246 1 96.62 194 LEU B C 1
ATOM 5895 O O . LEU B 1 194 ? -18.531 20.938 -1.407 1 96.62 194 LEU B O 1
ATOM 5899 N N . LEU B 1 195 ? -19.328 19.719 -3.119 1 96.56 195 LEU B N 1
ATOM 5900 C CA . LEU B 1 195 ? -18.234 18.75 -3.064 1 96.56 195 LEU B CA 1
ATOM 5901 C C . LEU B 1 195 ? -17.047 19.219 -3.887 1 96.56 195 LEU B C 1
ATOM 5903 O O . LEU B 1 195 ? -17.219 19.797 -4.961 1 96.56 195 LEU B O 1
ATOM 5907 N N . PRO B 1 196 ? -15.828 18.984 -3.365 1 97 196 PRO B N 1
ATOM 5908 C CA . PRO B 1 196 ? -14.672 19.234 -4.23 1 97 196 PRO B CA 1
ATOM 5909 C C . PRO B 1 196 ? -14.633 18.312 -5.445 1 97 196 PRO B C 1
ATOM 5911 O O . PRO B 1 196 ? -15.234 17.234 -5.426 1 97 196 PRO B O 1
ATOM 5914 N N . VAL B 1 197 ? -13.969 18.797 -6.512 1 96.12 197 VAL B N 1
ATOM 5915 C CA . VAL B 1 197 ? -13.852 18.031 -7.754 1 96.12 197 VAL B CA 1
ATOM 5916 C C . VAL B 1 197 ? -12.383 17.922 -8.148 1 96.12 197 VAL B C 1
ATOM 5918 O O . VAL B 1 197 ? -11.758 18.906 -8.547 1 96.12 197 VAL B O 1
ATOM 5921 N N . SER B 1 198 ? -11.844 16.688 -8.047 1 95.62 198 SER B N 1
ATOM 5922 C CA . SER B 1 198 ? -10.461 16.453 -8.461 1 95.62 198 SER B CA 1
ATOM 5923 C C . SER B 1 198 ? -10.289 16.688 -9.953 1 95.62 198 SER B C 1
ATOM 5925 O O . SER B 1 198 ? -10.953 16.047 -10.766 1 95.62 198 SER B O 1
ATOM 5927 N N . GLY B 1 199 ? -9.398 17.516 -10.336 1 94.81 199 GLY B N 1
ATOM 5928 C CA . GLY B 1 199 ? -9.195 17.844 -11.734 1 94.81 199 GLY B CA 1
ATOM 5929 C C . GLY B 1 199 ? -10.336 18.656 -12.336 1 94.81 199 GLY B C 1
ATOM 5930 O O . GLY B 1 199 ? -10.758 18.391 -13.469 1 94.81 199 GLY B O 1
ATOM 5931 N N . ARG B 1 200 ? -10.812 19.5 -11.594 1 92 200 ARG B N 1
ATOM 5932 C CA . ARG B 1 200 ? -11.906 20.359 -12.055 1 92 200 ARG B CA 1
ATOM 5933 C C . ARG B 1 200 ? -11.516 21.109 -13.328 1 92 200 ARG B C 1
ATOM 5935 O O . ARG B 1 200 ? -10.461 21.734 -13.391 1 92 200 ARG B O 1
ATOM 5942 N N . GLY B 1 201 ? -12.273 20.812 -14.344 1 84.25 201 GLY B N 1
ATOM 5943 C CA . GLY B 1 201 ? -12.055 21.484 -15.609 1 84.25 201 GLY B CA 1
ATOM 5944 C C . GLY B 1 201 ? -13.062 22.578 -15.891 1 84.25 201 GLY B C 1
ATOM 5945 O O . GLY B 1 201 ? -13.633 23.156 -14.969 1 84.25 201 GLY B O 1
ATOM 5946 N N . THR B 1 202 ? -13.102 22.906 -17.219 1 81.69 202 THR B N 1
ATOM 5947 C CA . THR B 1 202 ? -13.969 24 -17.625 1 81.69 202 THR B CA 1
ATOM 5948 C C . THR B 1 202 ? -15.414 23.531 -17.734 1 81.69 202 THR B C 1
ATOM 5950 O O . THR B 1 202 ? -16.344 24.312 -17.516 1 81.69 202 THR B O 1
ATOM 5953 N N . SER B 1 203 ? -15.492 22.203 -17.938 1 82.69 203 SER B N 1
ATOM 5954 C CA . SER B 1 203 ? -16.844 21.641 -18.031 1 82.69 203 SER B CA 1
ATOM 5955 C C . SER B 1 203 ? -17.281 21.016 -16.719 1 82.69 203 SER B C 1
ATOM 5957 O O . SER B 1 203 ? -16.453 20.547 -15.938 1 82.69 203 SER B O 1
ATOM 5959 N N . ALA B 1 204 ? -18.562 21.156 -16.484 1 76.56 204 ALA B N 1
ATOM 5960 C CA . ALA B 1 204 ? -19.125 20.641 -15.234 1 76.56 204 ALA B CA 1
ATOM 5961 C C . ALA B 1 204 ? -18.844 19.141 -15.094 1 76.56 204 ALA B C 1
ATOM 5963 O O . ALA B 1 204 ? -18.812 18.609 -13.984 1 76.56 204 ALA B O 1
ATOM 5964 N N . GLN B 1 205 ? -18.578 18.516 -16.188 1 79.38 205 GLN B N 1
ATOM 5965 C CA . GLN B 1 205 ? -18.391 17.062 -16.156 1 79.38 205 GLN B CA 1
ATOM 5966 C C . GLN B 1 205 ? -16.922 16.688 -16.031 1 79.38 205 GLN B C 1
ATOM 5968 O O . GLN B 1 205 ? -16.578 15.516 -15.852 1 79.38 205 GLN B O 1
ATOM 5973 N N . ASP B 1 206 ? -16.188 17.719 -15.992 1 88.25 206 ASP B N 1
ATOM 5974 C CA . ASP B 1 206 ? -14.75 17.438 -15.953 1 88.25 206 ASP B CA 1
ATOM 5975 C C . ASP B 1 206 ? -14.289 17.156 -14.523 1 88.25 206 ASP B C 1
ATOM 5977 O O . ASP B 1 206 ? -14.594 17.922 -13.602 1 88.25 206 ASP B O 1
ATOM 5981 N N . GLY B 1 207 ? -13.648 16.094 -14.398 1 92.31 207 GLY B N 1
ATOM 5982 C CA . GLY B 1 207 ? -13.031 15.805 -13.117 1 92.31 207 GLY B CA 1
ATOM 5983 C C . GLY B 1 207 ? -13.719 14.695 -12.352 1 92.31 207 GLY B C 1
ATOM 5984 O O . GLY B 1 207 ? -14.648 14.062 -12.867 1 92.31 207 GLY B O 1
ATOM 5985 N N . GLY B 1 208 ? -13.156 14.375 -11.203 1 93.94 208 GLY B N 1
ATOM 5986 C CA . GLY B 1 208 ? -13.711 13.375 -10.312 1 93.94 208 GLY B CA 1
ATOM 5987 C C . GLY B 1 208 ? -14.367 13.977 -9.078 1 93.94 208 GLY B C 1
ATOM 5988 O O . GLY B 1 208 ? -13.688 14.508 -8.203 1 93.94 208 GLY B O 1
ATOM 5989 N N . LEU B 1 209 ? -15.68 13.852 -9.031 1 95.06 209 LEU B N 1
ATOM 5990 C CA . LEU B 1 209 ? -16.438 14.391 -7.914 1 95.06 209 LEU B CA 1
ATOM 5991 C C . LEU B 1 209 ? -16 13.758 -6.598 1 95.06 209 LEU B C 1
ATOM 5993 O O . LEU B 1 209 ? -15.797 12.539 -6.531 1 95.06 209 LEU B O 1
ATOM 5997 N N . GLY B 1 210 ? -15.898 14.664 -5.594 1 96.38 210 GLY B N 1
ATOM 5998 C CA . GLY B 1 210 ? -15.516 14.172 -4.281 1 96.38 210 GLY B CA 1
ATOM 5999 C C . GLY B 1 210 ? -16.578 13.297 -3.635 1 96.38 210 GLY B C 1
ATOM 6000 O O . GLY B 1 210 ? -17.766 13.469 -3.891 1 96.38 210 GLY B O 1
ATOM 6001 N N . PHE B 1 211 ? -16.188 12.352 -2.783 1 97.06 211 PHE B N 1
ATOM 6002 C CA . PHE B 1 211 ? -17.062 11.5 -1.997 1 97.06 211 PHE B CA 1
ATOM 6003 C C . PHE B 1 211 ? -16.5 11.281 -0.597 1 97.06 211 PHE B C 1
ATOM 6005 O O . PHE B 1 211 ? -15.32 11.508 -0.356 1 97.06 211 PHE B O 1
ATOM 6012 N N . VAL B 1 212 ? -17.344 10.883 0.289 1 98.06 212 VAL B N 1
ATOM 6013 C CA . VAL B 1 212 ? -16.953 10.648 1.677 1 98.06 212 VAL B CA 1
ATOM 6014 C C . VAL B 1 212 ? -16.484 9.211 1.846 1 98.06 212 VAL B C 1
ATOM 6016 O O . VAL B 1 212 ? -17.094 8.281 1.308 1 98.06 212 VAL B O 1
ATOM 6019 N N . ARG B 1 213 ? -15.43 8.969 2.537 1 97.62 213 ARG B N 1
ATOM 6020 C CA . ARG B 1 213 ? -14.867 7.652 2.846 1 97.62 213 ARG B CA 1
ATOM 6021 C C . ARG B 1 213 ? -14.117 7.676 4.176 1 97.62 213 ARG B C 1
ATOM 6023 O O . ARG B 1 213 ? -13.984 8.727 4.797 1 97.62 213 ARG B O 1
ATOM 6030 N N . LEU B 1 214 ? -13.719 6.547 4.672 1 98.25 214 LEU B N 1
ATOM 6031 C CA . LEU B 1 214 ? -12.773 6.504 5.781 1 98.25 214 LEU B CA 1
ATOM 6032 C C . LEU B 1 214 ? -11.414 7.035 5.355 1 98.25 214 LEU B C 1
ATOM 6034 O O . LEU B 1 214 ? -11.023 6.898 4.195 1 98.25 214 LEU B O 1
ATOM 6038 N N . PRO B 1 215 ? -10.695 7.656 6.246 1 98.5 215 PRO B N 1
ATOM 6039 C CA . PRO B 1 215 ? -9.328 8.047 5.891 1 98.5 215 PRO B CA 1
ATOM 6040 C C . PRO B 1 215 ? -8.406 6.844 5.684 1 98.5 215 PRO B C 1
ATOM 6042 O O . PRO B 1 215 ? -8.578 5.812 6.34 1 98.5 215 PRO B O 1
ATOM 6045 N N . THR B 1 216 ? -7.48 6.984 4.793 1 97.81 216 THR B N 1
ATOM 6046 C CA . THR B 1 216 ? -6.41 5.996 4.762 1 97.81 216 THR B CA 1
ATOM 6047 C C . THR B 1 216 ? -5.559 6.074 6.023 1 97.81 216 THR B C 1
ATOM 6049 O O . THR B 1 216 ? -5.582 7.086 6.73 1 97.81 216 THR B O 1
ATOM 6052 N N . GLU B 1 217 ? -4.852 5.031 6.262 1 97.75 217 GLU B N 1
ATOM 6053 C CA . GLU B 1 217 ? -3.99 5.027 7.441 1 97.75 217 GLU B CA 1
ATOM 6054 C C . GLU B 1 217 ? -2.967 6.16 7.383 1 97.75 217 GLU B C 1
ATOM 6056 O O . GLU B 1 217 ? -2.688 6.809 8.391 1 97.75 217 GLU B O 1
ATOM 6061 N N . VAL B 1 218 ? -2.369 6.418 6.258 1 97.69 218 VAL B N 1
ATOM 6062 C CA . VAL B 1 218 ? -1.347 7.445 6.086 1 97.69 218 VAL B CA 1
ATOM 6063 C C . VAL B 1 218 ? -1.967 8.828 6.273 1 97.69 218 VAL B C 1
ATOM 6065 O O . VAL B 1 218 ? -1.409 9.672 6.977 1 97.69 218 VAL B O 1
ATOM 6068 N N . GLU B 1 219 ? -3.133 9.062 5.684 1 98.38 219 GLU B N 1
ATOM 6069 C CA . GLU B 1 219 ? -3.844 10.328 5.863 1 98.38 219 GLU B CA 1
ATOM 6070 C C . GLU B 1 219 ? -4.164 10.57 7.336 1 98.38 219 GLU B C 1
ATOM 6072 O O . GLU B 1 219 ? -3.98 11.68 7.84 1 98.38 219 GLU B O 1
ATOM 6077 N N . TRP B 1 220 ? -4.664 9.562 7.953 1 98.75 220 TRP B N 1
ATOM 6078 C CA . TRP B 1 220 ? -5.066 9.672 9.352 1 98.75 220 TRP B CA 1
ATOM 6079 C C . TRP B 1 220 ? -3.873 10.023 10.234 1 98.75 220 TRP B C 1
ATOM 6081 O O . TRP B 1 220 ? -3.932 10.977 11.023 1 98.75 220 TRP B O 1
ATOM 6091 N N . GLU B 1 221 ? -2.82 9.305 10.125 1 98.5 221 GLU B N 1
ATOM 6092 C CA . GLU B 1 221 ? -1.686 9.484 11.023 1 98.5 221 GLU B CA 1
ATOM 6093 C C . GLU B 1 221 ? -0.945 10.781 10.727 1 98.5 221 GLU B C 1
ATOM 6095 O O . GLU B 1 221 ? -0.478 11.461 11.648 1 98.5 221 GLU B O 1
ATOM 6100 N N . PHE B 1 222 ? -0.785 11.133 9.391 1 98.06 222 PHE B N 1
ATOM 6101 C CA . PHE B 1 222 ? -0.157 12.398 9.031 1 98.06 222 PHE B CA 1
ATOM 6102 C C . PHE B 1 222 ? -0.9 13.57 9.664 1 98.06 222 PHE B C 1
ATOM 6104 O O . PHE B 1 222 ? -0.284 14.453 10.266 1 98.06 222 PHE B O 1
ATOM 6111 N N . ALA B 1 223 ? -2.158 13.516 9.594 1 98.56 223 ALA B N 1
ATOM 6112 C CA . ALA B 1 223 ? -2.98 14.57 10.18 1 98.56 223 ALA B CA 1
ATOM 6113 C C . ALA B 1 223 ? -2.93 14.523 11.703 1 98.56 223 ALA B C 1
ATOM 6115 O O . ALA B 1 223 ? -2.838 15.562 12.359 1 98.56 223 ALA B O 1
ATOM 6116 N N . ALA B 1 224 ? -3.033 13.344 12.266 1 98.62 224 ALA B N 1
ATOM 6117 C CA . ALA B 1 224 ? -3.012 13.18 13.719 1 98.62 224 ALA B CA 1
ATOM 6118 C C . ALA B 1 224 ? -1.714 13.719 14.312 1 98.62 224 ALA B C 1
ATOM 6120 O O . ALA B 1 224 ? -1.704 14.227 15.438 1 98.62 224 ALA B O 1
ATOM 6121 N N . ARG B 1 225 ? -0.669 13.633 13.57 1 96.44 225 ARG B N 1
ATOM 6122 C CA . ARG B 1 225 ? 0.637 14.078 14.047 1 96.44 225 ARG B CA 1
ATOM 6123 C C . ARG B 1 225 ? 0.782 15.594 13.914 1 96.44 225 ARG B C 1
ATOM 6125 O O . ARG B 1 225 ? 1.727 16.172 14.445 1 96.44 225 ARG B O 1
ATOM 6132 N N . GLY B 1 226 ? -0.076 16.234 13.195 1 95 226 GLY B N 1
ATOM 6133 C CA . GLY B 1 226 ? -0.055 17.688 13.07 1 95 226 GLY B CA 1
ATOM 6134 C C . GLY B 1 226 ? 0.155 18.156 11.641 1 95 226 GLY B C 1
ATOM 6135 O O . GLY B 1 226 ? 0.09 19.359 11.359 1 95 226 GLY B O 1
ATOM 6136 N N . GLY B 1 227 ? 0.492 17.141 10.75 1 93.12 227 GLY B N 1
ATOM 6137 C CA . GLY B 1 227 ? 0.592 17.422 9.328 1 93.12 227 GLY B CA 1
ATOM 6138 C C . GLY B 1 227 ? 1.548 18.562 9.008 1 93.12 227 GLY B C 1
ATOM 6139 O O . GLY B 1 227 ? 2.689 18.562 9.469 1 93.12 227 GLY B O 1
ATOM 6140 N N . GLN B 1 228 ? 1.055 19.531 8.195 1 87.25 228 GLN B N 1
ATOM 6141 C CA . GLN B 1 228 ? 1.877 20.625 7.703 1 87.25 228 GLN B CA 1
ATOM 6142 C C . GLN B 1 228 ? 2.152 21.656 8.797 1 87.25 228 GLN B C 1
ATOM 6144 O O . GLN B 1 228 ? 3.008 22.531 8.641 1 87.25 228 GLN B O 1
ATOM 6149 N N . ALA B 1 229 ? 1.486 21.516 9.93 1 89 229 ALA B N 1
ATOM 6150 C CA . ALA B 1 229 ? 1.564 22.547 10.969 1 89 229 ALA B CA 1
ATOM 6151 C C . ALA B 1 229 ? 2.754 22.312 11.891 1 89 229 ALA B C 1
ATOM 6153 O O . ALA B 1 229 ? 3.035 23.125 12.773 1 89 229 ALA B O 1
ATOM 6154 N N . VAL B 1 230 ? 3.445 21.234 11.711 1 81.69 230 VAL B N 1
ATOM 6155 C CA . VAL B 1 230 ? 4.539 20.922 12.625 1 81.69 230 VAL B CA 1
ATOM 6156 C C . VAL B 1 230 ? 5.809 20.641 11.828 1 81.69 230 VAL B C 1
ATOM 6158 O O . VAL B 1 230 ? 5.754 20.375 10.625 1 81.69 230 VAL B O 1
ATOM 6161 N N . SER B 1 231 ? 6.949 20.672 12.523 1 71.69 231 SER B N 1
ATOM 6162 C CA . SER B 1 231 ? 8.234 20.391 11.891 1 71.69 231 SER B CA 1
ATOM 6163 C C . SER B 1 231 ? 8.359 18.906 11.539 1 71.69 231 SER B C 1
ATOM 6165 O O . SER B 1 231 ? 7.605 18.078 12.047 1 71.69 231 SER B O 1
ATOM 6167 N N . ARG B 1 232 ? 9.25 18.625 10.703 1 68.06 232 ARG B N 1
ATOM 6168 C CA . ARG B 1 232 ? 9.531 17.234 10.344 1 68.06 232 ARG B CA 1
ATOM 6169 C C . ARG B 1 232 ? 9.891 16.406 11.57 1 68.06 232 ARG B C 1
ATOM 6171 O O . ARG B 1 232 ? 9.477 15.258 11.695 1 68.06 232 ARG B O 1
ATOM 6178 N N . GLN B 1 233 ? 10.633 17.016 12.438 1 64.56 233 GLN B N 1
ATOM 6179 C CA . GLN B 1 233 ? 11.023 16.344 13.672 1 64.56 233 GLN B CA 1
ATOM 6180 C C . GLN B 1 233 ? 9.805 16.047 14.547 1 64.56 233 GLN B C 1
ATOM 6182 O O . GLN B 1 233 ? 9.695 14.961 15.109 1 64.56 233 GLN B O 1
ATOM 6187 N N . ASP B 1 234 ? 8.953 17.016 14.617 1 77.69 234 ASP B N 1
ATOM 6188 C CA . ASP B 1 234 ? 7.742 16.844 15.422 1 77.69 234 ASP B CA 1
ATOM 6189 C C . ASP B 1 234 ? 6.832 15.773 14.812 1 77.69 234 ASP B C 1
ATOM 6191 O O . ASP B 1 234 ? 6.129 15.07 15.539 1 77.69 234 ASP B O 1
ATOM 6195 N N . LEU B 1 235 ? 6.891 15.633 13.5 1 82.19 235 LEU B N 1
ATOM 6196 C CA . LEU B 1 235 ? 6.102 14.617 12.812 1 82.19 235 LEU B CA 1
ATOM 6197 C C . LEU B 1 235 ? 6.551 13.219 13.227 1 82.19 235 LEU B C 1
ATOM 6199 O O . LEU B 1 235 ? 5.766 12.266 13.164 1 82.19 235 LEU B O 1
ATOM 6203 N N . GLU B 1 236 ? 7.746 13.117 13.672 1 75.5 236 GLU B N 1
ATOM 6204 C CA . GLU B 1 236 ? 8.312 11.805 13.977 1 75.5 236 GLU B CA 1
ATOM 6205 C C . GLU B 1 236 ? 8.273 11.523 15.477 1 75.5 236 GLU B C 1
ATOM 6207 O O . GLU B 1 236 ? 8.742 10.477 15.93 1 75.5 236 GLU B O 1
ATOM 6212 N N . GLY B 1 237 ? 7.715 12.445 16.219 1 80.5 237 GLY B N 1
ATOM 6213 C CA . GLY B 1 237 ? 7.633 12.289 17.656 1 80.5 237 GLY B CA 1
ATOM 6214 C C . GLY B 1 237 ? 6.652 11.211 18.078 1 80.5 237 GLY B C 1
ATOM 6215 O O . GLY B 1 237 ? 5.809 10.781 17.297 1 80.5 237 GLY B O 1
ATOM 6216 N N . ARG B 1 238 ? 6.867 10.758 19.344 1 86.06 238 ARG B N 1
ATOM 6217 C CA . ARG B 1 238 ? 5.961 9.758 19.891 1 86.06 238 ARG B CA 1
ATOM 6218 C C . ARG B 1 238 ? 4.523 10.258 19.891 1 86.06 238 ARG B C 1
ATOM 6220 O O . ARG B 1 238 ? 3.598 9.516 19.562 1 86.06 238 ARG B O 1
ATOM 6227 N N . LEU B 1 239 ? 4.371 11.523 20.375 1 92.94 239 LEU B N 1
ATOM 6228 C CA . LEU B 1 239 ? 3.096 12.234 20.391 1 92.94 239 LEU B CA 1
ATOM 6229 C C . LEU B 1 239 ? 3.191 13.539 19.609 1 92.94 239 LEU B C 1
ATOM 6231 O O . LEU B 1 239 ? 4.281 14.086 19.438 1 92.94 239 LEU B O 1
ATOM 6235 N N . PHE B 1 240 ? 2.047 13.969 19.109 1 92.56 240 PHE B N 1
ATOM 6236 C CA . PHE B 1 240 ? 2.066 15.281 18.469 1 92.56 240 PHE B CA 1
ATOM 6237 C C . PHE B 1 240 ? 2.387 16.359 19.484 1 92.56 240 PHE B C 1
ATOM 6239 O O . PHE B 1 240 ? 2.172 16.188 20.688 1 92.56 240 PHE B O 1
ATOM 6246 N N . PRO B 1 241 ? 2.91 17.516 19.016 1 85.44 241 PRO B N 1
ATOM 6247 C CA . PRO B 1 241 ? 3.234 18.609 19.938 1 85.44 241 PRO B CA 1
ATOM 6248 C C . PRO B 1 241 ? 2.004 19.156 20.641 1 85.44 241 PRO B C 1
ATOM 6250 O O . PRO B 1 241 ? 0.963 19.359 20.016 1 85.44 241 PRO B O 1
ATOM 6253 N N . ARG B 1 242 ? 2.107 19.328 21.953 1 92.06 242 ARG B N 1
ATOM 6254 C CA . ARG B 1 242 ? 1.066 19.891 22.812 1 92.06 242 ARG B CA 1
ATOM 6255 C C . ARG B 1 242 ? 1.51 21.219 23.422 1 92.06 242 ARG B C 1
ATOM 6257 O O . ARG B 1 242 ? 1.648 21.328 24.641 1 92.06 242 ARG B O 1
ATOM 6264 N N . ARG B 1 243 ? 1.557 22.188 22.594 1 82.06 243 ARG B N 1
ATOM 6265 C CA . ARG B 1 243 ? 2.162 23.453 22.969 1 82.06 243 ARG B CA 1
ATOM 6266 C C . ARG B 1 243 ? 1.214 24.281 23.844 1 82.06 243 ARG B C 1
ATOM 6268 O O . ARG B 1 243 ? 0.013 24.344 23.578 1 82.06 243 ARG B O 1
ATOM 6275 N N . VAL B 1 244 ? 1.784 24.734 24.906 1 81.56 244 VAL B N 1
ATOM 6276 C CA . VAL B 1 244 ? 1.073 25.609 25.828 1 81.56 244 VAL B CA 1
ATOM 6277 C C . VAL B 1 244 ? 1.681 27.016 25.781 1 81.56 244 VAL B C 1
ATOM 6279 O O . VAL B 1 244 ? 2.904 27.172 25.734 1 81.56 244 VAL B O 1
ATOM 6282 N N . GLU B 1 245 ? 0.824 27.969 25.672 1 78.38 245 GLU B N 1
ATOM 6283 C CA . GLU B 1 245 ? 1.308 29.344 25.625 1 78.38 245 GLU B CA 1
ATOM 6284 C C . GLU B 1 245 ? 2.26 29.641 26.781 1 78.38 245 GLU B C 1
ATOM 6286 O O . GLU B 1 245 ? 1.95 29.359 27.938 1 78.38 245 GLU B O 1
ATOM 6291 N N . GLY B 1 246 ? 3.363 30.219 26.453 1 71.44 246 GLY B N 1
ATOM 6292 C CA . GLY B 1 246 ? 4.316 30.656 27.469 1 71.44 246 GLY B CA 1
ATOM 6293 C C . GLY B 1 246 ? 5.219 29.547 27.969 1 71.44 246 GLY B C 1
ATOM 6294 O O . GLY B 1 246 ? 6.039 29.766 28.859 1 71.44 246 GLY B O 1
ATOM 6295 N N . SER B 1 247 ? 4.895 28.344 27.516 1 70.81 247 SER B N 1
ATOM 6296 C CA . SER B 1 247 ? 5.707 27.234 28 1 70.81 247 SER B CA 1
ATOM 6297 C C . SER B 1 247 ? 6.508 26.609 26.859 1 70.81 247 SER B C 1
ATOM 6299 O O . SER B 1 247 ? 6.059 26.594 25.703 1 70.81 247 SER B O 1
ATOM 6301 N N . GLU B 1 248 ? 7.676 26.25 27.125 1 65.62 248 GLU B N 1
ATOM 6302 C CA . GLU B 1 248 ? 8.508 25.547 26.156 1 65.62 248 GLU B CA 1
ATOM 6303 C C . GLU B 1 248 ? 8.273 24.047 26.203 1 65.62 248 GLU B C 1
ATOM 6305 O O . GLU B 1 248 ? 8.719 23.312 25.312 1 65.62 248 GLU B O 1
ATOM 6310 N N . SER B 1 249 ? 7.527 23.641 27.188 1 75 249 SER B N 1
ATOM 6311 C CA . SER B 1 249 ? 7.266 22.219 27.344 1 75 249 SER B CA 1
ATOM 6312 C C . SER B 1 249 ? 5.852 21.859 26.906 1 75 249 SER B C 1
ATOM 6314 O O . SER B 1 249 ? 4.961 22.703 26.906 1 75 249 SER B O 1
ATOM 6316 N N . ASP B 1 250 ? 5.676 20.625 26.469 1 85.5 250 ASP B N 1
ATOM 6317 C CA . ASP B 1 250 ? 4.355 20.125 26.078 1 85.5 250 ASP B CA 1
ATOM 6318 C C . ASP B 1 250 ? 3.434 20.031 27.297 1 85.5 250 ASP B C 1
ATOM 6320 O O . ASP B 1 250 ? 3.871 19.656 28.375 1 85.5 250 ASP B O 1
ATOM 6324 N N . GLY B 1 251 ? 2.238 20.359 27.094 1 88.75 251 GLY B N 1
ATOM 6325 C CA . GLY B 1 251 ? 1.238 20.188 28.141 1 88.75 251 GLY B CA 1
ATOM 6326 C C . GLY B 1 251 ? 0.923 18.719 28.406 1 88.75 251 GLY B C 1
ATOM 6327 O O . GLY B 1 251 ? 1.309 17.844 27.641 1 88.75 251 GLY B O 1
ATOM 6328 N N . PRO B 1 252 ? 0.295 18.484 29.562 1 91.06 252 PRO B N 1
ATOM 6329 C CA . PRO B 1 252 ? -0.052 17.109 29.891 1 91.06 252 PRO B CA 1
ATOM 6330 C C . PRO B 1 252 ? -1.014 16.484 28.875 1 91.06 252 PRO B C 1
ATOM 6332 O O . PRO B 1 252 ? -1.914 17.156 28.375 1 91.06 252 PRO B O 1
ATOM 6335 N N . LEU B 1 253 ? -0.874 15.203 28.641 1 93.06 253 LEU B N 1
ATOM 6336 C CA . LEU B 1 253 ? -1.698 14.5 27.656 1 93.06 253 LEU B CA 1
ATOM 6337 C C . LEU B 1 253 ? -3.17 14.547 28.062 1 93.06 253 LEU B C 1
ATOM 6339 O O . LEU B 1 253 ? -4.047 14.578 27.188 1 93.06 253 LEU B O 1
ATOM 6343 N N . GLY B 1 254 ? -3.436 14.594 29.312 1 93.06 254 GLY B N 1
ATOM 6344 C CA . GLY B 1 254 ? -4.797 14.609 29.828 1 93.06 254 GLY B CA 1
ATOM 6345 C C . GLY B 1 254 ? -5.613 15.781 29.312 1 93.06 254 GLY B C 1
ATOM 6346 O O . GLY B 1 254 ? -6.848 15.742 29.344 1 93.06 254 GLY B O 1
ATOM 6347 N N . ASP B 1 255 ? -5.004 16.875 28.891 1 94.62 255 ASP B N 1
ATOM 6348 C CA . ASP B 1 255 ? -5.707 18.031 28.328 1 94.62 255 ASP B CA 1
ATOM 6349 C C . ASP B 1 255 ? -6.105 17.766 26.875 1 94.62 255 ASP B C 1
ATOM 6351 O O . ASP B 1 255 ? -6.945 18.484 26.328 1 94.62 255 ASP B O 1
ATOM 6355 N N . TYR B 1 256 ? -5.543 16.75 26.281 1 95.81 256 TYR B N 1
ATOM 6356 C CA . TYR B 1 256 ? -5.68 16.562 24.844 1 95.81 256 TYR B CA 1
ATOM 6357 C C . TYR B 1 256 ? -6.371 15.234 24.531 1 95.81 256 TYR B C 1
ATOM 6359 O O . TYR B 1 256 ? -6.816 15.016 23.406 1 95.81 256 TYR B O 1
ATOM 6367 N N . ALA B 1 257 ? -6.457 14.344 25.469 1 95.94 257 ALA B N 1
ATOM 6368 C CA . ALA B 1 257 ? -6.934 12.992 25.156 1 95.94 257 ALA B CA 1
ATOM 6369 C C . ALA B 1 257 ? -7.77 12.445 26.312 1 95.94 257 ALA B C 1
ATOM 6371 O O . ALA B 1 257 ? -7.527 12.766 27.469 1 95.94 257 ALA B O 1
ATOM 6372 N N . VAL B 1 258 ? -8.766 11.672 25.984 1 94.94 258 VAL B N 1
ATOM 6373 C CA . VAL B 1 258 ? -9.555 10.906 26.938 1 94.94 258 VAL B CA 1
ATOM 6374 C C . VAL B 1 258 ? -8.984 9.5 27.078 1 94.94 258 VAL B C 1
ATOM 6376 O O . VAL B 1 258 ? -8.977 8.734 26.125 1 94.94 258 VAL B O 1
ATOM 6379 N N . PHE B 1 259 ? -8.453 9.133 28.172 1 94 259 PHE B N 1
ATOM 6380 C CA . PHE B 1 259 ? -7.863 7.828 28.453 1 94 259 PHE B CA 1
ATOM 6381 C C . PHE B 1 259 ? -8.031 7.453 29.906 1 94 259 PHE B C 1
ATOM 6383 O O . PHE B 1 259 ? -8.633 8.203 30.688 1 94 259 PHE B O 1
ATOM 6390 N N . ASN B 1 260 ? -7.652 6.238 30.219 1 89.81 260 ASN B N 1
ATOM 6391 C CA . ASN B 1 260 ? -7.793 5.75 31.578 1 89.81 260 ASN B CA 1
ATOM 6392 C C . ASN B 1 260 ? -6.75 6.363 32.5 1 89.81 260 ASN B C 1
ATOM 6394 O O . ASN B 1 260 ? -5.559 6.07 32.406 1 89.81 260 ASN B O 1
ATOM 6398 N N . GLN B 1 261 ? -7.098 7.324 33.281 1 79.25 261 GLN B N 1
ATOM 6399 C CA . GLN B 1 261 ? -6.195 7.992 34.219 1 79.25 261 GLN B CA 1
ATOM 6400 C C . GLN B 1 261 ? -6.305 7.395 35.625 1 79.25 261 GLN B C 1
ATOM 6402 O O . GLN B 1 261 ? -7.41 7.129 36.094 1 79.25 261 GLN B O 1
ATOM 6407 N N . VAL B 1 262 ? -5.438 6.359 35.969 1 57.81 262 VAL B N 1
ATOM 6408 C CA . VAL B 1 262 ? -5.457 5.785 37.312 1 57.81 262 VAL B CA 1
ATOM 6409 C C . VAL B 1 262 ? -5.305 6.895 38.344 1 57.81 262 VAL B C 1
ATOM 6411 O O . VAL B 1 262 ? -5.059 6.621 39.531 1 57.81 262 VAL B O 1
ATOM 6414 N N . ALA B 1 263 ? -5.023 8.086 38.062 1 47.31 263 ALA B N 1
ATOM 6415 C CA . ALA B 1 263 ? -4.586 8.859 39.219 1 47.31 263 ALA B CA 1
ATOM 6416 C C . ALA B 1 263 ? -5.422 8.523 40.438 1 47.31 263 ALA B C 1
ATOM 6418 O O . ALA B 1 263 ? -4.91 7.941 41.406 1 47.31 263 ALA B O 1
ATOM 6419 N N . GLY B 1 264 ? -5.902 9.68 41.062 1 43.53 264 GLY B N 1
ATOM 6420 C CA . GLY B 1 264 ? -6.16 10.023 42.438 1 43.53 264 GLY B CA 1
ATOM 6421 C C . GLY B 1 264 ? -7.336 9.273 43.031 1 43.53 264 GLY B C 1
ATOM 6422 O O . GLY B 1 264 ? -7.945 9.727 44 1 43.53 264 GLY B O 1
ATOM 6423 N N . GLY B 1 265 ? -7.633 8.148 43.094 1 43.69 265 GLY B N 1
ATOM 6424 C CA . GLY B 1 265 ? -8.602 7.477 43.938 1 43.69 265 GLY B CA 1
ATOM 6425 C C . GLY B 1 265 ? -10.023 7.566 43.438 1 43.69 265 GLY B C 1
ATOM 6426 O O . GLY B 1 265 ? -10.969 7.16 44.094 1 43.69 265 GLY B O 1
ATOM 6427 N N . THR B 1 266 ? -10.289 8.562 42.531 1 45.03 266 THR B N 1
ATOM 6428 C CA . THR B 1 266 ? -11.734 8.555 42.344 1 45.03 266 THR B CA 1
ATOM 6429 C C . THR B 1 266 ? -12.148 7.426 41.406 1 45.03 266 THR B C 1
ATOM 6431 O O . THR B 1 266 ? -11.445 7.121 40.438 1 45.03 266 THR B O 1
ATOM 6434 N N . GLY B 1 267 ? -12.516 6.27 41.719 1 50 267 GLY B N 1
ATOM 6435 C CA . GLY B 1 267 ? -13.164 5.035 41.281 1 50 267 GLY B CA 1
ATOM 6436 C C . GLY B 1 267 ? -13.859 5.152 39.938 1 50 267 GLY B C 1
ATOM 6437 O O . GLY B 1 267 ? -14.641 4.277 39.562 1 50 267 GLY B O 1
ATOM 6438 N N . GLN B 1 268 ? -13.945 6.312 39.344 1 55.41 268 GLN B N 1
ATOM 6439 C CA . GLN B 1 268 ? -14.859 6.262 38.219 1 55.41 268 GLN B CA 1
ATOM 6440 C C . GLN B 1 268 ? -14.164 5.738 36.969 1 55.41 268 GLN B C 1
ATOM 6442 O O . GLN B 1 268 ? -13.086 6.223 36.594 1 55.41 268 GLN B O 1
ATOM 6447 N N . ALA B 1 269 ? -14.5 4.594 36.406 1 66.69 269 ALA B N 1
ATOM 6448 C CA . ALA B 1 269 ? -14.078 3.885 35.188 1 66.69 269 ALA B CA 1
ATOM 6449 C C . ALA B 1 269 ? -14.125 4.801 33.969 1 66.69 269 ALA B C 1
ATOM 6451 O O . ALA B 1 269 ? -15.055 5.602 33.844 1 66.69 269 ALA B O 1
ATOM 6452 N N . ALA B 1 270 ? -12.984 5.039 33.156 1 79.12 270 ALA B N 1
ATOM 6453 C CA . ALA B 1 270 ? -12.953 5.82 31.906 1 79.12 270 ALA B CA 1
ATOM 6454 C C . ALA B 1 270 ? -14.094 5.418 30.984 1 79.12 270 ALA B C 1
ATOM 6456 O O . ALA B 1 270 ? -14.477 4.25 30.922 1 79.12 270 ALA B O 1
ATOM 6457 N N . ARG B 1 271 ? -14.742 6.406 30.469 1 89.81 271 ARG B N 1
ATOM 6458 C CA . ARG B 1 271 ? -15.844 6.188 29.547 1 89.81 271 ARG B CA 1
ATOM 6459 C C . ARG B 1 271 ? -15.703 7.07 28.297 1 89.81 271 ARG B C 1
ATOM 6461 O O . ARG B 1 271 ? -14.875 7.988 28.281 1 89.81 271 ARG B O 1
ATOM 6468 N N . LEU B 1 272 ? -16.375 6.73 27.406 1 94.25 272 LEU B N 1
ATOM 6469 C CA . LEU B 1 272 ? -16.469 7.543 26.203 1 94.25 272 LEU B CA 1
ATOM 6470 C C . LEU B 1 272 ? -16.953 8.945 26.531 1 94.25 272 LEU B C 1
ATOM 6472 O O . LEU B 1 272 ? -17.891 9.117 27.312 1 94.25 272 LEU B O 1
ATOM 6476 N N . MET B 1 273 ? -16.297 9.984 26 1 95.56 273 MET B N 1
ATOM 6477 C CA . MET B 1 273 ? -16.688 11.375 26.219 1 95.56 273 MET B CA 1
ATOM 6478 C C . MET B 1 273 ? -17.188 12.008 24.922 1 95.56 273 MET B C 1
ATOM 6480 O O . MET B 1 273 ? -16.828 11.562 23.828 1 95.56 273 MET B O 1
ATOM 6484 N N . PRO B 1 274 ? -18.047 13.023 25.016 1 96.25 274 PRO B N 1
ATOM 6485 C CA . PRO B 1 274 ? -18.469 13.75 23.812 1 96.25 274 PRO B CA 1
ATOM 6486 C C . PRO B 1 274 ? -17.281 14.352 23.047 1 96.25 274 PRO B C 1
ATOM 6488 O O . PRO B 1 274 ? -16.266 14.719 23.656 1 96.25 274 PRO B O 1
ATOM 6491 N N . ILE B 1 275 ? -17.453 14.438 21.812 1 97.25 275 ILE B N 1
ATOM 6492 C CA . ILE B 1 275 ? -16.391 14.953 20.969 1 97.25 275 ILE B CA 1
ATOM 6493 C C . ILE B 1 275 ? -16.031 16.375 21.391 1 97.25 275 ILE B C 1
ATOM 6495 O O . ILE B 1 275 ? -16.891 17.109 21.891 1 97.25 275 ILE B O 1
ATOM 6499 N N . GLY B 1 276 ? -14.828 16.766 21.234 1 95.69 276 GLY B N 1
ATOM 6500 C CA . GLY B 1 276 ? -14.383 18.141 21.391 1 95.69 276 GLY B CA 1
ATOM 6501 C C . GLY B 1 276 ? -14.258 18.547 22.844 1 95.69 276 GLY B C 1
ATOM 6502 O O . GLY B 1 276 ? -14.203 19.75 23.156 1 95.69 276 GLY B O 1
ATOM 6503 N N . THR B 1 277 ? -14.273 17.641 23.75 1 94.88 277 THR B N 1
ATOM 6504 C CA . THR B 1 277 ? -14.141 17.969 25.156 1 94.88 277 THR B CA 1
ATOM 6505 C C . THR B 1 277 ? -12.695 18.312 25.5 1 94.88 277 THR B C 1
ATOM 6507 O O . THR B 1 277 ? -12.438 19.016 26.484 1 94.88 277 THR B O 1
ATOM 6510 N N . LYS B 1 278 ? -11.758 17.812 24.766 1 96 278 LYS B N 1
ATOM 6511 C CA . LYS B 1 278 ? -10.344 18.062 24.984 1 96 278 LYS B CA 1
ATOM 6512 C C . LYS B 1 278 ? -9.789 19.062 23.969 1 96 278 LYS B C 1
ATOM 6514 O O . LYS B 1 278 ? -10.547 19.672 23.219 1 96 278 LYS B O 1
ATOM 6519 N N . LEU B 1 279 ? -8.492 19.359 24.062 1 96.44 279 LEU B N 1
ATOM 6520 C CA . LEU B 1 279 ? -7.84 20.297 23.156 1 96.44 279 LEU B CA 1
ATOM 6521 C C . LEU B 1 279 ? -7.484 19.641 21.828 1 96.44 279 LEU B C 1
ATOM 6523 O O . LEU B 1 279 ? -7.324 18.422 21.766 1 96.44 279 LEU B O 1
ATOM 6527 N N . PRO B 1 280 ? -7.383 20.422 20.781 1 96.75 280 PRO B N 1
ATOM 6528 C CA . PRO B 1 280 ? -7.062 19.859 19.469 1 96.75 280 PRO B CA 1
ATOM 6529 C C . PRO B 1 280 ? -5.562 19.672 19.25 1 96.75 280 PRO B C 1
ATOM 6531 O O . PRO B 1 280 ? -4.754 20.234 20 1 96.75 280 PRO B O 1
ATOM 6534 N N . ASN B 1 281 ? -5.234 18.812 18.281 1 96.88 281 ASN B N 1
ATOM 6535 C CA . ASN B 1 281 ? -3.848 18.75 17.828 1 96.88 281 ASN B CA 1
ATOM 6536 C C . ASN B 1 281 ? -3.473 19.969 17 1 96.88 281 ASN B C 1
ATOM 6538 O O . ASN B 1 281 ? -4.297 20.859 16.797 1 96.88 281 ASN B O 1
ATOM 6542 N N . PRO B 1 282 ? -2.299 20.078 16.438 1 93.62 282 PRO B N 1
ATOM 6543 C CA . PRO B 1 282 ? -1.798 21.312 15.828 1 93.62 282 PRO B CA 1
ATOM 6544 C C . PRO B 1 282 ? -2.594 21.734 14.594 1 93.62 282 PRO B C 1
ATOM 6546 O O . PRO B 1 282 ? -2.609 22.922 14.234 1 93.62 282 PRO B O 1
ATOM 6549 N N . ILE B 1 283 ? -3.262 20.797 13.922 1 96.31 283 ILE B N 1
ATOM 6550 C CA . ILE B 1 283 ? -3.996 21.203 12.734 1 96.31 283 ILE B CA 1
ATOM 6551 C C . ILE B 1 283 ? -5.488 21.266 13.047 1 96.31 283 ILE B C 1
ATOM 6553 O O . ILE B 1 283 ? -6.316 21.344 12.133 1 96.31 283 ILE B O 1
ATOM 6557 N N . GLY B 1 284 ? -5.828 21.109 14.32 1 97.62 284 GLY B N 1
ATOM 6558 C CA . GLY B 1 284 ? -7.195 21.391 14.742 1 97.62 284 GLY B CA 1
ATOM 6559 C C . GLY B 1 284 ? -8.062 20.141 14.797 1 97.62 284 GLY B C 1
ATOM 6560 O O . GLY B 1 284 ? -9.289 20.234 14.828 1 97.62 284 GLY B O 1
ATOM 6561 N N . LEU B 1 285 ? -7.5 18.969 14.758 1 98.38 285 LEU B N 1
ATOM 6562 C CA . LEU B 1 285 ? -8.258 17.734 14.945 1 98.38 285 LEU B CA 1
ATOM 6563 C C . LEU B 1 285 ? -8.461 17.453 16.422 1 98.38 285 LEU B C 1
ATOM 6565 O O . LEU B 1 285 ? -7.555 17.656 17.234 1 98.38 285 LEU B O 1
ATOM 6569 N N . PHE B 1 286 ? -9.594 16.953 16.703 1 98.31 286 PHE B N 1
ATOM 6570 C CA . PHE B 1 286 ? -9.906 16.594 18.078 1 98.31 286 PHE B CA 1
ATOM 6571 C C . PHE B 1 286 ? -9.984 15.07 18.234 1 98.31 286 PHE B C 1
ATOM 6573 O O . PHE B 1 286 ? -10.312 14.367 17.281 1 98.31 286 PHE B O 1
ATOM 6580 N N . ASP B 1 287 ? -9.602 14.594 19.391 1 98.06 287 ASP B N 1
ATOM 6581 C CA . ASP B 1 287 ? -9.828 13.211 19.812 1 98.06 287 ASP B CA 1
ATOM 6582 C C . ASP B 1 287 ? -9.094 12.234 18.891 1 98.06 287 ASP B C 1
ATOM 6584 O O . ASP B 1 287 ? -9.625 11.18 18.547 1 98.06 287 ASP B O 1
ATOM 6588 N N . VAL B 1 288 ? -7.879 12.602 18.438 1 98.12 288 VAL B N 1
ATOM 6589 C CA . VAL B 1 288 ? -7.113 11.703 17.578 1 98.12 288 VAL B CA 1
ATOM 6590 C C . VAL B 1 288 ? -6.316 10.727 18.453 1 98.12 288 VAL B C 1
ATOM 6592 O O . VAL B 1 288 ? -5.816 9.719 17.953 1 98.12 288 VAL B O 1
ATOM 6595 N N . ILE B 1 289 ? -6.145 11.031 19.703 1 97.25 289 ILE B N 1
ATOM 6596 C CA . ILE B 1 289 ? -5.609 10.102 20.703 1 97.25 289 ILE B CA 1
ATOM 6597 C C . ILE B 1 289 ? -6.656 9.844 21.781 1 97.25 289 ILE B C 1
ATOM 6599 O O . ILE B 1 289 ? -7.242 10.781 22.328 1 97.25 289 ILE B O 1
ATOM 6603 N N . GLY B 1 290 ? -6.91 8.578 22.031 1 97.06 290 GLY B N 1
ATOM 6604 C CA . GLY B 1 290 ? -7.883 8.211 23.047 1 97.06 290 GLY B CA 1
ATOM 6605 C C . GLY B 1 290 ? -9.32 8.383 22.594 1 97.06 290 GLY B C 1
ATOM 6606 O O . GLY B 1 290 ? -9.609 8.305 21.391 1 97.06 290 GLY B O 1
ATOM 6607 N N . ASN B 1 291 ? -10.305 8.43 23.562 1 97.44 291 ASN B N 1
ATOM 6608 C CA . ASN B 1 291 ? -11.742 8.445 23.328 1 97.44 291 ASN B CA 1
ATOM 6609 C C . ASN B 1 291 ? -12.195 7.223 22.547 1 97.44 291 ASN B C 1
ATOM 6611 O O . ASN B 1 291 ? -12.141 6.102 23.047 1 97.44 291 ASN B O 1
ATOM 6615 N N . ALA B 1 292 ? -12.586 7.359 21.312 1 98.56 292 ALA B N 1
ATOM 6616 C CA . ALA B 1 292 ? -12.828 6.172 20.5 1 98.56 292 ALA B CA 1
ATOM 6617 C C . ALA B 1 292 ? -11.672 5.926 19.531 1 98.56 292 ALA B C 1
ATOM 6619 O O . ALA B 1 292 ? -11.211 6.852 18.859 1 98.56 292 ALA B O 1
ATOM 6620 N N . ALA B 1 293 ? -11.203 4.699 19.562 1 98.5 293 ALA B N 1
ATOM 6621 C CA . ALA B 1 293 ? -10.289 4.324 18.484 1 98.5 293 ALA B CA 1
ATOM 6622 C C . ALA B 1 293 ? -10.969 4.426 17.125 1 98.5 293 ALA B C 1
ATOM 6624 O O . ALA B 1 293 ? -12.195 4.379 17.031 1 98.5 293 ALA B O 1
ATOM 6625 N N . GLU B 1 294 ? -10.164 4.562 16.109 1 98.75 294 GLU B N 1
ATOM 6626 C CA . GLU B 1 294 ? -10.781 4.895 14.828 1 98.75 294 GLU B CA 1
ATOM 6627 C C . GLU B 1 294 ? -10.328 3.939 13.734 1 98.75 294 GLU B C 1
ATOM 6629 O O . GLU B 1 294 ? -9.125 3.76 13.516 1 98.75 294 GLU B O 1
ATOM 6634 N N . MET B 1 295 ? -11.312 3.43 12.992 1 98.38 295 MET B N 1
ATOM 6635 C CA . MET B 1 295 ? -11.047 2.574 11.836 1 98.38 295 MET B CA 1
ATOM 6636 C C . MET B 1 295 ? -10.555 3.396 10.648 1 98.38 295 MET B C 1
ATOM 6638 O O . MET B 1 295 ? -11 4.531 10.453 1 98.38 295 MET B O 1
ATOM 6642 N N . VAL B 1 296 ? -9.695 2.791 9.867 1 98 296 VAL B N 1
ATOM 6643 C CA . VAL B 1 296 ? -9.234 3.443 8.641 1 98 296 VAL B CA 1
ATOM 6644 C C . VAL B 1 296 ? -9.555 2.568 7.434 1 98 296 VAL B C 1
ATOM 6646 O O . VAL B 1 296 ? -10.062 1.456 7.582 1 98 296 VAL B O 1
ATOM 6649 N N . GLN B 1 297 ? -9.266 2.977 6.297 1 95.5 297 GLN B N 1
ATOM 6650 C CA . GLN B 1 297 ? -9.781 2.457 5.031 1 95.5 297 GLN B CA 1
ATOM 6651 C C . GLN B 1 297 ? -9.117 1.133 4.668 1 95.5 297 GLN B C 1
ATOM 6653 O O . GLN B 1 297 ? -9.781 0.211 4.188 1 95.5 297 GLN B O 1
ATOM 6658 N N . GLU B 1 298 ? -7.867 0.961 4.887 1 91.94 298 GLU B N 1
ATOM 6659 C CA . GLU B 1 298 ? -7.121 -0.162 4.328 1 91.94 298 GLU B CA 1
ATOM 6660 C C . GLU B 1 298 ? -7.148 -1.365 5.266 1 91.94 298 GLU B C 1
ATOM 6662 O O . GLU B 1 298 ? -7.383 -1.217 6.465 1 91.94 298 GLU B O 1
ATOM 6667 N N . SER B 1 299 ? -6.891 -2.469 4.637 1 95.75 299 SER B N 1
ATOM 6668 C CA . SER B 1 299 ? -6.629 -3.664 5.434 1 95.75 299 SER B CA 1
ATOM 6669 C C . SER B 1 299 ? -5.273 -3.586 6.121 1 95.75 299 SER B C 1
ATOM 6671 O O . SER B 1 299 ? -4.355 -2.924 5.629 1 95.75 299 SER B O 1
ATOM 6673 N N . PHE B 1 300 ? -5.195 -4.297 7.211 1 97.38 300 PHE B N 1
ATOM 6674 C CA . PHE B 1 300 ? -3.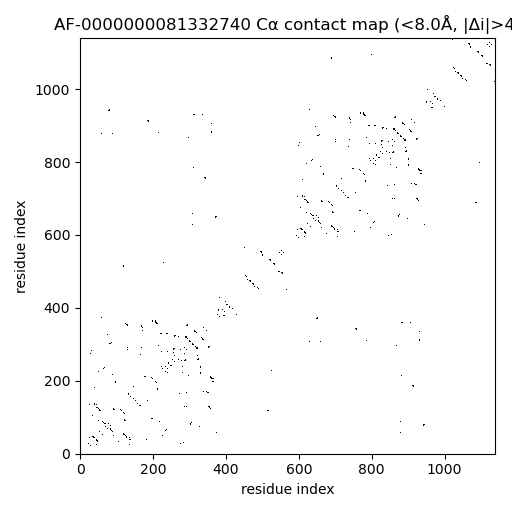982 -4.316 8.023 1 97.38 300 PHE B CA 1
ATOM 6675 C C . PHE B 1 300 ? -2.85 -5.02 7.281 1 97.38 300 PHE B C 1
ATOM 6677 O O . PHE B 1 300 ? -3.051 -6.082 6.695 1 97.38 300 PHE B O 1
ATOM 6684 N N . GLN B 1 301 ? -1.658 -4.461 7.289 1 97.31 301 GLN B N 1
ATOM 6685 C CA . GLN B 1 301 ? -0.408 -5.062 6.836 1 97.31 301 GLN B CA 1
ATOM 6686 C C . GLN B 1 301 ? 0.676 -4.945 7.902 1 97.31 301 GLN B C 1
ATOM 6688 O O . GLN B 1 301 ? 0.805 -3.904 8.555 1 97.31 301 GLN B O 1
ATOM 6693 N N . LEU B 1 302 ? 1.494 -5.902 8.094 1 96.94 302 LEU B N 1
ATOM 6694 C CA . LEU B 1 302 ? 2.592 -5.898 9.055 1 96.94 302 LEU B CA 1
ATOM 6695 C C . LEU B 1 302 ? 3.682 -4.922 8.633 1 96.94 302 LEU B C 1
ATOM 6697 O O . LEU B 1 302 ? 3.732 -4.504 7.473 1 96.94 302 LEU B O 1
ATOM 6701 N N . VAL B 1 303 ? 4.473 -4.551 9.602 1 92.81 303 VAL B N 1
ATOM 6702 C CA . VAL B 1 303 ? 5.676 -3.77 9.328 1 92.81 303 VAL B CA 1
ATOM 6703 C C . VAL B 1 303 ? 6.852 -4.707 9.07 1 92.81 303 VAL B C 1
ATOM 6705 O O . VAL B 1 303 ? 7.191 -5.531 9.93 1 92.81 303 VAL B O 1
ATOM 6708 N N . HIS B 1 304 ? 7.422 -4.613 7.918 1 90.12 304 HIS B N 1
ATOM 6709 C CA . HIS B 1 304 ? 8.539 -5.453 7.512 1 90.12 304 HIS B CA 1
ATOM 6710 C C . HIS B 1 304 ? 9.617 -4.633 6.812 1 90.12 304 HIS B C 1
ATOM 6712 O O . HIS B 1 304 ? 9.352 -3.971 5.809 1 90.12 304 HIS B O 1
ATOM 6718 N N . ALA B 1 305 ? 10.844 -4.586 7.43 1 77.75 305 ALA B N 1
ATOM 6719 C CA . ALA B 1 305 ? 11.992 -3.922 6.816 1 77.75 305 ALA B CA 1
ATOM 6720 C C . ALA B 1 305 ? 11.719 -2.434 6.617 1 77.75 305 ALA B C 1
ATOM 6722 O O . ALA B 1 305 ? 12.078 -1.866 5.582 1 77.75 305 ALA B O 1
ATOM 6723 N N . GLY B 1 306 ? 10.984 -1.843 7.539 1 80.06 306 GLY B N 1
ATOM 6724 C CA . GLY B 1 306 ? 10.727 -0.412 7.488 1 80.06 306 GLY B CA 1
ATOM 6725 C C . GLY B 1 306 ? 9.664 -0.033 6.473 1 80.06 306 GLY B C 1
ATOM 6726 O O . GLY B 1 306 ? 9.602 1.118 6.039 1 80.06 306 GLY B O 1
ATOM 6727 N N . ARG B 1 307 ? 8.898 -0.931 5.961 1 86.56 307 ARG B N 1
ATOM 6728 C CA . ARG B 1 307 ? 7.812 -0.731 5.008 1 86.56 307 ARG B CA 1
ATOM 6729 C C . ARG B 1 307 ? 6.637 -1.651 5.316 1 86.56 307 ARG B C 1
ATOM 6731 O O . ARG B 1 307 ? 6.723 -2.496 6.211 1 86.56 307 ARG B O 1
ATOM 6738 N N . ARG B 1 308 ? 5.559 -1.519 4.617 1 93 308 ARG B N 1
ATOM 6739 C CA . ARG B 1 308 ? 4.418 -2.422 4.734 1 93 308 ARG B CA 1
ATOM 6740 C C . ARG B 1 308 ? 4.734 -3.783 4.121 1 93 308 ARG B C 1
ATOM 6742 O O . ARG B 1 308 ? 5.348 -3.865 3.057 1 93 308 ARG B O 1
ATOM 6749 N N . GLN B 1 309 ? 4.297 -4.754 4.793 1 92.31 309 GLN B N 1
ATOM 6750 C CA . GLN B 1 309 ? 4.504 -6.125 4.352 1 92.31 309 GLN B CA 1
ATOM 6751 C C . GLN B 1 309 ? 3.5 -6.512 3.266 1 92.31 309 GLN B C 1
ATOM 6753 O O . GLN B 1 309 ? 2.521 -5.797 3.037 1 92.31 309 GLN B O 1
ATOM 6758 N N . GLY B 1 310 ? 3.672 -7.656 2.637 1 92.81 310 GLY B N 1
ATOM 6759 C CA . GLY B 1 310 ? 2.971 -8 1.411 1 92.81 310 GLY B CA 1
ATOM 6760 C C . GLY B 1 310 ? 1.691 -8.781 1.654 1 92.81 310 GLY B C 1
ATOM 6761 O O . GLY B 1 310 ? 1 -9.164 0.708 1 92.81 310 GLY B O 1
ATOM 6762 N N . THR B 1 311 ? 1.322 -9.047 2.877 1 93.62 311 THR B N 1
ATOM 6763 C CA . THR B 1 311 ? 0.063 -9.727 3.166 1 93.62 311 THR B CA 1
ATOM 6764 C C . THR B 1 311 ? -0.949 -8.75 3.766 1 93.62 311 THR B C 1
ATOM 6766 O O . THR B 1 311 ? -0.57 -7.777 4.414 1 93.62 311 THR B O 1
ATOM 6769 N N . TYR B 1 312 ? -2.227 -9.062 3.484 1 93.44 312 TYR B N 1
ATOM 6770 C CA . TYR B 1 312 ? -3.314 -8.211 3.949 1 93.44 312 TYR B CA 1
ATOM 6771 C C . TYR B 1 312 ? -4.199 -8.945 4.949 1 93.44 312 TYR B C 1
ATOM 6773 O O . TYR B 1 312 ? -4.621 -10.078 4.699 1 93.44 312 TYR B O 1
ATOM 6781 N N . GLY B 1 313 ? -4.48 -8.352 6.109 1 95.88 313 GLY B N 1
ATOM 6782 C CA . GLY B 1 313 ? -5.23 -8.984 7.188 1 95.88 313 GLY B CA 1
ATOM 6783 C C . GLY B 1 313 ? -6.574 -8.328 7.445 1 95.88 313 GLY B C 1
ATOM 6784 O O . GLY B 1 313 ? -7.316 -8.039 6.504 1 95.88 313 GLY B O 1
ATOM 6785 N N . GLY B 1 314 ? -6.957 -8.25 8.719 1 96.25 314 GLY B N 1
ATOM 6786 C CA . GLY B 1 314 ? -8.195 -7.59 9.109 1 96.25 314 GLY B CA 1
ATOM 6787 C C . GLY B 1 314 ? -8.172 -6.094 8.867 1 96.25 314 GLY B C 1
ATOM 6788 O O . GLY B 1 314 ? -7.586 -5.625 7.891 1 96.25 314 GLY B O 1
ATOM 6789 N N . PHE B 1 315 ? -8.945 -5.406 9.625 1 96.88 315 PHE B N 1
ATOM 6790 C CA . PHE B 1 315 ? -8.945 -3.961 9.438 1 96.88 315 PHE B CA 1
ATOM 6791 C C . PHE B 1 315 ? -8.125 -3.273 10.516 1 96.88 315 PHE B C 1
ATOM 6793 O O . PHE B 1 315 ? -7.867 -3.854 11.57 1 96.88 315 PHE B O 1
ATOM 6800 N N . VAL B 1 316 ? -7.668 -2.059 10.242 1 97.94 316 VAL B N 1
ATOM 6801 C CA . VAL B 1 316 ? -6.762 -1.298 11.102 1 97.94 316 VAL B CA 1
ATOM 6802 C C . VAL B 1 316 ? -7.559 -0.328 11.969 1 97.94 316 VAL B C 1
ATOM 6804 O O . VAL B 1 316 ? -8.484 0.327 11.484 1 97.94 316 VAL B O 1
ATOM 6807 N N . VAL B 1 317 ? -7.219 -0.271 13.211 1 98.31 317 VAL B N 1
ATOM 6808 C CA . VAL B 1 317 ? -7.77 0.706 14.148 1 98.31 317 VAL B CA 1
ATOM 6809 C C . VAL B 1 317 ? -6.641 1.542 14.742 1 98.31 317 VAL B C 1
ATOM 6811 O O . VAL B 1 317 ? -5.633 0.998 15.203 1 98.31 317 VAL B O 1
ATOM 6814 N N . LYS B 1 318 ? -6.824 2.879 14.727 1 98.31 318 LYS B N 1
ATOM 6815 C CA . LYS B 1 318 ? -5.785 3.818 15.141 1 98.31 318 LYS B CA 1
ATOM 6816 C C . LYS B 1 318 ? -6.223 4.621 16.359 1 98.31 318 LYS B C 1
ATOM 6818 O O . LYS B 1 318 ? -7.414 4.711 16.656 1 98.31 318 LYS B O 1
ATOM 6823 N N . GLY B 1 319 ? -5.203 5.23 17.109 1 97.75 319 GLY B N 1
ATOM 6824 C CA . GLY B 1 319 ? -5.438 6.309 18.047 1 97.75 319 GLY B CA 1
ATOM 6825 C C . GLY B 1 319 ? -5.617 5.824 19.484 1 97.75 319 GLY B C 1
ATOM 6826 O O . GLY B 1 319 ? -5.574 6.617 20.422 1 97.75 319 GLY B O 1
ATOM 6827 N N . GLY B 1 320 ? -5.844 4.52 19.688 1 96.94 320 GLY B N 1
ATOM 6828 C CA . GLY B 1 320 ? -6.184 4.047 21.016 1 96.94 320 GLY B CA 1
ATOM 6829 C C . GLY B 1 320 ? -7.574 4.461 21.453 1 96.94 320 GLY B C 1
ATOM 6830 O O . GLY B 1 320 ? -8.289 5.145 20.719 1 96.94 320 GLY B O 1
ATOM 6831 N N . ASN B 1 321 ? -7.973 4.023 22.625 1 97.31 321 ASN B N 1
ATOM 6832 C CA . ASN B 1 321 ? -9.305 4.34 23.125 1 97.31 321 ASN B CA 1
ATOM 6833 C C . ASN B 1 321 ? -9.281 4.73 24.594 1 97.31 321 ASN B C 1
ATOM 6835 O O . ASN B 1 321 ? -8.211 4.789 25.203 1 97.31 321 ASN B O 1
ATOM 6839 N N . TYR B 1 322 ? -10.414 5.012 25.188 1 96 322 TYR B N 1
ATOM 6840 C CA . TYR B 1 322 ? -10.539 5.59 26.516 1 96 322 TYR B CA 1
ATOM 6841 C C . TYR B 1 322 ? -10.117 4.59 27.578 1 96 322 TYR B C 1
ATOM 6843 O O . TYR B 1 322 ? -9.906 4.957 28.75 1 96 322 TYR B O 1
ATOM 6851 N N . LEU B 1 323 ? -9.93 3.359 27.234 1 94.75 323 LEU B N 1
ATOM 6852 C CA . LEU B 1 323 ? -9.555 2.34 28.203 1 94.75 323 LEU B CA 1
ATOM 6853 C C . LEU B 1 323 ? -8.039 2.248 28.344 1 94.75 323 LEU B C 1
ATOM 6855 O O . LEU B 1 323 ? -7.523 1.613 29.266 1 94.75 323 LEU B O 1
ATOM 6859 N N . GLU B 1 324 ? -7.355 2.867 27.422 1 93.44 324 GLU B N 1
ATOM 6860 C CA . GLU B 1 324 ? -5.902 2.77 27.406 1 93.44 324 GLU B CA 1
ATOM 6861 C C . GLU B 1 324 ? -5.281 3.561 28.562 1 93.44 324 GLU B C 1
ATOM 6863 O O . GLU B 1 324 ? -5.848 4.559 29.016 1 93.44 324 GLU B O 1
ATOM 6868 N N . GLY B 1 325 ? -4.105 3.109 28.969 1 90.88 325 GLY B N 1
ATOM 6869 C CA . GLY B 1 325 ? -3.316 3.896 29.906 1 90.88 325 GLY B CA 1
ATOM 6870 C C . GLY B 1 325 ? -2.473 4.957 29.234 1 90.88 325 GLY B C 1
ATOM 6871 O O . GLY B 1 325 ? -2.164 4.848 28.031 1 90.88 325 GLY B O 1
ATOM 6872 N N . GLU B 1 326 ? -2.059 5.93 29.984 1 90.38 326 GLU B N 1
ATOM 6873 C CA . GLU B 1 326 ? -1.299 7.059 29.453 1 90.38 326 GLU B CA 1
ATOM 6874 C C . GLU B 1 326 ? -0.015 6.59 28.766 1 90.38 326 GLU B C 1
ATOM 6876 O O . GLU B 1 326 ? 0.339 7.074 27.688 1 90.38 326 GLU B O 1
ATOM 6881 N N . GLY B 1 327 ? 0.66 5.652 29.375 1 87.25 327 GLY B N 1
ATOM 6882 C CA . GLY B 1 327 ? 1.954 5.203 28.891 1 87.25 327 GLY B CA 1
ATOM 6883 C C . GLY B 1 327 ? 1.862 4.391 27.609 1 87.25 327 GLY B C 1
ATOM 6884 O O . GLY B 1 327 ? 2.85 4.254 26.875 1 87.25 327 GLY B O 1
ATOM 6885 N N . THR B 1 328 ? 0.685 3.908 27.281 1 90.56 328 THR B N 1
ATOM 6886 C CA . THR B 1 328 ? 0.528 3.049 26.109 1 90.56 328 THR B CA 1
ATOM 6887 C C . THR B 1 328 ? 0.144 3.869 24.891 1 90.56 328 THR B C 1
ATOM 6889 O O . THR B 1 328 ? 0.297 3.41 23.75 1 90.56 328 THR B O 1
ATOM 6892 N N . LEU B 1 329 ? -0.279 5.035 25.141 1 94.06 329 LEU B N 1
ATOM 6893 C CA . LEU B 1 329 ? -0.8 5.859 24.047 1 94.06 329 LEU B CA 1
ATOM 6894 C C . LEU B 1 329 ? 0.335 6.527 23.281 1 94.06 329 LEU B C 1
ATOM 6896 O O . LEU B 1 329 ? 1.295 7.012 23.875 1 94.06 329 LEU B O 1
ATOM 6900 N N . PHE B 1 330 ? 0.29 6.5 22.016 1 93.44 330 PHE B N 1
ATOM 6901 C CA . PHE B 1 330 ? 1.152 7.27 21.125 1 93.44 330 PHE B CA 1
ATOM 6902 C C . PHE B 1 330 ? 0.487 7.473 19.766 1 93.44 330 PHE B C 1
ATOM 6904 O O . PHE B 1 330 ? -0.446 6.746 19.422 1 93.44 330 PHE B O 1
ATOM 6911 N N . THR B 1 331 ? 0.889 8.398 19 1 95.19 331 THR B N 1
ATOM 6912 C CA . THR B 1 331 ? 0.174 8.844 17.797 1 95.19 331 THR B CA 1
ATOM 6913 C C . THR B 1 331 ? 0.168 7.742 16.75 1 95.19 331 THR B C 1
ATOM 6915 O O . THR B 1 331 ? -0.794 7.613 15.984 1 95.19 331 THR B O 1
ATOM 6918 N N . GLY B 1 332 ? 1.22 6.957 16.672 1 95.75 332 GLY B N 1
ATOM 6919 C CA . GLY B 1 332 ? 1.347 5.914 15.656 1 95.75 332 GLY B CA 1
ATOM 6920 C C . GLY B 1 332 ? 0.708 4.602 16.078 1 95.75 332 GLY B C 1
ATOM 6921 O O . GLY B 1 332 ? 0.883 3.584 15.406 1 95.75 332 GLY B O 1
ATOM 6922 N N . MET B 1 333 ? -0.041 4.586 17.109 1 95.81 333 MET B N 1
ATOM 6923 C CA . MET B 1 333 ? -0.631 3.354 17.641 1 95.81 333 MET B CA 1
ATOM 6924 C C . MET B 1 333 ? -1.606 2.752 16.625 1 95.81 333 MET B C 1
ATOM 6926 O O . MET B 1 333 ? -2.432 3.465 16.047 1 95.81 333 MET B O 1
ATOM 6930 N N . ARG B 1 334 ? -1.516 1.468 16.375 1 96 334 ARG B N 1
ATOM 6931 C CA . ARG B 1 334 ? -2.465 0.755 15.523 1 96 334 ARG B CA 1
ATOM 6932 C C . ARG B 1 334 ? -2.674 -0.673 16.016 1 96 334 ARG B C 1
ATOM 6934 O O . ARG B 1 334 ? -1.804 -1.24 16.672 1 96 334 ARG B O 1
ATOM 6941 N N . ARG B 1 335 ? -3.799 -1.163 15.781 1 96.25 335 ARG B N 1
ATOM 6942 C CA . ARG B 1 335 ? -4.184 -2.539 16.078 1 96.25 335 ARG B CA 1
ATOM 6943 C C . ARG B 1 335 ? -4.887 -3.18 14.883 1 96.25 335 ARG B C 1
ATOM 6945 O O . ARG B 1 335 ? -5.492 -2.484 14.062 1 96.25 335 ARG B O 1
ATOM 6952 N N . GLU B 1 336 ? -4.719 -4.488 14.797 1 97.19 336 GLU B N 1
ATOM 6953 C CA . GLU B 1 336 ? -5.477 -5.273 13.828 1 97.19 336 GLU B CA 1
ATOM 6954 C C . GLU B 1 336 ? -6.703 -5.91 14.469 1 97.19 336 GLU B C 1
ATOM 6956 O O . GLU B 1 336 ? -6.598 -6.555 15.516 1 97.19 336 GLU B O 1
ATOM 6961 N N . TYR B 1 337 ? -7.816 -5.723 13.859 1 96.44 337 TYR B N 1
ATOM 6962 C CA . TYR B 1 337 ? -9.031 -6.406 14.289 1 96.44 337 TYR B CA 1
ATOM 6963 C C . TYR B 1 337 ? -9.555 -7.328 13.203 1 96.44 337 TYR B C 1
ATOM 6965 O O . TYR B 1 337 ? -9.422 -7.035 12.016 1 96.44 337 TYR B O 1
ATOM 6973 N N . PRO B 1 338 ? -10.109 -8.445 13.648 1 94.5 338 PRO B N 1
ATOM 6974 C CA . PRO B 1 338 ? -10.797 -9.281 12.656 1 94.5 338 PRO B CA 1
ATOM 6975 C C . PRO B 1 338 ? -12.086 -8.641 12.148 1 94.5 338 PRO B C 1
ATOM 6977 O O . PRO B 1 338 ? -12.711 -7.848 12.852 1 94.5 338 PRO B O 1
ATOM 6980 N N . LEU B 1 339 ? -12.5 -9.055 10.969 1 95.88 339 LEU B N 1
ATOM 6981 C CA . LEU B 1 339 ? -13.734 -8.539 10.391 1 95.88 339 LEU B CA 1
ATOM 6982 C C . LEU B 1 339 ? -14.953 -9.188 11.039 1 95.88 339 LEU B C 1
ATOM 6984 O O . LEU B 1 339 ? -16.031 -8.602 11.078 1 95.88 339 LEU B O 1
ATOM 6988 N N . PHE B 1 340 ? -14.727 -10.391 11.57 1 94.69 340 PHE B N 1
ATOM 6989 C CA . PHE B 1 340 ? -15.836 -11.164 12.109 1 94.69 340 PHE B CA 1
ATOM 6990 C C . PHE B 1 340 ? -15.484 -11.727 13.484 1 94.69 340 PHE B C 1
ATOM 6992 O O . PHE B 1 340 ? -14.32 -12.023 13.766 1 94.69 340 PHE B O 1
ATOM 6999 N N . ALA B 1 341 ? -16.5 -11.883 14.297 1 90.19 341 ALA B N 1
ATOM 7000 C CA . ALA B 1 341 ? -16.375 -12.625 15.547 1 90.19 341 ALA B CA 1
ATOM 7001 C C . ALA B 1 341 ? -16.406 -14.133 15.297 1 90.19 341 ALA B C 1
ATOM 7003 O O . ALA B 1 341 ? -16.609 -14.57 14.164 1 90.19 341 ALA B O 1
ATOM 7004 N N . ALA B 1 342 ? -16.203 -14.859 16.328 1 82.06 342 ALA B N 1
ATOM 7005 C CA . ALA B 1 342 ? -16.125 -16.312 16.234 1 82.06 342 ALA B CA 1
ATOM 7006 C C . ALA B 1 342 ? -17.438 -16.906 15.719 1 82.06 342 ALA B C 1
ATOM 7008 O O . ALA B 1 342 ? -17.422 -17.938 15.039 1 82.06 342 ALA B O 1
ATOM 7009 N N . ASP B 1 343 ? -18.531 -16.219 15.977 1 82.12 343 ASP B N 1
ATOM 7010 C CA . ASP B 1 343 ? -19.828 -16.766 15.609 1 82.12 343 ASP B CA 1
ATOM 7011 C C . ASP B 1 343 ? -20.266 -16.266 14.234 1 82.12 343 ASP B C 1
ATOM 7013 O O . ASP B 1 343 ? -21.406 -16.469 13.828 1 82.12 343 ASP B O 1
ATOM 7017 N N . GLY B 1 344 ? -19.391 -15.539 13.609 1 87.44 344 GLY B N 1
ATOM 7018 C CA . GLY B 1 344 ? -19.656 -15.094 12.25 1 87.44 344 GLY B CA 1
ATOM 7019 C C . GLY B 1 344 ? -20.297 -13.719 12.188 1 87.44 344 GLY B C 1
ATOM 7020 O O . GLY B 1 344 ? -20.422 -13.141 11.109 1 87.44 344 GLY B O 1
ATOM 7021 N N . THR B 1 345 ? -20.656 -13.234 13.336 1 91.38 345 THR B N 1
ATOM 7022 C CA . THR B 1 345 ? -21.188 -11.875 13.336 1 91.38 345 THR B CA 1
ATOM 7023 C C . THR B 1 345 ? -20.078 -10.859 13.047 1 91.38 345 THR B C 1
ATOM 7025 O O . THR B 1 345 ? -18.906 -11.109 13.328 1 91.38 345 THR B O 1
ATOM 7028 N N . GLU B 1 346 ? -20.469 -9.773 12.406 1 94.25 346 GLU B N 1
ATOM 7029 C CA . GLU B 1 346 ? -19.484 -8.734 12.109 1 94.25 346 GLU B CA 1
ATOM 7030 C C . GLU B 1 346 ? -18.906 -8.141 13.391 1 94.25 346 GLU B C 1
ATOM 7032 O O . GLU B 1 346 ? -19.641 -7.875 14.344 1 94.25 346 GLU B O 1
ATOM 7037 N N . GLN B 1 347 ? -17.625 -8 13.406 1 95.06 347 GLN B N 1
ATOM 7038 C CA . GLN B 1 347 ? -16.891 -7.531 14.586 1 95.06 347 GLN B CA 1
ATOM 7039 C C . GLN B 1 347 ? -17.297 -6.105 14.945 1 95.06 347 GLN B C 1
ATOM 7041 O O . GLN B 1 347 ? -17.375 -5.234 14.07 1 95.06 347 GLN B O 1
ATOM 7046 N N . SER B 1 348 ? -17.688 -5.871 16.188 1 95.69 348 SER B N 1
ATOM 7047 C CA . SER B 1 348 ? -17.984 -4.551 16.734 1 95.69 348 SER B CA 1
ATOM 7048 C C . SER B 1 348 ? -17.656 -4.5 18.234 1 95.69 348 SER B C 1
ATOM 7050 O O . SER B 1 348 ? -17.625 -5.535 18.906 1 95.69 348 SER B O 1
ATOM 7052 N N . ASN B 1 349 ? -17.281 -3.385 18.734 1 95.69 349 ASN B N 1
ATOM 7053 C CA . ASN B 1 349 ? -16.969 -3.223 20.156 1 95.69 349 ASN B CA 1
ATOM 7054 C C . ASN B 1 349 ? -17.312 -1.815 20.641 1 95.69 349 ASN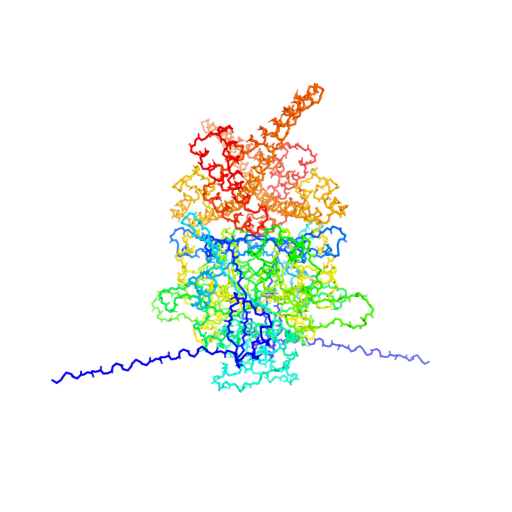 B C 1
ATOM 7056 O O . ASN B 1 349 ? -17.703 -0.955 19.844 1 95.69 349 ASN B O 1
ATOM 7060 N N . GLU B 1 350 ? -17.203 -1.564 21.906 1 96.69 350 GLU B N 1
ATOM 7061 C CA . GLU B 1 350 ? -17.656 -0.326 22.531 1 96.69 350 GLU B CA 1
ATOM 7062 C C . GLU B 1 350 ? -16.578 0.755 22.469 1 96.69 350 GLU B C 1
ATOM 7064 O O . GLU B 1 350 ? -16.828 1.905 22.828 1 96.69 350 GLU B O 1
ATOM 7069 N N . THR B 1 351 ? -15.445 0.484 21.891 1 97.5 351 THR B N 1
ATOM 7070 C CA . THR B 1 351 ? -14.328 1.416 22.016 1 97.5 351 THR B CA 1
ATOM 7071 C C . THR B 1 351 ? -13.875 1.9 20.641 1 97.5 351 THR B C 1
ATOM 7073 O O . THR B 1 351 ? -12.945 2.699 20.531 1 97.5 351 THR B O 1
ATOM 7076 N N . THR B 1 352 ? -14.484 1.331 19.562 1 98.31 352 THR B N 1
ATOM 7077 C CA . THR B 1 352 ? -13.992 1.638 18.234 1 98.31 352 THR B CA 1
ATOM 7078 C C . THR B 1 352 ? -15.055 2.385 17.422 1 98.31 352 THR B C 1
ATOM 7080 O O . THR B 1 352 ? -16.203 1.941 17.344 1 98.31 352 THR B O 1
ATOM 7083 N N . GLY B 1 353 ? -14.695 3.523 16.922 1 98.75 353 GLY B N 1
ATOM 7084 C CA . GLY B 1 353 ? -15.477 4.332 16 1 98.75 353 GLY B CA 1
ATOM 7085 C C . GLY B 1 353 ? -14.727 4.672 14.727 1 98.75 353 GLY B C 1
ATOM 7086 O O . GLY B 1 353 ? -14.016 3.832 14.18 1 98.75 353 GLY B O 1
ATOM 7087 N N . PHE B 1 354 ? -15.031 5.906 14.188 1 98.81 354 PHE B N 1
ATOM 7088 C CA . PHE B 1 354 ? -14.367 6.312 12.961 1 98.81 354 PHE B CA 1
ATOM 7089 C C . PHE B 1 354 ? -14.547 7.805 12.711 1 98.81 354 PHE B C 1
ATOM 7091 O O . PHE B 1 354 ? -15.344 8.461 13.383 1 98.81 354 PHE B O 1
ATOM 7098 N N . ARG B 1 355 ? -13.781 8.336 11.961 1 98.81 355 ARG B N 1
ATOM 7099 C CA . ARG B 1 355 ? -13.984 9.633 11.336 1 98.81 355 ARG B CA 1
ATOM 7100 C C . ARG B 1 355 ? -13.938 9.523 9.812 1 98.81 355 ARG B C 1
ATOM 7102 O O . ARG B 1 355 ? -13.617 8.469 9.273 1 98.81 355 ARG B O 1
ATOM 7109 N N . VAL B 1 356 ? -14.289 10.594 9.094 1 98.75 356 VAL B N 1
ATOM 7110 C CA . VAL B 1 356 ? -14.414 10.461 7.648 1 98.75 356 VAL B CA 1
ATOM 7111 C C . VAL B 1 356 ? -13.398 11.375 6.961 1 98.75 356 VAL B C 1
ATOM 7113 O O . VAL B 1 356 ? -12.812 12.25 7.598 1 98.75 356 VAL B O 1
ATOM 7116 N N . ALA B 1 357 ? -13.133 11.125 5.742 1 98.62 357 ALA B N 1
ATOM 7117 C CA . ALA B 1 357 ? -12.32 11.938 4.836 1 98.62 357 ALA B CA 1
ATOM 7118 C C . ALA B 1 357 ? -13 12.078 3.477 1 98.62 357 ALA B C 1
ATOM 7120 O O . ALA B 1 357 ? -14.008 11.422 3.205 1 98.62 357 ALA B O 1
ATOM 7121 N N . ILE B 1 358 ? -12.469 12.953 2.711 1 98.31 358 ILE B N 1
ATOM 7122 C CA . ILE B 1 358 ? -13.008 13.148 1.367 1 98.31 358 ILE B CA 1
ATOM 7123 C C . ILE B 1 358 ? -12.055 12.531 0.343 1 98.31 358 ILE B C 1
ATOM 7125 O O . ILE B 1 358 ? -10.852 12.805 0.365 1 98.31 358 ILE B O 1
ATOM 7129 N N . GLY B 1 359 ? -12.617 11.641 -0.458 1 95.94 359 GLY B N 1
ATOM 7130 C CA . GLY B 1 359 ? -11.883 11.047 -1.558 1 95.94 359 GLY B CA 1
ATOM 7131 C C . GLY B 1 359 ? -12.375 11.484 -2.922 1 95.94 359 GLY B C 1
ATOM 7132 O O . GLY B 1 359 ? -13.422 12.133 -3.027 1 95.94 359 GLY B O 1
ATOM 7133 N N . ALA B 1 360 ? -11.648 11.234 -3.922 1 96.19 360 ALA B N 1
ATOM 7134 C CA . ALA B 1 360 ? -12 11.453 -5.324 1 96.19 360 ALA B CA 1
ATOM 7135 C C . ALA B 1 360 ? -11.195 10.531 -6.238 1 96.19 360 ALA B C 1
ATOM 7137 O O . ALA B 1 360 ? -10.305 9.82 -5.781 1 96.19 360 ALA B O 1
ATOM 7138 N N . LEU B 1 361 ? -11.562 10.602 -7.496 1 95 361 LEU B N 1
ATOM 7139 C CA . LEU B 1 361 ? -10.75 9.883 -8.469 1 95 361 LEU B CA 1
ATOM 7140 C C . LEU B 1 361 ? -9.328 10.414 -8.5 1 95 361 LEU B C 1
ATOM 7142 O O . LEU B 1 361 ? -9.109 11.625 -8.445 1 95 361 LEU B O 1
ATOM 7146 N N . SER B 1 362 ? -8.422 9.492 -8.539 1 94.38 362 SER B N 1
ATOM 7147 C CA . SER B 1 362 ? -7.016 9.891 -8.633 1 94.38 362 SER B CA 1
ATOM 7148 C C . SER B 1 362 ? -6.656 10.328 -10.047 1 94.38 362 SER B C 1
ATOM 7150 O O . SER B 1 362 ? -5.844 11.242 -10.234 1 94.38 362 SER B O 1
ATOM 7152 N N . ALA B 1 363 ? -7.281 9.672 -11.031 1 93.5 363 ALA B N 1
ATOM 7153 C CA . ALA B 1 363 ? -6.934 9.953 -12.422 1 93.5 363 ALA B CA 1
ATOM 7154 C C . ALA B 1 363 ? -8.18 10.25 -13.258 1 93.5 363 ALA B C 1
ATOM 7156 O O . ALA B 1 363 ? -8.461 9.555 -14.234 1 93.5 363 ALA B O 1
ATOM 7157 N N . PRO B 1 364 ? -8.82 11.312 -12.875 1 93.25 364 PRO B N 1
ATOM 7158 C CA . PRO B 1 364 ? -9.867 11.719 -13.82 1 93.25 364 PRO B CA 1
ATOM 7159 C C . PRO B 1 364 ? -9.305 12.109 -15.188 1 93.25 364 PRO B C 1
ATOM 7161 O O . PRO B 1 364 ? -8.156 12.555 -15.281 1 93.25 364 PRO B O 1
ATOM 7164 N N . ARG B 1 365 ? -10.078 11.945 -16.203 1 91.19 365 ARG B N 1
ATOM 7165 C CA . ARG B 1 365 ? -9.609 12.172 -17.578 1 91.19 365 ARG B CA 1
ATOM 7166 C C . ARG B 1 365 ? -9.031 13.578 -17.719 1 91.19 365 ARG B C 1
ATOM 7168 O O . ARG B 1 365 ? -8.086 13.781 -18.484 1 91.19 365 ARG B O 1
ATOM 7175 N N . SER B 1 366 ? -9.562 14.508 -17.047 1 92.5 366 SER B N 1
ATOM 7176 C CA . SER B 1 366 ? -9.125 15.891 -17.125 1 92.5 366 SER B CA 1
ATOM 7177 C C . SER B 1 366 ? -7.676 16.047 -16.672 1 92.5 366 SER B C 1
ATOM 7179 O O . SER B 1 366 ? -7.031 17.062 -16.953 1 92.5 366 SER B O 1
ATOM 7181 N N . ARG B 1 367 ? -7.102 15.078 -15.984 1 92.69 367 ARG B N 1
ATOM 7182 C CA . ARG B 1 367 ? -5.746 15.188 -15.461 1 92.69 367 ARG B CA 1
ATOM 7183 C C . ARG B 1 367 ? -4.773 14.336 -16.266 1 92.69 367 ARG B C 1
ATOM 7185 O O . ARG B 1 367 ? -3.576 14.305 -15.984 1 92.69 367 ARG B O 1
ATOM 7192 N N . TYR B 1 368 ? -5.203 13.695 -17.297 1 92.5 368 TYR B N 1
ATOM 7193 C CA . TYR B 1 368 ? -4.375 12.727 -18 1 92.5 368 TYR B CA 1
ATOM 7194 C C . TYR B 1 368 ? -3.131 13.391 -18.594 1 92.5 368 TYR B C 1
ATOM 7196 O O . TYR B 1 368 ? -2.023 12.859 -18.469 1 92.5 368 TYR B O 1
ATOM 7204 N N . LYS B 1 369 ? -3.344 14.539 -19.188 1 91.5 369 LYS B N 1
ATOM 7205 C CA . LYS B 1 369 ? -2.211 15.219 -19.812 1 91.5 369 LYS B CA 1
ATOM 7206 C C . LYS B 1 369 ? -1.164 15.602 -18.766 1 91.5 369 LYS B C 1
ATOM 7208 O O . LYS B 1 369 ? 0.033 15.391 -18.969 1 91.5 369 LYS B O 1
ATOM 7213 N N . GLU B 1 370 ? -1.604 16.141 -17.672 1 90.75 370 GLU B N 1
ATOM 7214 C CA . GLU B 1 370 ? -0.705 16.531 -16.594 1 90.75 370 GLU B CA 1
ATOM 7215 C C . GLU B 1 370 ? 0.005 15.312 -16 1 90.75 370 GLU B C 1
ATOM 7217 O O . GLU B 1 370 ? 1.216 15.344 -15.773 1 90.75 370 GLU B O 1
ATOM 7222 N N . LEU B 1 371 ? -0.706 14.32 -15.758 1 93.19 371 LEU B N 1
ATOM 7223 C CA . LEU B 1 371 ? -0.167 13.102 -15.172 1 93.19 371 LEU B CA 1
ATOM 7224 C C . LEU B 1 371 ? 0.878 12.477 -16.078 1 93.19 371 LEU B C 1
ATOM 7226 O O . LEU B 1 371 ? 1.945 12.062 -15.625 1 93.19 371 LEU B O 1
ATOM 7230 N N . PHE B 1 372 ? 0.558 12.422 -17.359 1 93.12 372 PHE B N 1
ATOM 7231 C CA . PHE B 1 372 ? 1.5 11.828 -18.297 1 93.12 372 PHE B CA 1
ATOM 7232 C C . PHE B 1 372 ? 2.77 12.664 -18.391 1 93.12 372 PHE B C 1
ATOM 7234 O O . PHE B 1 372 ? 3.875 12.125 -18.453 1 93.12 372 PHE B O 1
ATOM 7241 N N . ALA B 1 373 ? 2.627 13.953 -18.406 1 90.75 373 ALA B N 1
ATOM 7242 C CA . ALA B 1 373 ? 3.787 14.844 -18.453 1 90.75 373 ALA B CA 1
ATOM 7243 C C . ALA B 1 373 ? 4.688 14.633 -17.25 1 90.75 373 ALA B C 1
ATOM 7245 O O . ALA B 1 373 ? 5.914 14.602 -17.375 1 90.75 373 ALA B O 1
ATOM 7246 N N . GLN B 1 374 ? 4.121 14.523 -16.109 1 88.81 374 GLN B N 1
ATOM 7247 C CA . GLN B 1 374 ? 4.887 14.281 -14.898 1 88.81 374 GLN B CA 1
ATOM 7248 C C . GLN B 1 374 ? 5.57 12.922 -14.938 1 88.81 374 GLN B C 1
ATOM 7250 O O . GLN B 1 374 ? 6.73 12.789 -14.539 1 88.81 374 GLN B O 1
ATOM 7255 N N . TRP B 1 375 ? 4.836 11.93 -15.367 1 88.31 375 TRP B N 1
ATOM 7256 C CA . TRP B 1 375 ? 5.367 10.578 -15.438 1 88.31 375 TRP B CA 1
ATOM 7257 C C . TRP B 1 375 ? 6.562 10.508 -16.375 1 88.31 375 TRP B C 1
ATOM 7259 O O . TRP B 1 375 ? 7.555 9.836 -16.078 1 88.31 375 TRP B O 1
ATOM 7269 N N . GLN B 1 376 ? 6.465 11.172 -17.5 1 83.69 376 GLN B N 1
ATOM 7270 C CA . GLN B 1 376 ? 7.531 11.156 -18.484 1 83.69 376 GLN B CA 1
ATOM 7271 C C . GLN B 1 376 ? 8.828 11.719 -17.906 1 83.69 376 GLN B C 1
ATOM 7273 O O . GLN B 1 376 ? 9.922 11.336 -18.328 1 83.69 376 GLN B O 1
ATOM 7278 N N . LYS B 1 377 ? 8.672 12.555 -16.906 1 79.06 377 LYS B N 1
ATOM 7279 C CA . LYS B 1 377 ? 9.836 13.211 -16.328 1 79.06 377 LYS B CA 1
ATOM 7280 C C . LYS B 1 377 ? 10.477 12.344 -15.25 1 79.06 377 LYS B C 1
ATOM 7282 O O . LYS B 1 377 ? 11.586 12.625 -14.789 1 79.06 377 LYS B O 1
ATOM 7287 N N . GLU B 1 378 ? 9.859 11.273 -14.977 1 79.56 378 GLU B N 1
ATOM 7288 C CA . GLU B 1 378 ? 10.359 10.422 -13.898 1 79.56 378 GLU B CA 1
ATOM 7289 C C . GLU B 1 378 ? 11.547 9.586 -14.367 1 79.56 378 GLU B C 1
ATOM 7291 O O . GLU B 1 378 ? 11.562 9.094 -15.5 1 79.56 378 GLU B O 1
ATOM 7296 N N . GLY B 1 379 ? 12.453 9.383 -13.477 1 66 379 GLY B N 1
ATOM 7297 C CA . GLY B 1 379 ? 13.547 8.445 -13.68 1 66 379 GLY B CA 1
ATOM 7298 C C . GLY B 1 379 ? 14.547 8.914 -14.727 1 66 379 GLY B C 1
ATOM 7299 O O . GLY B 1 379 ? 15.266 8.102 -15.312 1 66 379 GLY B O 1
ATOM 7300 N N . ARG B 1 380 ? 14.531 10.156 -15.031 1 69.88 380 ARG B N 1
ATOM 7301 C CA . ARG B 1 380 ? 15.508 10.695 -15.977 1 69.88 380 ARG B CA 1
ATOM 7302 C C . ARG B 1 380 ? 16.781 11.125 -15.258 1 69.88 380 ARG B C 1
ATOM 7304 O O . ARG B 1 380 ? 16.734 11.867 -14.273 1 69.88 380 ARG B O 1
ATOM 7311 N N . LEU B 1 381 ? 17.828 10.633 -15.68 1 56.41 381 LEU B N 1
ATOM 7312 C CA . LEU B 1 381 ? 19.109 10.93 -15.062 1 56.41 381 LEU B CA 1
ATOM 7313 C C . LEU B 1 381 ? 19.406 12.43 -15.133 1 56.41 381 LEU B C 1
ATOM 7315 O O . LEU B 1 381 ? 20.047 12.977 -14.234 1 56.41 381 LEU B O 1
ATOM 7319 N N . ALA B 1 382 ? 18.953 13.07 -16.125 1 62 382 ALA B N 1
ATOM 7320 C CA . ALA B 1 382 ? 19.156 14.508 -16.297 1 62 382 ALA B CA 1
ATOM 7321 C C . ALA B 1 382 ? 18.547 15.289 -15.133 1 62 382 ALA B C 1
ATOM 7323 O O . ALA B 1 382 ? 18.938 16.422 -14.859 1 62 382 ALA B O 1
ATOM 7324 N N . SER B 1 383 ? 17.609 14.641 -14.492 1 66.94 383 SER B N 1
ATOM 7325 C CA . SER B 1 383 ? 16.984 15.289 -13.344 1 66.94 383 SER B CA 1
ATOM 7326 C C . SER B 1 383 ? 17.875 15.234 -12.117 1 66.94 383 SER B C 1
ATOM 7328 O O . SER B 1 383 ? 17.672 15.984 -11.156 1 66.94 383 SER B O 1
ATOM 7330 N N . LEU B 1 384 ? 18.828 14.328 -12.156 1 57.84 384 LEU B N 1
ATOM 7331 C CA . LEU B 1 384 ? 19.688 14.125 -10.992 1 57.84 384 LEU B CA 1
ATOM 7332 C C . LEU B 1 384 ? 20.891 15.062 -11.031 1 57.84 384 LEU B C 1
ATOM 7334 O O . LEU B 1 384 ? 21.5 15.344 -10 1 57.84 384 LEU B O 1
ATOM 7338 N N . THR B 1 385 ? 21.297 15.391 -12.328 1 54.16 385 THR B N 1
ATOM 7339 C CA . THR B 1 385 ? 22.516 16.172 -12.492 1 54.16 385 THR B CA 1
ATOM 7340 C C . THR B 1 385 ? 22.391 17.109 -13.695 1 54.16 385 THR B C 1
ATOM 7342 O O . THR B 1 385 ? 21.75 16.781 -14.688 1 54.16 385 THR B O 1
ATOM 7345 N N . ASP B 1 386 ? 22.906 18.25 -13.492 1 59.59 386 ASP B N 1
ATOM 7346 C CA . ASP B 1 386 ? 22.953 19.203 -14.594 1 59.59 386 ASP B CA 1
ATOM 7347 C C . ASP B 1 386 ? 23.969 18.781 -15.648 1 59.59 386 ASP B C 1
ATOM 7349 O O . ASP B 1 386 ? 24.016 19.344 -16.75 1 59.59 386 ASP B O 1
ATOM 7353 N N . ALA B 1 387 ? 24.766 17.828 -15.367 1 52.59 387 ALA B N 1
ATOM 7354 C CA . ALA B 1 387 ? 25.812 17.375 -16.281 1 52.59 387 ALA B CA 1
ATOM 7355 C C . ALA B 1 387 ? 25.234 16.547 -17.422 1 52.59 387 ALA B C 1
ATOM 7357 O O . ALA B 1 387 ? 25.891 16.328 -18.438 1 52.59 387 ALA B O 1
ATOM 7358 N N . ILE B 1 388 ? 24.094 16.094 -17.25 1 54.03 388 ILE B N 1
ATOM 7359 C CA . ILE B 1 388 ? 23.438 15.297 -18.281 1 54.03 388 ILE B CA 1
ATOM 7360 C C . ILE B 1 388 ? 22.281 16.094 -18.906 1 54.03 388 ILE B C 1
ATOM 7362 O O . ILE B 1 388 ? 21.344 16.484 -18.219 1 54.03 388 ILE B O 1
ATOM 7366 N N . ASP B 1 389 ? 22.484 16.406 -20.188 1 64.31 389 ASP B N 1
ATOM 7367 C CA . ASP B 1 389 ? 21.406 17.062 -20.922 1 64.31 389 ASP B CA 1
ATOM 7368 C C . ASP B 1 389 ? 20.266 16.109 -21.203 1 64.31 389 ASP B C 1
ATOM 7370 O O . ASP B 1 389 ? 20.484 14.906 -21.391 1 64.31 389 ASP B O 1
ATOM 7374 N N . ASP B 1 390 ? 19.125 16.625 -21.203 1 67.62 390 ASP B N 1
ATOM 7375 C CA . ASP B 1 390 ? 17.922 15.828 -21.438 1 67.62 390 ASP B CA 1
ATOM 7376 C C . ASP B 1 390 ? 18.031 15.016 -22.719 1 67.62 390 ASP B C 1
ATOM 7378 O O . ASP B 1 390 ? 17.625 13.859 -22.766 1 67.62 390 ASP B O 1
ATOM 7382 N N . ALA B 1 391 ? 18.672 15.672 -23.688 1 68.5 391 ALA B N 1
ATOM 7383 C CA . ALA B 1 391 ? 18.781 15.023 -25 1 68.5 391 ALA B CA 1
ATOM 7384 C C . ALA B 1 391 ? 19.719 13.828 -24.938 1 68.5 391 ALA B C 1
ATOM 7386 O O . ALA B 1 391 ? 19.594 12.891 -25.734 1 68.5 391 ALA B O 1
ATOM 7387 N N . GLN B 1 392 ? 20.609 13.906 -23.953 1 62.06 392 GLN B N 1
ATOM 7388 C CA . GLN B 1 392 ? 21.609 12.859 -23.844 1 62.06 392 GLN B CA 1
ATOM 7389 C C . GLN B 1 392 ? 21.297 11.906 -22.688 1 62.06 392 GLN B C 1
ATOM 7391 O O . GLN B 1 392 ? 22.156 11.109 -22.281 1 62.06 392 GLN B O 1
ATOM 7396 N N . ASP B 1 393 ? 20.094 12.039 -22.219 1 69.44 393 ASP B N 1
ATOM 7397 C CA . ASP B 1 393 ? 19.719 11.18 -21.109 1 69.44 393 ASP B CA 1
ATOM 7398 C C . ASP B 1 393 ? 19.688 9.711 -21.531 1 69.44 393 ASP B C 1
ATOM 7400 O O . ASP B 1 393 ? 18.969 9.344 -22.453 1 69.44 393 ASP B O 1
ATOM 7404 N N . PRO B 1 394 ? 20.438 8.93 -20.906 1 59.06 394 PRO B N 1
ATOM 7405 C CA . PRO B 1 394 ? 20.531 7.523 -21.297 1 59.06 394 PRO B CA 1
ATOM 7406 C C . PRO B 1 394 ? 19.172 6.816 -21.266 1 59.06 394 PRO B C 1
ATOM 7408 O O . PRO B 1 394 ? 18.906 5.949 -22.109 1 59.06 394 PRO B O 1
ATOM 7411 N N . THR B 1 395 ? 18.375 7.09 -20.312 1 72.62 395 THR B N 1
ATOM 7412 C CA . THR B 1 395 ? 17.062 6.434 -20.25 1 72.62 395 THR B CA 1
ATOM 7413 C C . THR B 1 395 ? 16.188 6.859 -21.422 1 72.62 395 THR B C 1
ATOM 7415 O O . THR B 1 395 ? 15.383 6.07 -21.906 1 72.62 395 THR B O 1
ATOM 7418 N N . LYS B 1 396 ? 16.406 8.055 -21.828 1 73.44 396 LYS B N 1
ATOM 7419 C CA . LYS B 1 396 ? 15.672 8.508 -23.016 1 73.44 396 LYS B CA 1
ATOM 7420 C C . LYS B 1 396 ? 16.203 7.828 -24.281 1 73.44 396 LYS B C 1
ATOM 7422 O O . LYS B 1 396 ? 15.414 7.453 -25.156 1 73.44 396 LYS B O 1
ATOM 7427 N N . ARG B 1 397 ? 17.438 7.777 -24.344 1 64.06 397 ARG B N 1
ATOM 7428 C CA . ARG B 1 397 ? 18.031 7.074 -25.484 1 64.06 397 ARG B CA 1
ATOM 7429 C C . ARG B 1 397 ? 17.562 5.621 -25.531 1 64.06 397 ARG B C 1
ATOM 7431 O O . ARG B 1 397 ? 17.25 5.105 -26.609 1 64.06 397 ARG B O 1
ATOM 7438 N N . LEU B 1 398 ? 17.516 5.016 -24.406 1 71.12 398 LEU B N 1
ATOM 7439 C CA . LEU B 1 398 ? 17.031 3.641 -24.344 1 71.12 398 LEU B CA 1
ATOM 7440 C C . LEU B 1 398 ? 15.562 3.559 -24.766 1 71.12 398 LEU B C 1
ATOM 7442 O O . LEU B 1 398 ? 15.156 2.609 -25.438 1 71.12 398 LEU B O 1
ATOM 7446 N N . ASP B 1 399 ? 14.797 4.508 -24.375 1 75.44 399 ASP B N 1
ATOM 7447 C CA . ASP B 1 399 ? 13.406 4.543 -24.812 1 75.44 399 ASP B CA 1
ATOM 7448 C C . ASP B 1 399 ? 13.312 4.523 -26.344 1 75.44 399 ASP B C 1
ATOM 7450 O O . ASP B 1 399 ? 12.484 3.805 -26.906 1 75.44 399 ASP B O 1
ATOM 7454 N N . SER B 1 400 ? 14.188 5.305 -26.953 1 73 400 SER B N 1
ATOM 7455 C CA . SER B 1 400 ? 14.188 5.387 -28.406 1 73 400 SER B CA 1
ATOM 7456 C C . SER B 1 400 ? 14.609 4.062 -29.031 1 73 400 SER B C 1
ATOM 7458 O O . SER B 1 400 ? 14.039 3.639 -30.031 1 73 400 SER B O 1
ATOM 7460 N N . ILE B 1 401 ? 15.531 3.457 -28.469 1 64.75 401 ILE B N 1
ATOM 7461 C CA . ILE B 1 401 ? 16 2.166 -28.953 1 64.75 401 ILE B CA 1
ATOM 7462 C C . ILE B 1 401 ? 14.898 1.124 -28.812 1 64.75 401 ILE B C 1
ATOM 7464 O O . ILE B 1 401 ? 14.664 0.334 -29.734 1 64.75 401 ILE B O 1
ATOM 7468 N N . ILE B 1 402 ? 14.281 1.087 -27.672 1 75.25 402 ILE B N 1
ATOM 7469 C CA . ILE B 1 402 ? 13.188 0.154 -27.406 1 75.25 402 ILE B CA 1
ATOM 7470 C C . ILE B 1 402 ? 12.062 0.373 -28.422 1 75.25 402 ILE B C 1
ATOM 7472 O O . ILE B 1 402 ? 11.562 -0.583 -29.016 1 75.25 402 ILE B O 1
ATOM 7476 N N . ALA B 1 403 ? 11.766 1.61 -28.703 1 76.44 403 ALA B N 1
ATOM 7477 C CA . ALA B 1 403 ? 10.688 1.945 -29.625 1 76.44 403 ALA B CA 1
ATOM 7478 C C . ALA B 1 403 ? 11.031 1.514 -31.047 1 76.44 403 ALA B C 1
ATOM 7480 O O . ALA B 1 403 ? 10.148 1.137 -31.828 1 76.44 403 ALA B O 1
ATOM 7481 N N . ALA B 1 404 ? 12.289 1.51 -31.328 1 70.19 404 ALA B N 1
ATOM 7482 C CA . ALA B 1 404 ? 12.75 1.204 -32.688 1 70.19 404 ALA B CA 1
ATOM 7483 C C . ALA B 1 404 ? 12.984 -0.294 -32.844 1 70.19 404 ALA B C 1
ATOM 7485 O O . ALA B 1 404 ? 13.164 -0.774 -33.969 1 70.19 404 ALA B O 1
ATOM 7486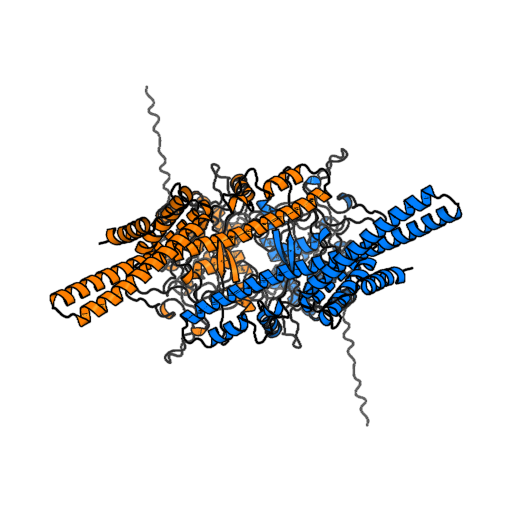 N N . SER B 1 405 ? 12.938 -0.953 -31.734 1 67.94 405 SER B N 1
ATOM 7487 C CA . SER B 1 405 ? 13.203 -2.387 -31.781 1 67.94 405 SER B CA 1
ATOM 7488 C C . SER B 1 405 ? 12.047 -3.139 -32.438 1 67.94 405 SER B C 1
ATOM 7490 O O . SER B 1 405 ? 10.883 -2.879 -32.125 1 67.94 405 SER B O 1
ATOM 7492 N N . VAL B 1 406 ? 12.359 -4.059 -33.312 1 73.81 406 VAL B N 1
ATOM 7493 C CA . VAL B 1 406 ? 11.336 -4.785 -34.062 1 73.81 406 VAL B CA 1
ATOM 7494 C C . VAL B 1 406 ? 11.055 -6.125 -33.375 1 73.81 406 VAL B C 1
ATOM 7496 O O . VAL B 1 406 ? 9.977 -6.703 -33.562 1 73.81 406 VAL B O 1
ATOM 7499 N N . ASP B 1 407 ? 11.984 -6.598 -32.531 1 67.06 407 ASP B N 1
ATOM 7500 C CA . ASP B 1 407 ? 11.812 -7.855 -31.812 1 67.06 407 ASP B CA 1
ATOM 7501 C C . ASP B 1 407 ? 11.055 -7.641 -30.516 1 67.06 407 ASP B C 1
ATOM 7503 O O . ASP B 1 407 ? 11.555 -7 -29.594 1 67.06 407 ASP B O 1
ATOM 7507 N N . PRO B 1 408 ? 9.867 -8.234 -30.422 1 74.06 408 PRO B N 1
ATOM 7508 C CA . PRO B 1 408 ? 9.039 -8.008 -29.234 1 74.06 408 PRO B CA 1
ATOM 7509 C C . PRO B 1 408 ? 9.68 -8.523 -27.953 1 74.06 408 PRO B C 1
ATOM 7511 O O . PRO B 1 408 ? 9.508 -7.926 -26.891 1 74.06 408 PRO B O 1
ATOM 7514 N N . LYS B 1 409 ? 10.359 -9.562 -28.078 1 68.31 409 LYS B N 1
ATOM 7515 C CA . LYS B 1 409 ? 11.031 -10.086 -26.891 1 68.31 409 LYS B CA 1
ATOM 7516 C C . LYS B 1 409 ? 12.125 -9.141 -26.422 1 68.31 409 LYS B C 1
ATOM 7518 O O . LYS B 1 409 ? 12.234 -8.859 -25.219 1 68.31 409 LYS B O 1
ATOM 7523 N N . LEU B 1 410 ? 12.93 -8.711 -27.406 1 66.38 410 LEU B N 1
ATOM 7524 C CA . LEU B 1 410 ? 13.977 -7.758 -27.078 1 66.38 410 LEU B CA 1
ATOM 7525 C C . LEU B 1 410 ? 13.383 -6.457 -26.547 1 66.38 410 LEU B C 1
ATOM 7527 O O . LEU B 1 410 ? 13.898 -5.879 -25.594 1 66.38 410 LEU B O 1
ATOM 7531 N N . GLN B 1 411 ? 12.289 -6.07 -27.125 1 72.5 411 GLN B N 1
ATOM 7532 C CA . GLN B 1 411 ? 11.602 -4.859 -26.688 1 72.5 411 GLN B CA 1
ATOM 7533 C C . GLN B 1 411 ? 11.133 -4.988 -25.25 1 72.5 411 GLN B C 1
ATOM 7535 O O . GLN B 1 411 ? 11.328 -4.078 -24.438 1 72.5 411 GLN B O 1
ATOM 7540 N N . ALA B 1 412 ? 10.617 -6.09 -24.953 1 72.38 412 ALA B N 1
ATOM 7541 C CA . ALA B 1 412 ? 10.102 -6.324 -23.609 1 72.38 412 ALA B CA 1
ATOM 7542 C C . ALA B 1 412 ? 11.234 -6.367 -22.594 1 72.38 412 ALA B C 1
ATOM 7544 O O . ALA B 1 412 ? 11.133 -5.777 -21.516 1 72.38 412 ALA B O 1
ATOM 7545 N N . GLU B 1 413 ? 12.305 -7.008 -22.938 1 65.62 413 GLU B N 1
ATOM 7546 C CA . GLU B 1 413 ? 13.445 -7.117 -22.031 1 65.62 413 GLU B CA 1
ATOM 7547 C C . GLU B 1 413 ? 14.102 -5.758 -21.797 1 65.62 413 GLU B C 1
ATOM 7549 O O . GLU B 1 413 ? 14.406 -5.398 -20.672 1 65.62 413 GLU B O 1
ATOM 7554 N N . LEU B 1 414 ? 14.258 -5.051 -22.906 1 65.44 414 LEU B N 1
ATOM 7555 C CA . LEU B 1 414 ? 14.844 -3.721 -22.781 1 65.44 414 LEU B CA 1
ATOM 7556 C C . LEU B 1 414 ? 13.914 -2.783 -22.016 1 65.44 414 LEU B C 1
ATOM 7558 O O . LEU B 1 414 ? 14.375 -1.927 -21.266 1 65.44 414 LEU B O 1
ATOM 7562 N N . GLY B 1 415 ? 12.617 -2.957 -22.281 1 71.94 415 GLY B N 1
ATOM 7563 C CA . GLY B 1 415 ? 11.648 -2.176 -21.531 1 71.94 415 GLY B CA 1
ATOM 7564 C C . GLY B 1 415 ? 11.734 -2.4 -20.031 1 71.94 415 GLY B C 1
ATOM 7565 O O . GLY B 1 415 ? 11.711 -1.444 -19.25 1 71.94 415 GLY B O 1
ATOM 7566 N N . LEU B 1 416 ? 11.914 -3.584 -19.656 1 69.69 416 LEU B N 1
ATOM 7567 C CA . LEU B 1 416 ? 12.039 -3.92 -18.25 1 69.69 416 LEU B CA 1
ATOM 7568 C C . LEU B 1 416 ? 13.312 -3.322 -17.656 1 69.69 416 LEU B C 1
ATOM 7570 O O . LEU B 1 416 ? 13.297 -2.76 -16.562 1 69.69 416 LEU B O 1
ATOM 7574 N N . VAL B 1 417 ? 14.336 -3.457 -18.391 1 58.59 417 VAL B N 1
ATOM 7575 C CA . VAL B 1 417 ? 15.617 -2.918 -17.938 1 58.59 417 VAL B CA 1
ATOM 7576 C C . VAL B 1 417 ? 15.508 -1.405 -17.75 1 58.59 417 VAL B C 1
ATOM 7578 O O . VAL B 1 417 ? 15.969 -0.853 -16.75 1 58.59 417 VAL B O 1
ATOM 7581 N N . ASN B 1 418 ? 14.914 -0.821 -18.719 1 68.5 418 ASN B N 1
ATOM 7582 C CA . ASN B 1 418 ? 14.789 0.632 -18.641 1 68.5 418 ASN B CA 1
ATOM 7583 C C . ASN B 1 418 ? 13.922 1.065 -17.469 1 68.5 418 ASN B C 1
ATOM 7585 O O . ASN B 1 418 ? 14.234 2.043 -16.797 1 68.5 418 ASN B O 1
ATOM 7589 N N . GLU B 1 419 ? 12.859 0.363 -17.219 1 70.88 419 GLU B N 1
ATOM 7590 C CA . GLU B 1 419 ? 11.992 0.714 -16.109 1 70.88 419 GLU B CA 1
ATOM 7591 C C . GLU B 1 419 ? 12.711 0.514 -14.766 1 70.88 419 GLU B C 1
ATOM 7593 O O . GLU B 1 419 ? 12.523 1.299 -13.836 1 70.88 419 GLU B O 1
ATOM 7598 N N . GLU B 1 420 ? 13.5 -0.472 -14.727 1 59.56 420 GLU B N 1
ATOM 7599 C CA . GLU B 1 420 ? 14.289 -0.679 -13.516 1 59.56 420 GLU B CA 1
ATOM 7600 C C . GLU B 1 420 ? 15.312 0.434 -13.328 1 59.56 420 GLU B C 1
ATOM 7602 O O . GLU B 1 420 ? 15.531 0.902 -12.211 1 59.56 420 GLU B O 1
ATOM 7607 N N . LEU B 1 421 ? 15.891 0.787 -14.438 1 58.47 421 LEU B N 1
ATOM 7608 C CA . LEU B 1 421 ? 16.828 1.905 -14.383 1 58.47 421 LEU B CA 1
ATOM 7609 C C . LEU B 1 421 ? 16.125 3.176 -13.914 1 58.47 421 LEU B C 1
ATOM 7611 O O . LEU B 1 421 ? 16.625 3.867 -13.023 1 58.47 421 LEU B O 1
ATOM 7615 N N . LYS B 1 422 ? 15 3.445 -14.484 1 69.12 422 LYS B N 1
ATOM 7616 C CA . LYS B 1 422 ? 14.242 4.629 -14.102 1 69.12 422 LYS B CA 1
ATOM 7617 C C . LYS B 1 422 ? 13.836 4.574 -12.633 1 69.12 422 LYS B C 1
ATOM 7619 O O . LYS B 1 422 ? 13.875 5.59 -11.93 1 69.12 422 LYS B O 1
ATOM 7624 N N . ARG B 1 423 ? 13.492 3.455 -12.211 1 70.25 423 ARG B N 1
ATOM 7625 C CA . ARG B 1 423 ? 13.148 3.285 -10.805 1 70.25 423 ARG B CA 1
ATOM 7626 C C . ARG B 1 423 ? 14.352 3.58 -9.906 1 70.25 423 ARG B C 1
ATOM 7628 O O . ARG B 1 423 ? 14.219 4.27 -8.891 1 70.25 423 ARG B O 1
ATOM 7635 N N . ASN B 1 424 ? 15.445 3.043 -10.266 1 55.34 424 ASN B N 1
ATOM 7636 C CA . ASN B 1 424 ? 16.656 3.281 -9.5 1 55.34 424 ASN B CA 1
ATOM 7637 C C . ASN B 1 424 ? 17.031 4.762 -9.484 1 55.34 424 ASN B C 1
ATOM 7639 O O . ASN B 1 424 ? 17.438 5.293 -8.445 1 55.34 424 ASN B O 1
ATOM 7643 N N . VAL B 1 425 ? 16.938 5.363 -10.625 1 57.06 425 VAL B N 1
ATOM 7644 C CA . VAL B 1 425 ? 17.203 6.797 -10.719 1 57.06 425 VAL B CA 1
ATOM 7645 C C . VAL B 1 425 ? 16.25 7.555 -9.789 1 57.06 425 VAL B C 1
ATOM 7647 O O . VAL B 1 425 ? 16.656 8.484 -9.094 1 57.06 425 VAL B O 1
ATOM 7650 N N . SER B 1 426 ? 15.031 7.141 -9.773 1 68.31 426 SER B N 1
ATOM 7651 C CA . SER B 1 426 ? 14.055 7.793 -8.906 1 68.31 426 SER B CA 1
ATOM 7652 C C . SER B 1 426 ? 14.398 7.602 -7.438 1 68.31 426 SER B C 1
ATOM 7654 O O . SER B 1 426 ? 14.195 8.508 -6.625 1 68.31 426 SER B O 1
ATOM 7656 N N . LEU B 1 427 ? 14.844 6.426 -7.109 1 60.38 427 LEU B N 1
ATOM 7657 C CA . LEU B 1 427 ? 15.266 6.168 -5.738 1 60.38 427 LEU B CA 1
ATOM 7658 C C . LEU B 1 427 ? 16.453 7.051 -5.359 1 60.38 427 LEU B C 1
ATOM 7660 O O . LEU B 1 427 ? 16.469 7.625 -4.266 1 60.38 427 LEU B O 1
ATOM 7664 N N . ILE B 1 428 ? 17.344 7.152 -6.289 1 55.91 428 ILE B N 1
ATOM 7665 C CA . ILE B 1 428 ? 18.5 8.016 -6.07 1 55.91 428 ILE B CA 1
ATOM 7666 C C . ILE B 1 428 ? 18.047 9.469 -5.938 1 55.91 428 ILE B C 1
ATOM 7668 O O . ILE B 1 428 ? 18.531 10.203 -5.078 1 55.91 428 ILE B O 1
ATOM 7672 N N . ALA B 1 429 ? 17.156 9.828 -6.785 1 65.19 429 ALA B N 1
ATOM 7673 C CA . ALA B 1 429 ? 16.609 11.188 -6.738 1 65.19 429 ALA B CA 1
ATOM 7674 C C . ALA B 1 429 ? 16 11.492 -5.375 1 65.19 429 ALA B C 1
ATOM 7676 O O . ALA B 1 429 ? 16.203 12.57 -4.82 1 65.19 429 ALA B O 1
ATOM 7677 N N . GLN B 1 430 ? 15.336 10.57 -4.902 1 65.75 430 GLN B N 1
ATOM 7678 C CA . GLN B 1 430 ? 14.719 10.734 -3.592 1 65.75 430 GLN B CA 1
ATOM 7679 C C . GLN B 1 430 ? 15.781 10.898 -2.504 1 65.75 430 GLN B C 1
ATOM 7681 O O . GLN B 1 430 ? 15.648 11.758 -1.632 1 65.75 430 GLN B O 1
ATOM 7686 N N . GLN B 1 431 ? 16.75 10.055 -2.57 1 56.03 431 GLN B N 1
ATOM 7687 C CA . GLN B 1 431 ? 17.859 10.148 -1.616 1 56.03 431 GLN B CA 1
ATOM 7688 C C . GLN B 1 431 ? 18.578 11.484 -1.741 1 56.03 431 GLN B C 1
ATOM 7690 O O . GLN B 1 431 ? 18.938 12.102 -0.735 1 56.03 431 GLN B O 1
ATOM 7695 N N . ARG B 1 432 ? 18.734 11.883 -2.887 1 59.12 432 ARG B N 1
ATOM 7696 C CA . ARG B 1 432 ? 19.406 13.148 -3.146 1 59.12 432 ARG B CA 1
ATOM 7697 C C . ARG B 1 432 ? 18.578 14.32 -2.652 1 59.12 432 ARG B C 1
ATOM 7699 O O . ARG B 1 432 ? 19.125 15.297 -2.127 1 59.12 432 ARG B O 1
ATOM 7706 N N . GLU B 1 433 ? 17.297 14.227 -2.861 1 69.56 433 GLU B N 1
ATOM 7707 C CA . GLU B 1 433 ? 16.422 15.281 -2.359 1 69.56 433 GLU B CA 1
ATOM 7708 C C . GLU B 1 433 ? 16.5 15.391 -0.84 1 69.56 433 GLU B C 1
ATOM 7710 O O . GLU B 1 433 ? 16.594 16.5 -0.299 1 69.56 433 GLU B O 1
ATOM 7715 N N . GLU B 1 434 ? 16.547 14.305 -0.248 1 63.34 434 GLU B N 1
ATOM 7716 C CA . GLU B 1 434 ? 16.672 14.312 1.206 1 63.34 434 GLU B CA 1
ATOM 7717 C C . GLU B 1 434 ? 18.016 14.891 1.635 1 63.34 434 GLU B C 1
ATOM 7719 O O . GLU B 1 434 ? 18.078 15.688 2.574 1 63.34 434 GLU B O 1
ATOM 7724 N N . ALA B 1 435 ? 18.984 14.422 0.904 1 60.5 435 ALA B N 1
ATOM 7725 C CA . ALA B 1 435 ? 20.328 14.922 1.206 1 60.5 435 ALA B CA 1
ATOM 7726 C C . ALA B 1 435 ? 20.422 16.422 0.975 1 60.5 435 ALA B C 1
ATOM 7728 O O . ALA B 1 435 ? 21.031 17.156 1.763 1 60.5 435 ALA B O 1
ATOM 7729 N N . ALA B 1 436 ? 19.828 16.891 -0.041 1 74 436 ALA B N 1
ATOM 7730 C CA . ALA B 1 436 ? 19.828 18.312 -0.344 1 74 436 ALA B CA 1
ATOM 7731 C C . ALA B 1 436 ? 19.109 19.109 0.743 1 74 436 ALA B C 1
ATOM 7733 O O . ALA B 1 436 ? 19.562 20.172 1.147 1 74 436 ALA B O 1
ATOM 7734 N N . GLY B 1 437 ? 17.984 18.578 1.13 1 73.31 437 GLY B N 1
ATOM 7735 C CA . GLY B 1 437 ? 17.281 19.234 2.217 1 73.31 437 GLY B CA 1
ATOM 7736 C C . GLY B 1 437 ? 18.094 19.312 3.494 1 73.31 437 GLY B C 1
ATOM 7737 O O . GLY B 1 437 ? 18.156 20.375 4.125 1 73.31 437 GLY B O 1
ATOM 7738 N N . ASN B 1 438 ? 18.734 18.266 3.777 1 66.19 438 ASN B N 1
ATOM 7739 C CA . ASN B 1 438 ? 19.609 18.234 4.953 1 66.19 438 ASN B CA 1
ATOM 7740 C C . ASN B 1 438 ? 20.766 19.203 4.812 1 66.19 438 ASN B C 1
ATOM 7742 O O . ASN B 1 438 ? 21.172 19.844 5.785 1 66.19 438 ASN B O 1
ATOM 7746 N N . LEU B 1 439 ? 21.281 19.203 3.643 1 69.75 439 LEU B N 1
ATOM 7747 C CA . LEU B 1 439 ? 22.375 20.109 3.371 1 69.75 439 LEU B CA 1
ATOM 7748 C C . LEU B 1 439 ? 21.953 21.562 3.613 1 69.75 439 LEU B C 1
ATOM 7750 O O . LEU B 1 439 ? 22.672 22.328 4.25 1 69.75 439 LEU B O 1
ATOM 7754 N N . ILE B 1 440 ? 20.812 21.938 3.193 1 79.5 440 ILE B N 1
ATOM 7755 C CA . ILE B 1 440 ? 20.312 23.297 3.336 1 79.5 440 ILE B CA 1
ATOM 7756 C C . ILE B 1 440 ? 20.109 23.625 4.816 1 79.5 440 ILE B C 1
ATOM 7758 O O . ILE B 1 440 ? 20.531 24.688 5.285 1 79.5 440 ILE B O 1
ATOM 7762 N N . GLN B 1 441 ? 19.547 22.734 5.5 1 73.56 441 GLN B N 1
ATOM 7763 C CA . GLN B 1 441 ? 19.312 22.938 6.926 1 73.56 441 GLN B CA 1
ATOM 7764 C C . GLN B 1 441 ? 20.641 23.047 7.68 1 73.56 441 GLN B C 1
ATOM 7766 O O . GLN B 1 441 ? 20.812 23.938 8.523 1 73.56 441 GLN B O 1
ATOM 7771 N N . SER B 1 442 ? 21.531 22.109 7.328 1 69.81 442 SER B N 1
ATOM 7772 C CA . SER B 1 442 ? 22.844 22.109 7.965 1 69.81 442 SER B CA 1
ATOM 7773 C C . SER B 1 442 ? 23.594 23.406 7.664 1 69.81 442 SER B C 1
ATOM 7775 O O . SER B 1 442 ? 24.219 23.984 8.555 1 69.81 442 SER B O 1
ATOM 7777 N N . ALA B 1 443 ? 23.516 23.781 6.492 1 77.06 443 ALA B N 1
ATOM 7778 C CA . ALA B 1 443 ? 24.219 25 6.09 1 77.06 443 ALA B CA 1
ATOM 7779 C C . ALA B 1 443 ? 23.641 26.219 6.789 1 77.06 443 ALA B C 1
ATOM 7781 O O . ALA B 1 443 ? 24.391 27.141 7.148 1 77.06 443 ALA B O 1
ATOM 7782 N N . ALA B 1 444 ? 22.391 26.281 6.965 1 79.94 444 ALA B N 1
ATOM 7783 C CA . ALA B 1 444 ? 21.75 27.375 7.691 1 79.94 444 ALA B CA 1
ATOM 7784 C C . ALA B 1 444 ? 22.234 27.422 9.141 1 79.94 444 ALA B C 1
ATOM 7786 O O . ALA B 1 444 ? 22.484 28.5 9.68 1 79.94 444 ALA B O 1
ATOM 7787 N N . LEU B 1 445 ? 22.391 26.266 9.656 1 71.62 445 LEU B N 1
ATOM 7788 C CA . LEU B 1 445 ? 22.875 26.188 11.031 1 71.62 445 LEU B CA 1
ATOM 7789 C C . LEU B 1 445 ? 24.344 26.609 11.125 1 71.62 445 LEU B C 1
ATOM 7791 O O . LEU B 1 445 ? 24.75 27.266 12.086 1 71.62 445 LEU B O 1
ATOM 7795 N N . VAL B 1 446 ? 25.109 26.188 10.164 1 72.12 446 VAL B N 1
ATOM 7796 C CA . VAL B 1 446 ? 26.5 26.594 10.117 1 72.12 446 VAL B CA 1
ATOM 7797 C C . VAL B 1 446 ? 26.594 28.109 9.992 1 72.12 446 VAL B C 1
ATOM 7799 O O . VAL B 1 446 ? 27.406 28.75 10.664 1 72.12 446 VAL B O 1
ATOM 7802 N N . ALA B 1 447 ? 25.75 28.672 9.195 1 80.06 447 ALA B N 1
ATOM 7803 C CA . ALA B 1 447 ? 25.719 30.125 9.039 1 80.06 447 ALA B CA 1
ATOM 7804 C C . ALA B 1 447 ? 25.375 30.812 10.367 1 80.06 447 ALA B C 1
ATOM 7806 O O . ALA B 1 447 ? 25.938 31.859 10.695 1 80.06 447 ALA B O 1
ATOM 7807 N N . GLU B 1 448 ? 24.484 30.234 11.07 1 77.06 448 GLU B N 1
ATOM 7808 C CA . GLU B 1 448 ? 24.141 30.766 12.391 1 77.06 448 GLU B CA 1
ATOM 7809 C C . GLU B 1 448 ? 25.328 30.672 13.344 1 77.06 448 GLU B C 1
ATOM 7811 O O . GLU B 1 448 ? 25.562 31.578 14.133 1 77.06 448 GLU B O 1
ATOM 7816 N N . THR B 1 449 ? 25.953 29.578 13.273 1 72.5 449 THR B N 1
ATOM 7817 C CA . THR B 1 449 ? 27.141 29.359 14.102 1 72.5 449 THR B CA 1
ATOM 7818 C C . THR B 1 449 ? 28.203 30.406 13.789 1 72.5 449 THR B C 1
ATOM 7820 O O . THR B 1 449 ? 28.875 30.906 14.688 1 72.5 449 THR B O 1
ATOM 7823 N N . ILE B 1 450 ? 28.375 30.656 12.555 1 75.88 450 ILE B N 1
ATOM 7824 C CA . ILE B 1 450 ? 29.359 31.656 12.117 1 75.88 450 ILE B CA 1
ATOM 7825 C C . ILE B 1 450 ? 29.016 33 12.727 1 75.88 450 ILE B C 1
ATOM 7827 O O . ILE B 1 450 ? 29.891 33.719 13.234 1 75.88 450 ILE B O 1
ATOM 7831 N N . SER B 1 451 ? 27.766 33.375 12.758 1 78.5 451 SER B N 1
ATOM 7832 C CA . SER B 1 451 ? 27.328 34.625 13.359 1 78.5 451 SER B CA 1
ATOM 7833 C C . SER B 1 451 ? 27.594 34.625 14.859 1 78.5 451 SER B C 1
ATOM 7835 O O . SER B 1 451 ? 28.031 35.656 15.398 1 78.5 451 SER B O 1
ATOM 7837 N N . ASN B 1 452 ? 27.391 33.562 15.438 1 73.31 452 ASN B N 1
ATOM 7838 C CA . ASN B 1 452 ? 27.641 33.469 16.875 1 73.31 452 ASN B CA 1
ATOM 7839 C C . ASN B 1 452 ? 29.125 33.562 17.188 1 73.31 452 ASN B C 1
ATOM 7841 O O . ASN B 1 452 ? 29.5 34.219 18.172 1 73.31 452 ASN B O 1
ATOM 7845 N N . TYR B 1 453 ? 29.906 32.875 16.391 1 70.69 453 TYR B N 1
ATOM 7846 C CA . TYR B 1 453 ? 31.344 32.969 16.562 1 70.69 453 TYR B CA 1
ATOM 7847 C C . TYR B 1 453 ? 31.812 34.406 16.422 1 70.69 453 TYR B C 1
ATOM 7849 O O . TYR B 1 453 ? 32.688 34.875 17.172 1 70.69 453 TYR B O 1
ATOM 7857 N N . ASN B 1 454 ? 31.266 35.125 15.516 1 80.12 454 ASN B N 1
ATOM 7858 C CA . ASN B 1 454 ? 31.641 36.5 15.289 1 80.12 454 ASN B CA 1
ATOM 7859 C C . ASN B 1 454 ? 31.25 37.406 16.469 1 80.12 454 ASN B C 1
ATOM 7861 O O . ASN B 1 454 ? 32 38.281 16.859 1 80.12 454 ASN B O 1
ATOM 7865 N N . ILE B 1 455 ? 30.094 37.156 17.016 1 74.25 455 ILE B N 1
ATOM 7866 C CA . ILE B 1 455 ? 29.656 37.906 18.188 1 74.25 455 ILE B CA 1
ATOM 7867 C C . ILE B 1 455 ? 30.594 37.625 19.359 1 74.25 455 ILE B C 1
ATOM 7869 O O . ILE B 1 455 ? 31.016 38.562 20.047 1 74.25 455 ILE B O 1
ATOM 7873 N N . ARG B 1 456 ? 30.953 36.438 19.5 1 72 456 ARG B N 1
ATOM 7874 C CA . ARG B 1 456 ? 31.875 36.062 20.578 1 72 456 ARG B CA 1
ATOM 7875 C C . ARG B 1 456 ? 33.219 36.719 20.359 1 72 456 ARG B C 1
ATOM 7877 O O . ARG B 1 456 ? 33.844 37.219 21.328 1 72 456 ARG B O 1
ATOM 7884 N N . LEU B 1 457 ? 33.719 36.719 19.172 1 76.81 457 LEU B N 1
ATOM 7885 C CA . LEU B 1 457 ? 35 37.312 18.844 1 76.81 457 LEU B CA 1
ATOM 7886 C C . LEU B 1 457 ? 34.969 38.812 19.094 1 76.81 457 LEU B C 1
ATOM 7888 O O . LEU B 1 457 ? 35.938 39.375 19.594 1 76.81 457 LEU B O 1
ATOM 7892 N N . ALA B 1 458 ? 33.844 39.406 18.812 1 81.62 458 ALA B N 1
ATOM 7893 C CA . ALA B 1 458 ? 33.688 40.844 19.047 1 81.62 458 ALA B CA 1
ATOM 7894 C C . ALA B 1 458 ? 33.719 41.156 20.547 1 81.62 458 ALA B C 1
ATOM 7896 O O . ALA B 1 458 ? 34.312 42.156 20.969 1 81.62 458 ALA B O 1
ATOM 7897 N N . ASN B 1 459 ? 33.156 40.312 21.281 1 75.19 459 ASN B N 1
ATOM 7898 C CA . ASN B 1 459 ? 33.125 40.469 22.719 1 75.19 459 ASN B CA 1
ATOM 7899 C C . ASN B 1 459 ? 34.531 40.281 23.328 1 75.19 459 ASN B C 1
ATOM 7901 O O . ASN B 1 459 ? 34.906 41 24.25 1 75.19 459 ASN B O 1
ATOM 7905 N N . LEU B 1 460 ? 35.188 39.312 22.781 1 75.25 460 LEU B N 1
ATOM 7906 C CA . LEU B 1 460 ? 36.562 39.062 23.25 1 75.25 460 LEU B CA 1
ATOM 7907 C C . LEU B 1 460 ? 37.469 40.219 22.906 1 75.25 460 LEU B C 1
ATOM 7909 O O . LEU B 1 460 ? 38.344 40.594 23.703 1 75.25 460 LEU B O 1
ATOM 7913 N N . GLN B 1 461 ? 37.281 40.812 21.812 1 84.81 461 GLN B N 1
ATOM 7914 C CA . GLN B 1 461 ? 38.062 41.969 21.406 1 84.81 461 GLN B CA 1
ATOM 7915 C C . GLN B 1 461 ? 37.812 43.156 22.312 1 84.81 461 GLN B C 1
ATOM 7917 O O . GLN B 1 461 ? 38.719 43.875 22.672 1 84.81 461 GLN B O 1
ATOM 7922 N N . LYS B 1 462 ? 36.562 43.281 22.688 1 82.75 462 LYS B N 1
ATOM 7923 C CA . LYS B 1 462 ? 36.188 44.344 23.625 1 82.75 462 LYS B CA 1
ATOM 7924 C C . LYS B 1 462 ? 36.812 44.094 24.984 1 82.75 462 LYS B C 1
ATOM 7926 O O . LYS B 1 462 ? 37.344 45.031 25.609 1 82.75 462 LYS B O 1
ATOM 7931 N N . SER B 1 463 ? 36.812 42.938 25.344 1 76.19 463 SER B N 1
ATOM 7932 C CA . SER B 1 463 ? 37.406 42.594 26.625 1 76.19 463 SER B CA 1
ATOM 7933 C C . SER B 1 463 ? 38.906 42.75 26.625 1 76.19 463 SER B C 1
ATOM 7935 O O . SER B 1 463 ? 39.5 43.219 27.609 1 76.19 463 SER B O 1
ATOM 7937 N N . ARG B 1 464 ? 39.5 42.375 25.562 1 84.62 464 ARG B N 1
ATOM 7938 C CA . ARG B 1 464 ? 40.938 42.562 25.438 1 84.62 464 ARG B CA 1
ATOM 7939 C C . ARG B 1 464 ? 41.312 44.031 25.469 1 84.62 464 ARG B C 1
ATOM 7941 O O . ARG B 1 464 ? 42.281 44.438 26.141 1 84.62 464 ARG B O 1
ATOM 7948 N N . GLN B 1 465 ? 40.531 44.844 24.812 1 86.31 465 GLN B N 1
ATOM 7949 C CA . GLN B 1 465 ? 40.781 46.281 24.812 1 86.31 465 GLN B CA 1
ATOM 7950 C C . GLN B 1 465 ? 40.625 46.875 26.203 1 86.31 465 GLN B C 1
ATOM 7952 O O . GLN B 1 465 ? 41.406 47.75 26.609 1 86.31 465 GLN B O 1
ATOM 7957 N N . GLN B 1 466 ? 39.656 46.375 26.875 1 82.5 466 GLN B N 1
ATOM 7958 C CA . GLN B 1 466 ? 39.438 46.812 28.25 1 82.5 466 GLN B CA 1
ATOM 7959 C C . GLN B 1 466 ? 40.625 46.406 29.125 1 82.5 466 GLN B C 1
ATOM 7961 O O . GLN B 1 466 ? 41.062 47.188 29.984 1 82.5 466 GLN B O 1
ATOM 7966 N N . ALA B 1 467 ? 41.125 45.281 28.859 1 83.19 467 ALA B N 1
ATOM 7967 C CA . ALA B 1 467 ? 42.312 44.812 29.625 1 83.19 467 ALA B CA 1
ATOM 7968 C C . ALA B 1 467 ? 43.531 45.656 29.297 1 83.19 467 ALA B C 1
ATOM 7970 O O . ALA B 1 467 ? 44.344 45.969 30.188 1 83.19 467 ALA B O 1
ATOM 7971 N N . VAL B 1 468 ? 43.688 46 28.109 1 87.75 468 VAL B N 1
ATOM 7972 C CA . VAL B 1 468 ? 44.812 46.812 27.672 1 87.75 468 VAL B CA 1
ATOM 7973 C C . VAL B 1 468 ? 44.688 48.219 28.266 1 87.75 468 VAL B C 1
ATOM 7975 O O . VAL B 1 468 ? 45.656 48.812 28.734 1 87.75 468 VAL B O 1
ATOM 7978 N N . ASP B 1 469 ? 43.406 48.688 28.281 1 88.56 469 ASP B N 1
ATOM 7979 C CA . ASP B 1 469 ? 43.156 50 28.844 1 88.56 469 ASP B CA 1
ATOM 7980 C C . ASP B 1 469 ? 43.438 50.031 30.344 1 88.56 469 ASP B C 1
ATOM 7982 O O . ASP B 1 469 ? 43.875 51.062 30.875 1 88.56 469 ASP B O 1
ATOM 7986 N N . ASN B 1 470 ? 43.219 48.906 30.906 1 86.62 470 ASN B N 1
ATOM 7987 C CA . ASN B 1 470 ? 43.438 48.812 32.344 1 86.62 470 ASN B CA 1
ATOM 7988 C C . ASN B 1 470 ? 44.875 48.406 32.688 1 86.62 470 ASN B C 1
ATOM 7990 O O . ASN B 1 470 ? 45.188 48.125 33.844 1 86.62 470 ASN B O 1
ATOM 7994 N N . LYS B 1 471 ? 45.719 48.219 31.625 1 89.12 471 LYS B N 1
ATOM 7995 C CA . LYS B 1 471 ? 47.125 47.875 31.75 1 89.12 471 LYS B CA 1
ATOM 7996 C C . LYS B 1 471 ? 47.312 46.5 32.406 1 89.12 471 LYS B C 1
ATOM 7998 O O . LYS B 1 471 ? 48.219 46.312 33.219 1 89.12 471 LYS B O 1
ATOM 8003 N N . ASP B 1 472 ? 46.281 45.781 32.312 1 85.38 472 ASP B N 1
ATOM 8004 C CA . ASP B 1 472 ? 46.344 44.406 32.75 1 85.38 472 ASP B CA 1
ATOM 8005 C C . ASP B 1 472 ? 46.906 43.5 31.656 1 85.38 472 ASP B C 1
ATOM 8007 O O . ASP B 1 472 ? 46.156 42.875 30.906 1 85.38 472 ASP B O 1
ATOM 8011 N N . GLU B 1 473 ? 48.188 43.344 31.562 1 82.94 473 GLU B N 1
ATOM 8012 C CA . GLU B 1 473 ? 48.875 42.656 30.484 1 82.94 473 GLU B CA 1
ATOM 8013 C C . GLU B 1 473 ? 48.562 41.156 30.484 1 82.94 473 GLU B C 1
ATOM 8015 O O . GLU B 1 473 ? 48.5 40.531 29.422 1 82.94 473 GLU B O 1
ATOM 8020 N N . ALA B 1 474 ? 48.344 40.625 31.609 1 74.94 474 ALA B N 1
ATOM 8021 C CA . ALA B 1 474 ? 48.094 39.188 31.734 1 74.94 474 ALA B CA 1
ATOM 8022 C C . ALA B 1 474 ? 46.75 38.844 31.125 1 74.94 474 ALA B C 1
ATOM 8024 O O . ALA B 1 474 ? 46.656 37.906 30.328 1 74.94 474 ALA B O 1
ATOM 8025 N N . SER B 1 475 ? 45.781 39.625 31.453 1 75.75 475 SER B N 1
ATOM 8026 C CA . SER B 1 475 ? 44.438 39.406 30.906 1 75.75 475 SER B CA 1
ATOM 8027 C C . SER B 1 475 ? 44.406 39.656 29.406 1 75.75 475 SER B C 1
ATOM 8029 O O . SER B 1 475 ? 43.75 38.938 28.656 1 75.75 475 SER B O 1
ATOM 8031 N N . ALA B 1 476 ? 45.062 40.656 28.969 1 84.31 476 ALA B N 1
ATOM 8032 C CA . ALA B 1 476 ? 45.094 41 27.562 1 84.31 476 ALA B CA 1
ATOM 8033 C C . ALA B 1 476 ? 45.719 39.875 26.734 1 84.31 476 ALA B C 1
ATOM 8035 O O . ALA B 1 476 ? 45.25 39.594 25.625 1 84.31 476 ALA B O 1
ATOM 8036 N N . ALA B 1 477 ? 46.719 39.25 27.328 1 79.25 477 ALA B N 1
ATOM 8037 C CA . ALA B 1 477 ? 47.344 38.156 26.641 1 79.25 477 ALA B CA 1
ATOM 8038 C C . ALA B 1 477 ? 46.406 36.938 26.562 1 79.25 477 ALA B C 1
ATOM 8040 O O . ALA B 1 477 ? 46.406 36.219 25.562 1 79.25 477 ALA B O 1
ATOM 8041 N N . LEU B 1 478 ? 45.719 36.75 27.641 1 74.5 478 LEU B N 1
ATOM 8042 C CA . LEU B 1 478 ? 44.75 35.656 27.672 1 74.5 478 LEU B CA 1
ATOM 8043 C C . LEU B 1 478 ? 43.656 35.875 26.625 1 74.5 478 LEU B C 1
ATOM 8045 O O . LEU B 1 478 ? 43.25 34.938 25.938 1 74.5 478 LEU B O 1
ATOM 8049 N N . PHE B 1 479 ? 43.219 37.094 26.562 1 79.62 479 PHE B N 1
ATOM 8050 C CA . PHE B 1 479 ? 42.156 37.406 25.594 1 79.62 479 PHE B CA 1
ATOM 8051 C C . PHE B 1 479 ? 42.719 37.312 24.172 1 79.62 479 PHE B C 1
ATOM 8053 O O . PHE B 1 479 ? 42 36.906 23.25 1 79.62 479 PHE B O 1
ATOM 8060 N N . ALA B 1 480 ? 43.938 37.688 23.969 1 79.69 480 ALA B N 1
ATOM 8061 C CA . ALA B 1 480 ? 44.531 37.594 22.641 1 79.69 480 ALA B CA 1
ATOM 8062 C C . ALA B 1 480 ? 44.594 36.125 22.172 1 79.69 480 ALA B C 1
ATOM 8064 O O . ALA B 1 480 ? 44.312 35.844 21 1 79.69 480 ALA B O 1
ATOM 8065 N N . THR B 1 481 ? 44.906 35.281 23.047 1 74.75 481 THR B N 1
ATOM 8066 C CA . THR B 1 481 ? 44.938 33.875 22.719 1 74.75 481 THR B CA 1
ATOM 8067 C C . THR B 1 481 ? 43.531 33.344 22.406 1 74.75 481 THR B C 1
ATOM 8069 O O . THR B 1 481 ? 43.344 32.562 21.484 1 74.75 481 THR B O 1
ATOM 8072 N N . ALA B 1 482 ? 42.594 33.781 23.188 1 75.19 482 ALA B N 1
ATOM 8073 C CA . ALA B 1 482 ? 41.219 33.406 22.969 1 75.19 482 ALA B CA 1
ATOM 8074 C C . ALA B 1 482 ? 40.688 33.906 21.625 1 75.19 482 ALA B C 1
ATOM 8076 O O . ALA B 1 482 ? 39.938 33.219 20.938 1 75.19 482 ALA B O 1
ATOM 8077 N N . ILE B 1 483 ? 41.125 35.094 21.297 1 78.56 483 ILE B N 1
ATOM 8078 C CA . ILE B 1 483 ? 40.719 35.688 20.031 1 78.56 483 ILE B CA 1
ATOM 8079 C C . ILE B 1 483 ? 41.312 34.906 18.859 1 78.56 483 ILE B C 1
ATOM 8081 O O . ILE B 1 483 ? 40.625 34.625 17.875 1 78.56 483 ILE B O 1
ATOM 8085 N N . ASP B 1 484 ? 42.562 34.5 19 1 73.5 484 ASP B N 1
ATOM 8086 C CA . ASP B 1 484 ? 43.188 33.688 17.953 1 73.5 484 ASP B CA 1
ATOM 8087 C C . ASP B 1 484 ? 42.469 32.375 17.766 1 73.5 484 ASP B C 1
ATOM 8089 O O . ASP B 1 484 ? 42.281 31.922 16.641 1 73.5 484 ASP B O 1
ATOM 8093 N N . ASN B 1 485 ? 42.156 31.812 18.859 1 70.62 485 ASN B N 1
ATOM 8094 C CA . ASN B 1 485 ? 41.406 30.562 18.797 1 70.62 485 ASN B CA 1
ATOM 8095 C C . ASN B 1 485 ? 40.031 30.766 18.172 1 70.62 485 ASN B C 1
ATOM 8097 O O . ASN B 1 485 ? 39.562 29.938 17.375 1 70.62 485 ASN B O 1
ATOM 8101 N N . GLY B 1 486 ? 39.375 31.781 18.594 1 71.56 486 GLY B N 1
ATOM 8102 C CA . GLY B 1 486 ? 38.062 32.125 18.047 1 71.56 486 GLY B CA 1
ATOM 8103 C C . GLY B 1 486 ? 38.094 32.406 16.547 1 71.56 486 GLY B C 1
ATOM 8104 O O . GLY B 1 486 ? 37.219 31.984 15.82 1 71.56 486 GLY B O 1
ATOM 8105 N N . ARG B 1 487 ? 39.094 33.094 16.172 1 75.75 487 ARG B N 1
ATOM 8106 C CA . ARG B 1 487 ? 39.25 33.375 14.758 1 75.75 487 ARG B CA 1
ATOM 8107 C C . ARG B 1 487 ? 39.469 32.094 13.953 1 75.75 487 ARG B C 1
ATOM 8109 O O . ARG B 1 487 ? 38.938 31.969 12.852 1 75.75 487 ARG B O 1
ATOM 8116 N N . SER B 1 488 ? 40.25 31.25 14.492 1 72.94 488 SER B N 1
ATOM 8117 C CA . SER B 1 488 ? 40.469 29.953 13.828 1 72.94 488 SER B CA 1
ATOM 8118 C C . SER B 1 488 ? 39.156 29.172 13.711 1 72.94 488 SER B C 1
ATOM 8120 O O . SER B 1 488 ? 38.906 28.531 12.688 1 72.94 488 SER B O 1
ATOM 8122 N N . ALA B 1 489 ? 38.406 29.188 14.75 1 69.12 489 ALA B N 1
ATOM 8123 C CA . ALA B 1 489 ? 37.094 28.516 14.734 1 69.12 489 ALA B CA 1
ATOM 8124 C C . ALA B 1 489 ? 36.156 29.125 13.695 1 69.12 489 ALA B C 1
ATOM 8126 O O . ALA B 1 489 ? 35.469 28.422 12.984 1 69.12 489 ALA B O 1
ATOM 8127 N N . LEU B 1 490 ? 36.156 30.406 13.664 1 75.44 490 LEU B N 1
ATOM 8128 C CA . LEU B 1 490 ? 35.344 31.125 12.695 1 75.44 490 LEU B CA 1
ATOM 8129 C C . LEU B 1 490 ? 35.781 30.797 11.273 1 75.44 490 LEU B C 1
ATOM 8131 O O . LEU B 1 490 ? 34.938 30.516 10.414 1 75.44 490 LEU B O 1
ATOM 8135 N N . ASP B 1 491 ? 37.031 30.844 11.047 1 72.56 491 ASP B N 1
ATOM 8136 C CA . ASP B 1 491 ? 37.562 30.516 9.719 1 72.56 491 ASP B CA 1
ATOM 8137 C C . ASP B 1 491 ? 37.219 29.078 9.336 1 72.56 491 ASP B C 1
ATOM 8139 O O . ASP B 1 491 ? 36.906 28.797 8.172 1 72.56 491 ASP B O 1
ATOM 8143 N N . GLY B 1 492 ? 37.312 28.219 10.289 1 69.75 492 GLY B N 1
ATOM 8144 C CA . GLY B 1 492 ? 36.906 26.844 10.055 1 69.75 492 GLY B CA 1
ATOM 8145 C C . GLY B 1 492 ? 35.438 26.703 9.672 1 69.75 492 GLY B C 1
ATOM 8146 O O . GLY B 1 492 ? 35.094 25.953 8.758 1 69.75 492 GLY B O 1
ATOM 8147 N N . ALA B 1 493 ? 34.594 27.375 10.359 1 70.75 493 ALA B N 1
ATOM 8148 C CA . ALA B 1 493 ? 33.156 27.328 10.07 1 70.75 493 ALA B CA 1
ATOM 8149 C C . ALA B 1 493 ? 32.875 27.891 8.688 1 70.75 493 ALA B C 1
ATOM 8151 O O . ALA B 1 493 ? 32 27.359 7.965 1 70.75 493 ALA B O 1
ATOM 8152 N N . VAL B 1 494 ? 33.531 28.922 8.352 1 77.94 494 VAL B N 1
ATOM 8153 C CA . VAL B 1 494 ? 33.344 29.516 7.027 1 77.94 494 VAL B CA 1
ATOM 8154 C C . VAL B 1 494 ? 33.812 28.531 5.953 1 77.94 494 VAL B C 1
ATOM 8156 O O . VAL B 1 494 ? 33.156 28.406 4.906 1 77.94 494 VAL B O 1
ATOM 8159 N N . ALA B 1 495 ? 34.844 27.859 6.254 1 70.38 495 ALA B N 1
ATOM 8160 C CA . ALA B 1 495 ? 35.344 26.859 5.316 1 70.38 495 ALA B CA 1
ATOM 8161 C C . ALA B 1 495 ? 34.312 25.75 5.129 1 70.38 495 ALA B C 1
ATOM 8163 O O . ALA B 1 495 ? 34.094 25.266 4.012 1 70.38 495 ALA B O 1
ATOM 8164 N N . ILE B 1 496 ? 33.75 25.312 6.207 1 67.88 496 ILE B N 1
ATOM 8165 C CA . ILE B 1 496 ? 32.719 24.297 6.145 1 67.88 496 ILE B CA 1
ATOM 8166 C C . ILE B 1 496 ? 31.531 24.812 5.32 1 67.88 496 ILE B C 1
ATOM 8168 O O . ILE B 1 496 ? 30.969 24.078 4.504 1 67.88 496 ILE B O 1
ATOM 8172 N N . TYR B 1 497 ? 31.125 25.984 5.531 1 80.06 497 TYR B N 1
ATOM 8173 C CA . TYR B 1 497 ? 30.031 26.609 4.781 1 80.06 497 TYR B CA 1
ATOM 8174 C C . TYR B 1 497 ? 30.344 26.609 3.289 1 80.06 497 TYR B C 1
ATOM 8176 O O . TYR B 1 497 ? 29.469 26.297 2.469 1 80.06 497 TYR B O 1
ATOM 8184 N N . ILE B 1 498 ? 31.578 26.969 2.924 1 75.25 498 ILE B N 1
ATOM 8185 C CA . ILE B 1 498 ? 31.969 27.031 1.521 1 75.25 498 ILE B CA 1
ATOM 8186 C C . ILE B 1 498 ? 32 25.625 0.925 1 75.25 498 ILE B C 1
ATOM 8188 O O . ILE B 1 498 ? 31.609 25.422 -0.225 1 75.25 498 ILE B O 1
ATOM 8192 N N . ASP B 1 499 ? 32.438 24.719 1.734 1 70.19 499 ASP B N 1
ATOM 8193 C CA . ASP B 1 499 ? 32.375 23.328 1.291 1 70.19 499 ASP B CA 1
ATOM 8194 C C . ASP B 1 499 ? 30.922 22.906 1.031 1 70.19 499 ASP B C 1
ATOM 8196 O O . ASP B 1 499 ? 30.641 22.141 0.094 1 70.19 499 ASP B O 1
ATOM 8200 N N . ASN B 1 500 ? 30.047 23.297 1.916 1 75 500 ASN B N 1
ATOM 8201 C CA . ASN B 1 500 ? 28.625 23.016 1.723 1 75 500 ASN B CA 1
ATOM 8202 C C . ASN B 1 500 ? 28.094 23.641 0.435 1 75 500 ASN B C 1
ATOM 8204 O O . ASN B 1 500 ? 27.219 23.078 -0.219 1 75 500 ASN B O 1
ATOM 8208 N N . LEU B 1 501 ? 28.641 24.812 0.073 1 78.94 501 LEU B N 1
ATOM 8209 C CA . LEU B 1 501 ? 28.266 25.438 -1.189 1 78.94 501 LEU B CA 1
ATOM 8210 C C . LEU B 1 501 ? 28.656 24.562 -2.373 1 78.94 501 LEU B C 1
ATOM 8212 O O . LEU B 1 501 ? 27.859 24.344 -3.283 1 78.94 501 LEU B O 1
ATOM 8216 N N . ALA B 1 502 ? 29.875 24.094 -2.299 1 72.12 502 ALA B N 1
ATOM 8217 C CA . ALA B 1 502 ? 30.359 23.203 -3.357 1 72.12 502 ALA B CA 1
ATOM 8218 C C . ALA B 1 502 ? 29.484 21.953 -3.465 1 72.12 502 ALA B C 1
ATOM 8220 O O . ALA B 1 502 ? 29.125 21.531 -4.566 1 72.12 502 ALA B O 1
ATOM 8221 N N . THR B 1 503 ? 29.203 21.469 -2.305 1 68.88 503 THR B N 1
ATOM 8222 C CA . THR B 1 503 ? 28.328 20.312 -2.268 1 68.88 503 THR B CA 1
ATOM 8223 C C . THR B 1 503 ? 26.969 20.641 -2.85 1 68.88 503 THR B C 1
ATOM 8225 O O . THR B 1 503 ? 26.359 19.797 -3.531 1 68.88 503 THR B O 1
ATOM 8228 N N . GLY B 1 504 ? 26.391 21.75 -2.453 1 75.62 504 GLY B N 1
ATOM 8229 C CA . GLY B 1 504 ? 25.094 22.172 -2.955 1 75.62 504 GLY B CA 1
ATOM 8230 C C . GLY B 1 504 ? 25.031 22.219 -4.469 1 75.62 504 GLY B C 1
ATOM 8231 O O . GLY B 1 504 ? 23.984 21.969 -5.059 1 75.62 504 GLY B O 1
ATOM 8232 N N . THR B 1 505 ? 26.172 22.469 -5.172 1 73.94 505 THR B N 1
ATOM 8233 C CA . THR B 1 505 ? 26.203 22.594 -6.629 1 73.94 505 THR B CA 1
ATOM 8234 C C . THR B 1 505 ? 26.141 21.219 -7.281 1 73.94 505 THR B C 1
ATOM 8236 O O . THR B 1 505 ? 25.938 21.109 -8.492 1 73.94 505 THR B O 1
ATOM 8239 N N . ARG B 1 506 ? 26.281 20.266 -6.465 1 65.25 506 ARG B N 1
ATOM 8240 C CA . ARG B 1 506 ? 26.188 18.906 -6.977 1 65.25 506 ARG B CA 1
ATOM 8241 C C . ARG B 1 506 ? 24.719 18.5 -7.184 1 65.25 506 ARG B C 1
ATOM 8243 O O . ARG B 1 506 ? 24.438 17.516 -7.855 1 65.25 506 ARG B O 1
ATOM 8250 N N . TYR B 1 507 ? 23.891 19.188 -6.527 1 70.62 507 TYR B N 1
ATOM 8251 C CA . TYR B 1 507 ? 22.469 19.016 -6.754 1 70.62 507 TYR B CA 1
ATOM 8252 C C . TYR B 1 507 ? 21.969 19.953 -7.84 1 70.62 507 TYR B C 1
ATOM 8254 O O . TYR B 1 507 ? 22.516 21.047 -8.031 1 70.62 507 TYR B O 1
ATOM 8262 N N . THR B 1 508 ? 20.938 19.469 -8.586 1 75.31 508 THR B N 1
ATOM 8263 C CA . THR B 1 508 ? 20.359 20.359 -9.578 1 75.31 508 THR B CA 1
ATOM 8264 C C . THR B 1 508 ? 19.688 21.562 -8.906 1 75.31 508 THR B C 1
ATOM 8266 O O . THR B 1 508 ? 19.328 21.5 -7.73 1 75.31 508 THR B O 1
ATOM 8269 N N . ASP B 1 509 ? 19.609 22.641 -9.656 1 77.44 509 ASP B N 1
ATOM 8270 C CA . ASP B 1 509 ? 18.938 23.828 -9.125 1 77.44 509 ASP B CA 1
ATOM 8271 C C . ASP B 1 509 ? 17.5 23.516 -8.734 1 77.44 509 ASP B C 1
ATOM 8273 O O . ASP B 1 509 ? 17 24.016 -7.723 1 77.44 509 ASP B O 1
ATOM 8277 N N . ALA B 1 510 ? 16.922 22.688 -9.5 1 74.44 510 ALA B N 1
ATOM 8278 C CA . ALA B 1 510 ? 15.539 22.344 -9.227 1 74.44 510 ALA B CA 1
ATOM 8279 C C . ALA B 1 510 ? 15.398 21.641 -7.879 1 74.44 510 ALA B C 1
ATOM 8281 O O . ALA B 1 510 ? 14.484 21.938 -7.109 1 74.44 510 ALA B O 1
ATOM 8282 N N . VAL B 1 511 ? 16.297 20.781 -7.609 1 76.06 511 VAL B N 1
ATOM 8283 C CA . VAL B 1 511 ? 16.281 20.047 -6.348 1 76.06 511 VAL B CA 1
ATOM 8284 C C . VAL B 1 511 ? 16.547 21 -5.188 1 76.06 511 VAL B C 1
ATOM 8286 O O . VAL B 1 511 ? 15.859 20.938 -4.156 1 76.06 511 VAL B O 1
ATOM 8289 N N . ILE B 1 512 ? 17.562 21.875 -5.352 1 78.94 512 ILE B N 1
ATOM 8290 C CA . ILE B 1 512 ? 17.906 22.828 -4.297 1 78.94 512 ILE B CA 1
ATOM 8291 C C . ILE B 1 512 ? 16.719 23.75 -4.023 1 78.94 512 ILE B C 1
ATOM 8293 O O . ILE B 1 512 ? 16.344 23.969 -2.869 1 78.94 512 ILE B O 1
ATOM 8297 N N . GLN B 1 513 ? 16.047 24.203 -5.078 1 79.5 513 GLN B N 1
ATOM 8298 C CA . GLN B 1 513 ? 14.922 25.125 -4.91 1 79.5 513 GLN B CA 1
ATOM 8299 C C . GLN B 1 513 ? 13.727 24.422 -4.273 1 79.5 513 GLN B C 1
ATOM 8301 O O . GLN B 1 513 ? 13.047 24.984 -3.416 1 79.5 513 GLN B O 1
ATOM 8306 N N . ALA B 1 514 ? 13.461 23.281 -4.688 1 77.19 514 ALA B N 1
ATOM 8307 C CA . ALA B 1 514 ? 12.352 22.531 -4.121 1 77.19 514 ALA B CA 1
ATOM 8308 C C . ALA B 1 514 ? 12.57 22.266 -2.633 1 77.19 514 ALA B C 1
ATOM 8310 O O . ALA B 1 514 ? 11.656 22.453 -1.823 1 77.19 514 ALA B O 1
ATOM 8311 N N . GLN B 1 515 ? 13.727 21.797 -2.332 1 78.25 515 GLN B N 1
ATOM 8312 C CA . GLN B 1 515 ? 14.031 21.5 -0.935 1 78.25 515 GLN B CA 1
ATOM 8313 C C . GLN B 1 515 ? 14.07 22.766 -0.097 1 78.25 515 GLN B C 1
ATOM 8315 O O . GLN B 1 515 ? 13.68 22.766 1.071 1 78.25 515 GLN B O 1
ATOM 8320 N N . PHE B 1 516 ? 14.578 23.891 -0.691 1 83.56 516 PHE B N 1
ATOM 8321 C CA . PHE B 1 516 ? 14.562 25.188 -0.004 1 83.56 516 PHE B CA 1
ATOM 8322 C C . PHE B 1 516 ? 13.141 25.594 0.354 1 83.56 516 PHE B C 1
ATOM 8324 O O . PHE B 1 516 ? 12.891 26.062 1.465 1 83.56 516 PHE B O 1
ATOM 8331 N N . GLN B 1 517 ? 12.273 25.375 -0.54 1 78 517 GLN B N 1
ATOM 8332 C CA . GLN B 1 517 ? 10.875 25.703 -0.293 1 78 517 GLN B CA 1
ATOM 8333 C C . GLN B 1 517 ? 10.312 24.906 0.881 1 78 517 GLN B C 1
ATOM 8335 O O . GLN B 1 517 ? 9.633 25.469 1.746 1 78 517 GLN B O 1
ATOM 8340 N N . ARG B 1 518 ? 10.531 23.703 0.905 1 75.88 518 ARG B N 1
ATOM 8341 C CA . ARG B 1 518 ? 10.047 22.844 1.979 1 75.88 518 ARG B CA 1
ATOM 8342 C C . ARG B 1 518 ? 10.617 23.266 3.324 1 75.88 518 ARG B C 1
ATOM 8344 O O . ARG B 1 518 ? 9.891 23.359 4.316 1 75.88 518 ARG B O 1
ATOM 8351 N N . ILE B 1 519 ? 11.93 23.547 3.314 1 74 519 ILE B N 1
ATOM 8352 C CA . ILE B 1 519 ? 12.625 23.906 4.543 1 74 519 ILE B CA 1
ATOM 8353 C C . ILE B 1 519 ? 12.133 25.281 5.027 1 74 519 ILE B C 1
ATOM 8355 O O . ILE B 1 519 ? 11.953 25.484 6.227 1 74 519 ILE B O 1
ATOM 8359 N N . LYS B 1 520 ? 11.938 26.125 4.102 1 78.44 520 LYS B N 1
ATOM 8360 C CA . LYS B 1 520 ? 11.422 27.453 4.449 1 78.44 520 LYS B CA 1
ATOM 8361 C C . LYS B 1 520 ? 10.07 27.344 5.152 1 78.44 520 LYS B C 1
ATOM 8363 O O . LYS B 1 520 ? 9.836 28.016 6.164 1 78.44 520 LYS B O 1
ATOM 8368 N N . GLU B 1 521 ? 9.328 26.547 4.621 1 74.38 521 GLU B N 1
ATOM 8369 C CA . GLU B 1 521 ? 8.008 26.359 5.211 1 74.38 521 GLU B CA 1
ATOM 8370 C C . GLU B 1 521 ? 8.109 25.734 6.605 1 74.38 521 GLU B C 1
ATOM 8372 O O . GLU B 1 521 ? 7.352 26.094 7.508 1 74.38 521 GLU B O 1
ATOM 8377 N N . GLU B 1 522 ? 8.992 24.875 6.688 1 68.12 522 GLU B N 1
ATOM 8378 C CA . GLU B 1 522 ? 9.211 24.219 7.973 1 68.12 522 GLU B CA 1
ATOM 8379 C C . GLU B 1 522 ? 9.766 25.203 9.008 1 68.12 522 GLU B C 1
ATOM 8381 O O . GLU B 1 522 ? 9.352 25.188 10.164 1 68.12 522 GLU B O 1
ATOM 8386 N N . LEU B 1 523 ? 10.766 26.047 8.586 1 66.62 523 LEU B N 1
ATOM 8387 C CA . LEU B 1 523 ? 11.438 26.984 9.484 1 66.62 523 LEU B CA 1
ATOM 8388 C C . LEU B 1 523 ? 10.523 28.141 9.852 1 66.62 523 LEU B C 1
ATOM 8390 O O . LEU B 1 523 ? 10.617 28.688 10.953 1 66.62 523 LEU B O 1
ATOM 8394 N N . ASP B 1 524 ? 9.688 28.469 8.984 1 65.31 524 ASP B N 1
ATOM 8395 C CA . ASP B 1 524 ? 8.781 29.594 9.219 1 65.31 524 ASP B CA 1
ATOM 8396 C C . ASP B 1 524 ? 7.812 29.281 10.359 1 65.31 524 ASP B C 1
ATOM 8398 O O . ASP B 1 524 ? 7.262 30.188 10.977 1 65.31 524 ASP B O 1
ATOM 8402 N N . ARG B 1 525 ? 7.758 28.141 10.625 1 57.69 525 ARG B N 1
ATOM 8403 C CA . ARG B 1 525 ? 6.824 27.719 11.672 1 57.69 525 ARG B CA 1
ATOM 8404 C C . ARG B 1 525 ? 7.5 27.719 13.039 1 57.69 525 ARG B C 1
ATOM 8406 O O . ARG B 1 525 ? 6.832 27.609 14.07 1 57.69 525 ARG B O 1
ATOM 8413 N N . LYS B 1 526 ? 8.844 27.859 12.945 1 54.16 526 LYS B N 1
ATOM 8414 C CA . LYS B 1 526 ? 9.586 27.906 14.203 1 54.16 526 LYS B CA 1
ATOM 8415 C C . LYS B 1 526 ? 9.727 29.344 14.695 1 54.16 526 LYS B C 1
ATOM 8417 O O . LYS B 1 526 ? 10.273 30.203 13.992 1 54.16 526 LYS B O 1
ATOM 8422 N N . PRO B 1 527 ? 9.008 29.781 15.742 1 56.19 527 PRO B N 1
ATOM 8423 C CA . PRO B 1 527 ? 8.906 31.172 16.172 1 56.19 527 PRO B CA 1
ATOM 8424 C C . PRO B 1 527 ? 10.273 31.828 16.359 1 56.19 527 PRO B C 1
ATOM 8426 O O . PRO B 1 527 ? 10.461 33 15.992 1 56.19 527 PRO B O 1
ATOM 8429 N N . VAL B 1 528 ? 11.18 31.359 17.141 1 51.84 528 VAL B N 1
ATOM 8430 C CA . VAL B 1 528 ? 12.352 32.125 17.562 1 51.84 528 VAL B CA 1
ATOM 8431 C C . VAL B 1 528 ? 13.484 31.938 16.562 1 51.84 528 VAL B C 1
ATOM 8433 O O . VAL B 1 528 ? 14.008 32.906 16.016 1 51.84 528 VAL B O 1
ATOM 8436 N N . LEU B 1 529 ? 13.734 30.781 16.234 1 56.25 529 LEU B N 1
ATOM 8437 C CA . LEU B 1 529 ? 14.922 30.5 15.438 1 56.25 529 LEU B CA 1
ATOM 8438 C C . LEU B 1 529 ? 14.578 30.375 13.961 1 56.25 529 LEU B C 1
ATOM 8440 O O . LEU B 1 529 ? 15.453 30.469 13.102 1 56.25 529 LEU B O 1
ATOM 8444 N N . GLY B 1 530 ? 13.297 30.562 13.734 1 64.94 530 GLY B N 1
ATOM 8445 C CA . GLY B 1 530 ? 12.852 30.25 12.383 1 64.94 530 GLY B CA 1
ATOM 8446 C C . GLY B 1 530 ? 13.18 31.328 11.383 1 64.94 530 GLY B C 1
ATOM 8447 O O . GLY B 1 530 ? 13.75 31.062 10.32 1 64.94 530 GLY B O 1
ATOM 8448 N N . LYS B 1 531 ? 12.922 32.531 11.781 1 72.88 531 LYS B N 1
ATOM 8449 C CA . LYS B 1 531 ? 13.133 33.625 10.844 1 72.88 531 LYS B CA 1
ATOM 8450 C C . LYS B 1 531 ? 14.609 33.781 10.508 1 72.88 531 LYS B C 1
ATOM 8452 O O . LYS B 1 531 ? 14.969 34 9.352 1 72.88 531 LYS B O 1
ATOM 8457 N N . SER B 1 532 ? 15.438 33.625 11.57 1 75.06 532 SER B N 1
ATOM 8458 C CA . SER B 1 532 ? 16.875 33.75 11.344 1 75.06 532 SER B CA 1
ATOM 8459 C C . SER B 1 532 ? 17.391 32.625 10.445 1 75.06 532 SER B C 1
ATOM 8461 O O . SER B 1 532 ? 18.156 32.875 9.516 1 75.06 532 SER B O 1
ATOM 8463 N N . LEU B 1 533 ? 16.859 31.562 10.672 1 79.12 533 LEU B N 1
ATOM 8464 C CA . LEU B 1 533 ? 17.344 30.406 9.898 1 79.12 533 LEU B CA 1
ATOM 8465 C C . LEU B 1 533 ? 16.828 30.469 8.469 1 79.12 533 LEU B C 1
ATOM 8467 O O . LEU B 1 533 ? 17.516 30.047 7.535 1 79.12 533 LEU B O 1
ATOM 8471 N N . VAL B 1 534 ? 15.68 30.984 8.328 1 82.94 534 VAL B N 1
ATOM 8472 C CA . VAL B 1 534 ? 15.156 31.141 6.977 1 82.94 534 VAL B CA 1
ATOM 8473 C C . VAL B 1 534 ? 16.047 32.125 6.195 1 82.94 534 VAL B C 1
ATOM 8475 O O . VAL B 1 534 ? 16.344 31.875 5.02 1 82.94 534 VAL B O 1
ATOM 8478 N N . THR B 1 535 ? 16.391 33.188 6.867 1 84.88 535 THR B N 1
ATOM 8479 C CA . THR B 1 535 ? 17.25 34.188 6.223 1 84.88 535 THR B CA 1
ATOM 8480 C C . THR B 1 535 ? 18.594 33.531 5.836 1 84.88 535 THR B C 1
ATOM 8482 O O . THR B 1 535 ? 19.094 33.781 4.738 1 84.88 535 THR B O 1
ATOM 8485 N N . ARG B 1 536 ? 19.078 32.719 6.695 1 84.25 536 ARG B N 1
ATOM 8486 C CA . ARG B 1 536 ? 20.359 32.062 6.438 1 84.25 536 ARG B CA 1
ATOM 8487 C C . ARG B 1 536 ? 20.234 31.016 5.336 1 84.25 536 ARG B C 1
ATOM 8489 O O . ARG B 1 536 ? 21.125 30.891 4.488 1 84.25 536 ARG B O 1
ATOM 8496 N N . ALA B 1 537 ? 19.188 30.312 5.426 1 86.25 537 ALA B N 1
ATOM 8497 C CA . ALA B 1 537 ? 18.938 29.328 4.375 1 86.25 537 ALA B CA 1
ATOM 8498 C C . ALA B 1 537 ? 18.797 30 3.014 1 86.25 537 ALA B C 1
ATOM 8500 O O . ALA B 1 537 ? 19.297 29.5 2.006 1 86.25 537 ALA B O 1
ATOM 8501 N N . THR B 1 538 ? 18.125 31.109 2.977 1 89.38 538 THR B N 1
ATOM 8502 C CA . THR B 1 538 ? 17.969 31.875 1.746 1 89.38 538 THR B CA 1
ATOM 8503 C C . THR B 1 538 ? 19.312 32.312 1.204 1 89.38 538 THR B C 1
ATOM 8505 O O . THR B 1 538 ? 19.578 32.219 0.002 1 89.38 538 THR B O 1
ATOM 8508 N N . LEU B 1 539 ? 20.125 32.781 2.076 1 88.88 539 LEU B N 1
ATOM 8509 C CA . LEU B 1 539 ? 21.469 33.219 1.686 1 88.88 539 LEU B CA 1
ATOM 8510 C C . LEU B 1 539 ? 22.281 32.062 1.149 1 88.88 539 LEU B C 1
ATOM 8512 O O . LEU B 1 539 ? 23.016 32.219 0.162 1 88.88 539 LEU B O 1
ATOM 8516 N N . PHE B 1 540 ? 22.141 30.969 1.801 1 90.06 540 PHE B N 1
ATOM 8517 C CA . PHE B 1 540 ? 22.875 29.797 1.356 1 90.06 540 PHE B CA 1
ATOM 8518 C C . PHE B 1 540 ? 22.484 29.406 -0.066 1 90.06 540 PHE B C 1
ATOM 8520 O O . PHE B 1 540 ? 23.344 29.156 -0.906 1 90.06 540 PHE B O 1
ATOM 8527 N N . VAL B 1 541 ? 21.219 29.344 -0.288 1 89.56 541 VAL B N 1
ATOM 8528 C CA . VAL B 1 541 ? 20.734 28.938 -1.604 1 89.56 541 VAL B CA 1
ATOM 8529 C C . VAL B 1 541 ? 21.219 29.938 -2.656 1 89.56 541 VAL B C 1
ATOM 8531 O O . VAL B 1 541 ? 21.594 29.547 -3.766 1 89.56 541 VAL B O 1
ATOM 8534 N N . ARG B 1 542 ? 21.188 31.188 -2.311 1 89.31 542 ARG B N 1
ATOM 8535 C CA . ARG B 1 542 ? 21.734 32.219 -3.207 1 89.31 542 ARG B CA 1
ATOM 8536 C C . ARG B 1 542 ? 23.219 31.984 -3.455 1 89.31 542 ARG B C 1
ATOM 8538 O O . ARG B 1 542 ? 23.688 32.094 -4.59 1 89.31 542 ARG B O 1
ATOM 8545 N N . HIS B 1 543 ? 23.891 31.672 -2.416 1 88.88 543 HIS B N 1
ATOM 8546 C CA . HIS B 1 543 ? 25.328 31.438 -2.535 1 88.88 543 HIS B CA 1
ATOM 8547 C C . HIS B 1 543 ? 25.625 30.219 -3.406 1 88.88 543 HIS B C 1
ATOM 8549 O O . HIS B 1 543 ? 26.609 30.203 -4.148 1 88.88 543 HIS B O 1
ATOM 8555 N N . VAL B 1 544 ? 24.812 29.25 -3.236 1 86.62 544 VAL B N 1
ATOM 8556 C CA . VAL B 1 544 ? 24.984 28.062 -4.074 1 86.62 544 VAL B CA 1
ATOM 8557 C C . VAL B 1 544 ? 24.828 28.453 -5.547 1 86.62 544 VAL B C 1
ATOM 8559 O O . VAL B 1 544 ? 25.609 28 -6.391 1 86.62 544 VAL B O 1
ATOM 8562 N N . GLY B 1 545 ? 23.875 29.188 -5.836 1 85.12 545 GLY B N 1
ATOM 8563 C CA . GLY B 1 545 ? 23.703 29.672 -7.195 1 85.12 545 GLY B CA 1
ATOM 8564 C C . GLY B 1 545 ? 24.906 30.438 -7.707 1 85.12 545 GLY B C 1
ATOM 8565 O O . GLY B 1 545 ? 25.344 30.234 -8.844 1 85.12 545 GLY B O 1
ATOM 8566 N N . ASN B 1 546 ? 25.391 31.297 -6.914 1 84.75 546 ASN B N 1
ATOM 8567 C CA . ASN B 1 546 ? 26.578 32.062 -7.281 1 84.75 546 ASN B CA 1
ATOM 8568 C C . ASN B 1 546 ? 27.797 31.156 -7.473 1 84.75 546 ASN B C 1
ATOM 8570 O O . ASN B 1 546 ? 28.578 31.359 -8.406 1 84.75 546 ASN B O 1
ATOM 8574 N N . TYR B 1 547 ? 27.922 30.281 -6.539 1 82.12 547 TYR B N 1
ATOM 8575 C CA . TYR B 1 547 ? 29.031 29.344 -6.617 1 82.12 547 TYR B CA 1
ATOM 8576 C C . TYR B 1 547 ? 28.969 28.516 -7.891 1 82.12 547 TYR B C 1
ATOM 8578 O O . TYR B 1 547 ? 30 28.188 -8.484 1 82.12 547 TYR B O 1
ATOM 8586 N N . ARG B 1 548 ? 27.781 28.156 -8.227 1 79.31 548 ARG B N 1
ATOM 8587 C CA . ARG B 1 548 ? 27.578 27.406 -9.461 1 79.31 548 ARG B CA 1
ATOM 8588 C C . ARG B 1 548 ? 28.094 28.188 -10.672 1 79.31 548 ARG B C 1
ATOM 8590 O O . ARG B 1 548 ? 28.672 27.594 -11.578 1 79.31 548 ARG B O 1
ATOM 8597 N N . LYS B 1 549 ? 27.875 29.391 -10.695 1 74.56 549 LYS B N 1
ATOM 8598 C CA . LYS B 1 549 ? 28.297 30.25 -11.805 1 74.56 549 LYS B CA 1
ATOM 8599 C C . LYS B 1 549 ? 29.797 30.531 -11.758 1 74.56 549 LYS B C 1
ATOM 8601 O O . LYS B 1 549 ? 30.469 30.484 -12.789 1 74.56 549 LYS B O 1
ATOM 8606 N N . GLN B 1 550 ? 30.281 30.734 -10.594 1 72.06 550 GLN B N 1
ATOM 8607 C CA . GLN B 1 550 ? 31.641 31.234 -10.453 1 72.06 550 GLN B CA 1
ATOM 8608 C C . GLN B 1 550 ? 32.625 30.078 -10.156 1 72.06 550 GLN B C 1
ATOM 8610 O O . GLN B 1 550 ? 33.812 30.234 -10.32 1 72.06 550 GLN B O 1
ATOM 8615 N N . GLN B 1 551 ? 32.125 28.969 -9.68 1 67.06 551 GLN B N 1
ATOM 8616 C CA . GLN B 1 551 ? 32.844 27.75 -9.312 1 67.06 551 GLN B CA 1
ATOM 8617 C C . GLN B 1 551 ? 33.906 28.031 -8.227 1 67.06 551 GLN B C 1
ATOM 8619 O O . GLN B 1 551 ? 34.906 27.312 -8.117 1 67.06 551 GLN B O 1
ATOM 8624 N N . ARG B 1 552 ? 33.781 29.219 -7.59 1 71.56 552 ARG B N 1
ATOM 8625 C CA . ARG B 1 552 ? 34.656 29.578 -6.469 1 71.56 552 ARG B CA 1
ATOM 8626 C C . ARG B 1 552 ? 33.938 30.562 -5.531 1 71.56 552 ARG B C 1
ATOM 8628 O O . ARG B 1 552 ? 32.969 31.219 -5.922 1 71.56 552 ARG B O 1
ATOM 8635 N N . ALA B 1 553 ? 34.281 30.484 -4.234 1 77.38 553 ALA B N 1
ATOM 8636 C CA . ALA B 1 553 ? 33.75 31.422 -3.25 1 77.38 553 ALA B CA 1
ATOM 8637 C C . ALA B 1 553 ? 34.875 32 -2.391 1 77.38 553 ALA B C 1
ATOM 8639 O O . ALA B 1 553 ? 35.75 31.25 -1.905 1 77.38 553 ALA B O 1
ATOM 8640 N N . ASP B 1 554 ? 34.906 33.344 -2.387 1 79.94 554 ASP B N 1
ATOM 8641 C CA . ASP B 1 554 ? 35.875 34.031 -1.517 1 79.94 554 ASP B CA 1
ATOM 8642 C C . ASP B 1 554 ? 35.375 34 -0.066 1 79.94 554 ASP B C 1
ATOM 8644 O O . ASP B 1 554 ? 34.312 34.531 0.243 1 79.94 554 ASP B O 1
ATOM 8648 N N . PRO B 1 555 ? 36.188 33.469 0.795 1 82.25 555 PRO B N 1
ATOM 8649 C CA . PRO B 1 555 ? 35.75 33.344 2.189 1 82.25 555 PRO B CA 1
ATOM 8650 C C . PRO B 1 555 ? 35.438 34.688 2.826 1 82.25 555 PRO B C 1
ATOM 8652 O O . PRO B 1 555 ? 34.469 34.781 3.594 1 82.25 555 PRO B O 1
ATOM 8655 N N . ALA B 1 556 ? 36.188 35.625 2.506 1 84.38 556 ALA B N 1
ATOM 8656 C CA . ALA B 1 556 ? 35.938 36.938 3.094 1 84.38 556 ALA B CA 1
ATOM 8657 C C . ALA B 1 556 ? 34.625 37.531 2.627 1 84.38 556 ALA B C 1
ATOM 8659 O O . ALA B 1 556 ? 33.875 38.125 3.416 1 84.38 556 ALA B O 1
ATOM 8660 N N . THR B 1 557 ? 34.344 37.375 1.392 1 86.25 557 THR B N 1
ATOM 8661 C CA . THR B 1 557 ? 33.094 37.875 0.831 1 86.25 557 THR B CA 1
ATOM 8662 C C . THR B 1 557 ? 31.906 37.125 1.427 1 86.25 557 THR B C 1
ATOM 8664 O O . THR B 1 557 ? 30.891 37.75 1.774 1 86.25 557 THR B O 1
ATOM 8667 N N . ILE B 1 558 ? 32.031 35.875 1.575 1 88.06 558 ILE B N 1
ATOM 8668 C CA . ILE B 1 558 ? 30.984 35.031 2.127 1 88.06 558 ILE B CA 1
ATOM 8669 C C . ILE B 1 558 ? 30.719 35.438 3.578 1 88.06 558 ILE B C 1
ATOM 8671 O O . ILE B 1 558 ? 29.562 35.562 3.982 1 88.06 558 ILE B O 1
ATOM 8675 N N . LEU B 1 559 ? 31.812 35.531 4.34 1 85.94 559 LEU B N 1
ATOM 8676 C CA . LEU B 1 559 ? 31.672 35.906 5.742 1 85.94 559 LEU B CA 1
ATOM 8677 C C . LEU B 1 559 ? 30.969 37.25 5.871 1 85.94 559 LEU B C 1
ATOM 8679 O O . LEU B 1 559 ? 30.078 37.406 6.711 1 85.94 559 LEU B O 1
ATOM 8683 N N . LYS B 1 560 ? 31.344 38.156 5.086 1 88.31 560 LYS B N 1
ATOM 8684 C CA . LYS B 1 560 ? 30.734 39.5 5.113 1 88.31 560 LYS B CA 1
ATOM 8685 C C . LYS B 1 560 ? 29.234 39.406 4.848 1 88.31 560 LYS B C 1
ATOM 8687 O O . LYS B 1 560 ? 28.438 40.062 5.523 1 88.31 560 LYS B O 1
ATOM 8692 N N . GLU B 1 561 ? 28.906 38.656 3.92 1 90.06 561 GLU B N 1
ATOM 8693 C CA . GLU B 1 561 ? 27.5 38.531 3.551 1 90.06 561 GLU B CA 1
ATOM 8694 C C . GLU B 1 561 ? 26.703 37.781 4.629 1 90.06 561 GLU B C 1
ATOM 8696 O O . GLU B 1 561 ? 25.547 38.125 4.898 1 90.06 561 GLU B O 1
ATOM 8701 N N . LEU B 1 562 ? 27.297 36.844 5.223 1 88.12 562 LEU B N 1
ATOM 8702 C CA . LEU B 1 562 ? 26.656 36.094 6.285 1 88.12 562 LEU B CA 1
ATOM 8703 C C . LEU B 1 562 ? 26.406 36.969 7.504 1 88.12 562 LEU B C 1
ATOM 8705 O O . LEU B 1 562 ? 25.359 36.875 8.156 1 88.12 562 LEU B O 1
ATOM 8709 N N . LEU B 1 563 ? 27.391 37.844 7.824 1 85.69 563 LEU B N 1
ATOM 8710 C CA . LEU B 1 563 ? 27.281 38.719 8.992 1 85.69 563 LEU B CA 1
ATOM 8711 C C . LEU B 1 563 ? 26.344 39.875 8.711 1 85.69 563 LEU B C 1
ATOM 8713 O O . LEU B 1 563 ? 25.688 40.375 9.625 1 85.69 563 LEU B O 1
ATOM 8717 N N . ALA B 1 564 ? 26.344 40.281 7.461 1 80.69 564 ALA B N 1
ATOM 8718 C CA . ALA B 1 564 ? 25.438 41.344 7.074 1 80.69 564 ALA B CA 1
ATOM 8719 C C . ALA B 1 564 ? 23.984 40.906 7.207 1 80.69 564 ALA B C 1
ATOM 8721 O O . ALA B 1 564 ? 23.094 41.688 7.508 1 80.69 564 ALA B O 1
ATOM 8722 N N . ALA B 1 565 ? 23.797 39.656 6.883 1 70.31 565 ALA B N 1
ATOM 8723 C CA . ALA B 1 565 ? 22.438 39.125 6.965 1 70.31 565 ALA B CA 1
ATOM 8724 C C . ALA B 1 565 ? 21.984 39.031 8.414 1 70.31 565 ALA B C 1
ATOM 8726 O O . ALA B 1 565 ? 20.781 39.031 8.688 1 70.31 565 ALA B O 1
ATOM 8727 N N . SER B 1 566 ? 22.906 38.812 9.281 1 60.38 566 SER B N 1
ATOM 8728 C CA . SER B 1 566 ? 22.578 38.781 10.703 1 60.38 566 SER B CA 1
ATOM 8729 C C . SER B 1 566 ? 22.25 40.188 11.227 1 60.38 566 SER B C 1
ATOM 8731 O O . SER B 1 566 ? 21.469 40.344 12.164 1 60.38 566 SER B O 1
ATOM 8733 N N . GLY B 1 567 ? 22.969 41.25 10.758 1 51.34 567 GLY B N 1
ATOM 8734 C CA . GLY B 1 567 ? 22.828 42.625 11.195 1 51.34 567 GLY B CA 1
ATOM 8735 C C . GLY B 1 567 ? 21.531 43.25 10.742 1 51.34 567 GLY B C 1
ATOM 8736 O O . GLY B 1 567 ? 21.172 44.344 11.18 1 51.34 567 GLY B O 1
ATOM 8737 N N . GLN B 1 568 ? 21.062 42.875 9.68 1 41.53 568 GLN B N 1
ATOM 8738 C CA . GLN B 1 568 ? 19.844 43.594 9.297 1 41.53 568 GLN B CA 1
ATOM 8739 C C . GLN B 1 568 ? 18.75 43.406 10.328 1 41.53 568 GLN B C 1
ATOM 8741 O O . GLN B 1 568 ? 17.672 44 10.219 1 41.53 568 GLN B O 1
ATOM 8746 N N . ARG B 1 569 ? 18.891 42.656 11.359 1 43.81 569 ARG B N 1
ATOM 8747 C CA . ARG B 1 569 ? 17.891 42.656 12.438 1 43.81 569 ARG B CA 1
ATOM 8748 C C . ARG B 1 569 ? 18.312 43.594 13.57 1 43.81 569 ARG B C 1
ATOM 8750 O O . ARG B 1 569 ? 17.625 43.688 14.586 1 43.81 569 ARG B O 1
ATOM 8757 N N . SER B 1 570 ? 19.656 44 13.68 1 31.22 570 SER B N 1
ATOM 8758 C CA . SER B 1 570 ? 19.688 44.906 14.828 1 31.22 570 SER B CA 1
ATOM 8759 C C . SER B 1 570 ? 18.969 46.219 14.531 1 31.22 570 SER B C 1
ATOM 8761 O O . SER B 1 570 ? 19.062 46.75 13.43 1 31.22 570 SER B O 1
#

Radius of gyration: 33.81 Å; Cα contacts (8 Å, |Δi|>4): 2222; chains: 2; bounding box: 93×115×89 Å

Sequence (1140 aa):
MYKLLGACVALSLASLAWADEASDKLDNPKPLPDDVSLPLPCDGNMVFRYAYVLAQGTLDDREISLGYPFAEGEAGYQQSFISGYRRDFINGQFTLKDLPQDWSKVIAPLMPKTDAKTPLKPMLYFIGKYEVTARQYAQVMAQAQSLASGEPAPACEAPTGMAARLPKVKLSRFEAERFSAVYSAWLMKYHRELLPVSGRGTSAQDGGLGFVRLPTEVEWEFAARGGQAVSRQDLEGRLFPRRVEGSESDGPLGDYAVFNQVAGGTGQAARLMPIGTKLPNPIGLFDVIGNAAEMVQESFQLVHAGRRQGTYGGFVVKGGNYLEGEGTLFTGMRREYPLFAADGTEQSNETTGFRVAIGALSAPRSRYKELFAQWQKEGRLASLTDAIDDAQDPTKRLDSIIAASVDPKLQAELGLVNEELKRNVSLIAQQREEAAGNLIQSAALVAETISNYNIRLANLQKSRQQAVDNKDEASAALFATAIDNGRSALDGAVAIYIDNLATGTRYTDAVIQAQFQRIKEELDRKPVLGKSLVTRATLFVRHVGNYRKQQRADPATILKELLAASGQRSMYKLLGACVALSLASLAWADEASDKLDNPKPLPDDVSLPLPCDGNMVFRYAYVLAQGTLDDREISLGYPFAEGEAGYQQSFISGYRRDFINGQFTLKDLPQDWSKVIAPLMPKTDAKTPLKPMLYFIGKYEVTARQYAQVMAQAQSLASGEPAPACEAPTGMAARLPKVKLSRFEAERFSAVYSAWLMKYHRELLPVSGRGTSAQDGGLGFVRLPTEVEWEFAARGGQAVSRQDLEGRLFPRRVEGSESDGPLGDYAVFNQVAGGTGQAARLMPIGTKLPNPIGLFDVIGNAAEMVQESFQLVHAGRRQGTYGGFVVKGGNYLEGEGT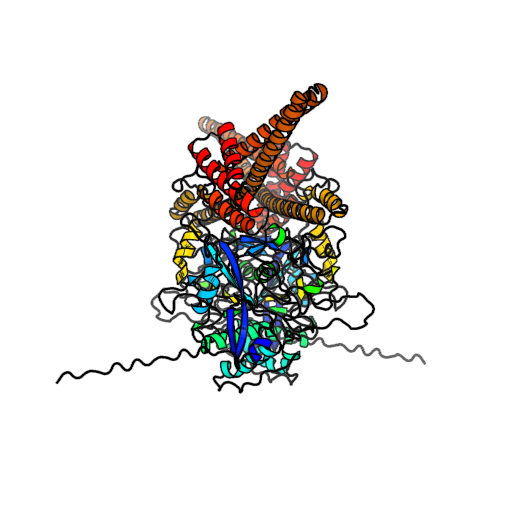LFTGMRREYPLFAADGTEQSNETTGFRVAIGALSAPRSRYKELFAQWQKEGRLASLTDAIDDAQDPTKRLDSIIAASVDPKLQAELGLVNEELKRNVSLIAQQREEAAGNLIQSAALVAETISNYNIRLANLQKSRQQAVDNKDEASAALFATAIDNGRSALDGAVAIYIDNLATGTRYTDAVIQAQFQRIKEELDRKPVLGKSLVTRATLFVRHVGNYRKQQRADPATILKELLAASGQRS

Nearest PDB structures (foldseek):
  4tx5-assembly1_B  TM=5.388E-01  e=1.724E+00  Homo sapiens
  4whe-assembly1_A  TM=6.436E-01  e=4.743E+00  Escherichia coli K-12
  8e2i-assembly1_F  TM=5.289E-01  e=2.640E+00  Homo sapiens
  6jx6-assembly1_A  TM=3.853E-01  e=1.393E+00  Homo sapiens
  4tx5-assembly1_B  TM=5.387E-01  e=2.404E+00  Homo sapiens

Secondary structure (DSSP, 8-state):
--------------------HHHHHHH-SS--TT-EEEEEGGGEEEEEEEEEEEESSSS--EEEEESB-PPTTSTTGGGHHHHB-EEEEE--SB-GGGS-HHHHHHHGGGS----TT---EEEEEEEESSPPBHHHHHHHHTTHHHHHH-PPPPP-----SGGGGSB--S--HHHHHHHHHHHHHHHHHH-GGGS-EET--SSTT-SEE-EEEPPPHHHHHHHHTTGGGS-HHHHTSSS---B-TT-SSBPPGGGT-B-B--TTS---------TTSS---TTS--SSSBSSEEEEEEEP--EETTEE-S---SEEEES--TTSBGGG--TT-EEEE-SB-TTSPBP--TTEEE--EEE--SS-GGGHHHHHHHHHTTT-GGGT-TTS-GGG-HHHHHHHHHHH---HHHHHHHHHHHHHHHHHHHHHHHHHHHHHHHHHHHHHHHHHHHHHHHHHHHHHHHHHHHHHHTT-HHHHHHHHHHHHHHHHHHHHHHHHHHHHHHHHTTS-HHHHHHHHHHHHHHHHT-TTHHHHHHHHHHHHHHHHHHHHHHS---HHHHHHHHHHHHHTT-/--------------------HHHHHHH-SS--TT-EEEEEGGGEEEEEEEEEEEESSSS--EEEEESB-PPTTSTTGGGHHHHB-EEEEE--SB-GGGS-HHHHHHHGGGS----TT---EEEEEEEESSPPBHHHHHHHHTTHHHHHH-PPPPP-----SGGGGSB--S--HHHHHHHHHHHHHHHHHH-GGGS-EET--SSTT-SEE-EEEPPPHHHHHHHHTTGGGS-HHHHTSSS---B-TT-SSBPPGGGT-B-B--TTS---------TTSS---TTS--SSSBSSEEEEEEEP--EETTEE-S---SEEEES--TTSBGGG--TT-EEEE-SB-TTSPBP--TTEEE--EEE--SS-GGGHHHHHHHHHTTT-GGGT-TTS-GGG-HHHHHHHHHHH---HHHHHHHHHHHHHHHHHHHHHHHHHHHHHHHHHHHHHHHHHHHHHHHHHHHHHHHHHHHHHHTT-HHHHHHHHHHHHHHHHHHHHHHHHHHHHHHHHTTS-HHHHHHHHHHHHHHHTT-TTHHHHHHHHHHHHHHHHHHHHHHS---HHHHHHHHHHHHHTT-

InterPro domains:
  IPR005532 Sulfatase-modifying factor enzyme-like domain [PF03781] (125-357)
  IPR016187 C-type lectin fold [SSF56436] (125-357)
  IPR042095 Sulfatase-modifying factor enzyme superfamily [G3DSA:3.90.1580.10] (113-358)
  IPR051043 Sulfatase Modifying Factor and Kinase [PTHR23150] (125-357)

Foldseek 3Di:
DPPPPPPPPPPPPPPPPPQDPQQCCLQPVDDDQLWDWDAFAPSHIFIKFKFWDWALDLQGWDKAKFFAADDPPAPCPVVLQARNIFIDIDGAQDALVQAFPVNSVRCVVVFPDADPLASIGIHMWIWTQKAAFQQRLVRQVQQVVCLVPVDDRDDDDTDDDFNRLFHDFFDFPVSQFVSQVSRFSVCCVPPQSRFGFRLDDPDPPFGWTKGKGFAALCRLLCVQQQHLLAFSVSSRDQARAQDDPPDPHHDDCVQAEQAADPPDPPPDQGDAGGWPPHAAGNSNHGHLAARAWAWGDAFGFTQDPRHGDDDGFATKTFRYYNHDDPSVGGSSDIDGDHQADPVRHGDTDRRHGHIMIMDTDSCTPSCVVVNVVVVVPFLWLCQFFVVADSVRTVLVVLVVVLVPDPDPVVSVVSVVVSVVNRVVSNVVLSVVLVVLLVLLLVLLVLLVVLLVLVVVLVVLVVQLVVCVVVVVVVSNVVSVVVNVVSVVVSLVSLVVSQVSLLVNNRGDLSSNSNSLVSLLSNLVSVPPCSVSSNLSSVLSSVSSVVCNVVVDDDSVVSSVVSNVSVPVVD/DPPPPPPPPPPPPPPPPPQDPQQCCLQPVDDDQLWDWDAFAPSHIFIKFKFWDWALDLQGWDKAKFFAADDPPAPCPVVLQARNIFIDIDGAQDALVQAFPVNSVRCVVVFDDADPLASIGIHMWIWTQKAAFQQRLCRQVQQVVCLVPVDDRDDDDTDDDFNRLFHDFFDFPVSLFVSQVSRFSVCCVPPQSRFGFRLDDPDPPFGWTKGKGFAALCRLLCVQQQHLLAFSVSSRDQHRAQDDPPDPHHDDCVQAEQADDPPDPPPDQGDAGGWPPHAAGNSNHGHLAARAWAWGDAFGFTQDPRHGDDDGFATKTFRYYNHDDPSVGGSSDIDGDHQADPVRHGDTDRRHGHIMIMDTDSCTPSCVVVNVVVVVPFLFLCQFFVVADSVRTPLVVLVVVLVPDPDPVVSVVSVVVSVVNRVVSNVVVSVVLVVLLVLLLVLLVLLVVLLVLVVVLVVLVVQLVVCVVVVVVVSNVVSVVVNVVSVVVSLVSLVVSQVSLLVNNRGDLSSNSNSLVSLLSNLVSVPPCSVSSNLSSVLSSVSSVVCNVVVDDDSVVSSVVSNVSVPVVD

pLDDT: mean 82.37, std 16.05, range [27.2, 98.88]

Solvent-accessible surface area (backbone atoms only — not comparable to full-atom values): 59132 Å² total; per-residue (Å²): 138,83,80,77,78,81,78,78,77,77,77,78,77,75,75,73,74,72,58,54,76,68,45,42,48,61,53,43,66,68,78,56,93,69,57,40,70,46,79,37,60,81,58,33,52,48,45,30,30,70,44,51,35,77,21,72,46,81,64,42,57,39,80,44,70,42,35,40,54,61,41,66,85,42,89,57,34,74,43,32,44,63,30,22,42,26,51,47,50,39,38,27,72,29,46,69,81,19,39,26,69,75,53,31,69,54,48,57,80,72,48,80,86,70,51,98,82,46,66,47,41,66,18,27,39,40,35,38,25,43,54,42,18,39,22,57,51,50,33,39,58,59,40,44,61,21,70,75,71,69,47,75,71,65,80,80,75,65,62,67,65,70,72,20,28,21,54,34,44,58,48,27,72,67,53,55,51,46,48,24,49,41,42,28,26,51,37,33,60,76,43,48,76,69,42,34,22,20,46,50,53,94,46,95,77,34,30,15,64,42,36,44,32,52,29,42,61,63,60,45,44,43,49,54,28,10,45,69,69,42,39,75,69,42,49,66,37,62,50,45,69,39,81,36,90,98,45,94,52,64,51,67,63,74,55,37,31,44,45,28,74,78,72,83,76,74,81,72,76,59,59,80,55,43,63,61,76,50,40,55,40,66,53,57,38,28,53,58,41,12,27,47,13,25,43,35,57,47,60,24,47,42,43,35,67,37,24,72,33,32,44,62,25,22,38,30,35,29,17,45,23,14,78,37,45,72,88,76,59,37,54,38,39,54,46,75,40,59,65,48,42,86,70,23,46,67,28,57,42,85,46,38,27,34,41,43,18,58,37,28,35,75,74,24,76,65,36,44,68,62,43,37,56,56,53,71,61,50,29,41,57,30,72,52,26,79,86,38,47,71,90,67,16,62,59,54,52,47,45,52,50,35,47,67,44,85,49,66,66,60,26,49,53,49,27,47,50,47,50,51,48,21,24,49,40,32,52,49,43,51,52,48,43,52,49,47,34,48,48,46,55,50,45,16,49,44,49,50,48,40,46,49,43,50,52,51,40,52,52,37,51,51,49,22,51,52,22,54,74,66,68,34,62,67,57,24,51,53,30,50,52,50,39,52,52,41,49,51,52,36,51,48,44,50,49,51,46,52,50,48,32,59,54,50,51,60,42,25,67,65,53,50,47,43,31,47,52,54,49,41,58,43,27,64,68,36,80,78,62,8,61,60,38,37,54,34,32,51,49,47,55,50,46,19,55,49,28,59,75,62,74,55,80,57,65,69,60,51,50,50,52,55,46,50,65,60,48,73,72,110,139,83,80,77,79,79,80,78,77,78,76,76,77,74,75,72,75,72,58,52,75,68,45,41,49,61,52,44,66,67,79,56,92,70,56,41,70,47,80,38,60,79,58,32,51,47,44,28,29,71,45,49,35,76,22,72,47,80,64,41,56,38,79,45,71,43,35,41,53,60,43,64,86,43,88,58,33,75,45,30,42,61,29,22,43,26,51,49,49,39,40,24,72,28,45,72,81,17,40,28,67,75,51,30,68,53,48,57,81,72,49,80,85,70,51,100,83,45,67,48,41,66,18,27,39,42,34,38,25,44,53,43,18,39,23,58,49,50,32,38,57,58,40,44,62,21,70,73,72,68,48,77,72,65,80,79,76,64,64,67,66,70,72,19,28,20,54,33,44,58,49,27,72,67,52,56,51,46,48,24,49,41,43,28,25,50,35,33,61,78,44,48,77,70,42,37,22,20,44,50,51,95,46,92,77,34,29,14,66,42,37,45,33,51,27,42,59,64,59,46,43,43,49,55,28,10,43,69,68,43,39,76,68,43,48,66,37,62,48,45,71,39,80,36,90,96,45,95,53,63,52,67,63,74,55,36,29,44,45,28,74,78,72,84,76,74,82,72,77,60,61,80,54,44,61,60,75,48,42,54,41,68,54,59,37,27,52,57,41,12,26,48,13,27,42,36,59,48,60,24,47,42,42,36,66,39,23,72,31,33,42,63,24,22,37,29,34,30,17,46,22,14,78,38,47,71,89,75,60,38,55,37,39,56,46,76,37,60,66,48,41,88,70,23,47,67,28,57,42,84,45,37,27,33,38,41,18,57,38,28,35,73,74,24,77,65,34,44,66,59,44,38,56,54,52,70,60,50,29,41,56,30,71,53,26,79,86,38,48,70,89,66,16,62,59,55,51,47,43,52,50,36,46,67,44,84,49,65,68,59,26,50,54,49,26,47,51,48,50,50,48,20,22,50,42,33,52,48,43,51,53,48,44,52,47,47,35,49,46,45,54,48,44,15,49,44,51,50,48,39,47,49,42,49,52,52,42,53,51,38,50,51,49,23,50,50,21,54,74,66,67,34,63,68,56,23,51,53,30,49,52,49,39,53,52,41,50,52,51,35,53,48,42,51,49,50,47,52,50,47,32,58,53,50,52,60,43,24,68,66,53,51,50,44,31,47,52,53,48,40,59,42,28,64,67,36,82,81,63,8,60,61,37,37,54,34,33,52,50,47,56,52,45,20,54,49,28,60,74,62,75,56,79,57,65,69,60,50,50,50,52,55,48,50,65,60,48,74,71,108

Organism: NCBI:txid2813360